Protein AF-0000000079764655 (afdb_homodimer)

Secondary structure (DSSP, 8-state):
--HHHHHHHHHHHHHHHHHHHHHHHH--TT--SSS---SSEEEEEEEEEEEETTEEEEEEEEETT-TT--S-EEEEEEESSSSSEEEEEEEE-S-STTTTT-EEEEEEEEETTEEEEEEEEEEE--SS---SSSSSEEEEEEEEEESSSSSB---EEEE-GGGS-TTEEEEEEEEEEEEETTEEEEEEEEEETTS-EEEEEEEESSSSS-EEEEEE--SS---SEEEEEEEEEETTEEEEEEEEE---SHHHHTS-SEEEEEEEEEE-TTSSEEEPPPEES--SSS-EEEEEEE-TTS-EEEEEESS-TT--S---GGGGGTEE--BPPPEEEEEETTEEEEEE-GGGGGGEEEEEEEEEEEEEES-SSEEEEEE---TT--EEEETTTEEEEEETTEEEEEES---TTSTTTT--EEEEE-SS--EEEEEEETTEEEEEETTTTEEEEEE---SS-EEEEEEEEEEEEEEEE-/--HHHHHHHHHHHHHHHHHHHHHHHH--TT--SSS---SSEEEEEEEEEEEETTEEEEEEEEETT-TT--S-EEEEEEESSSSSEEEEEEEE-S-STTTTT-EEEEEEEEETTEEEEEEEEEEE--SS---SSSSSEEEEEEEEEESSSSSB---EEEE-GGGS-TTEEEEEEEEEEEEETTEEEEEEEEEETTS-EEEEEEEESSSSS-EEEEEE--SS---SEEEEEEEEEETTEEEEEEEEE---SHHHHTS-SEEEEEEEEEE-TTSSEEEPPPEES--SSS-EEEEEEE-TTS-EEEEEESS-TT--S---GGGGGTEE--BPPPEEEEEETTEEEEEE-GGGGGGEEEEEEEEEEEEEES-SSEEEEEE---TT--EEEETTTEEEEEETTEEEEEES---TTSTTTT--EEEEE-SS--EEEEEEETTEEEEEETTTTEEEEEE---SS-EEEEEEEEEEEEEEEE-

Radius of gyration: 34.27 Å; Cα contacts (8 Å, |Δi|>4): 2642; chains: 2; bounding box: 57×109×68 Å

InterPro domains:
  IPR001362 Glycoside hydrolase, family 32 [SM00640] (35-444)
  IPR006232 Sucrose-6-phosphate hydrolase [TIGR01322] (20-455)
  IPR013148 Glycosyl hydrolase family 32, N-terminal [PF00251] (35-344)
  IPR013189 Glycosyl hydrolase family 32, C-terminal [PF08244] (425-459)
  IPR013320 Concanavalin A-like lectin/glucanase domain superfamily [SSF49899] (344-463)
  IPR018053 Glycoside hydrolase, family 32, active site [PS00609] (35-48)
  IPR023296 Glycosyl hydrolase, five-bladed beta-propeller domain superfamily [G3DSA:2.115.10.20] (3-362)
  IPR023296 Glycosyl hydrolase, five-bladed beta-propeller domain superfamily [SSF75005] (28-345)
  IPR051214 Glycosyl Hydrolase 32 Enzymes [PTHR43101] (15-461)

pLDDT: mean 97.1, std 2.44, range [80.44, 98.94]

Solvent-accessible surface area (backbone atoms only — not comparable to full-atom values): 47503 Å² total; per-residue (Å²): 134,53,38,40,50,55,48,47,55,52,51,48,52,50,45,39,50,51,43,52,53,48,34,72,72,73,50,64,90,61,60,55,83,70,41,54,58,50,82,29,4,16,38,47,41,43,18,38,44,42,57,60,93,72,32,36,36,43,26,24,33,27,10,60,89,25,32,88,54,47,40,25,16,28,32,35,35,35,20,73,59,82,58,67,70,43,80,73,49,74,78,44,72,36,65,44,59,59,14,46,45,11,36,47,51,22,20,40,37,76,57,96,71,31,41,39,35,33,25,19,16,27,32,66,60,60,65,64,95,57,82,59,45,73,36,44,42,41,30,20,35,31,39,34,40,24,69,74,83,78,59,68,56,55,55,39,83,61,44,44,64,86,73,45,69,84,65,42,34,36,48,45,37,19,37,30,58,52,73,58,90,85,34,35,36,34,34,25,9,24,19,30,69,82,50,34,24,28,34,37,33,29,36,22,82,73,86,59,62,73,42,87,68,52,74,49,72,66,97,56,88,57,25,30,28,24,39,37,32,43,77,51,71,53,91,88,43,37,37,41,31,34,21,33,32,66,68,74,55,80,90,44,66,68,55,51,82,49,44,31,26,33,25,45,48,45,74,40,87,92,69,61,62,48,72,47,75,82,41,70,68,50,47,39,71,23,51,30,39,50,43,65,33,65,39,93,88,65,49,38,37,36,33,24,8,34,38,69,77,94,51,81,69,41,62,64,80,44,39,84,75,39,23,32,55,28,36,41,67,52,21,34,53,46,67,56,97,87,35,70,21,39,42,69,43,71,60,55,62,79,33,52,42,78,74,45,79,42,59,28,54,50,76,52,71,80,58,50,36,33,38,37,39,38,38,60,36,44,94,46,39,43,37,33,34,40,49,88,33,42,36,36,36,47,55,96,43,24,39,36,45,33,35,80,47,54,44,64,86,45,42,35,13,19,38,49,68,27,60,48,87,37,86,74,54,44,30,42,36,39,42,34,34,50,30,34,40,39,36,27,34,52,78,12,58,42,32,34,27,34,66,36,52,61,95,52,39,36,40,39,37,44,23,59,79,11,43,35,36,36,24,40,53,108,133,53,37,40,50,56,49,48,54,52,52,48,52,49,46,39,50,51,42,52,54,48,34,73,72,73,48,64,89,61,59,54,82,69,41,55,59,49,82,29,4,16,38,47,40,43,18,38,43,44,56,60,93,73,33,34,35,43,27,25,32,26,9,59,91,25,33,87,53,50,40,25,18,29,30,34,33,35,20,74,59,83,58,67,68,43,80,73,50,73,79,45,71,37,67,44,59,58,14,45,45,11,35,46,50,23,21,42,38,78,57,95,70,30,41,39,35,33,25,19,16,28,32,68,61,61,65,65,96,56,82,59,46,74,37,43,41,41,31,19,35,30,38,34,40,23,69,75,83,78,60,68,57,55,56,38,82,61,43,44,64,87,73,46,69,84,65,42,34,37,48,45,38,19,36,30,56,50,72,58,91,85,35,36,36,34,35,25,9,24,20,31,71,82,51,34,23,28,34,39,32,28,37,21,81,73,86,58,62,73,41,87,68,51,75,48,73,66,97,55,88,57,24,32,27,22,38,36,34,44,77,52,72,54,91,88,43,38,37,42,31,33,22,33,31,66,68,77,54,78,90,44,66,68,55,53,84,47,44,31,25,33,24,44,48,45,75,40,88,92,70,62,60,46,71,47,75,81,40,68,66,52,47,37,73,23,53,31,38,48,43,66,34,65,39,92,87,65,49,37,37,37,34,25,8,33,36,67,76,95,51,83,69,41,61,64,83,44,40,84,75,40,25,32,56,28,37,41,66,53,21,34,53,47,70,56,96,89,36,70,23,38,42,69,43,72,62,56,62,79,33,52,42,77,74,46,78,42,58,30,53,47,77,52,68,77,58,50,36,32,39,36,39,37,37,62,36,45,94,47,40,43,37,35,34,40,50,88,35,41,36,36,36,47,55,96,43,26,40,36,44,32,34,80,46,55,44,62,86,46,42,35,13,19,39,49,69,29,58,46,87,38,85,76,54,44,32,42,36,40,41,36,34,49,31,34,40,38,36,28,34,52,79,12,58,42,30,33,27,33,66,37,53,60,95,54,38,35,41,40,37,46,24,59,79,10,44,37,35,36,24,43,53,110

Nearest PDB structures (foldseek):
  7vco-assembly1_A  TM=8.651E-01  e=6.374E-38  Frischella perrara
  6nu7-assembly1_A  TM=9.033E-01  e=1.214E-35  Lactobacillus gasseri 224-1
  3pij-assembly1_A  TM=8.670E-01  e=5.014E-35  Bifidobacterium longum
  6nun-assembly1_A  TM=8.370E-01  e=2.277E-34  Bifidobacterium adolescentis
  2qqv-assembly1_A  TM=7.615E-01  e=2.405E-27  Arabidopsis thaliana

Foldseek 3Di:
DDPVVVVVQVVLVVLLVVLVVLCVVPNDQQDWDFFFFDSFAEWFWWAAFADAPQKTKTWIWDDRPANQDAATFIWIWIDNLLGDIDTQGTDGDLDDPQAVRHWAHEYWDDDPQKIKTKFWRWFAADPDDDPCFADRIKTWIKIWMDNPRRDIDDIDTQDIPVQDDNQFGNPWTYWDWDDDDQKIKIKIWTFGPVQATWIWIWIDNPVRHIHTQDIGHAPDGDARIWHQWDWDDAPRWTKIKTWGAHDDDDVPPQAENIFTWIWTWADDRSDDIHTDPTDGLAFAYFWGNKDWDAYPVGWIKIKGWRHHPPDPQFDDPCSVSRHDTTMPRIWTWHADPNFTFIDHDPSQVVQWDWDDKDAFKDKDWDAQWKKKKKAAFPPQFKWKDWLNFWIWGDDPQKTKTAGPDQPLPAQQNRTGITIDRHRHWGMKMWTGISFKIKIATPRGSHIYIHGTHHPTTMMMMGGHGIIMIMIHGD/DDPVVVVVQVVLVVLLVVLVVLCVVPNDQQDWDFFFFDSFAEWFWWAAFADAPQKTKTWIWDDRPANQDAATFIWIWIDNLLGDIDTQGTDGDLDDPQAVRHWAHEYWDDDPQKIKTKFWRWFAADPDDDPCFADRIKTWIKIWMDNPRRDIDDIDTQDIPVQDDNQFGNPWTYWDWDDDDQKIKIKTWTFGPVQATWIWIWIDNPVRHIHTQDIGHAPDGDARIWHQWDWDDAPRWTKIKTWGADDDDDVPVQAENIFTWIWTWADDRSDDIHTDPTDGLAFAYFWGNKDWDAYPVGWIKIKGWRHDPPDPQFDDPCSVSRHDTTMPRIWTWHADPNFTFIDHDPSQVVQWDWDDKDAFKDKDWDFQWKKKKKAAFPPQFKWKAWLNFWIWGDDPQKTKTAGPDQPLPAQQNRTGITIDRHRDWGMKMWTGISFKIKIATPRGSHIYIHGTHHPTTMMMMGGHGIIMIMIHGD

Organism: NCBI:txid410072

Sequence (948 aa):
MNALTRDFVNLVNTAEENQTAKEQTSGAQFREKLHLMPPVGWLNDPNGLCQMDGVFHAFFQYSPFNAEGGVKMWGHYTSTNLIDWEYKGVSLYPDQPFDCHGVYSGSAFLEDGTMYLYYTGNVKLEDGDFDYINTGREANTVLVTTKDGIHFGSKKELLRNSDYPSDLTCHVRDPKVWKKDDTYYMIQGARTKNDVGQALIFESSDKINWHFHSRIESEKPFGYMWECPDYFETDGIKILSSSVQGLEGKEWADRNVYQSGYFLVDGDILDSYKLSPYHLWDYGFDYYAPQSFEAEDGRRIHISWMGMPDCEEYTNPTTKDGWQHCFTFPREVFIKDGKVCQKPVHELDAKKQQLQDVQNELTQSGCPVYEVNVDGIKENHFQAVLSDELILNYENGRFQMHFTTKSKTSVSAGRSLRYAEVGTLENVKILADTSSVEVFVNDGEFVFSTRYYPNDYKIVVHSPSAHITFDKIQMNALTRDFVNLVNTAEENQTAKEQTSGAQFREKLHLMPPVGWLNDPNGLCQMDGVFHAFFQYSPFNAEGGVKMWGHYTSTNLIDWEYKGVSLYPDQPFDCHGVYSGSAFLEDGTMYLYYTGNVKLEDGDFDYINTGREANTVLVTTKDGIHFGSKKELLRNSDYPSDLTCHVRDPKVWKKDDTYYMIQGARTKNDVGQALIFESSDKINWHFHSRIESEKPFGYMWECPDYFETDGIKILSSSVQGLEGKEWADRNVYQSGYFLVDGDILDSYKLSPYHLWDYGFDYYAPQSFEAEDGRRIHISWMGMPDCEEYTNPTTKDGWQHCFTFPREVFIKDGKVCQKPVHELDAKKQQLQDVQNELTQSGCPVYEVNVDGIKENHFQAVLSDELILNYENGRFQMHFTTKSKTSVSAGRSLRYAEVGTLENVKILADTSSVEVFVNDGEFVFSTRYYPNDYKIVVHSPSAHITFDKIQ

Structure (mmCIF, N/CA/C/O backbone):
data_AF-0000000079764655-model_v1
#
loop_
_entity.id
_entity.type
_entity.pdbx_description
1 polymer 'Sucrose-6-phosphate hydrolase'
#
loop_
_atom_site.group_PDB
_atom_site.id
_atom_site.type_symbol
_atom_site.label_atom_id
_atom_site.label_alt_id
_atom_site.label_comp_id
_atom_site.label_asym_id
_atom_site.label_entity_id
_atom_site.label_seq_id
_atom_site.pdbx_PDB_ins_code
_atom_site.Cartn_x
_atom_site.Cartn_y
_atom_site.Cartn_z
_atom_site.occupancy
_atom_site.B_iso_or_equiv
_atom_site.auth_seq_id
_atom_site.auth_comp_id
_atom_site.auth_asym_id
_atom_site.auth_atom_id
_atom_site.pdbx_PDB_model_num
ATOM 1 N N . MET A 1 1 ? -2.172 -9.836 10.914 1 86.94 1 MET A N 1
ATOM 2 C CA . MET A 1 1 ? -1.643 -8.719 10.133 1 86.94 1 MET A CA 1
ATOM 3 C C . MET A 1 1 ? -1.618 -9.055 8.648 1 86.94 1 MET A C 1
ATOM 5 O O . MET A 1 1 ? -1.134 -10.117 8.258 1 86.94 1 MET A O 1
ATOM 9 N N . ASN A 1 2 ? -2.201 -8.102 7.922 1 90.56 2 ASN A N 1
ATOM 10 C CA . ASN A 1 2 ? -2.258 -8.359 6.484 1 90.56 2 ASN A CA 1
ATOM 11 C C . ASN A 1 2 ? -0.916 -8.086 5.812 1 90.56 2 ASN A C 1
ATOM 13 O O . ASN A 1 2 ? -0.03 -7.473 6.414 1 90.56 2 ASN A O 1
ATOM 17 N N . ALA A 1 3 ? -0.743 -8.539 4.648 1 92.19 3 ALA A N 1
ATOM 18 C CA . ALA A 1 3 ? 0.521 -8.461 3.922 1 92.19 3 ALA A CA 1
ATOM 19 C C . ALA A 1 3 ? 0.896 -7.016 3.631 1 92.19 3 ALA A C 1
ATOM 21 O O . ALA A 1 3 ? 2.078 -6.66 3.635 1 92.19 3 ALA A O 1
ATOM 22 N N . LEU A 1 4 ? -0.106 -6.172 3.348 1 95.75 4 LEU A N 1
ATOM 23 C CA . LEU A 1 4 ? 0.154 -4.77 3.037 1 95.75 4 LEU A CA 1
ATOM 24 C C . LEU A 1 4 ? 0.809 -4.066 4.219 1 95.75 4 LEU A C 1
ATOM 26 O O . LEU A 1 4 ? 1.787 -3.334 4.051 1 95.75 4 LEU A O 1
ATOM 30 N N . THR A 1 5 ? 0.288 -4.285 5.438 1 96.31 5 THR A N 1
ATOM 31 C CA . THR A 1 5 ? 0.854 -3.674 6.633 1 96.31 5 THR A CA 1
ATOM 32 C C . THR A 1 5 ? 2.303 -4.113 6.832 1 96.31 5 THR A C 1
ATOM 34 O O . THR A 1 5 ? 3.176 -3.287 7.105 1 96.31 5 THR A O 1
ATOM 37 N N . ARG A 1 6 ? 2.531 -5.402 6.695 1 96.5 6 ARG A N 1
ATOM 38 C CA . ARG A 1 6 ? 3.877 -5.934 6.891 1 96.5 6 ARG A CA 1
ATOM 39 C C . ARG A 1 6 ? 4.859 -5.324 5.898 1 96.5 6 ARG A C 1
ATOM 41 O O . ARG A 1 6 ? 5.977 -4.957 6.27 1 96.5 6 ARG A O 1
ATOM 48 N N . ASP A 1 7 ? 4.469 -5.281 4.66 1 97.69 7 ASP A N 1
ATOM 49 C CA . ASP A 1 7 ? 5.352 -4.711 3.648 1 97.69 7 ASP A CA 1
ATOM 50 C C . ASP A 1 7 ? 5.578 -3.221 3.896 1 97.69 7 ASP A C 1
ATOM 52 O O . ASP A 1 7 ? 6.695 -2.721 3.729 1 97.69 7 ASP A O 1
ATOM 56 N N . PHE A 1 8 ? 4.516 -2.488 4.297 1 98 8 PHE A N 1
ATOM 57 C CA . PHE A 1 8 ? 4.668 -1.073 4.613 1 98 8 PHE A CA 1
ATOM 58 C C . PHE A 1 8 ? 5.684 -0.872 5.73 1 98 8 PHE A C 1
ATOM 60 O O . PHE A 1 8 ? 6.523 0.027 5.66 1 98 8 PHE A O 1
ATOM 67 N N . VAL A 1 9 ? 5.551 -1.657 6.766 1 98.06 9 VAL A N 1
ATOM 68 C CA . VAL A 1 9 ? 6.477 -1.55 7.891 1 98.06 9 VAL A CA 1
ATOM 69 C C . VAL A 1 9 ? 7.914 -1.675 7.387 1 98.06 9 VAL A C 1
ATOM 71 O O . VAL A 1 9 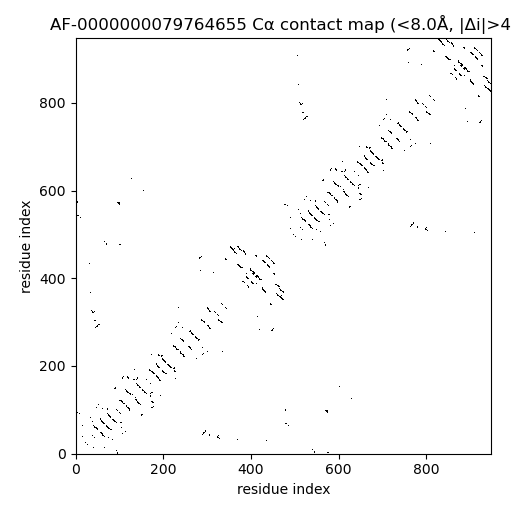? 8.766 -0.848 7.719 1 98.06 9 VAL A O 1
ATOM 74 N N . ASN A 1 10 ? 8.156 -2.654 6.562 1 97.75 10 ASN A N 1
ATOM 75 C CA . ASN A 1 10 ? 9.5 -2.898 6.055 1 97.75 10 ASN A CA 1
ATOM 76 C C . ASN A 1 10 ? 9.961 -1.777 5.129 1 97.75 10 ASN A C 1
ATOM 78 O O . ASN A 1 10 ? 11.125 -1.368 5.172 1 97.75 10 ASN A O 1
ATOM 82 N N . LEU A 1 11 ? 9.102 -1.373 4.281 1 98.31 11 LEU A N 1
ATOM 83 C CA . LEU A 1 11 ? 9.445 -0.338 3.309 1 98.31 11 LEU A CA 1
ATOM 84 C C . LEU A 1 11 ? 9.742 0.984 4.004 1 98.31 11 LEU A C 1
ATOM 86 O O . LEU A 1 11 ? 10.672 1.699 3.615 1 98.31 11 LEU A O 1
ATOM 90 N N . VAL A 1 12 ? 8.984 1.337 5.016 1 98.62 12 VAL A N 1
ATOM 91 C CA . VAL A 1 12 ? 9.211 2.564 5.77 1 98.62 12 VAL A CA 1
ATOM 92 C C . VAL A 1 12 ? 10.57 2.494 6.473 1 98.62 12 VAL A C 1
ATOM 94 O O . VAL A 1 12 ? 11.359 3.436 6.402 1 98.62 12 VAL A O 1
ATOM 97 N N . ASN A 1 13 ? 10.789 1.38 7.145 1 98.31 13 ASN A N 1
ATOM 98 C CA . ASN A 1 13 ? 12.07 1.203 7.82 1 98.31 13 ASN A CA 1
ATOM 99 C C . ASN A 1 13 ? 13.242 1.368 6.855 1 98.31 13 ASN A C 1
ATOM 101 O O . ASN A 1 13 ? 14.234 2.012 7.188 1 98.31 13 ASN A O 1
ATOM 105 N N . THR A 1 14 ? 13.117 0.763 5.734 1 97.62 14 THR A N 1
ATOM 106 C CA . THR A 1 14 ? 14.164 0.852 4.727 1 97.62 14 THR A CA 1
ATOM 107 C C . THR A 1 14 ? 14.359 2.297 4.277 1 97.62 14 THR A C 1
ATOM 109 O O . THR A 1 14 ? 15.5 2.758 4.133 1 97.62 14 THR A O 1
ATOM 112 N N . ALA A 1 15 ? 13.289 3.01 4.012 1 98.19 15 ALA A N 1
ATOM 113 C CA . ALA A 1 15 ? 13.367 4.406 3.592 1 98.19 15 ALA A CA 1
ATOM 114 C C . ALA A 1 15 ? 14.062 5.262 4.648 1 98.19 15 ALA A C 1
ATOM 116 O O . ALA A 1 15 ? 14.906 6.098 4.324 1 98.19 15 ALA A O 1
ATOM 117 N N . GLU A 1 16 ? 13.719 5.086 5.855 1 98.62 16 GLU A N 1
ATOM 118 C CA . GLU A 1 16 ? 14.289 5.855 6.953 1 98.62 16 GLU A CA 1
ATOM 119 C C . GLU A 1 16 ? 15.773 5.539 7.137 1 98.62 16 GLU A C 1
ATOM 121 O O . GLU A 1 16 ? 16.578 6.441 7.352 1 98.62 16 GLU A O 1
ATOM 126 N N . GLU A 1 17 ? 16.078 4.27 7.035 1 98 17 GLU A N 1
ATOM 127 C CA . GLU A 1 17 ? 17.469 3.855 7.156 1 98 17 GLU A CA 1
ATOM 128 C C . GLU A 1 17 ? 18.312 4.438 6.027 1 98 17 GLU A C 1
ATOM 130 O O . GLU A 1 17 ? 19.438 4.887 6.258 1 98 17 GLU A O 1
ATOM 135 N N . ASN A 1 18 ? 17.797 4.344 4.859 1 97.12 18 ASN A N 1
ATOM 136 C CA . ASN A 1 18 ? 18.516 4.898 3.717 1 97.12 18 ASN A CA 1
ATOM 137 C C . ASN A 1 18 ? 18.75 6.398 3.879 1 97.12 18 ASN A C 1
ATOM 139 O O . ASN A 1 18 ? 19.812 6.906 3.518 1 97.12 18 ASN A O 1
ATOM 143 N N . GLN A 1 19 ? 17.766 7.105 4.34 1 97.62 19 GLN A N 1
ATOM 144 C CA . GLN A 1 19 ? 17.891 8.539 4.562 1 97.62 19 GLN A CA 1
ATOM 145 C C . GLN A 1 19 ? 18.969 8.836 5.609 1 97.62 19 GLN A C 1
ATOM 147 O O . GLN A 1 19 ? 19.766 9.758 5.441 1 97.62 19 GLN A O 1
ATOM 152 N N . THR A 1 20 ? 18.922 8.133 6.668 1 97.31 20 THR A N 1
ATOM 153 C CA . THR A 1 20 ? 19.922 8.305 7.723 1 97.31 20 THR A CA 1
ATOM 154 C C . THR A 1 20 ? 21.328 8.086 7.172 1 97.31 20 THR A C 1
ATOM 156 O O . THR A 1 20 ? 22.234 8.867 7.457 1 97.31 20 THR A O 1
ATOM 159 N N . ALA A 1 21 ? 21.5 7.004 6.41 1 96.62 21 ALA A N 1
ATOM 160 C CA . ALA A 1 21 ? 22.797 6.703 5.812 1 96.62 21 ALA A CA 1
ATOM 161 C C . ALA A 1 21 ? 23.25 7.828 4.883 1 96.62 21 ALA A C 1
ATOM 163 O O . ALA A 1 21 ? 24.422 8.219 4.887 1 96.62 21 ALA A O 1
ATOM 164 N N . LYS A 1 22 ? 22.406 8.312 4.102 1 95.88 22 LYS A N 1
ATOM 165 C CA . LYS A 1 22 ? 22.703 9.406 3.176 1 95.88 22 LYS A CA 1
ATOM 166 C C . LYS A 1 22 ? 23.156 10.648 3.926 1 95.88 22 LYS A C 1
ATOM 168 O O . LYS A 1 22 ? 24.125 11.305 3.516 1 95.88 22 LYS A O 1
ATOM 173 N N . GLU A 1 23 ? 22.453 10.992 4.988 1 96.56 23 GLU A N 1
ATOM 174 C CA . GLU A 1 23 ? 22.766 12.203 5.742 1 96.56 23 GLU A CA 1
ATOM 175 C C . GLU A 1 23 ? 24.078 12.055 6.512 1 96.56 23 GLU A C 1
ATOM 177 O O . GLU A 1 23 ? 24.781 13.039 6.746 1 96.56 23 GLU A O 1
ATOM 182 N N . GLN A 1 24 ? 24.375 10.836 6.879 1 96.06 24 GLN A N 1
ATOM 183 C CA . GLN A 1 24 ? 25.656 10.594 7.527 1 96.06 24 GLN A CA 1
ATOM 184 C C . GLN A 1 24 ? 26.812 10.812 6.555 1 96.06 24 GLN A C 1
ATOM 186 O O . GLN A 1 24 ? 27.891 11.25 6.953 1 96.06 24 GLN A O 1
ATOM 191 N N . THR A 1 25 ? 26.578 10.594 5.328 1 95 25 THR A N 1
ATOM 192 C CA . THR A 1 25 ? 27.625 10.672 4.32 1 95 25 THR A CA 1
ATOM 193 C C . THR A 1 25 ? 27.703 12.07 3.719 1 95 25 THR A C 1
ATOM 195 O O . THR A 1 25 ? 28.781 12.602 3.492 1 95 25 THR A O 1
ATOM 198 N N . SER A 1 26 ? 26.562 12.664 3.486 1 93.5 26 SER A N 1
ATOM 199 C CA . SER A 1 26 ? 26.516 13.898 2.705 1 93.5 26 SER A CA 1
ATOM 200 C C . SER A 1 26 ? 26.188 15.094 3.582 1 93.5 26 SER A C 1
ATOM 202 O O . SER A 1 26 ? 26.266 16.234 3.131 1 93.5 26 SER A O 1
ATOM 204 N N . GLY A 1 27 ? 25.859 14.805 4.828 1 89.56 27 GLY A N 1
ATOM 205 C CA . GLY A 1 27 ? 25.469 15.875 5.719 1 89.56 27 GLY A CA 1
ATOM 206 C C . GLY A 1 27 ? 23.984 16.156 5.68 1 89.56 27 GLY A C 1
ATOM 207 O O . GLY A 1 27 ? 23.25 15.586 4.863 1 89.56 27 GLY A O 1
ATOM 208 N N . ALA A 1 28 ? 23.547 17.031 6.648 1 91.56 28 ALA A N 1
ATOM 209 C CA . ALA A 1 28 ? 22.141 17.422 6.789 1 91.56 28 ALA A CA 1
ATOM 210 C C . ALA A 1 28 ? 22.016 18.922 7.043 1 91.56 28 ALA A C 1
ATOM 212 O O . ALA A 1 28 ? 21.625 19.344 8.133 1 91.56 28 ALA A O 1
ATOM 213 N N . GLN A 1 29 ? 22.125 19.719 6.062 1 91.44 29 GLN A N 1
ATOM 214 C CA . GLN A 1 29 ? 22.359 21.156 6.16 1 91.44 29 GLN A CA 1
ATOM 215 C C . GLN A 1 29 ? 21.156 21.859 6.773 1 91.44 29 GLN A C 1
ATOM 217 O O . GLN A 1 29 ? 21.312 22.766 7.602 1 91.44 29 GLN A O 1
ATOM 222 N N . PHE A 1 30 ? 19.906 21.516 6.516 1 96.81 30 PHE A N 1
ATOM 223 C CA . PHE A 1 30 ? 18.734 22.297 6.875 1 96.81 30 PHE A CA 1
ATOM 224 C C . PHE A 1 30 ? 17.859 21.547 7.879 1 96.81 30 PHE A C 1
ATOM 226 O O . PHE A 1 30 ? 16.75 21.984 8.203 1 96.81 30 PHE A O 1
ATOM 233 N N . ARG A 1 31 ? 18.375 20.484 8.445 1 96.94 31 ARG A N 1
ATOM 234 C CA . ARG A 1 31 ? 17.641 19.781 9.5 1 96.94 31 ARG A CA 1
ATOM 235 C C . ARG A 1 31 ? 17.516 20.641 10.742 1 96.94 31 ARG A C 1
ATOM 237 O O . ARG A 1 31 ? 18.5 21.156 11.258 1 96.94 31 ARG A O 1
ATOM 244 N N . GLU A 1 32 ? 16.344 20.75 11.195 1 96.94 32 GLU A N 1
ATOM 245 C CA . GLU A 1 32 ? 16.078 21.531 12.398 1 96.94 32 GLU A CA 1
ATOM 246 C C . GLU A 1 32 ? 16.562 20.812 13.648 1 96.94 32 GLU A C 1
ATOM 248 O O . GLU A 1 32 ? 16.766 19.594 13.633 1 96.94 32 GLU A O 1
ATOM 253 N N . LYS A 1 33 ? 16.797 21.547 14.664 1 95.94 33 LYS A N 1
ATOM 254 C CA . LYS A 1 33 ? 17.297 20.969 15.906 1 95.94 33 LYS A CA 1
ATOM 255 C C . LYS A 1 33 ? 16.234 21 17 1 95.94 33 LYS A C 1
ATOM 257 O O . LYS A 1 33 ? 16.25 20.188 17.922 1 95.94 33 LYS A O 1
ATOM 262 N N . LEU A 1 34 ? 15.305 21.953 16.859 1 96.69 34 LEU A N 1
ATOM 263 C CA . LEU A 1 34 ? 14.289 22.141 17.891 1 96.69 34 LEU A CA 1
ATOM 264 C C . LEU A 1 34 ? 12.93 21.641 17.406 1 96.69 34 LEU A C 1
ATOM 266 O O . LEU A 1 34 ? 12.133 21.125 18.188 1 96.69 34 LEU A O 1
ATOM 270 N N . HIS A 1 35 ? 12.664 21.75 16.156 1 98.12 35 HIS A N 1
ATOM 271 C CA . HIS A 1 35 ? 11.352 21.453 15.594 1 98.12 35 HIS A CA 1
ATOM 272 C C . HIS A 1 35 ? 11.242 20 15.156 1 98.12 35 HIS A C 1
ATOM 274 O O . HIS A 1 35 ? 12.234 19.391 14.758 1 98.12 35 HIS A O 1
ATOM 280 N N . LEU A 1 36 ? 10.055 19.469 15.219 1 98.12 36 LEU A N 1
ATOM 281 C CA . LEU A 1 36 ? 9.789 18.109 14.766 1 98.12 36 LEU A CA 1
ATOM 282 C C . LEU A 1 36 ? 9.758 18.047 13.242 1 98.12 36 LEU A C 1
ATOM 284 O O . LEU A 1 36 ? 9.094 18.859 12.594 1 98.12 36 LEU A O 1
ATOM 288 N N . MET A 1 37 ? 10.461 17.125 12.734 1 98 37 MET A N 1
ATOM 289 C CA . MET A 1 37 ? 10.57 16.891 11.297 1 98 37 MET A CA 1
ATOM 290 C C . MET A 1 37 ? 10.32 15.43 10.969 1 98 37 MET A C 1
ATOM 292 O O . MET A 1 37 ? 10.438 14.562 11.836 1 98 37 MET A O 1
ATOM 296 N N . PRO A 1 38 ? 9.961 15.164 9.703 1 98.44 38 PRO A N 1
ATOM 297 C CA . PRO A 1 38 ? 9.914 13.742 9.352 1 98.44 38 PRO A CA 1
ATOM 298 C C . PRO A 1 38 ? 11.297 13.125 9.203 1 98.44 38 PRO A C 1
ATOM 300 O O . PRO A 1 38 ? 12.234 13.797 8.766 1 98.44 38 PRO A O 1
ATOM 303 N N . PRO A 1 39 ? 11.453 11.859 9.531 1 98.19 39 PRO A N 1
ATOM 304 C CA . PRO A 1 39 ? 12.742 11.211 9.25 1 98.19 39 PRO A CA 1
ATOM 305 C C . PRO A 1 39 ? 13.117 11.266 7.773 1 98.19 39 PRO A C 1
ATOM 307 O O . PRO A 1 39 ? 14.297 11.398 7.438 1 98.19 39 PRO A O 1
ATOM 310 N N . VAL A 1 40 ? 12.172 11.172 6.969 1 98.62 40 VAL A N 1
ATOM 311 C CA . VAL A 1 40 ? 12.289 11.188 5.512 1 98.62 40 VAL A CA 1
ATOM 312 C C . VAL A 1 40 ? 10.953 11.578 4.891 1 98.62 40 VAL A C 1
ATOM 314 O O . VAL A 1 40 ? 9.906 11.508 5.547 1 98.62 40 VAL A O 1
ATOM 317 N N . GLY A 1 41 ? 11 12.039 3.758 1 98.38 41 GLY A N 1
ATOM 318 C CA . GLY A 1 41 ? 9.766 12.273 3.016 1 98.38 41 GLY A CA 1
ATOM 319 C C . GLY A 1 41 ? 9.039 13.531 3.447 1 98.38 41 GLY A C 1
ATOM 320 O O . GLY A 1 41 ? 9.656 14.594 3.562 1 98.38 41 GLY A O 1
ATOM 321 N N . TRP A 1 42 ? 7.734 13.414 3.594 1 98.19 42 TRP A N 1
ATOM 322 C CA . TRP A 1 42 ? 6.852 14.57 3.734 1 98.19 42 TRP A CA 1
ATOM 323 C C . TRP A 1 42 ? 6.098 14.516 5.059 1 98.19 42 TRP A C 1
ATOM 325 O O . TRP A 1 42 ? 5.566 13.469 5.438 1 98.19 42 TRP A O 1
ATOM 335 N N . LEU A 1 43 ? 6.098 15.617 5.785 1 98.19 43 LEU A N 1
ATOM 336 C CA . LEU A 1 43 ? 5.309 15.828 6.992 1 98.19 43 LEU A CA 1
ATOM 337 C C . LEU A 1 43 ? 4.328 16.984 6.805 1 98.19 43 LEU A C 1
ATOM 339 O O . LEU A 1 43 ? 4.68 18.016 6.223 1 98.19 43 LEU A O 1
ATOM 343 N N . ASN A 1 44 ? 3.062 16.781 7.336 1 97.25 44 ASN A N 1
ATOM 344 C CA . ASN A 1 44 ? 2.195 17.953 7.34 1 97.25 44 ASN A CA 1
ATOM 345 C C . ASN A 1 44 ? 1.421 18.078 8.648 1 97.25 44 ASN A C 1
ATOM 347 O O . ASN A 1 44 ? 2.014 18.281 9.711 1 97.25 44 ASN A O 1
ATOM 351 N N . ASP A 1 45 ? 0.14 17.797 8.711 1 98.25 45 ASP A N 1
ATOM 352 C CA . ASP A 1 45 ? -0.728 18.188 9.812 1 98.25 45 ASP A CA 1
ATOM 353 C C . ASP A 1 45 ? -0.325 17.484 11.109 1 98.25 45 ASP A C 1
ATOM 355 O O . ASP A 1 45 ? -0.106 16.266 11.125 1 98.25 45 ASP A O 1
ATOM 359 N N . PRO A 1 46 ? -0.272 18.266 12.227 1 98.75 46 PRO A N 1
ATOM 360 C CA . PRO A 1 46 ? -0.259 17.578 13.523 1 98.75 46 PRO A CA 1
ATOM 361 C C . PRO A 1 46 ? -1.562 16.828 13.812 1 98.75 46 PRO A C 1
ATOM 363 O O . PRO A 1 46 ? -2.646 17.344 13.508 1 98.75 46 PRO A O 1
ATOM 366 N N . ASN A 1 47 ? -1.406 15.703 14.312 1 98.56 47 ASN A N 1
ATOM 367 C CA . ASN A 1 47 ? -2.545 14.852 14.656 1 98.56 47 ASN A CA 1
ATOM 368 C C . ASN A 1 47 ? -2.395 14.242 16.047 1 98.56 47 ASN A C 1
ATOM 370 O O . ASN A 1 47 ? -1.277 14.078 16.531 1 98.56 47 ASN A O 1
ATOM 374 N N . GLY A 1 48 ? -3.479 13.953 16.641 1 98.56 48 GLY A N 1
ATOM 375 C CA . GLY A 1 48 ? -3.494 13.156 17.859 1 98.56 48 GLY A CA 1
ATOM 376 C C . GLY A 1 48 ? -2.646 13.75 18.969 1 98.56 48 GLY A C 1
ATOM 377 O O . GLY A 1 48 ? -2.021 13.016 19.734 1 98.56 48 GLY A O 1
ATOM 378 N N . LEU A 1 49 ? -2.482 15.062 19.031 1 98.75 49 LEU A N 1
ATOM 379 C CA . LEU A 1 49 ? -1.711 15.703 20.094 1 98.75 49 LEU A CA 1
ATOM 380 C C . LEU A 1 49 ? -2.361 15.477 21.453 1 98.75 49 LEU A C 1
ATOM 382 O O . LEU A 1 49 ? -3.574 15.648 21.609 1 98.75 49 LEU A O 1
ATOM 386 N N . CYS A 1 50 ? -1.561 15.094 22.406 1 98.69 50 CYS A N 1
ATOM 387 C CA . CYS A 1 50 ? -2.098 14.898 23.734 1 98.69 50 CYS A CA 1
ATOM 388 C C . CYS A 1 50 ? -0.98 14.648 24.75 1 98.69 50 CYS A C 1
ATOM 390 O O . CYS A 1 50 ? 0.192 14.57 24.375 1 98.69 50 CYS A O 1
ATOM 392 N N . GLN A 1 51 ? -1.324 14.688 25.938 1 98.56 51 GLN A N 1
ATOM 393 C CA . GLN A 1 51 ? -0.474 14.258 27.047 1 98.56 51 GLN A CA 1
ATOM 394 C C . GLN A 1 51 ? -1.149 13.156 27.859 1 98.56 51 GLN A C 1
ATOM 396 O O . GLN A 1 51 ? -2.291 13.312 28.297 1 98.56 51 GLN A O 1
ATOM 401 N N . MET A 1 52 ? -0.492 12.062 27.938 1 97.81 52 MET A N 1
ATOM 402 C CA . MET A 1 52 ? -1.002 10.922 28.688 1 97.81 52 MET A CA 1
ATOM 403 C C . MET A 1 52 ? 0.044 10.414 29.688 1 97.81 52 MET A C 1
ATOM 405 O O . MET A 1 52 ? 1.129 9.992 29.281 1 97.81 52 MET A O 1
ATOM 409 N N . ASP A 1 53 ? -0.244 10.469 30.984 1 97 53 ASP A N 1
ATOM 410 C CA . ASP A 1 53 ? 0.626 9.984 32.062 1 97 53 ASP A CA 1
ATOM 411 C C . ASP A 1 53 ? 1.998 10.656 31.984 1 97 53 ASP A C 1
ATOM 413 O O . ASP A 1 53 ? 3.027 9.977 32 1 97 53 ASP A O 1
ATOM 417 N N . GLY A 1 54 ? 1.995 11.906 31.812 1 97.69 54 GLY A N 1
ATOM 418 C CA . GLY A 1 54 ? 3.205 12.711 31.859 1 97.69 54 GLY A CA 1
ATOM 419 C C . GLY A 1 54 ? 3.977 12.719 30.547 1 97.69 54 GLY A C 1
ATOM 420 O O . GLY A 1 54 ? 5 13.391 30.438 1 97.69 54 GLY A O 1
ATOM 421 N N . VAL A 1 55 ? 3.48 11.977 29.531 1 98.38 55 VAL A N 1
ATOM 422 C CA . VAL A 1 55 ? 4.184 11.875 28.266 1 98.38 55 VAL A CA 1
ATOM 423 C C . VAL A 1 55 ? 3.387 12.602 27.172 1 98.38 55 VAL A C 1
ATOM 425 O O . VAL A 1 55 ? 2.195 12.344 27 1 98.38 55 VAL A O 1
ATOM 428 N N . PHE A 1 56 ? 4.027 13.516 26.484 1 98.62 56 PHE A N 1
ATOM 429 C CA . PHE A 1 56 ? 3.424 14.195 25.344 1 98.62 56 PHE A CA 1
ATOM 430 C C . PHE A 1 56 ? 3.533 13.344 24.094 1 98.62 56 PHE A C 1
ATOM 432 O O . PHE A 1 56 ? 4.566 12.711 23.844 1 98.62 56 PHE A O 1
ATOM 439 N N . HIS A 1 57 ? 2.445 13.242 23.375 1 98.75 57 HIS A N 1
ATOM 440 C CA . HIS A 1 57 ? 2.395 12.539 22.094 1 98.75 57 HIS A CA 1
ATOM 441 C C . HIS A 1 57 ? 2.084 13.492 20.953 1 98.75 57 HIS A C 1
ATOM 443 O O . HIS A 1 57 ? 1.141 14.281 21.031 1 98.75 57 HIS A O 1
ATOM 449 N N . ALA A 1 58 ? 2.881 13.43 19.938 1 98.81 58 ALA A N 1
ATOM 450 C CA . ALA A 1 58 ? 2.631 14.164 18.703 1 98.81 58 ALA A CA 1
ATOM 451 C C . ALA A 1 58 ? 2.617 13.219 17.5 1 98.81 58 ALA A C 1
ATOM 453 O O . ALA A 1 58 ? 3.658 12.688 17.109 1 98.81 58 ALA A O 1
ATOM 454 N N . PHE A 1 59 ? 1.467 13 16.984 1 98.75 59 PHE A N 1
ATOM 455 C CA . PHE A 1 59 ? 1.349 12.305 15.703 1 98.75 59 PHE A CA 1
ATOM 456 C C . PHE A 1 59 ? 1.353 13.289 14.539 1 98.75 59 PHE A C 1
ATOM 458 O O . PHE A 1 59 ? 1.012 14.461 14.711 1 98.75 59 PHE A O 1
ATOM 465 N N . PHE A 1 60 ? 1.796 12.82 13.422 1 98.62 60 PHE A N 1
ATOM 466 C CA . PHE A 1 60 ? 1.81 13.68 12.242 1 98.62 60 PHE A CA 1
ATOM 467 C C . PHE A 1 60 ? 1.483 12.883 10.984 1 98.62 60 PHE A C 1
ATOM 469 O O . PHE A 1 60 ? 1.776 11.688 10.906 1 98.62 60 PHE A O 1
ATOM 476 N N . GLN A 1 61 ? 0.754 13.508 10.078 1 98.44 61 GLN A N 1
ATOM 477 C CA . GLN A 1 61 ? 0.64 12.898 8.758 1 98.44 61 GLN A CA 1
ATOM 478 C C . GLN A 1 61 ? 2.01 12.75 8.102 1 98.44 61 GLN A C 1
ATOM 480 O O . GLN A 1 61 ? 2.781 13.711 8.039 1 98.44 61 GLN A O 1
ATOM 485 N N . TYR A 1 62 ? 2.225 11.609 7.617 1 98.62 62 TYR A N 1
ATOM 486 C CA . TYR A 1 62 ? 3.564 11.203 7.207 1 98.62 62 TYR A CA 1
ATOM 487 C C . TYR A 1 62 ? 3.527 10.469 5.871 1 98.62 62 TYR A C 1
ATOM 489 O O . TYR A 1 62 ? 2.748 9.531 5.691 1 98.62 62 TYR A O 1
ATOM 497 N N . SER A 1 63 ? 4.277 10.953 4.871 1 98.56 63 SER A N 1
ATOM 498 C CA . SER A 1 63 ? 4.52 10.242 3.621 1 98.56 63 SER A CA 1
ATOM 499 C C . SER A 1 63 ? 6 9.922 3.445 1 98.56 63 SER A C 1
ATOM 501 O O . SER A 1 63 ? 6.758 10.727 2.902 1 98.56 63 SER A O 1
ATOM 503 N N . PRO A 1 64 ? 6.438 8.797 3.746 1 98.62 64 PRO A N 1
ATOM 504 C CA . PRO A 1 64 ? 7.867 8.5 3.811 1 98.62 64 PRO A CA 1
ATOM 505 C C . PRO A 1 64 ? 8.477 8.242 2.436 1 98.62 64 PRO A C 1
ATOM 507 O O . PRO A 1 64 ? 9.703 8.258 2.287 1 98.62 64 PRO A O 1
ATOM 510 N N . PHE A 1 65 ? 7.605 8.023 1.389 1 98.19 65 PHE A N 1
ATOM 511 C CA . PHE A 1 65 ? 8.141 7.492 0.141 1 98.19 65 PHE A CA 1
ATOM 512 C C . PHE A 1 65 ? 8.305 8.602 -0.892 1 98.19 65 PHE A C 1
ATOM 514 O O . PHE A 1 65 ? 8.828 8.359 -1.985 1 98.19 65 PHE A O 1
ATOM 521 N N . ASN A 1 66 ? 7.809 9.781 -0.539 1 96.81 66 ASN A N 1
ATOM 522 C CA . ASN A 1 66 ? 7.824 10.906 -1.462 1 96.81 66 ASN A CA 1
ATOM 523 C C . ASN A 1 66 ? 7.895 12.242 -0.719 1 96.81 66 ASN A C 1
ATOM 525 O O . ASN A 1 66 ? 6.957 12.617 -0.013 1 96.81 66 ASN A O 1
ATOM 529 N N .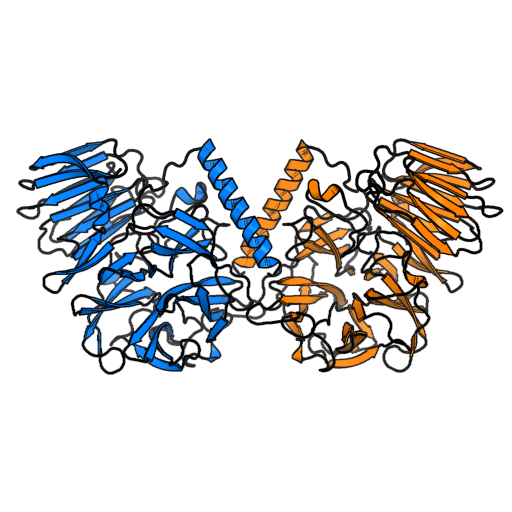 ALA A 1 67 ? 8.914 13.039 -0.947 1 96.75 67 ALA A N 1
ATOM 530 C CA . ALA A 1 67 ? 9.117 14.305 -0.237 1 96.75 67 ALA A CA 1
ATOM 531 C C . ALA A 1 67 ? 8.117 15.359 -0.707 1 96.75 67 ALA A C 1
ATOM 533 O O . ALA A 1 67 ? 7.973 16.406 -0.072 1 96.75 67 ALA A O 1
ATOM 534 N N . GLU A 1 68 ? 7.398 15.102 -1.763 1 94.06 68 GLU A N 1
ATOM 535 C CA . GLU A 1 68 ? 6.395 16.047 -2.256 1 94.06 68 GLU A CA 1
ATOM 536 C C . GLU A 1 68 ? 4.988 15.609 -1.86 1 94.06 68 GLU A C 1
ATOM 538 O O . GLU A 1 68 ? 4.004 16.234 -2.256 1 94.06 68 GLU A O 1
ATOM 543 N N . GLY A 1 69 ? 4.953 14.523 -1.312 1 93.94 69 GLY A N 1
ATOM 544 C CA . GLY A 1 69 ? 3.658 14.023 -0.877 1 93.94 69 GLY A CA 1
ATOM 545 C C . GLY A 1 69 ? 3.32 12.664 -1.45 1 93.94 69 GLY A C 1
ATOM 546 O O . GLY A 1 69 ? 3.686 12.352 -2.586 1 93.94 69 GLY A O 1
ATOM 547 N N . GLY A 1 70 ? 2.67 11.789 -0.899 1 96.06 70 GLY A N 1
ATOM 548 C CA . GLY A 1 70 ? 2.275 10.43 -1.24 1 96.06 70 GLY A CA 1
ATOM 549 C C . GLY A 1 70 ? 1.209 9.867 -0.318 1 96.06 70 GLY A C 1
ATOM 550 O O . GLY A 1 70 ? 0.388 10.617 0.218 1 96.06 70 GLY A O 1
ATOM 551 N N . VAL A 1 71 ? 1.206 8.516 -0.303 1 98.19 71 VAL A N 1
ATOM 552 C CA . VAL A 1 71 ? 0.244 7.867 0.583 1 98.19 71 VAL A CA 1
ATOM 553 C C . VAL A 1 71 ? 0.541 8.242 2.033 1 98.19 71 VAL A C 1
ATOM 555 O O . VAL A 1 71 ? 1.695 8.211 2.465 1 98.19 71 VAL A O 1
ATOM 558 N N . LYS A 1 72 ? -0.532 8.609 2.754 1 98.56 72 LYS A N 1
ATOM 559 C CA . LYS A 1 72 ? -0.359 9.164 4.09 1 98.56 72 LYS A CA 1
ATOM 560 C C . LYS A 1 72 ? -0.487 8.086 5.16 1 98.56 72 LYS A C 1
ATOM 562 O O . LYS A 1 72 ? -1.346 7.207 5.062 1 98.56 72 LYS A O 1
ATOM 567 N N . MET A 1 73 ? 0.384 8.234 6.148 1 98.62 73 MET A N 1
ATOM 568 C CA . MET A 1 73 ? 0.345 7.48 7.398 1 98.62 73 MET A CA 1
ATOM 569 C C . MET A 1 73 ? 0.506 8.406 8.602 1 98.62 73 MET A C 1
ATOM 571 O O . MET A 1 73 ? 0.523 9.625 8.445 1 98.62 73 MET A O 1
ATOM 575 N N . TRP A 1 74 ? 0.475 7.867 9.828 1 98.81 74 TRP A N 1
ATOM 576 C CA . TRP A 1 74 ? 0.771 8.695 11 1 98.81 74 TRP A CA 1
ATOM 577 C C . TRP A 1 74 ? 2.127 8.328 11.594 1 98.81 74 TRP A C 1
ATOM 579 O O . TRP A 1 74 ? 2.312 7.219 12.094 1 98.81 74 TRP A O 1
ATOM 589 N N . GLY A 1 75 ? 3.088 9.25 11.477 1 98.69 75 GLY A N 1
ATOM 590 C CA . GLY A 1 75 ? 4.273 9.156 12.312 1 98.69 75 GLY A CA 1
ATOM 591 C C . GLY A 1 75 ? 4.031 9.609 13.742 1 98.69 75 GLY A C 1
ATOM 592 O O . GLY A 1 75 ? 3.012 10.234 14.039 1 98.69 75 GLY A O 1
ATOM 593 N N . HIS A 1 76 ? 5.004 9.289 14.664 1 98.69 76 HIS A N 1
ATOM 594 C CA . HIS A 1 76 ? 4.738 9.5 16.078 1 98.69 76 HIS A CA 1
ATOM 595 C C . HIS A 1 76 ? 6.004 9.906 16.828 1 98.69 76 HIS A C 1
ATOM 597 O O . HIS A 1 76 ? 7.047 9.258 16.688 1 98.69 76 HIS A O 1
ATOM 603 N N . TYR A 1 77 ? 5.918 10.992 17.516 1 98.69 77 TYR A N 1
ATOM 604 C CA . TYR A 1 77 ? 6.938 11.438 18.469 1 98.69 77 TYR A CA 1
ATOM 605 C C . TYR A 1 77 ? 6.391 11.453 19.891 1 98.69 77 TYR A C 1
ATOM 607 O O . TYR A 1 77 ? 5.199 11.68 20.094 1 98.69 77 TYR A O 1
ATOM 615 N N . THR A 1 78 ? 7.277 11.242 20.828 1 98.62 78 THR A N 1
ATOM 616 C CA . THR A 1 78 ? 6.922 11.438 22.234 1 98.62 78 THR A CA 1
ATOM 617 C C . THR A 1 78 ? 7.949 12.32 22.938 1 98.62 78 THR A C 1
ATOM 619 O O . THR A 1 78 ? 9.078 12.453 22.469 1 98.62 78 THR A O 1
ATOM 622 N N . SER A 1 79 ? 7.539 12.984 23.953 1 98.44 79 SER A N 1
ATOM 623 C CA . SER A 1 79 ? 8.398 13.836 24.766 1 98.44 79 SER A CA 1
ATOM 624 C C . SER A 1 79 ? 7.883 13.93 26.203 1 98.44 79 SER A C 1
ATOM 626 O O . SER A 1 79 ? 6.688 13.766 26.438 1 98.44 79 SER A O 1
ATOM 628 N N . THR A 1 80 ? 8.766 14.195 27.141 1 98.19 80 THR A N 1
ATOM 629 C CA . THR A 1 80 ? 8.344 14.445 28.516 1 98.19 80 THR A CA 1
ATOM 630 C C . THR A 1 80 ? 8.398 15.938 28.828 1 98.19 80 THR A C 1
ATOM 632 O O . THR A 1 80 ? 7.93 16.375 29.875 1 98.19 80 THR A O 1
ATOM 635 N N . ASN A 1 81 ? 8.922 16.75 27.906 1 97.94 81 ASN A N 1
ATOM 636 C CA . ASN A 1 81 ? 9.094 18.156 28.234 1 97.94 8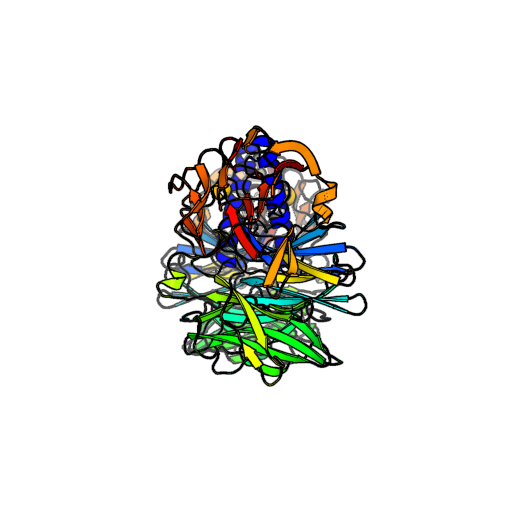1 ASN A CA 1
ATOM 637 C C . ASN A 1 81 ? 8.781 19.062 27.047 1 97.94 81 ASN A C 1
ATOM 639 O O . ASN A 1 81 ? 9.148 20.234 27.031 1 97.94 81 ASN A O 1
ATOM 643 N N . LEU A 1 82 ? 8.234 18.516 25.906 1 98.19 82 LEU A N 1
ATOM 644 C CA . LEU A 1 82 ? 7.82 19.219 24.719 1 98.19 82 LEU A CA 1
ATOM 645 C C . LEU A 1 82 ? 9.031 19.766 23.953 1 98.19 82 LEU A C 1
ATOM 647 O O . LEU A 1 82 ? 8.875 20.516 22.984 1 98.19 82 LEU A O 1
ATOM 651 N N . ILE A 1 83 ? 10.266 19.5 24.359 1 97.44 83 ILE A N 1
ATOM 652 C CA . ILE A 1 83 ? 11.477 19.984 23.719 1 97.44 83 ILE A CA 1
ATOM 653 C C . ILE A 1 83 ? 12.258 18.812 23.125 1 97.44 83 ILE A C 1
ATOM 655 O O . ILE A 1 83 ? 12.516 18.781 21.922 1 97.44 83 ILE A O 1
ATOM 659 N N . ASP A 1 84 ? 12.594 17.859 23.984 1 97.19 84 ASP A N 1
ATOM 660 C CA . ASP A 1 84 ? 13.312 16.672 23.547 1 97.19 84 ASP A CA 1
ATOM 661 C C . ASP A 1 84 ? 12.344 15.586 23.078 1 97.19 84 ASP A C 1
ATOM 663 O O . ASP A 1 84 ? 11.742 14.883 23.891 1 97.19 84 ASP A O 1
ATOM 667 N N . TRP A 1 85 ? 12.281 15.43 21.797 1 98.06 85 TRP A N 1
ATOM 668 C CA . TRP A 1 85 ? 11.328 14.492 21.219 1 98.06 85 TRP A CA 1
ATOM 669 C C . TRP A 1 85 ? 12.031 13.211 20.766 1 98.06 85 TRP A C 1
ATOM 671 O O . TRP A 1 85 ? 13.148 13.266 20.25 1 98.06 85 TRP A O 1
ATOM 681 N N . GLU A 1 86 ? 11.406 12.117 20.984 1 98.12 86 GLU A N 1
ATOM 682 C CA . GLU A 1 86 ? 11.859 10.812 20.5 1 98.12 86 GLU A CA 1
ATOM 683 C C . GLU A 1 86 ? 10.914 10.266 19.438 1 98.12 86 GLU A C 1
ATOM 685 O O . GLU A 1 86 ? 9.703 10.156 19.672 1 98.12 86 GLU A O 1
ATOM 690 N N . TYR A 1 87 ? 11.5 9.969 18.328 1 98.25 87 TYR A N 1
ATOM 691 C CA . TYR A 1 87 ? 10.719 9.359 17.25 1 98.25 87 TYR A CA 1
ATOM 692 C C . TYR A 1 87 ? 10.391 7.906 17.578 1 98.25 87 TYR A C 1
ATOM 694 O O . TYR A 1 87 ? 11.281 7.129 17.938 1 98.25 87 TYR A O 1
ATOM 702 N N . LYS A 1 88 ? 9.062 7.504 17.406 1 98.31 88 LYS A N 1
ATOM 703 C CA . LYS A 1 88 ? 8.609 6.18 17.828 1 98.31 88 LYS A CA 1
ATOM 704 C C . LYS A 1 88 ? 8.211 5.332 16.625 1 98.31 88 LYS A C 1
ATOM 706 O O . LYS A 1 88 ? 7.773 4.191 16.781 1 98.31 88 LYS A O 1
ATOM 711 N N . GLY A 1 89 ? 8.367 5.867 15.422 1 98.19 89 GLY A N 1
ATOM 712 C CA . GLY A 1 89 ? 7.973 5.137 14.227 1 98.19 89 GLY A CA 1
ATOM 713 C C . GLY A 1 89 ? 6.574 5.48 13.75 1 98.19 89 GLY A C 1
ATOM 714 O O . GLY A 1 89 ? 6.043 6.539 14.086 1 98.19 89 GLY A O 1
ATOM 715 N N . VAL A 1 90 ? 6.023 4.652 12.852 1 98.5 90 VAL A N 1
ATOM 716 C CA . VAL A 1 90 ? 4.684 4.836 12.312 1 98.5 90 VAL A CA 1
ATOM 717 C C . VAL A 1 90 ? 3.664 4.105 13.18 1 98.5 90 VAL A C 1
ATOM 719 O O . VAL A 1 90 ? 3.854 2.936 13.516 1 98.5 90 VAL A O 1
ATOM 722 N N . SER A 1 91 ? 2.586 4.781 13.5 1 98.25 91 SER A N 1
ATOM 723 C CA . SER A 1 91 ? 1.566 4.211 14.375 1 98.25 91 SER A CA 1
ATOM 724 C C . SER A 1 91 ? 0.354 3.742 13.578 1 98.25 91 SER A C 1
ATOM 726 O O . SER A 1 91 ? -0.334 2.801 13.977 1 98.25 91 SER A O 1
ATOM 728 N N . LEU A 1 92 ? 0.005 4.422 12.555 1 98.44 92 LEU A N 1
ATOM 729 C CA . LEU A 1 92 ? -1.156 4.094 11.734 1 98.44 92 LEU A CA 1
ATOM 730 C C . LEU A 1 92 ? -0.774 4.008 10.258 1 98.44 92 LEU A C 1
ATOM 732 O O . LEU A 1 92 ? -0.202 4.949 9.703 1 98.44 92 LEU A O 1
ATOM 736 N N . TYR A 1 93 ? -1.062 2.932 9.648 1 98.38 93 TYR A N 1
ATOM 737 C CA . TYR A 1 93 ? -0.809 2.676 8.242 1 98.38 93 TYR A CA 1
ATOM 738 C C . TYR A 1 93 ? -2.107 2.699 7.441 1 98.38 93 TYR A C 1
ATOM 740 O O . TYR A 1 93 ? -3.178 2.402 7.977 1 98.38 93 TYR A O 1
ATOM 748 N N . PRO A 1 94 ? -2.084 3.111 6.156 1 98.44 94 PRO A N 1
ATOM 749 C CA . PRO A 1 94 ? -3.238 2.98 5.266 1 98.44 94 PRO A CA 1
ATOM 750 C C . PRO A 1 94 ? -3.439 1.553 4.762 1 98.44 94 PRO A C 1
ATOM 752 O O . PRO A 1 94 ? -3.146 1.255 3.604 1 98.44 94 PRO A O 1
ATOM 755 N N . ASP A 1 95 ? -4.02 0.703 5.562 1 97.81 95 ASP A N 1
ATOM 756 C CA . ASP A 1 95 ? -3.916 -0.734 5.328 1 97.81 95 ASP A CA 1
ATOM 757 C C . ASP A 1 95 ? -5.273 -1.414 5.488 1 97.81 95 ASP A C 1
ATOM 759 O O . ASP A 1 95 ? -5.348 -2.625 5.711 1 97.81 95 ASP A O 1
ATOM 763 N N . GLN A 1 96 ? -6.336 -0.697 5.562 1 97.69 96 GLN A N 1
ATOM 764 C CA . GLN A 1 96 ? -7.703 -1.201 5.57 1 97.69 96 GLN A CA 1
ATOM 765 C C . GLN A 1 96 ? -8.508 -0.642 4.398 1 97.69 96 GLN A C 1
ATOM 767 O O . GLN A 1 96 ? -8.156 0.403 3.846 1 97.69 96 GLN A O 1
ATOM 772 N N . PRO A 1 97 ? -9.609 -1.312 4.008 1 97.44 97 PRO A N 1
ATOM 773 C CA . PRO A 1 97 ? -10.359 -0.847 2.836 1 97.44 97 PRO A CA 1
ATOM 774 C C . PRO A 1 97 ? -10.867 0.583 2.992 1 97.44 97 PRO A C 1
ATOM 776 O O . PRO A 1 97 ? -11 1.309 2.004 1 97.44 97 PRO A O 1
ATOM 779 N N . PHE A 1 98 ? -11.055 1.042 4.227 1 98 98 PHE A N 1
ATOM 780 C CA . PHE A 1 98 ? -11.68 2.336 4.453 1 98 98 PHE A CA 1
ATOM 781 C C . PHE A 1 98 ? -10.633 3.434 4.59 1 98 98 PHE A C 1
ATOM 783 O O . PHE A 1 98 ? -10.977 4.605 4.777 1 98 98 PHE A O 1
ATOM 790 N N . ASP A 1 99 ? -9.336 3.09 4.473 1 98.31 99 ASP A N 1
ATOM 791 C CA . ASP A 1 99 ? -8.297 4.113 4.57 1 98.31 99 ASP A CA 1
ATOM 792 C C . ASP A 1 99 ? -7.125 3.801 3.645 1 98.31 99 ASP A C 1
ATOM 794 O O . ASP A 1 99 ? -6.039 4.359 3.801 1 98.31 99 ASP A O 1
ATOM 798 N N . CYS A 1 100 ? -7.305 2.965 2.662 1 97.81 100 CYS A N 1
ATOM 799 C CA . CYS A 1 100 ? -6.211 2.395 1.884 1 97.81 100 CYS A CA 1
ATOM 800 C C . CYS A 1 100 ? -5.531 3.463 1.034 1 97.81 100 CYS A C 1
ATOM 802 O O . CYS A 1 100 ? -4.449 3.232 0.489 1 97.81 100 CYS A O 1
ATOM 804 N N . HIS A 1 101 ? -6.148 4.66 0.879 1 98.25 101 HIS A N 1
ATOM 805 C CA . HIS A 1 101 ? -5.496 5.715 0.108 1 98.25 101 HIS A CA 1
ATOM 806 C C . HIS A 1 101 ? -4.98 6.824 1.018 1 98.25 101 HIS A C 1
ATOM 808 O O . HIS A 1 101 ? -4.59 7.891 0.541 1 98.25 101 HIS A O 1
ATOM 814 N N . GLY A 1 102 ? -5.059 6.57 2.35 1 98.38 102 GLY A N 1
ATOM 815 C CA . GLY A 1 102 ? -4.406 7.496 3.258 1 98.38 102 GLY A CA 1
ATOM 816 C C . GLY A 1 102 ? -5.074 7.566 4.617 1 98.38 102 GLY A C 1
ATOM 817 O O . GLY A 1 102 ? -6.301 7.535 4.719 1 98.38 102 GLY A O 1
ATOM 818 N N . VAL A 1 103 ? -4.266 7.691 5.613 1 98.69 103 VAL A N 1
ATOM 819 C CA . VAL A 1 103 ? -4.691 8.062 6.957 1 98.69 103 VAL A CA 1
ATOM 820 C C . VAL A 1 103 ? -4.586 9.578 7.133 1 98.69 103 VAL A C 1
ATOM 822 O O . VAL A 1 103 ? -3.5 10.109 7.375 1 98.69 103 VAL A O 1
ATOM 825 N N . TYR A 1 104 ? -5.723 10.258 7.105 1 98.56 104 TYR A N 1
ATOM 826 C CA . TYR A 1 104 ? -5.754 11.711 7.121 1 98.56 104 TYR A CA 1
ATOM 827 C C . TYR A 1 104 ? -5.926 12.242 8.539 1 98.56 104 TYR A C 1
ATOM 829 O O . TYR A 1 104 ? -5.844 11.477 9.508 1 98.56 104 TYR A O 1
ATOM 837 N N . SER A 1 105 ? -6.094 13.461 8.656 1 98.62 105 SER A N 1
ATOM 838 C CA . SER A 1 105 ? -5.984 14.156 9.93 1 98.62 105 SER A CA 1
ATOM 839 C C . SER A 1 105 ? -7.09 13.734 10.891 1 98.62 105 SER A C 1
ATOM 841 O O . SER A 1 105 ? -8.18 13.352 10.461 1 98.62 105 SER A O 1
ATOM 843 N N . GLY A 1 106 ? -6.762 13.859 12.125 1 98.56 106 GLY A N 1
ATOM 844 C CA . GLY A 1 106 ? -7.648 13.578 13.242 1 98.56 106 GLY A CA 1
ATOM 845 C C . GLY A 1 106 ? -7.066 13.992 14.578 1 98.56 106 GLY A C 1
ATOM 846 O O . GLY A 1 106 ? -6.172 14.836 14.641 1 98.56 106 GLY A O 1
ATOM 847 N N . SER A 1 107 ? -7.684 13.484 15.633 1 98.5 107 SER A N 1
ATOM 848 C CA . SER A 1 107 ? -7.309 13.961 16.953 1 98.5 107 SER A CA 1
ATOM 849 C C . SER A 1 107 ? -7.312 12.828 17.969 1 98.5 107 SER A C 1
ATOM 851 O O . SER A 1 107 ? -7.703 11.703 17.656 1 98.5 107 SER A O 1
ATOM 853 N N . ALA A 1 108 ? -6.848 13.156 19.156 1 98.62 108 ALA A N 1
ATOM 854 C CA . ALA A 1 108 ? -6.875 12.234 20.281 1 98.62 108 ALA A CA 1
ATOM 855 C C . ALA A 1 108 ? -7.855 12.719 21.359 1 98.62 108 ALA A C 1
ATOM 857 O O . ALA A 1 108 ? -7.98 13.922 21.594 1 98.62 108 ALA A O 1
ATOM 858 N N . PHE A 1 109 ? -8.539 11.789 21.984 1 98.56 109 PHE A N 1
ATOM 859 C CA . PHE A 1 109 ? -9.344 11.969 23.188 1 98.56 109 PHE A CA 1
ATOM 860 C C . PHE A 1 109 ? -8.898 11 24.281 1 98.56 109 PHE A C 1
ATOM 862 O O . PHE A 1 109 ? -8.789 9.797 24.047 1 98.56 109 PHE A O 1
ATOM 869 N N . LEU A 1 110 ? -8.633 11.594 25.422 1 98.31 110 LEU A N 1
ATOM 870 C CA . LEU A 1 110 ? -8.141 10.766 26.531 1 98.31 110 LEU A CA 1
ATOM 871 C C . LEU A 1 110 ? -9.227 10.586 27.594 1 98.31 110 LEU A C 1
ATOM 873 O O . LEU A 1 110 ? -9.859 11.555 28 1 98.31 110 LEU A O 1
ATOM 877 N N . GLU A 1 111 ? -9.422 9.367 28 1 97.62 111 GLU A N 1
ATOM 878 C CA . GLU A 1 111 ? -10.297 9.078 29.125 1 97.62 111 GLU A CA 1
ATOM 879 C C . GLU A 1 111 ? -9.969 7.723 29.75 1 97.62 111 GLU A C 1
ATOM 881 O O . GLU A 1 111 ? -9.812 6.727 29.047 1 97.62 111 GLU A O 1
ATOM 886 N N . ASP A 1 112 ? -9.852 7.664 31.094 1 95.94 112 ASP A N 1
ATOM 887 C CA . ASP A 1 112 ? -9.688 6.445 31.875 1 95.94 112 ASP A CA 1
ATOM 888 C C . ASP A 1 112 ? -8.469 5.656 31.406 1 95.94 112 ASP A C 1
ATOM 890 O O . ASP A 1 112 ? -8.555 4.449 31.172 1 95.94 112 ASP A O 1
ATOM 894 N N . GLY A 1 113 ? -7.457 6.375 31.094 1 95.44 113 GLY A N 1
ATOM 895 C CA . GLY A 1 113 ? -6.199 5.727 30.766 1 95.44 113 GLY A CA 1
ATOM 896 C C . GLY A 1 113 ? -6.164 5.199 29.344 1 95.44 113 GLY A C 1
ATOM 897 O O . GLY A 1 113 ? -5.293 4.398 28.984 1 95.44 113 GLY A O 1
ATOM 898 N N . THR A 1 114 ? -7.121 5.574 28.547 1 98.19 114 THR A N 1
ATOM 899 C CA . THR A 1 114 ? -7.191 5.137 27.156 1 98.19 114 THR A CA 1
ATOM 900 C C . THR A 1 114 ? -7.105 6.328 26.203 1 98.19 114 THR A C 1
ATOM 902 O O . THR A 1 114 ? -7.738 7.363 26.438 1 98.19 114 THR A O 1
ATOM 905 N N . MET A 1 115 ? -6.254 6.184 25.234 1 98.69 115 MET A N 1
ATOM 906 C CA . MET A 1 115 ? -6.176 7.145 24.141 1 98.69 115 MET A CA 1
ATOM 907 C C . MET A 1 115 ? -7.066 6.723 22.969 1 98.69 115 MET A C 1
ATOM 909 O O . MET A 1 115 ? -6.887 5.645 22.406 1 98.69 115 MET A O 1
ATOM 913 N N . TYR A 1 116 ? -8.078 7.492 22.672 1 98.81 116 TYR A N 1
ATOM 914 C CA . TYR A 1 116 ? -8.938 7.309 21.5 1 98.81 116 TYR A CA 1
ATOM 915 C C . TYR A 1 116 ? -8.469 8.18 20.344 1 98.81 116 TYR A C 1
ATOM 917 O O . TYR A 1 116 ? -8.562 9.406 20.406 1 98.81 116 TYR A O 1
ATOM 925 N N . LEU A 1 117 ? -7.953 7.547 19.328 1 98.88 117 LEU A N 1
ATOM 926 C CA . LEU A 1 117 ? -7.547 8.273 18.125 1 98.88 117 LEU A CA 1
ATOM 927 C C . LEU A 1 117 ? -8.633 8.211 17.062 1 98.88 117 LEU A C 1
ATOM 929 O O . LEU A 1 117 ? -9 7.121 16.609 1 98.88 117 LEU A O 1
ATOM 933 N N . TYR A 1 118 ? -9.156 9.336 16.688 1 98.94 118 TYR A N 1
ATOM 934 C CA . TYR A 1 118 ? -10.102 9.477 15.586 1 98.94 118 TYR A CA 1
ATOM 935 C C . TYR A 1 118 ? -9.43 10.117 14.375 1 98.94 118 TYR A C 1
ATOM 937 O O . TYR A 1 118 ? -8.688 11.094 14.516 1 98.94 118 TYR A O 1
ATOM 945 N N . TYR A 1 119 ? -9.602 9.57 13.203 1 98.88 119 TYR A N 1
ATOM 946 C CA . TYR A 1 119 ? -9 10.148 12.008 1 98.88 119 TYR A CA 1
ATOM 947 C C . TYR A 1 119 ? -9.883 9.93 10.789 1 98.88 119 TYR A C 1
ATOM 949 O O . TYR A 1 119 ? -10.914 9.258 10.875 1 98.88 119 TYR A O 1
ATOM 957 N N . THR A 1 120 ? -9.586 10.57 9.688 1 98.88 120 THR A N 1
ATOM 958 C CA . THR A 1 120 ? -10.305 10.422 8.422 1 98.88 120 THR A CA 1
ATOM 959 C C . THR A 1 120 ? -9.609 9.406 7.527 1 98.88 120 THR A C 1
ATOM 961 O O . THR A 1 120 ? -8.453 9.594 7.145 1 98.88 120 THR A O 1
ATOM 964 N N . GLY A 1 121 ? -10.273 8.297 7.297 1 98.75 121 GLY A N 1
ATOM 965 C CA . GLY A 1 121 ? -9.797 7.352 6.301 1 98.75 121 GLY A CA 1
ATOM 966 C C . GLY A 1 121 ? -10.172 7.742 4.883 1 98.75 121 GLY A C 1
ATOM 967 O O . GLY A 1 121 ? -11.352 7.77 4.531 1 98.75 121 GLY A O 1
ATOM 968 N N . ASN A 1 122 ? -9.164 7.953 4.047 1 98.38 122 ASN A N 1
ATOM 969 C CA . ASN A 1 122 ? -9.367 8.438 2.689 1 98.38 122 ASN A CA 1
ATOM 970 C C . ASN A 1 122 ? -9.391 7.297 1.681 1 98.38 122 ASN A C 1
ATOM 972 O O . ASN A 1 122 ? -8.531 6.414 1.716 1 98.38 122 ASN A O 1
ATOM 976 N N . VAL A 1 123 ? -10.398 7.305 0.791 1 98.19 123 VAL A N 1
ATOM 977 C CA . VAL A 1 123 ? -10.469 6.379 -0.335 1 98.19 123 VAL A CA 1
ATOM 978 C C . VAL A 1 123 ? -10.836 7.141 -1.607 1 98.19 123 VAL A C 1
ATOM 980 O O . VAL A 1 123 ? -11.797 7.91 -1.623 1 98.19 123 VAL A O 1
ATOM 983 N N . LYS A 1 124 ? -10.109 7 -2.66 1 97.25 124 LYS A N 1
ATOM 984 C CA . LYS A 1 124 ? -10.367 7.555 -3.984 1 97.25 124 LYS A CA 1
ATOM 985 C C . LYS A 1 124 ? -10.688 6.453 -4.988 1 97.25 124 LYS A C 1
ATOM 987 O O . LYS A 1 124 ? -9.789 5.785 -5.5 1 97.25 124 LYS A O 1
ATOM 992 N N . LEU A 1 125 ? -11.891 6.34 -5.332 1 95.19 125 LEU A N 1
ATOM 993 C CA . LEU A 1 125 ? -12.344 5.297 -6.242 1 95.19 125 LEU A CA 1
ATOM 994 C C . LEU A 1 125 ? -11.945 5.617 -7.68 1 95.19 125 LEU A C 1
ATOM 996 O O . LEU A 1 125 ? -11.922 6.789 -8.07 1 95.19 125 LEU A O 1
ATOM 1000 N N . GLU A 1 126 ? -11.688 4.602 -8.422 1 93.94 126 GLU A N 1
ATOM 1001 C CA . GLU A 1 126 ? -11.227 4.84 -9.781 1 93.94 126 GLU A CA 1
ATOM 1002 C C . GLU A 1 126 ? -12.062 4.066 -10.797 1 93.94 126 GLU A C 1
ATOM 1004 O O . GLU A 1 126 ? -11.727 4.02 -11.984 1 93.94 126 GLU A O 1
ATOM 1009 N N . ASP A 1 127 ? -13.141 3.488 -10.43 1 88.62 127 ASP A N 1
ATOM 1010 C CA . ASP A 1 127 ? -13.945 2.639 -11.297 1 88.62 127 ASP A CA 1
ATOM 1011 C C . ASP A 1 127 ? -15.055 3.438 -11.977 1 88.62 127 ASP A C 1
ATOM 1013 O O . ASP A 1 127 ? -16.078 2.875 -12.375 1 88.62 127 ASP A O 1
ATOM 1017 N N . GLY A 1 128 ? -14.992 4.727 -11.977 1 89.62 128 GLY A N 1
ATOM 1018 C CA . GLY A 1 128 ? -15.984 5.578 -12.609 1 89.62 128 GLY A CA 1
ATOM 1019 C C . GLY A 1 128 ? -15.453 6.957 -12.961 1 89.62 128 GLY A C 1
ATOM 1020 O O . GLY A 1 128 ? -14.266 7.234 -12.781 1 89.62 128 GLY A O 1
ATOM 1021 N N . ASP A 1 129 ? -16.297 7.746 -13.625 1 91.94 129 ASP A N 1
ATOM 1022 C CA . ASP A 1 129 ? -16.016 9.148 -13.898 1 91.94 129 ASP A CA 1
ATOM 1023 C C . ASP A 1 129 ? -16.438 10.031 -12.727 1 91.94 129 ASP A C 1
ATOM 1025 O O . ASP A 1 129 ? -17.625 10.281 -12.531 1 91.94 129 ASP A O 1
ATOM 1029 N N . PHE A 1 130 ? -15.43 10.453 -11.969 1 96.12 130 PHE A N 1
ATOM 1030 C CA . PHE A 1 130 ? -15.711 11.141 -10.719 1 96.12 130 PHE A CA 1
ATOM 1031 C C . PHE A 1 130 ? -15.094 12.539 -10.719 1 96.12 130 PHE A C 1
ATOM 1033 O O . PHE A 1 130 ? -14.047 12.758 -11.336 1 96.12 130 PHE A O 1
ATOM 1040 N N . ASP A 1 131 ? -15.711 13.555 -10.055 1 96.44 131 ASP A N 1
ATOM 1041 C CA . ASP A 1 131 ? -15.117 14.875 -9.867 1 96.44 131 ASP A CA 1
ATOM 1042 C C . ASP A 1 131 ? -14.328 14.945 -8.562 1 96.44 131 ASP A C 1
ATOM 1044 O O . ASP A 1 131 ? -13.641 15.938 -8.297 1 96.44 131 ASP A O 1
ATOM 1048 N N . TYR A 1 132 ? -14.469 13.867 -7.727 1 96.25 132 TYR A N 1
ATOM 1049 C CA . TYR A 1 132 ? -13.766 13.664 -6.465 1 96.25 132 TYR A CA 1
ATOM 1050 C C . TYR A 1 132 ? -14.094 14.781 -5.477 1 96.25 132 TYR A C 1
ATOM 1052 O O . TYR A 1 132 ? -13.367 14.992 -4.5 1 96.25 132 TYR A O 1
ATOM 1060 N N . ILE A 1 133 ? -15.062 15.617 -5.711 1 97.31 133 ILE A N 1
ATOM 1061 C CA . ILE A 1 133 ? -15.656 16.578 -4.781 1 97.31 133 ILE A CA 1
ATOM 1062 C C . ILE A 1 133 ? -17 16.031 -4.285 1 97.31 133 ILE A C 1
ATOM 1064 O O . ILE A 1 133 ? -17.172 15.805 -3.088 1 97.31 133 ILE A O 1
ATOM 1068 N N . ASN A 1 134 ? -17.875 15.664 -5.285 1 97.44 134 ASN A N 1
ATOM 1069 C CA . ASN A 1 134 ? -19.203 15.18 -4.941 1 97.44 134 ASN A CA 1
ATOM 1070 C C . ASN A 1 134 ? -19.297 13.664 -5.031 1 97.44 134 ASN A C 1
ATOM 1072 O O . ASN A 1 134 ? -20.188 13.055 -4.453 1 97.44 134 ASN A O 1
ATOM 1076 N N . THR A 1 135 ? -18.406 13.07 -5.777 1 96.56 135 THR A N 1
ATOM 1077 C CA . THR A 1 135 ? -18.406 11.633 -5.996 1 96.56 135 THR A CA 1
ATOM 1078 C C . THR A 1 135 ? -16.984 11.094 -6.047 1 96.56 135 THR A C 1
ATOM 1080 O O . THR A 1 135 ? -16.031 11.859 -6.184 1 96.56 135 THR A O 1
ATOM 1083 N N . GLY A 1 136 ? -16.797 9.758 -5.84 1 96.94 136 GLY A N 1
ATOM 1084 C CA . GLY A 1 136 ? -15.531 9.086 -6.086 1 96.94 136 GLY A CA 1
ATOM 1085 C C . GLY A 1 136 ? -14.562 9.195 -4.922 1 96.94 136 GLY A C 1
ATOM 1086 O O . GLY A 1 136 ? -13.422 8.75 -5.016 1 96.94 136 GLY A O 1
ATOM 1087 N N . ARG A 1 137 ? -14.984 9.805 -3.871 1 97.56 137 ARG A N 1
ATOM 1088 C CA . ARG A 1 137 ? -14.172 9.922 -2.664 1 97.56 137 ARG A CA 1
ATOM 1089 C C . ARG A 1 137 ? -14.953 9.469 -1.435 1 97.56 137 ARG A C 1
ATOM 1091 O O . ARG A 1 137 ? -16.141 9.766 -1.302 1 97.56 137 ARG A O 1
ATOM 1098 N N . GLU A 1 138 ? -14.227 8.719 -0.613 1 97.56 138 GLU A N 1
ATOM 1099 C CA . GLU A 1 138 ? -14.781 8.391 0.696 1 97.56 138 GLU A CA 1
ATOM 1100 C C . GLU A 1 138 ? -14.008 9.086 1.813 1 97.56 138 GLU A C 1
ATOM 1102 O O . GLU A 1 138 ? -12.773 9.062 1.834 1 97.56 138 GLU A O 1
ATOM 1107 N N . ALA A 1 139 ? -14.734 9.758 2.66 1 98.12 139 ALA A N 1
ATOM 1108 C CA . ALA A 1 139 ? -14.211 10.352 3.885 1 98.12 139 ALA A CA 1
ATOM 1109 C C . ALA A 1 139 ? -14.719 9.609 5.117 1 98.12 139 ALA A C 1
ATOM 1111 O O . ALA A 1 139 ? -15.695 10.023 5.742 1 98.12 139 ALA A O 1
ATOM 1112 N N . ASN A 1 140 ? -14.016 8.586 5.469 1 98.69 140 ASN A N 1
ATOM 1113 C CA . ASN A 1 140 ? -14.461 7.695 6.535 1 98.69 140 ASN A CA 1
ATOM 1114 C C . ASN A 1 140 ? -13.898 8.117 7.891 1 98.69 140 ASN A C 1
ATOM 1116 O O . ASN A 1 140 ? -12.703 8.398 8.008 1 98.69 140 ASN A O 1
ATOM 1120 N N . THR A 1 141 ? -14.75 8.273 8.867 1 98.88 141 THR A N 1
ATOM 1121 C CA . THR A 1 141 ? -14.273 8.492 10.227 1 98.88 141 THR A CA 1
ATOM 1122 C C . THR A 1 141 ? -13.898 7.168 10.883 1 98.88 141 THR A C 1
ATOM 1124 O O . THR A 1 141 ? -14.711 6.238 10.93 1 98.88 141 THR A O 1
ATOM 1127 N N . VAL A 1 142 ? -12.672 7.078 11.422 1 98.81 142 VAL A N 1
ATOM 1128 C CA . VAL A 1 142 ? -12.141 5.82 11.93 1 98.81 142 VAL A CA 1
ATOM 1129 C C . VAL A 1 142 ? -11.641 6.012 13.359 1 98.81 142 VAL A C 1
ATOM 1131 O O . VAL A 1 142 ? -11.141 7.082 13.711 1 98.81 142 VAL A O 1
ATOM 1134 N N . LEU A 1 143 ? -11.797 4.977 14.203 1 98.75 143 LEU A N 1
ATOM 1135 C CA . LEU A 1 143 ? -11.32 4.969 15.578 1 98.75 143 LEU A CA 1
ATOM 1136 C C . LEU A 1 143 ? -10.266 3.891 15.789 1 98.75 143 LEU A C 1
ATOM 1138 O O . LEU A 1 143 ? -10.414 2.77 15.297 1 98.75 143 LEU A O 1
ATOM 1142 N N . VAL A 1 144 ? -9.219 4.242 16.453 1 98.31 144 VAL A N 1
ATOM 1143 C CA . VAL A 1 144 ? -8.258 3.285 17 1 98.31 144 VAL A CA 1
ATOM 1144 C C . VAL A 1 144 ? -7.93 3.648 18.453 1 98.31 144 VAL A C 1
ATOM 1146 O O . VAL A 1 144 ? -7.816 4.828 18.781 1 98.31 144 VAL A O 1
ATOM 1149 N N . THR A 1 145 ? -7.762 2.684 19.312 1 98.31 145 THR A N 1
ATOM 1150 C CA . THR A 1 145 ? -7.473 2.953 20.719 1 98.31 145 THR A CA 1
ATOM 1151 C C . THR A 1 145 ? -6.117 2.377 21.125 1 98.31 145 THR A C 1
ATOM 1153 O O . THR A 1 145 ? -5.617 1.453 20.469 1 98.31 145 THR A O 1
ATOM 1156 N N . THR A 1 146 ? -5.527 2.945 22.031 1 98.44 146 THR A N 1
ATOM 1157 C CA . THR A 1 146 ? -4.285 2.471 22.641 1 98.44 146 THR A CA 1
ATOM 1158 C C . THR A 1 146 ? -4.258 2.791 24.125 1 98.44 146 THR A C 1
ATOM 1160 O O . THR A 1 146 ? -4.777 3.824 24.562 1 98.44 146 THR A O 1
ATOM 1163 N N . LYS A 1 147 ? -3.658 1.909 24.938 1 97.62 147 LYS A N 1
ATOM 1164 C CA . LYS A 1 147 ? -3.594 2.094 26.391 1 97.62 147 LYS A CA 1
ATOM 1165 C C . LYS A 1 147 ? -2.223 2.611 26.812 1 97.62 147 LYS A C 1
ATOM 1167 O O . LYS A 1 147 ? -2.033 3.004 27.969 1 97.62 147 LYS A O 1
ATOM 1172 N N . ASP A 1 148 ? -1.284 2.629 25.859 1 96.25 148 ASP A N 1
ATOM 1173 C CA . ASP A 1 148 ? 0.064 3.006 26.266 1 96.25 148 ASP A CA 1
ATOM 1174 C C . ASP A 1 148 ? 0.718 3.922 25.234 1 96.25 148 ASP A C 1
ATOM 1176 O O . ASP A 1 148 ? 1.846 4.379 25.438 1 96.25 148 ASP A O 1
ATOM 1180 N N . GLY A 1 149 ? 0.052 4.172 24.125 1 95.38 149 GLY A N 1
ATOM 1181 C CA . GLY A 1 149 ? 0.59 5.039 23.094 1 95.38 149 GLY A CA 1
ATOM 1182 C C . GLY A 1 149 ? 1.612 4.348 22.203 1 95.38 149 GLY A C 1
ATOM 1183 O O . GLY A 1 149 ? 2.25 4.988 21.359 1 95.38 149 GLY A O 1
ATOM 1184 N N . ILE A 1 150 ? 1.803 3.053 22.344 1 94.38 150 ILE A N 1
ATOM 1185 C CA . ILE A 1 150 ? 2.814 2.297 21.609 1 94.38 150 ILE A CA 1
ATOM 1186 C C . ILE A 1 150 ? 2.152 1.151 20.844 1 94.38 150 ILE A C 1
ATOM 1188 O O . ILE A 1 150 ? 2.502 0.88 19.703 1 94.38 150 ILE A O 1
ATOM 1192 N N . HIS A 1 151 ? 1.229 0.501 21.531 1 95.5 151 HIS A N 1
ATOM 1193 C CA . HIS A 1 151 ? 0.488 -0.603 20.922 1 95.5 151 HIS A CA 1
ATOM 1194 C C . HIS A 1 151 ? -0.936 -0.184 20.578 1 95.5 151 HIS A C 1
ATOM 1196 O O . HIS A 1 151 ? -1.734 0.123 21.469 1 95.5 151 HIS A O 1
ATOM 1202 N N . PHE A 1 152 ? -1.267 -0.292 19.391 1 97.25 152 PHE A N 1
ATOM 1203 C CA . PHE A 1 152 ? -2.553 0.203 18.906 1 97.25 152 PHE A CA 1
ATOM 1204 C C . PHE A 1 152 ? -3.482 -0.953 18.562 1 97.25 152 PHE A C 1
ATOM 1206 O O . PHE A 1 152 ? -3.045 -1.967 18.016 1 97.25 152 PHE A O 1
ATOM 1213 N N . GLY A 1 153 ? -4.746 -0.833 18.875 1 95.75 153 GLY A N 1
ATOM 1214 C CA . GLY A 1 153 ? -5.75 -1.841 18.578 1 95.75 153 GLY A CA 1
ATOM 1215 C C . GLY A 1 153 ? -6.207 -1.816 17.125 1 95.75 153 GLY A C 1
ATOM 1216 O O . GLY A 1 153 ? -5.586 -1.159 16.281 1 95.75 153 GLY A O 1
ATOM 1217 N N . SER A 1 154 ? -7.309 -2.59 16.922 1 95.62 154 SER A N 1
ATOM 1218 C CA . SER A 1 154 ? -7.859 -2.658 15.578 1 95.62 154 SER A CA 1
ATOM 1219 C C . SER A 1 154 ? -8.57 -1.36 15.203 1 95.62 154 SER A C 1
ATOM 1221 O O . SER A 1 154 ? -9.18 -0.711 16.062 1 95.62 154 SER A O 1
ATOM 1223 N N . LYS A 1 155 ? -8.484 -1.02 13.953 1 97.44 155 LYS A N 1
ATOM 1224 C CA . LYS A 1 155 ? -9.219 0.127 13.422 1 97.44 155 LYS A CA 1
ATOM 1225 C C . LYS A 1 155 ? -10.703 -0.188 13.281 1 97.44 155 LYS A C 1
ATOM 1227 O O . LYS A 1 155 ? -11.07 -1.298 12.891 1 97.44 155 LYS A O 1
ATOM 1232 N N . LYS A 1 156 ? -11.492 0.793 13.656 1 97.25 156 LYS A N 1
ATOM 1233 C CA . LYS A 1 156 ? -12.945 0.657 13.531 1 97.25 156 LYS A CA 1
ATOM 1234 C C . LYS A 1 156 ? -13.531 1.801 12.711 1 97.25 156 LYS A C 1
ATOM 1236 O O . LYS A 1 156 ? -13.359 2.973 13.055 1 97.25 156 LYS A O 1
ATOM 1241 N N . GLU A 1 157 ? -14.141 1.488 11.586 1 97.94 157 GLU A N 1
ATOM 1242 C CA . GLU A 1 157 ? -14.875 2.488 10.812 1 97.94 157 GLU A CA 1
ATOM 1243 C C . GLU A 1 157 ? -16.141 2.922 11.539 1 97.94 157 GLU A C 1
ATOM 1245 O O . GLU A 1 157 ? -16.984 2.084 11.906 1 97.94 157 GLU A O 1
ATOM 1250 N N . LEU A 1 158 ? -16.344 4.219 11.711 1 98.5 158 LEU A N 1
ATOM 1251 C CA . LEU A 1 158 ? -17.453 4.711 12.508 1 98.5 158 LEU A CA 1
ATOM 1252 C C . LEU A 1 158 ? -18.516 5.352 11.617 1 98.5 158 LEU A C 1
ATOM 1254 O O . LEU A 1 158 ? -19.719 5.137 11.82 1 98.5 158 LEU A O 1
ATOM 1258 N N . LEU A 1 159 ? -18.109 6.23 10.742 1 98.56 159 LEU A N 1
ATOM 1259 C CA . LEU A 1 159 ? -19 6.961 9.844 1 98.56 159 LEU A CA 1
ATOM 1260 C C . LEU A 1 159 ? -18.484 6.918 8.406 1 98.56 159 LEU A C 1
ATOM 1262 O O . LEU A 1 159 ? -17.281 6.926 8.18 1 98.56 159 LEU A O 1
ATOM 1266 N N . ARG A 1 160 ? -19.438 6.871 7.465 1 97.06 160 ARG A N 1
ATOM 1267 C CA . ARG A 1 160 ? -19.188 6.961 6.031 1 97.06 160 ARG A CA 1
ATOM 1268 C C . ARG A 1 160 ? -19.953 8.117 5.406 1 97.06 160 ARG A C 1
ATOM 1270 O O . ARG A 1 160 ? -20.766 8.758 6.078 1 97.06 160 ARG A O 1
ATOM 1277 N N . ASN A 1 161 ? -19.703 8.359 4.109 1 97.94 161 ASN A N 1
ATOM 1278 C CA . ASN A 1 161 ? -20.359 9.461 3.414 1 97.94 161 ASN A CA 1
ATOM 1279 C C . ASN A 1 161 ? -21.875 9.406 3.59 1 97.94 161 ASN A C 1
ATOM 1281 O O . ASN A 1 161 ? -22.531 10.445 3.73 1 97.94 161 ASN A O 1
ATOM 1285 N N . SER A 1 162 ? -22.422 8.156 3.607 1 97.06 162 SER A N 1
ATOM 1286 C CA . SER A 1 162 ? -23.859 7.992 3.689 1 97.06 162 SER A CA 1
ATOM 1287 C C . SER A 1 162 ? -24.391 8.414 5.059 1 97.06 162 SER A C 1
ATOM 1289 O O . SER A 1 162 ? -25.594 8.625 5.227 1 97.06 162 SER A O 1
ATOM 1291 N N . ASP A 1 163 ? -23.516 8.484 6.07 1 97.75 163 ASP A N 1
ATOM 1292 C CA . ASP A 1 163 ? -23.922 8.844 7.426 1 97.75 163 ASP A CA 1
ATOM 1293 C C . ASP A 1 163 ? -23.969 10.367 7.605 1 97.75 163 ASP A C 1
ATOM 1295 O O . ASP A 1 163 ? -24.484 10.867 8.602 1 97.75 163 ASP A O 1
ATOM 1299 N N . TYR A 1 164 ? -23.422 11.164 6.652 1 98.12 164 TYR A N 1
ATOM 1300 C CA . TYR A 1 164 ? -23.406 12.625 6.711 1 98.12 164 TYR A CA 1
ATOM 1301 C C . TYR A 1 164 ? -24.641 13.211 6.039 1 98.12 164 TYR A C 1
ATOM 1303 O O . TYR A 1 164 ? -25.266 12.555 5.211 1 98.12 164 TYR A O 1
ATOM 1311 N N . PRO A 1 165 ? -24.984 14.469 6.387 1 97.81 165 PRO A N 1
ATOM 1312 C CA . PRO A 1 165 ? -26.109 15.117 5.695 1 97.81 165 PRO A CA 1
ATOM 1313 C C . PRO A 1 165 ? -25.953 15.086 4.176 1 97.81 165 PRO A C 1
ATOM 1315 O O . PRO A 1 165 ? -24.844 15.25 3.656 1 97.81 165 PRO A O 1
ATOM 1318 N N . SER A 1 166 ? -27.031 14.961 3.525 1 97.19 166 SER A N 1
ATOM 1319 C CA . SER A 1 166 ? -27.031 14.68 2.092 1 97.19 166 SER A CA 1
ATOM 1320 C C . SER A 1 166 ? -26.641 15.922 1.292 1 97.19 166 SER A C 1
ATOM 1322 O O . SER A 1 166 ? -26.328 15.82 0.103 1 97.19 166 SER A O 1
ATOM 1324 N N . ASP A 1 167 ? -26.688 17.047 1.897 1 98 167 ASP A N 1
ATOM 1325 C CA . ASP A 1 167 ? -26.359 18.281 1.184 1 98 167 ASP A CA 1
ATOM 1326 C C . ASP A 1 167 ? -24.875 18.594 1.26 1 98 167 ASP A C 1
ATOM 1328 O O . ASP A 1 167 ? -24.438 19.672 0.851 1 98 167 ASP A O 1
ATOM 1332 N N . LEU A 1 168 ? -24.125 17.641 1.751 1 98.38 168 LEU A N 1
ATOM 1333 C CA . LEU A 1 168 ? -22.688 17.812 1.821 1 98.38 168 LEU A CA 1
ATOM 1334 C C . LEU A 1 168 ? -22 17.109 0.65 1 98.38 168 LEU A C 1
ATOM 1336 O O . LEU A 1 168 ? -22.547 16.156 0.083 1 98.38 168 LEU A O 1
ATOM 1340 N N . THR A 1 169 ? -20.828 17.625 0.27 1 98.5 169 THR A N 1
ATOM 1341 C CA . THR A 1 169 ? -19.953 16.922 -0.659 1 98.5 169 THR A CA 1
ATOM 1342 C C . THR A 1 169 ? -19.266 15.742 0.035 1 98.5 169 THR A C 1
ATOM 1344 O O . THR A 1 169 ? -19.641 15.375 1.151 1 98.5 169 THR A O 1
ATOM 1347 N N . CYS A 1 170 ? -18.25 15.117 -0.615 1 98.19 170 CYS A N 1
ATOM 1348 C CA . CYS A 1 170 ? -17.469 14.031 -0.039 1 98.19 170 CYS A CA 1
ATOM 1349 C C . CYS A 1 170 ? -16.344 14.578 0.817 1 98.19 170 CYS A C 1
ATOM 1351 O O . CYS A 1 170 ? -15.469 13.82 1.252 1 98.19 170 CYS A O 1
ATOM 1353 N N . HIS A 1 171 ? -16.344 15.867 1.053 1 97.94 171 HIS A N 1
ATOM 1354 C CA . HIS A 1 171 ? -15.32 16.5 1.871 1 97.94 171 HIS A CA 1
ATOM 1355 C C . HIS A 1 171 ? -15.836 16.781 3.279 1 97.94 171 HIS A C 1
ATOM 1357 O O . HIS A 1 171 ? -16.203 17.922 3.594 1 97.94 171 HIS A O 1
ATOM 1363 N N . VAL A 1 172 ? -15.898 15.82 4.141 1 98.38 172 VAL A N 1
ATOM 1364 C CA . VAL A 1 172 ? -16.125 15.852 5.578 1 98.38 172 VAL A CA 1
ATOM 1365 C C . VAL A 1 172 ? -14.969 15.18 6.305 1 98.38 172 VAL A C 1
ATOM 1367 O O . VAL A 1 172 ? -14.719 13.984 6.121 1 98.38 172 VAL A O 1
ATOM 1370 N N . ARG A 1 173 ? -14.242 15.984 7.133 1 98.25 173 ARG A N 1
ATOM 1371 C CA . ARG A 1 173 ? -13.016 15.344 7.605 1 98.25 173 ARG A CA 1
ATOM 1372 C C . ARG A 1 173 ? -12.5 16.016 8.875 1 98.25 173 ARG A C 1
ATOM 1374 O O . ARG A 1 173 ? -13.078 17 9.344 1 98.25 173 ARG A O 1
ATOM 1381 N N . ASP A 1 174 ? -11.477 15.383 9.445 1 98.75 174 ASP A N 1
ATOM 1382 C CA . ASP A 1 174 ? -10.617 15.898 10.508 1 98.75 174 ASP A CA 1
ATOM 1383 C C . ASP A 1 174 ? -11.359 15.945 11.844 1 98.75 174 ASP A C 1
ATOM 1385 O O . ASP A 1 174 ? -11.484 17.016 12.453 1 98.75 174 ASP A O 1
ATOM 1389 N N . PRO A 1 175 ? -11.727 14.82 12.359 1 98.88 175 PRO A N 1
ATOM 1390 C CA . PRO A 1 175 ? -12.5 14.773 13.602 1 98.88 175 PRO A CA 1
ATOM 1391 C C . PRO A 1 175 ? -11.711 15.281 14.812 1 98.88 175 PRO A C 1
ATOM 1393 O O . PRO A 1 175 ? -10.531 14.938 14.969 1 98.88 175 PRO A O 1
ATOM 1396 N N . LYS A 1 176 ? -12.336 16.094 15.594 1 98.75 176 LYS A N 1
ATOM 1397 C CA . LYS A 1 176 ? -11.906 16.531 16.922 1 98.75 176 LYS A CA 1
ATOM 1398 C C . LYS A 1 176 ? -12.977 16.234 17.969 1 98.75 176 LYS A C 1
ATOM 1400 O O . LYS A 1 176 ? -14.133 16.641 17.812 1 98.75 176 LYS A O 1
ATOM 1405 N N . VAL A 1 177 ? -12.57 15.516 19.062 1 98.75 177 VAL A N 1
ATOM 1406 C CA . VAL A 1 177 ? -13.562 15.016 20.016 1 98.75 177 VAL A CA 1
ATOM 1407 C C . VAL A 1 177 ? -13.344 15.656 21.375 1 98.75 177 VAL A C 1
ATOM 1409 O O . VAL A 1 177 ? -12.195 15.875 21.797 1 98.75 177 VAL A O 1
ATOM 1412 N N . TRP A 1 178 ? -14.438 15.992 22.078 1 98.25 178 TRP A N 1
ATOM 1413 C CA . TRP A 1 178 ? -14.414 16.438 23.469 1 98.25 178 TRP A CA 1
ATOM 1414 C C . TRP A 1 178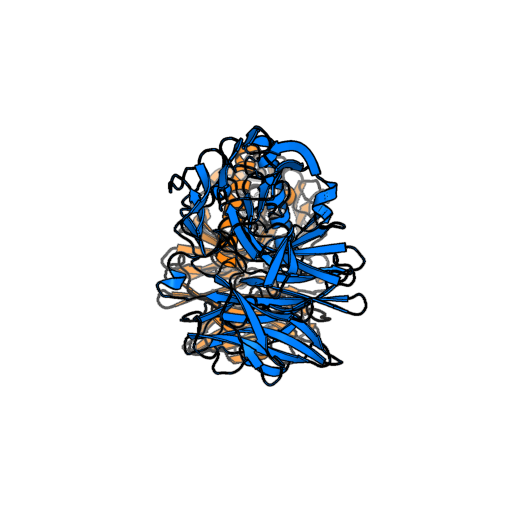 ? -15.641 15.922 24.219 1 98.25 178 TRP A C 1
ATOM 1416 O O . TRP A 1 178 ? -16.547 15.344 23.625 1 98.25 178 TRP A O 1
ATOM 1426 N N . LYS A 1 179 ? -15.5 16.047 25.469 1 98.12 179 LYS A N 1
ATOM 1427 C CA . LYS A 1 179 ? -16.594 15.633 26.344 1 98.12 179 LYS A CA 1
ATOM 1428 C C . LYS A 1 179 ? -17.203 16.828 27.062 1 98.12 179 LYS A C 1
ATOM 1430 O O . LYS A 1 179 ? -16.484 17.734 27.5 1 98.12 179 LYS A O 1
ATOM 1435 N N . LYS A 1 180 ? -18.469 16.953 27.109 1 97 180 LYS A N 1
ATOM 1436 C CA . LYS A 1 180 ? -19.219 17.891 27.938 1 97 180 LYS A CA 1
ATOM 1437 C C . LYS A 1 180 ? -20.312 17.156 28.734 1 97 180 LYS A C 1
ATOM 1439 O O . LYS A 1 180 ? -21.188 16.516 28.156 1 97 180 LYS A O 1
ATOM 1444 N N . ASP A 1 181 ? -20.156 17.234 30.062 1 93.62 181 ASP A N 1
ATOM 1445 C CA . ASP A 1 181 ? -21.016 16.469 30.969 1 93.62 181 ASP A CA 1
ATOM 1446 C C . ASP A 1 181 ? -20.938 14.977 30.688 1 93.62 181 ASP A C 1
ATOM 1448 O O . ASP A 1 181 ? -19.844 14.406 30.672 1 93.62 181 ASP A O 1
ATOM 1452 N N . ASP A 1 182 ? -21.906 14.32 30.328 1 95.56 182 ASP A N 1
ATOM 1453 C CA . ASP A 1 182 ? -21.844 12.875 30.125 1 95.56 182 ASP A CA 1
ATOM 1454 C C . ASP A 1 182 ? -22.031 12.523 28.641 1 95.56 182 ASP A C 1
ATOM 1456 O O . ASP A 1 182 ? -22.375 11.391 28.312 1 95.56 182 ASP A O 1
ATOM 1460 N N . THR A 1 183 ? -21.797 13.547 27.875 1 98.19 183 THR A N 1
ATOM 1461 C CA . THR A 1 183 ? -21.969 13.359 26.438 1 98.19 183 THR A CA 1
ATOM 1462 C C . THR A 1 183 ? -20.688 13.68 25.688 1 98.19 183 THR A C 1
ATOM 1464 O O . THR A 1 183 ? -19.969 14.625 26.047 1 98.19 183 THR A O 1
ATOM 1467 N N . TYR A 1 184 ? -20.391 12.836 24.703 1 98.81 184 TYR A N 1
ATOM 1468 C CA . TYR A 1 184 ? -19.25 13.07 23.828 1 98.81 184 TYR A CA 1
ATOM 1469 C C . TYR A 1 184 ? -19.656 13.805 22.562 1 98.81 184 TYR A C 1
ATOM 1471 O O . TYR A 1 184 ? -20.703 13.516 21.984 1 98.81 184 TYR A O 1
ATOM 1479 N N . TYR A 1 185 ? -18.859 14.758 22.172 1 98.81 185 TYR A N 1
ATOM 1480 C CA . TYR A 1 185 ? -19.109 15.516 20.953 1 98.81 185 TYR A CA 1
ATOM 1481 C C . TYR A 1 185 ? -17.906 15.438 20 1 98.81 185 TYR A C 1
ATOM 1483 O O . TYR A 1 185 ? -16.766 15.289 20.453 1 98.81 185 TYR A O 1
ATOM 1491 N N . MET A 1 186 ? -18.188 15.461 18.734 1 98.88 186 MET A N 1
ATOM 1492 C CA . MET A 1 186 ? -17.188 15.461 17.672 1 98.88 186 MET A CA 1
ATOM 1493 C C . MET A 1 186 ? -17.453 16.578 16.672 1 98.88 186 MET A C 1
ATOM 1495 O O . MET A 1 186 ? -18.578 16.75 16.219 1 98.88 186 MET A O 1
ATOM 1499 N N . ILE A 1 187 ? -16.484 17.344 16.391 1 98.88 187 ILE A N 1
ATOM 1500 C CA . ILE A 1 187 ? -16.594 18.359 15.344 1 98.88 187 ILE A CA 1
ATOM 1501 C C . ILE A 1 187 ? -15.781 17.938 14.125 1 98.88 187 ILE A C 1
ATOM 1503 O O . ILE A 1 187 ? -14.688 17.391 14.258 1 98.88 187 ILE A O 1
ATOM 1507 N N . GLN A 1 188 ? -16.266 18.109 12.93 1 98.81 188 GLN A N 1
ATOM 1508 C CA . GLN A 1 188 ? -15.594 17.844 11.656 1 98.81 188 GLN A CA 1
ATOM 1509 C C . GLN A 1 188 ? -15.758 19.031 10.695 1 98.81 188 GLN A C 1
ATOM 1511 O O . GLN A 1 188 ? -16.75 19.75 10.773 1 98.81 188 GLN A O 1
ATOM 1516 N N . GLY A 1 189 ? -14.727 19.219 9.867 1 98.75 189 GLY A N 1
ATOM 1517 C CA . GLY A 1 189 ? -14.859 20.188 8.789 1 98.75 189 GLY A CA 1
ATOM 1518 C C . GLY A 1 189 ? -15.641 19.656 7.602 1 98.75 189 GLY A C 1
ATOM 1519 O O . GLY A 1 189 ? -15.609 18.453 7.32 1 98.75 189 GLY A O 1
ATOM 1520 N N . ALA A 1 190 ? -16.297 20.594 6.871 1 98.69 190 ALA A N 1
ATOM 1521 C CA . ALA A 1 190 ? -17.141 20.125 5.77 1 98.69 190 ALA A CA 1
ATOM 1522 C C . ALA A 1 190 ? -17.219 21.172 4.66 1 98.69 190 ALA A C 1
ATOM 1524 O O . ALA A 1 190 ? -16.953 22.359 4.895 1 98.69 190 ALA A O 1
ATOM 1525 N N . ARG A 1 191 ? -17.484 20.734 3.502 1 98.44 191 ARG A N 1
ATOM 1526 C CA . ARG A 1 191 ? -17.844 21.5 2.307 1 98.44 191 ARG A CA 1
ATOM 1527 C C . ARG A 1 191 ? -19.234 21.125 1.817 1 98.44 191 ARG A C 1
ATOM 1529 O O . ARG A 1 191 ? -19.531 19.953 1.555 1 98.44 191 ARG A O 1
ATOM 1536 N N . THR A 1 192 ? -20.094 22.125 1.678 1 98.38 192 THR A N 1
ATOM 1537 C CA . THR A 1 192 ? -21.438 21.844 1.169 1 98.38 192 THR A CA 1
ATOM 1538 C C . THR A 1 192 ? -21.422 21.719 -0.351 1 98.38 192 THR A C 1
ATOM 1540 O O . THR A 1 192 ? -20.453 22.094 -1.004 1 98.38 192 THR A O 1
ATOM 1543 N N . LYS A 1 193 ? -22.484 21.203 -0.856 1 98.19 193 LYS A N 1
ATOM 1544 C CA . LYS A 1 193 ? -22.609 21.078 -2.305 1 98.19 193 LYS A CA 1
ATOM 1545 C C . LYS A 1 193 ? -22.672 22.453 -2.977 1 98.19 193 LYS A C 1
ATOM 1547 O O . LYS A 1 193 ? -22.438 22.562 -4.184 1 98.19 193 LYS A O 1
ATOM 1552 N N . ASN A 1 194 ? -22.953 23.516 -2.209 1 97.56 194 ASN A N 1
ATOM 1553 C CA . ASN A 1 194 ? -22.922 24.891 -2.713 1 97.56 194 ASN A CA 1
ATOM 1554 C C . ASN A 1 194 ? -21.578 25.547 -2.467 1 97.56 194 ASN A C 1
ATOM 1556 O O . ASN A 1 194 ? -21.453 26.781 -2.551 1 97.56 194 ASN A O 1
ATOM 1560 N N . ASP A 1 195 ? -20.656 24.812 -2.113 1 97.31 195 ASP A N 1
ATOM 1561 C CA . ASP A 1 195 ? -19.281 25.266 -1.923 1 97.31 195 ASP A CA 1
ATOM 1562 C C . ASP A 1 195 ? -19.203 26.281 -0.792 1 97.31 195 ASP A C 1
ATOM 1564 O O . ASP A 1 195 ? -18.625 27.375 -0.967 1 97.31 195 ASP A O 1
ATOM 1568 N N . VAL A 1 196 ? -19.781 25.938 0.288 1 97.94 196 VAL A N 1
ATOM 1569 C CA . VAL A 1 196 ? -19.688 26.734 1.501 1 97.94 196 VAL A CA 1
ATOM 1570 C C . VAL A 1 196 ? -19.047 25.922 2.615 1 97.94 196 VAL A C 1
ATOM 1572 O O . VAL A 1 196 ? -19.5 24.812 2.918 1 97.94 196 VAL A O 1
ATOM 1575 N N . GLY A 1 197 ? -18 26.453 3.201 1 98.31 197 GLY A N 1
ATOM 1576 C CA . GLY A 1 197 ? -17.344 25.812 4.32 1 98.31 197 GLY A CA 1
ATOM 1577 C C . GLY A 1 197 ? -18.094 25.953 5.625 1 98.31 197 GLY A C 1
ATOM 1578 O O . GLY A 1 197 ? -18.688 27 5.906 1 98.31 197 GLY A O 1
ATOM 1579 N N . GLN A 1 198 ? -18.141 24.906 6.395 1 98.38 198 GLN A N 1
ATOM 1580 C CA . GLN A 1 198 ? -18.781 24.875 7.707 1 98.38 198 GLN A CA 1
ATOM 1581 C C . GLN A 1 198 ? -18.188 23.766 8.578 1 98.38 198 GLN A C 1
ATOM 1583 O O . GLN A 1 198 ? -17.297 23.031 8.141 1 98.38 198 GLN A O 1
ATOM 1588 N N . ALA A 1 199 ? -18.594 23.719 9.805 1 98.62 199 ALA A N 1
ATOM 1589 C CA . ALA A 1 199 ? -18.266 22.594 10.688 1 98.62 199 ALA A CA 1
ATOM 1590 C C . ALA A 1 199 ? -19.531 21.859 11.125 1 98.62 199 ALA A C 1
ATOM 1592 O O . ALA A 1 199 ? -20.594 22.453 11.258 1 98.62 199 ALA A O 1
ATOM 1593 N N . LEU A 1 200 ? -19.344 20.547 11.266 1 98.75 200 LEU A N 1
ATOM 1594 C CA . LEU A 1 200 ? -20.422 19.688 11.75 1 98.75 200 LEU A CA 1
ATOM 1595 C C . LEU A 1 200 ? -20.156 19.234 13.18 1 98.75 200 LEU A C 1
ATOM 1597 O O . LEU A 1 200 ? -19.016 18.969 13.555 1 98.75 200 LEU A O 1
ATOM 1601 N N . ILE A 1 201 ? -21.266 19.125 13.945 1 98.81 201 ILE A N 1
ATOM 1602 C CA . ILE A 1 201 ? -21.156 18.547 15.281 1 98.81 201 ILE A CA 1
ATOM 1603 C C . ILE A 1 201 ? -21.953 17.25 15.352 1 98.81 201 ILE A C 1
ATOM 1605 O O . ILE A 1 201 ? -23.109 17.203 14.922 1 98.81 201 ILE A O 1
ATOM 1609 N N . PHE A 1 202 ? -21.266 16.25 15.836 1 98.81 202 PHE A N 1
ATOM 1610 C CA . PHE A 1 202 ? -21.875 14.969 16.141 1 98.81 202 PHE A CA 1
ATOM 1611 C C . PHE A 1 202 ? -21.859 14.688 17.625 1 98.81 202 PHE A C 1
ATOM 1613 O O . PHE A 1 202 ? -21.031 15.227 18.359 1 98.81 202 PHE A O 1
ATOM 1620 N N . GLU A 1 203 ? -22.828 13.891 18.109 1 98.69 203 GLU A N 1
ATOM 1621 C CA . GLU A 1 203 ? -22.891 13.523 19.516 1 98.69 203 GLU A CA 1
ATOM 1622 C C . GLU A 1 203 ? -22.906 12.008 19.703 1 98.69 203 GLU A C 1
ATOM 1624 O O . GLU A 1 203 ? -23.359 11.281 18.812 1 98.69 203 GLU A O 1
ATOM 1629 N N . SER A 1 204 ? -22.375 11.555 20.797 1 98.75 204 SER A N 1
ATOM 1630 C CA . SER A 1 204 ? -22.328 10.133 21.141 1 98.75 204 SER A CA 1
ATOM 1631 C C . SER A 1 204 ? -22.406 9.922 22.641 1 98.75 204 SER A C 1
ATOM 1633 O O . SER A 1 204 ? -22 10.781 23.422 1 98.75 204 SER A O 1
ATOM 1635 N N . SER A 1 205 ? -22.953 8.727 23.078 1 98.31 205 SER A N 1
ATOM 1636 C CA . SER A 1 205 ? -22.969 8.344 24.484 1 98.31 205 SER A CA 1
ATOM 1637 C C . SER A 1 205 ? -21.891 7.316 24.797 1 98.31 205 SER A C 1
ATOM 1639 O O . SER A 1 205 ? -21.594 7.051 25.953 1 98.31 205 SER A O 1
ATOM 1641 N N . ASP A 1 206 ? -21.281 6.773 23.703 1 98.12 206 ASP A N 1
ATOM 1642 C CA . ASP A 1 206 ? -20.391 5.641 23.953 1 98.12 206 ASP A CA 1
ATOM 1643 C C . ASP A 1 206 ? -19.094 5.789 23.172 1 98.12 206 ASP A C 1
ATOM 1645 O O . ASP A 1 206 ? -18.281 4.863 23.109 1 98.12 206 ASP A O 1
ATOM 1649 N N . LYS A 1 207 ? -18.812 6.852 22.422 1 98.25 207 LYS A N 1
ATOM 1650 C CA . LYS A 1 207 ? -17.609 7.18 21.641 1 98.25 207 LYS A CA 1
ATOM 1651 C C . LYS A 1 207 ? -17.547 6.352 20.359 1 98.25 207 LYS A C 1
ATOM 1653 O O . LYS A 1 207 ? -16.578 6.461 19.609 1 98.25 207 LYS A O 1
ATOM 1658 N N . ILE A 1 208 ? -18.5 5.562 20.031 1 97.88 208 ILE A N 1
ATOM 1659 C CA . ILE A 1 208 ? -18.484 4.648 18.891 1 97.88 208 ILE A CA 1
ATOM 1660 C C . ILE A 1 208 ? -19.625 5.008 17.938 1 97.88 208 ILE A C 1
ATOM 1662 O O . ILE A 1 208 ? -19.391 5.16 16.734 1 97.88 208 ILE A O 1
ATOM 1666 N N . ASN A 1 209 ? -20.812 5.121 18.547 1 98.31 209 ASN A N 1
ATOM 1667 C CA . ASN A 1 209 ? -21.984 5.48 17.75 1 98.31 209 ASN A CA 1
ATOM 1668 C C . ASN A 1 209 ? -22.234 6.988 17.766 1 98.31 209 ASN A C 1
ATOM 1670 O O . ASN A 1 209 ? -22.562 7.559 18.812 1 98.31 209 ASN A O 1
ATOM 1674 N N . TRP A 1 210 ? -22.125 7.609 16.594 1 98.75 210 TRP A N 1
ATOM 1675 C CA . TRP A 1 210 ? -22.219 9.062 16.484 1 98.75 210 TRP A CA 1
ATOM 1676 C C . TRP A 1 210 ? -23.438 9.469 15.672 1 98.75 210 TRP A C 1
ATOM 1678 O O . TRP A 1 210 ? -23.766 8.844 14.664 1 98.75 210 TRP A O 1
ATOM 1688 N N . HIS A 1 211 ? -24.094 10.477 16.141 1 97.88 211 HIS A N 1
ATOM 1689 C CA . HIS A 1 211 ? -25.25 11.039 15.453 1 97.88 211 HIS A CA 1
ATOM 1690 C C . HIS A 1 211 ? -25.062 12.523 15.18 1 97.88 211 HIS A C 1
ATOM 1692 O O . HIS A 1 211 ? -24.5 13.242 16 1 97.88 211 HIS A O 1
ATOM 1698 N N . PHE A 1 212 ? -25.656 12.945 14.086 1 98.44 212 PHE A N 1
ATOM 1699 C CA . PHE A 1 212 ? -25.578 14.352 13.719 1 98.44 212 PHE A CA 1
ATOM 1700 C C . PHE A 1 212 ? -26.312 15.219 14.734 1 98.44 212 PHE A C 1
ATOM 1702 O O . PHE A 1 212 ? -27.469 14.953 15.055 1 98.44 212 PHE A O 1
ATOM 1709 N N . HIS A 1 213 ? -25.609 16.25 15.203 1 98.38 213 HIS A N 1
ATOM 1710 C CA . HIS A 1 213 ? -26.188 17.156 16.188 1 98.38 213 HIS A CA 1
ATOM 1711 C C . HIS A 1 213 ? -26.547 18.5 15.57 1 98.38 213 HIS A C 1
ATOM 1713 O O . HIS A 1 213 ? -27.672 18.969 15.719 1 98.38 213 HIS A O 1
ATOM 1719 N N . SER A 1 214 ? -25.625 19.156 14.961 1 98.25 214 SER A N 1
ATOM 1720 C CA . SER A 1 214 ? -25.844 20.484 14.422 1 98.25 214 SER A CA 1
ATOM 1721 C C . SER A 1 214 ? -24.719 20.891 13.477 1 98.25 214 SER A C 1
ATOM 1723 O O . SER A 1 214 ? -23.781 20.125 13.258 1 98.25 214 SER A O 1
ATOM 1725 N N . ARG A 1 215 ? -24.875 22.125 12.883 1 97.75 215 ARG A N 1
ATOM 1726 C CA . ARG A 1 215 ? -23.859 22.766 12.055 1 97.75 215 ARG A CA 1
ATOM 1727 C C . ARG A 1 215 ? -23.391 24.078 12.68 1 97.75 215 ARG A C 1
ATOM 1729 O O . ARG A 1 215 ? -24.188 24.781 13.328 1 97.75 215 ARG A O 1
ATOM 1736 N N . ILE A 1 216 ? -22.203 24.312 12.477 1 98.56 216 ILE A N 1
ATOM 1737 C CA . ILE A 1 216 ? -21.656 25.625 12.797 1 98.56 216 ILE A CA 1
ATOM 1738 C C . ILE A 1 216 ? -21.391 26.406 11.508 1 98.56 216 ILE A C 1
ATOM 1740 O O . ILE A 1 216 ? -20.609 25.953 10.656 1 98.56 216 ILE A O 1
ATOM 1744 N N . GLU A 1 217 ? -21.953 27.547 11.406 1 97 217 GLU A N 1
ATOM 1745 C CA . GLU A 1 217 ? -21.859 28.375 10.203 1 97 217 GLU A CA 1
ATOM 1746 C C . GLU A 1 217 ? -21.547 29.828 10.539 1 97 217 GLU A C 1
ATOM 1748 O O . GLU A 1 217 ? -21.906 30.312 11.609 1 97 217 GLU A O 1
ATOM 1753 N N . SER A 1 218 ? -20.859 30.422 9.664 1 95.88 218 SER A N 1
ATOM 1754 C CA . SER A 1 218 ? -20.703 31.875 9.758 1 95.88 218 SER A CA 1
ATOM 1755 C C . SER A 1 218 ? -21.922 32.594 9.188 1 95.88 218 SER A C 1
ATOM 1757 O O . SER A 1 218 ? -22.719 32 8.461 1 95.88 218 SER A O 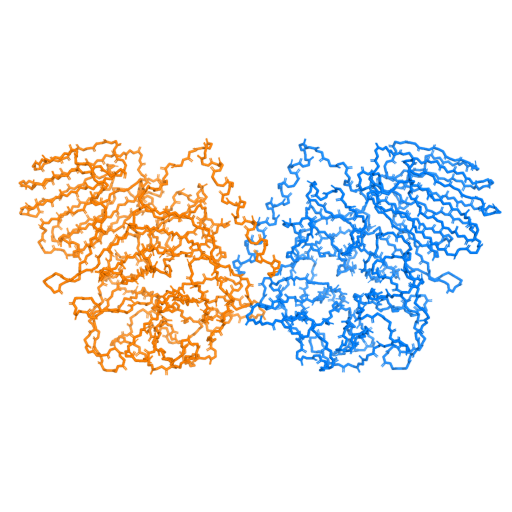1
ATOM 1759 N N . GLU A 1 219 ? -22.047 33.875 9.523 1 94.25 219 GLU A N 1
ATOM 1760 C CA . GLU A 1 219 ? -23.172 34.656 9.047 1 94.25 219 GLU A CA 1
ATOM 1761 C C . GLU A 1 219 ? -23.219 34.719 7.523 1 94.25 219 GLU A C 1
ATOM 1763 O O . GLU A 1 219 ? -24.297 34.688 6.93 1 94.25 219 GLU A O 1
ATOM 1768 N N . LYS A 1 220 ? -22.141 34.969 6.918 1 94.69 220 LYS A N 1
ATOM 1769 C CA . LYS A 1 220 ? -21.953 34.906 5.469 1 94.69 220 LYS A CA 1
ATOM 1770 C C . LYS A 1 220 ? -21 33.781 5.082 1 94.69 220 LYS A C 1
ATOM 1772 O O . LYS A 1 220 ? -20.094 33.438 5.852 1 94.69 220 LYS A O 1
ATOM 1777 N N . PRO A 1 221 ? -21.266 33.25 3.887 1 95.31 221 PRO A N 1
ATOM 1778 C CA . PRO A 1 221 ? -20.312 32.219 3.436 1 95.31 221 PRO A CA 1
ATOM 1779 C C . PRO A 1 221 ? -18.859 32.625 3.596 1 95.31 221 PRO A C 1
ATOM 1781 O O . PRO A 1 221 ? -18.5 33.781 3.262 1 95.31 221 PRO A O 1
ATOM 1784 N N . PHE A 1 222 ? -18.078 31.797 4.098 1 96.56 222 PHE A N 1
ATOM 1785 C CA . PHE A 1 222 ? -16.672 32.094 4.398 1 96.56 222 PHE A CA 1
ATOM 1786 C C . PHE A 1 222 ? -15.781 30.938 3.941 1 96.56 222 PHE A C 1
ATOM 1788 O O . PHE A 1 222 ? -15.43 30.062 4.734 1 96.56 222 PHE A O 1
ATOM 1795 N N . GLY A 1 223 ? -15.312 31.016 2.686 1 97 223 GLY A N 1
ATOM 1796 C CA . GLY A 1 223 ? -14.547 29.938 2.074 1 97 223 GLY A CA 1
ATOM 1797 C C . GLY A 1 223 ? -15.398 28.75 1.696 1 97 223 GLY A C 1
ATOM 1798 O O . GLY A 1 223 ? -16.562 28.656 2.082 1 97 223 GLY A O 1
ATOM 1799 N N . TYR A 1 224 ? -14.805 27.797 0.941 1 97.38 224 TYR A N 1
ATOM 1800 C CA . TYR A 1 224 ? -15.586 26.672 0.466 1 97.38 224 TYR A CA 1
ATOM 1801 C C . TYR A 1 224 ? -15.344 25.438 1.335 1 97.38 224 TYR A C 1
ATOM 1803 O O . TYR A 1 224 ? -16.078 24.453 1.242 1 97.38 224 TYR A O 1
ATOM 1811 N N . MET A 1 225 ? -14.312 25.5 2.242 1 97.94 225 MET A N 1
ATOM 1812 C CA . MET A 1 225 ? -13.977 24.359 3.086 1 97.94 225 MET A CA 1
ATOM 1813 C C . MET A 1 225 ? -13.352 24.812 4.402 1 97.94 225 MET A C 1
ATOM 1815 O O . MET A 1 225 ? -12.469 25.672 4.41 1 97.94 225 MET A O 1
ATOM 1819 N N . TRP A 1 226 ? -13.82 24.281 5.555 1 98.5 226 TRP A N 1
ATOM 1820 C CA . TRP A 1 226 ? -13.195 24.453 6.863 1 98.5 226 TRP A CA 1
ATOM 1821 C C . TRP A 1 226 ? -12.453 23.172 7.277 1 98.5 226 TRP A C 1
ATOM 1823 O O . TRP A 1 226 ? -13.07 22.219 7.754 1 98.5 226 TRP A O 1
ATOM 1833 N N . GLU A 1 227 ? -11.18 23.203 7.211 1 98.12 227 GLU A N 1
ATOM 1834 C CA . GLU A 1 227 ? -10.375 22.031 7.551 1 98.12 227 GLU A CA 1
ATOM 1835 C C . GLU A 1 227 ? -9.891 22.094 9 1 98.12 227 GLU A C 1
ATOM 1837 O O . GLU A 1 227 ? -9.734 23.172 9.555 1 98.12 227 GLU A O 1
ATOM 1842 N N . CYS A 1 228 ? -9.672 20.938 9.531 1 98.44 228 CYS A N 1
ATOM 1843 C CA . CYS A 1 228 ? -9.016 20.734 10.82 1 98.44 228 CYS A CA 1
ATOM 1844 C C . CYS A 1 228 ? -9.633 21.625 11.891 1 98.44 228 CYS A C 1
ATOM 1846 O O . CYS A 1 228 ? -8.922 22.359 12.586 1 98.44 228 CYS A O 1
ATOM 1848 N N . PRO A 1 229 ? -10.938 21.516 12.055 1 98.69 229 PRO A N 1
ATOM 1849 C CA . PRO A 1 229 ? -11.531 22.297 13.141 1 98.69 229 PRO A CA 1
ATOM 1850 C C . PRO A 1 229 ? -11.055 21.875 14.516 1 98.69 229 PRO A C 1
ATOM 1852 O O . PRO A 1 229 ? -10.742 20.688 14.727 1 98.69 229 PRO A O 1
ATOM 1855 N N . ASP A 1 230 ? -10.984 22.797 15.375 1 98.5 230 ASP A N 1
ATOM 1856 C CA . ASP A 1 230 ? -10.617 22.641 16.781 1 98.5 230 ASP A CA 1
ATOM 1857 C C . ASP A 1 230 ? -11.43 23.562 17.672 1 98.5 230 ASP A C 1
ATOM 1859 O O . ASP A 1 230 ? -11.422 24.781 17.484 1 98.5 230 ASP A O 1
ATOM 1863 N N . TYR A 1 231 ? -12.141 22.969 18.625 1 98.56 231 TYR A N 1
ATOM 1864 C CA . TYR A 1 231 ? -12.945 23.766 19.547 1 98.56 231 TYR A CA 1
ATOM 1865 C C . TYR A 1 231 ? -12.477 23.547 20.984 1 98.56 231 TYR A C 1
ATOM 1867 O O . TYR A 1 231 ? -12.383 22.406 21.453 1 98.56 231 TYR A O 1
ATOM 1875 N N . PHE A 1 232 ? -12.273 24.688 21.625 1 98 232 PHE A N 1
ATOM 1876 C CA . PHE A 1 232 ? -11.844 24.594 23.016 1 98 232 PHE A CA 1
ATOM 1877 C C . PHE A 1 232 ? -12.094 25.906 23.75 1 98 232 PHE A C 1
ATOM 1879 O O . PHE A 1 232 ? -12.422 26.922 23.125 1 98 232 PHE A O 1
ATOM 1886 N N . GLU A 1 233 ? -11.984 25.828 25.047 1 96.5 233 GLU A N 1
ATOM 1887 C CA . GLU A 1 233 ? -12.047 27 25.906 1 96.5 233 GLU A CA 1
ATOM 1888 C C . GLU A 1 233 ? -10.742 27.188 26.688 1 96.5 233 GLU A C 1
ATOM 1890 O O . GLU A 1 233 ? -10.148 26.219 27.156 1 96.5 233 GLU A O 1
ATOM 1895 N N . THR A 1 234 ? -10.297 28.375 26.672 1 95.88 234 THR A N 1
ATOM 1896 C CA . THR A 1 234 ? -9.102 28.703 27.453 1 95.88 234 THR A CA 1
ATOM 1897 C C . THR A 1 234 ? -9.266 30.062 28.125 1 95.88 234 THR A C 1
ATOM 1899 O O . THR A 1 234 ? -9.641 31.047 27.469 1 95.88 234 THR A O 1
ATOM 1902 N N . ASP A 1 235 ? -9.008 30.109 29.422 1 94.56 235 ASP A N 1
ATOM 1903 C CA . ASP A 1 235 ? -9.094 31.328 30.219 1 94.56 235 ASP A CA 1
ATOM 1904 C C . ASP A 1 235 ? -10.445 32 30.031 1 94.56 235 ASP A C 1
ATOM 1906 O O . ASP A 1 235 ? -10.508 33.219 29.859 1 94.56 235 ASP A O 1
ATOM 1910 N N . GLY A 1 236 ? -11.445 31.203 29.922 1 93.25 236 GLY A N 1
ATOM 1911 C CA . GLY A 1 236 ? -12.812 31.688 29.875 1 93.25 236 GLY A CA 1
ATOM 1912 C C . GLY A 1 236 ? -13.258 32.094 28.484 1 93.25 236 GLY A C 1
ATOM 1913 O O . GLY A 1 236 ? -14.414 32.5 28.281 1 93.25 236 GLY A O 1
ATOM 1914 N N . ILE A 1 237 ? -12.438 32.031 27.531 1 96.69 237 ILE A N 1
ATOM 1915 C CA . ILE A 1 237 ? -12.773 32.406 26.172 1 96.69 237 ILE A CA 1
ATOM 1916 C C . ILE A 1 237 ? -12.93 31.125 25.312 1 96.69 237 ILE A C 1
ATOM 1918 O O . ILE A 1 237 ? -12.078 30.234 25.359 1 96.69 237 ILE A O 1
ATOM 1922 N N . LYS A 1 238 ? -14.062 31.094 24.531 1 97.88 238 LYS A N 1
ATOM 1923 C CA . LYS A 1 238 ? -14.328 29.969 23.641 1 97.88 238 LYS A CA 1
ATOM 1924 C C . LYS A 1 238 ? -13.805 30.234 22.234 1 97.88 238 LYS A C 1
ATOM 1926 O O . LYS A 1 238 ? -14.062 31.297 21.656 1 97.88 238 LYS A O 1
ATOM 1931 N N . ILE A 1 239 ? -13.094 29.234 21.766 1 98.56 239 ILE A N 1
ATOM 1932 C CA . ILE A 1 239 ? -12.406 29.438 20.484 1 98.56 239 ILE A CA 1
ATOM 1933 C C . ILE A 1 239 ? -12.758 28.297 19.531 1 98.56 239 ILE A C 1
ATOM 1935 O O . ILE A 1 239 ? -12.695 27.125 19.906 1 98.56 239 ILE A O 1
ATOM 1939 N N . LEU A 1 240 ? -13.211 28.656 18.344 1 98.69 240 LEU A N 1
ATOM 1940 C CA . LEU A 1 240 ? -13.328 27.734 17.219 1 98.69 240 LEU A CA 1
ATOM 1941 C C . LEU A 1 240 ? -12.234 27.984 16.188 1 98.69 240 LEU A C 1
ATOM 1943 O O . LEU A 1 240 ? -12.297 28.953 15.438 1 98.69 240 LEU A O 1
ATOM 1947 N N . SER A 1 241 ? -11.289 27.125 16.219 1 98.62 241 SER A N 1
ATOM 1948 C CA . SER A 1 241 ? -10.203 27.172 15.242 1 98.62 241 SER A CA 1
ATOM 1949 C C . SER A 1 241 ? -10.555 26.406 13.969 1 98.62 241 SER A C 1
ATOM 1951 O O . SER A 1 241 ? -11.188 25.359 14.031 1 98.62 241 SER A O 1
ATOM 1953 N N . SER A 1 242 ? -10.195 26.938 12.781 1 98.19 242 SER A N 1
ATOM 1954 C CA . SER A 1 242 ? -10.375 26.234 11.516 1 98.19 242 SER A CA 1
ATOM 1955 C C . SER A 1 242 ? -9.398 26.734 10.461 1 98.19 242 SER A C 1
ATOM 1957 O O . SER A 1 242 ? -9.008 27.906 10.477 1 98.19 242 SER A O 1
ATOM 1959 N N . SER A 1 243 ? -8.961 25.875 9.617 1 98.31 243 SER A N 1
ATOM 1960 C CA . SER A 1 243 ? -8.211 26.234 8.414 1 98.31 243 SER A CA 1
ATOM 1961 C C . SER A 1 243 ? -9.133 26.344 7.199 1 98.31 243 SER A C 1
ATOM 1963 O O . SER A 1 243 ? -9.688 25.344 6.75 1 98.31 243 SER A O 1
ATOM 1965 N N . VAL A 1 244 ? -9.234 27.531 6.656 1 97.75 244 VAL A N 1
ATOM 1966 C CA . VAL A 1 244 ? -10.273 27.844 5.684 1 97.75 244 VAL A CA 1
ATOM 1967 C C . VAL A 1 244 ? -9.672 27.922 4.285 1 97.75 244 VAL A C 1
ATOM 1969 O O . VAL A 1 244 ? -8.672 28.625 4.078 1 97.75 244 VAL A O 1
ATOM 1972 N N . GLN A 1 245 ? -10.305 27.234 3.393 1 96.44 245 GLN A N 1
ATOM 1973 C CA . GLN A 1 245 ? -9.906 27.281 1.992 1 96.44 245 GLN A CA 1
ATOM 1974 C C . GLN A 1 245 ? -10.867 28.141 1.175 1 96.44 245 GLN A C 1
ATOM 1976 O O . GLN A 1 245 ? -12.07 28.172 1.455 1 96.44 245 GLN A O 1
ATOM 1981 N N . GLY A 1 246 ? -10.305 28.891 0.21 1 93.62 246 GLY A N 1
ATOM 1982 C CA . GLY A 1 246 ? -11.141 29.531 -0.791 1 93.62 246 GLY A CA 1
ATOM 1983 C C . GLY A 1 246 ? -11.445 30.984 -0.465 1 93.62 246 GLY A C 1
ATOM 1984 O O . GLY A 1 246 ? -12.422 31.547 -0.969 1 93.62 246 GLY A O 1
ATOM 1985 N N . LEU A 1 247 ? -10.68 31.578 0.449 1 93.19 247 LEU A N 1
ATOM 1986 C CA . LEU A 1 247 ? -10.891 33 0.72 1 93.19 247 LEU A CA 1
ATOM 1987 C C . LEU A 1 247 ? -10.328 33.844 -0.41 1 93.19 247 LEU A C 1
ATOM 1989 O O . LEU A 1 247 ? -9.258 33.562 -0.943 1 93.19 247 LEU A O 1
ATOM 1993 N N . GLU A 1 248 ? -11.18 34.812 -0.719 1 87.69 248 GLU A N 1
ATOM 1994 C CA . GLU A 1 248 ? -10.805 35.719 -1.812 1 87.69 248 GLU A CA 1
ATOM 1995 C C . GLU A 1 248 ? -10.984 37.188 -1.421 1 87.69 248 GLU A C 1
ATOM 1997 O O . GLU A 1 248 ? -11.68 37.469 -0.446 1 87.69 248 GLU A O 1
ATOM 2002 N N . GLY A 1 249 ? -10.32 38.062 -2.217 1 85.88 249 GLY A N 1
ATOM 2003 C CA . GLY A 1 249 ? -10.453 39.5 -2.02 1 85.88 249 GLY A CA 1
ATOM 2004 C C . GLY A 1 249 ? -9.18 40.156 -1.517 1 85.88 249 GLY A C 1
ATOM 2005 O O . GLY A 1 249 ? -8.211 39.469 -1.185 1 85.88 249 GLY A O 1
ATOM 2006 N N . LYS A 1 250 ? -9.227 41.469 -1.446 1 81.19 250 LYS A N 1
ATOM 2007 C CA . LYS A 1 250 ? -8.055 42.281 -1.144 1 81.19 250 LYS A CA 1
ATOM 2008 C C . LYS A 1 250 ? -7.5 41.938 0.24 1 81.19 250 LYS A C 1
ATOM 2010 O O . LYS A 1 250 ? -6.285 41.875 0.426 1 81.19 250 LYS A O 1
ATOM 2015 N N . GLU A 1 251 ? -8.336 41.625 1.144 1 84.5 251 GLU A N 1
ATOM 2016 C CA . GLU A 1 251 ? -7.934 41.375 2.52 1 84.5 251 GLU A CA 1
ATOM 2017 C C . GLU A 1 251 ? -7.051 40.125 2.6 1 84.5 251 GLU A C 1
ATOM 2019 O O . GLU A 1 251 ? -6.176 40.031 3.463 1 84.5 251 GLU A O 1
ATOM 2024 N N . TRP A 1 252 ? -7.289 39.219 1.662 1 90.38 252 TRP A N 1
ATOM 2025 C CA . TRP A 1 252 ? -6.617 37.938 1.734 1 90.38 252 TRP A CA 1
ATOM 2026 C C . TRP A 1 252 ? -5.547 37.812 0.653 1 90.38 252 TRP A C 1
ATOM 2028 O O . TRP A 1 252 ? -4.801 36.844 0.615 1 90.38 252 TRP A O 1
ATOM 2038 N N . ALA A 1 253 ? -5.363 38.781 -0.172 1 85.81 253 ALA A N 1
ATOM 2039 C CA . ALA A 1 253 ? -4.488 38.719 -1.342 1 85.81 253 ALA A CA 1
ATOM 2040 C C . ALA A 1 253 ? -3.023 38.625 -0.929 1 85.81 253 ALA A C 1
ATOM 2042 O O . ALA A 1 253 ? -2.207 38.031 -1.629 1 85.81 253 ALA A O 1
ATOM 2043 N N . ASP A 1 254 ? -2.746 39.219 0.203 1 86.75 254 ASP A N 1
ATOM 2044 C CA . ASP A 1 254 ? -1.352 39.25 0.631 1 86.75 254 ASP A CA 1
ATOM 2045 C C . ASP A 1 254 ? -1.096 38.219 1.728 1 86.75 254 ASP A C 1
ATOM 2047 O O . ASP A 1 254 ? -0.141 38.344 2.498 1 86.75 254 ASP A O 1
ATOM 2051 N N . ARG A 1 255 ? -1.924 37.219 1.835 1 91.5 255 ARG A N 1
ATOM 2052 C CA . ARG A 1 255 ? -1.808 36.188 2.844 1 91.5 255 ARG A CA 1
ATOM 2053 C C . ARG A 1 255 ? -1.536 34.812 2.197 1 91.5 255 ARG A C 1
ATOM 2055 O O . ARG A 1 255 ? -1.131 34.75 1.035 1 91.5 255 ARG A O 1
ATOM 2062 N N . ASN A 1 256 ? -1.675 33.75 2.947 1 91.94 256 ASN A N 1
ATOM 2063 C CA . ASN A 1 256 ? -1.446 32.406 2.455 1 91.94 256 ASN A CA 1
ATOM 2064 C C . ASN A 1 256 ? -2.564 31.953 1.521 1 91.94 256 ASN A C 1
ATOM 2066 O O . ASN A 1 256 ? -3.67 32.5 1.562 1 91.94 256 ASN A O 1
ATOM 2070 N N . VAL A 1 257 ? -2.264 30.984 0.718 1 92.06 257 VAL A N 1
ATOM 2071 C CA . VAL A 1 257 ? -3.244 30.422 -0.202 1 92.06 257 VAL A CA 1
ATOM 2072 C C . VAL A 1 257 ? -4.43 29.859 0.584 1 92.06 257 VAL A C 1
ATOM 2074 O O . VAL A 1 257 ? -5.57 29.906 0.112 1 92.06 257 VAL A O 1
ATOM 2077 N N . TYR A 1 258 ? -4.148 29.297 1.727 1 94.19 258 TYR A N 1
ATOM 2078 C CA . TYR A 1 258 ? -5.137 28.875 2.719 1 94.19 258 TYR A CA 1
ATOM 2079 C C . TYR A 1 258 ? -4.816 29.469 4.086 1 94.19 258 TYR A C 1
ATOM 2081 O O . TYR A 1 258 ? -3.646 29.578 4.461 1 94.19 258 TYR A O 1
ATOM 2089 N N . GLN A 1 259 ? -5.898 29.797 4.812 1 95.25 259 GLN A N 1
ATOM 2090 C CA . GLN A 1 259 ? -5.688 30.516 6.07 1 95.25 259 GLN A CA 1
ATOM 2091 C C . GLN A 1 259 ? -6.027 29.625 7.266 1 95.25 259 GLN A C 1
ATOM 2093 O O . GLN A 1 259 ? -6.984 28.844 7.215 1 95.25 259 GLN A O 1
ATOM 2098 N N . SER A 1 260 ? -5.215 29.766 8.258 1 97.75 260 SER A N 1
ATOM 2099 C CA . SER A 1 260 ? -5.539 29.172 9.555 1 97.75 260 SER A CA 1
ATOM 2100 C C . SER A 1 260 ? -5.805 30.234 10.602 1 97.75 260 SER A C 1
ATOM 2102 O O . SER A 1 260 ? -4.969 31.109 10.828 1 97.75 260 SER A O 1
ATOM 2104 N N . GLY A 1 261 ? -6.906 30.188 11.164 1 98.19 261 GLY A N 1
ATOM 2105 C CA . GLY A 1 261 ? -7.32 31.156 12.164 1 98.19 261 GLY A CA 1
ATOM 2106 C C . GLY A 1 261 ? -8.414 30.641 13.078 1 98.19 261 GLY A C 1
ATOM 2107 O O . GLY A 1 261 ? -8.539 29.438 13.289 1 98.19 261 GLY A O 1
ATOM 2108 N N . TYR A 1 262 ? -9.094 31.609 13.75 1 98.5 262 TYR A N 1
ATOM 2109 C CA . TYR A 1 262 ? -10.109 31.203 14.719 1 98.5 262 TYR A CA 1
ATOM 2110 C C . TYR A 1 262 ? -11.211 32.25 14.828 1 98.5 262 TYR A C 1
ATOM 2112 O O . TYR A 1 262 ? -11 33.438 14.477 1 98.5 262 TYR A O 1
ATOM 2120 N N . PHE A 1 263 ? -12.336 31.797 15.234 1 98.31 263 PHE A N 1
ATOM 2121 C CA . PHE A 1 263 ? -13.445 32.625 15.695 1 98.31 263 PHE A CA 1
ATOM 2122 C C . PHE A 1 263 ? -13.562 32.562 17.219 1 98.31 263 PHE A C 1
ATOM 2124 O O . PHE A 1 263 ? -13.383 31.5 17.812 1 98.31 263 PHE A O 1
ATOM 2131 N N . LEU A 1 264 ? -13.812 33.688 17.766 1 98.31 264 LEU A N 1
ATOM 2132 C CA . LEU A 1 264 ? -14.344 33.688 19.125 1 98.31 264 LEU A CA 1
ATOM 2133 C C . LEU A 1 264 ? -15.82 33.312 19.125 1 98.31 264 LEU A C 1
ATOM 2135 O O . LEU A 1 264 ? -16.578 33.75 18.266 1 98.31 264 LEU A O 1
ATOM 2139 N N . VAL A 1 265 ? -16.141 32.5 20.078 1 98.38 265 VAL A N 1
ATOM 2140 C CA . VAL A 1 265 ? -17.516 32 20.125 1 98.38 265 VAL A CA 1
ATOM 2141 C C . VAL A 1 265 ? -18.266 32.656 21.297 1 98.38 265 VAL A C 1
ATOM 2143 O O . VAL A 1 265 ? -17.891 32.438 22.453 1 98.38 265 VAL A O 1
ATOM 2146 N N . ASP A 1 266 ? -19.266 33.406 20.969 1 97.81 266 ASP A N 1
ATOM 2147 C CA . ASP A 1 266 ? -20.188 33.906 21.984 1 97.81 266 ASP A CA 1
ATOM 2148 C C . ASP A 1 266 ? -21.406 33 22.125 1 97.81 266 ASP A C 1
ATOM 2150 O O . ASP A 1 266 ? -22.047 32.625 21.125 1 97.81 266 ASP A O 1
ATOM 2154 N N . GLY A 1 267 ? -21.672 32.594 23.359 1 97.31 267 GLY A N 1
ATOM 2155 C CA . GLY A 1 267 ? -22.781 31.672 23.594 1 97.31 267 GLY A CA 1
ATOM 2156 C C . GLY A 1 267 ? -22.344 30.219 23.656 1 97.31 267 GLY A C 1
ATOM 2157 O O . GLY A 1 267 ? -21.219 29.922 24.062 1 97.31 267 GLY A O 1
ATOM 2158 N N . ASP A 1 268 ? -23.344 29.328 23.375 1 97.12 268 ASP A N 1
ATOM 2159 C CA . ASP A 1 268 ? -23.109 27.891 23.422 1 97.12 268 ASP A CA 1
ATOM 2160 C C . ASP A 1 268 ? -23.031 27.297 22.016 1 97.12 268 ASP A C 1
ATOM 2162 O O . ASP A 1 268 ? -24.047 27.266 21.297 1 97.12 268 ASP A O 1
ATOM 2166 N N . ILE A 1 269 ? -21.891 26.766 21.672 1 97.56 269 ILE A N 1
ATOM 2167 C CA . ILE A 1 269 ? -21.656 26.281 20.328 1 97.56 269 ILE A CA 1
ATOM 2168 C C . ILE A 1 269 ? -22.609 25.141 20 1 97.56 269 ILE A C 1
ATOM 2170 O O . ILE A 1 269 ? -22.875 24.844 18.828 1 97.56 269 ILE A O 1
ATOM 2174 N N . LEU A 1 270 ? -23.188 24.453 20.984 1 97.62 270 LEU A N 1
ATOM 2175 C CA . LEU A 1 270 ? -24.094 23.312 20.812 1 97.62 270 LEU A CA 1
ATOM 2176 C C . LEU A 1 270 ? -25.531 23.781 20.641 1 97.62 270 LEU A C 1
ATOM 2178 O O . LEU A 1 270 ? -26.422 22.969 20.344 1 97.62 270 LEU A O 1
ATOM 2182 N N . ASP A 1 271 ? -25.781 25.047 20.828 1 95.88 271 ASP A N 1
ATOM 2183 C CA . ASP A 1 271 ? -27.125 25.609 20.766 1 95.88 271 ASP A CA 1
ATOM 2184 C C . ASP A 1 271 ? -27.125 26.953 20.031 1 95.88 271 ASP A C 1
ATOM 2186 O O . ASP A 1 271 ? -26.984 27 18.812 1 95.88 271 ASP A O 1
ATOM 2190 N N . SER A 1 272 ? -27.203 28.094 20.781 1 97.12 272 SER A N 1
ATOM 2191 C CA . SER A 1 272 ? -27.172 29.422 20.172 1 97.12 272 SER A CA 1
ATOM 2192 C C . SER A 1 272 ? -25.828 30.094 20.375 1 97.12 272 SER A C 1
ATOM 2194 O O . SER A 1 272 ? -25.344 30.219 21.5 1 97.12 272 SER A O 1
ATOM 2196 N N . TYR A 1 273 ? -25.266 30.547 19.219 1 98 273 TYR A N 1
ATOM 2197 C CA . TYR A 1 273 ? -23.938 31.141 19.281 1 98 273 TYR A CA 1
ATOM 2198 C C . TYR A 1 273 ? -23.781 32.25 18.25 1 98 273 TYR A C 1
ATOM 2200 O O . TYR A 1 273 ? -24.609 32.406 17.344 1 98 273 TYR A O 1
ATOM 2208 N N . LYS A 1 274 ? -22.781 33.062 18.453 1 97.75 274 LYS A N 1
ATOM 2209 C CA . LYS A 1 274 ? -22.297 34.031 17.484 1 97.75 274 LYS A CA 1
ATOM 2210 C C . LYS A 1 274 ? -20.781 33.938 17.297 1 97.75 274 LYS A C 1
ATOM 2212 O O . LYS A 1 274 ? -20.047 33.844 18.281 1 97.75 274 LYS A O 1
ATOM 2217 N N . LEU A 1 275 ? -20.391 33.938 16.078 1 98.31 275 LEU A N 1
ATOM 2218 C CA . LEU A 1 275 ? -18.969 33.906 15.773 1 98.31 275 LEU A CA 1
ATOM 2219 C C . LEU A 1 275 ? -18.422 35.312 15.539 1 98.31 275 LEU A C 1
ATOM 2221 O O . LEU A 1 275 ? -19.078 36.156 14.891 1 98.31 275 LEU A O 1
ATOM 2225 N N . SER A 1 276 ? -17.312 35.594 16.094 1 97.62 276 SER A N 1
ATOM 2226 C CA . SER A 1 276 ? -16.609 36.844 15.812 1 97.62 276 SER A CA 1
ATOM 2227 C C . SER A 1 276 ? -16.094 36.875 14.383 1 97.62 276 SER A C 1
ATOM 2229 O O . SER A 1 276 ? -16.188 35.906 13.656 1 97.62 276 SER A O 1
ATOM 2231 N N . PRO A 1 277 ? -15.555 38.062 14.023 1 95.56 277 PRO A N 1
ATOM 2232 C CA . PRO A 1 277 ? -14.719 38.031 12.82 1 95.56 277 PRO A CA 1
ATOM 2233 C C . PRO A 1 277 ? -13.547 37.062 12.945 1 95.56 277 PRO A C 1
ATOM 2235 O O . PRO A 1 277 ? -13.125 36.75 14.055 1 95.56 277 PRO A O 1
ATOM 2238 N N . TYR A 1 278 ? -13.117 36.656 11.797 1 96.44 278 TYR A N 1
ATOM 2239 C CA . TYR A 1 278 ? -12.055 35.625 11.711 1 96.44 278 TYR A CA 1
ATOM 2240 C C . TYR A 1 278 ? -10.695 36.25 12 1 96.44 278 TYR A C 1
ATOM 2242 O O . TYR A 1 278 ? -10.336 37.281 11.414 1 96.44 278 TYR A O 1
ATOM 2250 N N . HIS A 1 279 ? -9.938 35.656 12.969 1 96.69 279 HIS A N 1
ATOM 2251 C CA . HIS A 1 279 ? -8.586 36.094 13.336 1 96.69 279 HIS A CA 1
ATOM 2252 C C . HIS A 1 279 ? -7.551 35.062 12.883 1 96.69 279 HIS A C 1
ATOM 2254 O O . HIS A 1 279 ? -7.805 33.844 12.93 1 96.69 279 HIS A O 1
ATOM 2260 N N . LEU A 1 280 ? -6.406 35.531 12.523 1 97.75 280 LEU A N 1
ATOM 2261 C CA . LEU A 1 280 ? -5.359 34.625 12.102 1 97.75 280 LEU A CA 1
ATOM 2262 C C . LEU A 1 280 ? -4.523 34.156 13.297 1 97.75 280 LEU A C 1
ATOM 2264 O O . LEU A 1 280 ? -4.227 34.969 14.195 1 97.75 280 LEU A O 1
ATOM 2268 N N . TRP A 1 281 ? -4.188 32.906 13.281 1 98.44 281 TRP A N 1
ATOM 2269 C CA . TRP A 1 281 ? -3.24 32.375 14.273 1 98.44 281 TRP A CA 1
ATOM 2270 C C . TRP A 1 281 ? -1.834 32.906 14 1 98.44 281 TRP A C 1
ATOM 2272 O O . TRP A 1 281 ? -1.04 33.094 14.922 1 98.44 281 TRP A O 1
ATOM 2282 N N . ASP A 1 282 ? -1.488 33.062 12.766 1 98.56 282 ASP A N 1
ATOM 2283 C CA . ASP A 1 282 ? -0.135 33.344 12.305 1 98.56 282 ASP A CA 1
ATOM 2284 C C . ASP A 1 282 ? -0.157 34.156 11.008 1 98.56 282 ASP A C 1
ATOM 2286 O O . ASP A 1 282 ? -0.918 33.844 10.086 1 98.56 282 ASP A O 1
ATOM 2290 N N . TYR A 1 283 ? 0.644 35.156 10.922 1 97.88 283 TYR A N 1
ATOM 2291 C CA . TYR A 1 283 ? 0.641 36.062 9.789 1 97.88 283 TYR A CA 1
ATOM 2292 C C . TYR A 1 283 ? 1.816 35.812 8.859 1 97.88 283 TYR A C 1
ATOM 2294 O O . TYR A 1 283 ? 2.031 36.531 7.887 1 97.88 283 TYR A O 1
ATOM 2302 N N . GLY A 1 284 ? 2.576 34.75 9.117 1 97.75 284 GLY A N 1
ATOM 2303 C CA . GLY A 1 284 ? 3.764 34.438 8.336 1 97.75 284 GLY A CA 1
ATOM 2304 C C . GLY A 1 284 ? 3.465 33.625 7.094 1 97.75 284 GLY A C 1
ATOM 2305 O O . GLY A 1 284 ? 2.359 33.688 6.551 1 97.75 284 GLY A O 1
ATOM 2306 N N . PHE A 1 285 ? 4.492 32.938 6.57 1 97.38 285 PHE A N 1
ATOM 2307 C CA . PHE A 1 285 ? 4.426 32.219 5.289 1 97.38 285 PHE A CA 1
ATOM 2308 C C . PHE A 1 285 ? 4.008 30.781 5.488 1 97.38 285 PHE A C 1
ATOM 2310 O O . PHE A 1 285 ? 3.344 30.203 4.629 1 97.38 285 PHE A O 1
ATOM 2317 N N . ASP A 1 286 ? 4.5 30.172 6.543 1 97.75 286 ASP A N 1
ATOM 2318 C CA . ASP A 1 286 ? 4.43 28.719 6.68 1 97.75 286 ASP A CA 1
ATOM 2319 C C . ASP A 1 286 ? 3.646 28.328 7.926 1 97.75 286 ASP A C 1
ATOM 2321 O O . ASP A 1 286 ? 4.234 28.062 8.977 1 97.75 286 ASP A O 1
ATOM 2325 N N . TYR A 1 287 ? 2.377 28.234 7.762 1 98.06 287 TYR A N 1
ATOM 2326 C CA . TYR A 1 287 ? 1.504 27.906 8.883 1 98.06 287 TYR A CA 1
ATOM 2327 C C . TYR A 1 287 ? 0.151 27.406 8.398 1 98.06 287 TYR A C 1
ATOM 2329 O O . TYR A 1 287 ? -0.615 28.156 7.785 1 98.06 287 TYR A O 1
ATOM 2337 N N . TYR A 1 288 ? -0.082 26.109 8.812 1 98.19 288 TYR A N 1
ATOM 2338 C CA . TYR A 1 288 ? -1.364 25.578 8.375 1 98.19 288 TYR A CA 1
ATOM 2339 C C . TYR A 1 288 ? -1.802 24.406 9.258 1 98.19 288 TYR A C 1
ATOM 2341 O O . TYR A 1 288 ? -0.965 23.719 9.844 1 98.19 288 TYR A O 1
ATOM 2349 N N . ALA A 1 289 ? -3.141 24.234 9.453 1 98.25 289 ALA A N 1
ATOM 2350 C CA . ALA A 1 289 ? -3.807 23.078 10.055 1 98.25 289 ALA A CA 1
ATOM 2351 C C . ALA A 1 289 ? -3.32 22.844 11.484 1 98.25 289 ALA A C 1
ATOM 2353 O O . ALA A 1 289 ? -2.928 21.734 11.844 1 98.25 289 ALA A O 1
ATOM 2354 N N . PRO A 1 290 ? -3.438 23.844 12.312 1 98.44 290 PRO A N 1
ATOM 2355 C CA . PRO A 1 290 ? -3.016 23.656 13.703 1 98.44 290 PRO A CA 1
ATOM 2356 C C . PRO A 1 290 ? -3.955 22.75 14.484 1 98.44 290 PRO A C 1
ATOM 2358 O O . PRO A 1 290 ? -5.117 22.578 14.109 1 98.44 290 PRO A O 1
ATOM 2361 N N . GLN A 1 291 ? -3.438 22.141 15.438 1 98.5 291 GLN A N 1
ATOM 2362 C CA . GLN A 1 291 ? -4.195 21.406 16.453 1 98.5 291 GLN A CA 1
ATOM 2363 C C . GLN A 1 291 ? -3.744 21.781 17.859 1 98.5 291 GLN A C 1
ATOM 2365 O O . GLN A 1 291 ? -2.568 22.078 18.078 1 98.5 291 GLN A O 1
ATOM 2370 N N . SER A 1 292 ? -4.691 21.812 18.797 1 98.56 292 SER A N 1
ATOM 2371 C CA . SER A 1 292 ? -4.352 22.125 20.188 1 98.56 292 SER A CA 1
ATOM 2372 C C . SER A 1 292 ? -4.801 21.016 21.125 1 98.56 292 SER A C 1
ATOM 2374 O O . SER A 1 292 ? -5.586 20.156 20.75 1 98.56 292 SER A O 1
ATOM 2376 N N . PHE A 1 293 ? -4.27 20.953 22.281 1 98.5 293 PHE A N 1
ATOM 2377 C CA . PHE A 1 293 ? -4.676 20.062 23.359 1 98.5 293 PHE A CA 1
ATOM 2378 C C . PHE A 1 293 ? -4.414 20.688 24.719 1 98.5 293 PHE A C 1
ATOM 2380 O O . PHE A 1 293 ? -3.66 21.672 24.828 1 98.5 293 PHE A O 1
ATOM 2387 N N . GLU A 1 294 ? -5.117 20.25 25.656 1 98 294 GLU A N 1
ATOM 2388 C CA . GLU A 1 294 ? -4.879 20.672 27.031 1 98 294 GLU A CA 1
ATOM 2389 C C . GLU A 1 294 ? -3.863 19.781 27.719 1 98 294 GLU A C 1
ATOM 2391 O O . GLU A 1 294 ? -4.074 18.562 27.828 1 98 294 GLU A O 1
ATOM 2396 N N . ALA A 1 295 ? -2.789 20.359 28.125 1 98.06 295 ALA A N 1
ATOM 2397 C CA . ALA A 1 295 ? -1.792 19.609 28.891 1 98.06 295 ALA A CA 1
ATOM 2398 C C . ALA A 1 295 ? -2.297 19.281 30.297 1 98.06 295 ALA A C 1
ATOM 2400 O O . ALA A 1 295 ? -3.273 19.875 30.75 1 98.06 295 ALA A O 1
ATOM 2401 N N . GLU A 1 296 ? -1.584 18.391 30.953 1 97.19 296 GLU A N 1
ATOM 2402 C CA . GLU A 1 296 ? -1.999 17.938 32.281 1 97.19 296 GLU A CA 1
ATOM 2403 C C . GLU A 1 296 ? -1.895 19.062 33.312 1 97.19 296 GLU A C 1
ATOM 2405 O O . GLU A 1 296 ? -2.578 19.047 34.344 1 97.19 296 GLU A O 1
ATOM 2410 N N . ASP A 1 297 ? -1.111 20.078 33.031 1 97.19 297 ASP A N 1
ATOM 2411 C CA . ASP A 1 297 ? -0.961 21.203 33.969 1 97.19 297 ASP A CA 1
ATOM 2412 C C . ASP A 1 297 ? -1.957 22.312 33.625 1 97.19 297 ASP A C 1
ATOM 2414 O O . ASP A 1 297 ? -1.862 23.406 34.188 1 97.19 297 ASP A O 1
ATOM 2418 N N . GLY A 1 298 ? -2.82 22.094 32.656 1 96.75 298 GLY A N 1
ATOM 2419 C CA . GLY A 1 298 ? -3.928 23 32.375 1 96.75 298 GLY A CA 1
ATOM 2420 C C . GLY A 1 298 ? -3.652 23.969 31.25 1 96.75 2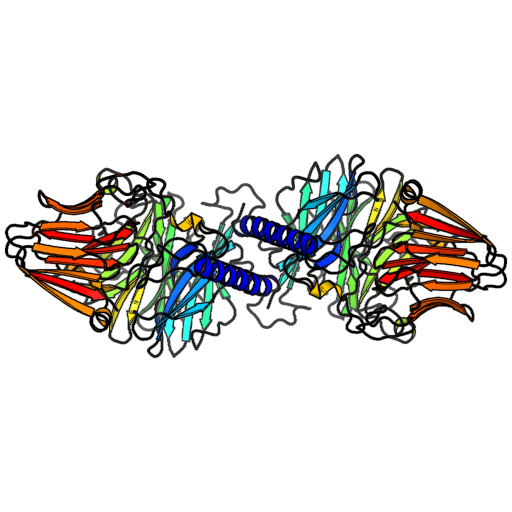98 GLY A C 1
ATOM 2421 O O . GLY A 1 298 ? -4.566 24.625 30.75 1 96.75 298 GLY A O 1
ATOM 2422 N N . ARG A 1 299 ? -2.475 24.062 30.734 1 97.56 299 ARG A N 1
ATOM 2423 C CA . ARG A 1 299 ? -2.148 24.953 29.625 1 97.56 299 ARG A CA 1
ATOM 2424 C C . ARG A 1 299 ? -2.736 24.438 28.312 1 97.56 299 ARG A C 1
ATOM 2426 O O . ARG A 1 299 ? -2.852 23.219 28.125 1 97.56 299 ARG A O 1
ATOM 2433 N N . ARG A 1 300 ? -3.143 25.344 27.5 1 98.62 300 ARG A N 1
ATOM 2434 C CA . ARG A 1 300 ? -3.5 25 26.125 1 98.62 300 ARG A CA 1
ATOM 2435 C C . ARG A 1 300 ? -2.285 25.078 25.219 1 98.62 300 ARG A C 1
ATOM 2437 O O . ARG A 1 300 ? -1.689 26.141 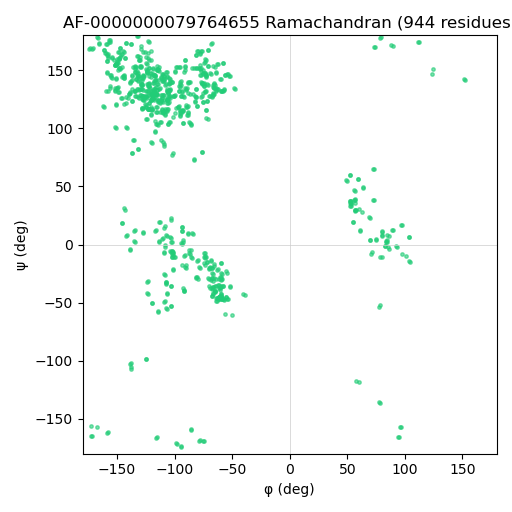25.047 1 98.62 300 ARG A O 1
ATOM 2444 N N . ILE A 1 301 ? -1.881 23.906 24.688 1 98.69 301 ILE A N 1
ATOM 2445 C CA . ILE A 1 301 ? -0.723 23.828 23.797 1 98.69 301 ILE A CA 1
ATOM 2446 C C . ILE A 1 301 ? -1.188 23.703 22.359 1 98.69 301 ILE A C 1
ATOM 2448 O O . ILE A 1 301 ? -2.148 22.984 22.062 1 98.69 301 ILE A O 1
ATOM 2452 N N . HIS A 1 302 ? -0.49 24.391 21.516 1 97.12 302 HIS A N 1
ATOM 2453 C CA . HIS A 1 302 ? -0.852 24.547 20.109 1 97.12 302 HIS A CA 1
ATOM 2454 C C . HIS A 1 302 ? 0.341 24.266 19.188 1 97.12 302 HIS A C 1
ATOM 2456 O O . HIS A 1 302 ? 1.438 24.781 19.438 1 97.12 302 HIS A O 1
ATOM 2462 N N . ILE A 1 303 ? 0.221 23.344 18.172 1 98.75 303 ILE A N 1
ATOM 2463 C CA . ILE A 1 303 ? 1.24 23.047 17.172 1 98.75 303 ILE A CA 1
ATOM 2464 C C . ILE A 1 303 ? 0.619 23.047 15.773 1 98.75 303 ILE A C 1
ATOM 2466 O O . ILE A 1 303 ? -0.521 22.625 15.594 1 98.75 303 ILE A O 1
ATOM 2470 N N . SER A 1 304 ? 1.298 23.547 14.82 1 98.62 304 SER A N 1
ATOM 2471 C CA . SER A 1 304 ? 0.831 23.594 13.438 1 98.62 304 SER A CA 1
ATOM 2472 C C . SER A 1 304 ? 1.848 22.953 12.492 1 98.62 304 SER A C 1
ATOM 2474 O O . SER A 1 304 ? 2.982 22.688 12.891 1 98.62 304 SER A O 1
ATOM 2476 N N . TRP A 1 305 ? 1.365 22.688 11.297 1 98.62 305 TRP A N 1
ATOM 2477 C CA . TRP A 1 305 ? 2.234 22.375 10.164 1 98.62 305 TRP A CA 1
ATOM 2478 C C . TRP A 1 305 ? 2.959 23.641 9.68 1 98.62 305 TRP A C 1
ATOM 2480 O O . TRP A 1 305 ? 2.32 24.625 9.32 1 98.62 305 TRP A O 1
ATOM 2490 N N . MET A 1 306 ? 4.277 23.641 9.797 1 98.31 306 MET A N 1
ATOM 2491 C CA . MET A 1 306 ? 5.051 24.719 9.195 1 98.31 306 MET A CA 1
ATOM 2492 C C . MET A 1 306 ? 5.309 24.453 7.719 1 98.31 306 MET A C 1
ATOM 2494 O O . MET A 1 306 ? 6.449 24.219 7.316 1 98.31 306 MET A O 1
ATOM 2498 N N . GLY A 1 307 ? 4.324 24.594 6.922 1 96.38 307 GLY A N 1
ATOM 2499 C CA . GLY A 1 307 ? 4.227 24.359 5.492 1 96.38 307 GLY A CA 1
ATOM 2500 C C . GLY A 1 307 ? 2.891 24.781 4.906 1 96.38 307 GLY A C 1
ATOM 2501 O O . GLY A 1 307 ? 1.979 25.156 5.645 1 96.38 307 GLY A O 1
ATOM 2502 N N . MET A 1 308 ? 2.807 24.828 3.602 1 94.25 308 MET A N 1
ATOM 2503 C CA . MET A 1 308 ? 1.59 25.203 2.889 1 94.25 308 MET A CA 1
ATOM 2504 C C . MET A 1 308 ? 1.316 24.25 1.731 1 94.25 308 MET A C 1
ATOM 2506 O O . MET A 1 308 ? 2.23 23.891 0.988 1 94.25 308 MET A O 1
ATOM 2510 N N . PRO A 1 309 ? 0.142 23.797 1.646 1 89.19 309 PRO A N 1
ATOM 2511 C CA . PRO A 1 309 ? -0.209 23.031 0.45 1 89.19 309 PRO A CA 1
ATOM 2512 C C . PRO A 1 309 ? -0.475 23.922 -0.765 1 89.19 309 PRO A C 1
ATOM 2514 O O . PRO A 1 309 ? -0.862 25.078 -0.612 1 89.19 309 PRO A O 1
ATOM 2517 N N . ASP A 1 310 ? -0.297 23.438 -1.953 1 88.25 310 ASP A N 1
ATOM 2518 C CA . ASP A 1 310 ? -0.712 24.047 -3.213 1 88.25 310 ASP A CA 1
ATOM 2519 C C . ASP A 1 310 ? -0.118 25.453 -3.371 1 88.25 310 ASP A C 1
ATOM 2521 O O . ASP A 1 310 ? -0.813 26.375 -3.777 1 88.25 310 ASP A O 1
ATOM 2525 N N . CYS A 1 311 ? 0.991 25.641 -2.789 1 89.62 311 CYS A N 1
ATOM 2526 C CA . CYS A 1 311 ? 1.66 26.938 -2.875 1 89.62 311 CYS A CA 1
ATOM 2527 C C . CYS A 1 311 ? 2.771 26.906 -3.918 1 89.62 311 CYS A C 1
ATOM 2529 O O . CYS A 1 311 ? 3.818 26.297 -3.699 1 89.62 311 CYS A O 1
ATOM 2531 N N . GLU A 1 312 ? 2.588 27.625 -4.957 1 89.25 312 GLU A N 1
ATOM 2532 C CA . GLU A 1 312 ? 3.553 27.609 -6.055 1 89.25 312 GLU A CA 1
ATOM 2533 C C . GLU A 1 312 ? 4.586 28.719 -5.91 1 89.25 312 GLU A C 1
ATOM 2535 O O . GLU A 1 312 ? 5.648 28.672 -6.531 1 89.25 312 GLU A O 1
ATOM 2540 N N . GLU A 1 313 ? 4.297 29.703 -5.109 1 90.5 313 GLU A N 1
ATOM 2541 C CA . GLU A 1 313 ? 5.113 30.906 -5.012 1 90.5 313 GLU A CA 1
ATOM 2542 C C . GLU A 1 313 ? 6.473 30.609 -4.395 1 90.5 313 GLU A C 1
ATOM 2544 O O . GLU A 1 313 ? 7.473 31.25 -4.727 1 90.5 313 GLU A O 1
ATOM 2549 N N . TYR A 1 314 ? 6.512 29.766 -3.48 1 91.12 314 TYR A N 1
ATOM 2550 C CA . TYR A 1 314 ? 7.797 29.438 -2.873 1 91.12 314 TYR A CA 1
ATOM 2551 C C . TYR A 1 314 ? 8.008 27.938 -2.807 1 91.12 314 TYR A C 1
ATOM 2553 O O . TYR A 1 314 ? 7.082 27.156 -3.045 1 91.12 314 TYR A O 1
ATOM 2561 N N . THR A 1 315 ? 9.273 27.531 -2.686 1 94.62 315 THR A N 1
ATOM 2562 C CA . THR A 1 315 ? 9.711 26.141 -2.713 1 94.62 315 THR A CA 1
ATOM 2563 C C . THR A 1 315 ? 10.422 25.766 -1.415 1 94.62 315 THR A C 1
ATOM 2565 O O . THR A 1 315 ? 10.641 26.625 -0.556 1 94.62 315 THR A O 1
ATOM 2568 N N . ASN A 1 316 ? 10.625 24.547 -1.19 1 96.31 316 ASN A N 1
ATOM 2569 C CA . ASN A 1 316 ? 11.445 24 -0.117 1 96.31 316 ASN A CA 1
ATOM 2570 C C . ASN A 1 316 ? 12.648 23.234 -0.667 1 96.31 316 ASN A C 1
ATOM 2572 O O . ASN A 1 316 ? 12.523 22.078 -1.062 1 96.31 316 ASN A O 1
ATOM 2576 N N . PRO A 1 317 ? 13.797 23.828 -0.607 1 96.12 317 PRO A N 1
ATOM 2577 C CA . PRO A 1 317 ? 14.992 23.203 -1.207 1 96.12 317 PRO A CA 1
ATOM 2578 C C . PRO A 1 317 ? 15.32 21.844 -0.602 1 96.12 317 PRO A C 1
ATOM 2580 O O . PRO A 1 317 ? 16.062 21.062 -1.202 1 96.12 317 PRO A O 1
ATOM 2583 N N . THR A 1 318 ? 14.789 21.5 0.503 1 96.75 318 THR A N 1
ATOM 2584 C CA . THR A 1 318 ? 15.086 20.266 1.205 1 96.75 318 THR A CA 1
ATOM 2585 C C . THR A 1 318 ? 14.445 19.078 0.499 1 96.75 318 THR A C 1
ATOM 2587 O O . THR A 1 318 ? 14.773 17.922 0.787 1 96.75 318 THR A O 1
ATOM 2590 N N . THR A 1 319 ? 13.555 19.25 -0.464 1 96.44 319 THR A N 1
ATOM 2591 C CA . THR A 1 319 ? 12.945 18.156 -1.215 1 96.44 319 THR A CA 1
ATOM 2592 C C . THR A 1 319 ? 14 17.344 -1.953 1 96.44 319 THR A C 1
ATOM 2594 O O . THR A 1 319 ? 13.883 16.125 -2.061 1 96.44 319 THR A O 1
ATOM 2597 N N . LYS A 1 320 ? 14.984 18.062 -2.434 1 94.88 320 LYS A N 1
ATOM 2598 C CA . LYS A 1 320 ? 16.062 17.375 -3.141 1 94.88 320 LYS A CA 1
ATOM 2599 C C . LYS A 1 320 ? 16.875 16.5 -2.191 1 94.88 320 LYS A C 1
ATOM 2601 O O . LYS A 1 320 ? 17.516 15.531 -2.621 1 94.88 320 LYS A O 1
ATOM 2606 N N . ASP A 1 321 ? 16.797 16.922 -0.922 1 95.88 321 ASP A N 1
ATOM 2607 C CA . ASP A 1 321 ? 17.5 16.156 0.095 1 95.88 321 ASP A CA 1
ATOM 2608 C C . ASP A 1 321 ? 16.641 15.023 0.636 1 95.88 321 ASP A C 1
ATOM 2610 O O . ASP A 1 321 ? 17.078 14.25 1.492 1 95.88 321 ASP A O 1
ATOM 2614 N N . GLY A 1 322 ? 15.398 14.906 0.229 1 96.81 322 GLY A N 1
ATOM 2615 C CA . GLY A 1 322 ? 14.562 13.75 0.52 1 96.81 322 GLY A CA 1
ATOM 2616 C C . GLY A 1 322 ? 13.547 14.008 1.62 1 96.81 322 GLY A C 1
ATOM 2617 O O . GLY A 1 322 ? 12.875 13.086 2.078 1 96.81 322 GLY A O 1
ATOM 2618 N N . TRP A 1 323 ? 13.453 15.273 2.08 1 97.5 323 TRP A N 1
ATOM 2619 C CA . TRP A 1 323 ? 12.492 15.555 3.139 1 97.5 323 TRP A CA 1
ATOM 2620 C C . TRP A 1 323 ? 11.953 16.984 3.016 1 97.5 323 TRP A C 1
ATOM 2622 O O . TRP A 1 323 ? 12.562 17.828 2.357 1 97.5 323 TRP A O 1
ATOM 2632 N N . GLN A 1 324 ? 10.742 17.172 3.682 1 96.69 324 GLN A N 1
ATOM 2633 C CA . GLN A 1 324 ? 10.203 18.531 3.652 1 96.69 324 GLN A CA 1
ATOM 2634 C C . GLN A 1 324 ? 9.289 18.781 4.852 1 96.69 324 GLN A C 1
ATOM 2636 O O . GLN A 1 324 ? 8.602 17.875 5.316 1 96.69 324 GLN A O 1
ATOM 2641 N N . HIS A 1 325 ? 9.398 20.078 5.352 1 97.62 325 HIS A N 1
ATOM 2642 C CA . HIS A 1 325 ? 8.516 20.719 6.328 1 97.62 325 HIS A CA 1
ATOM 2643 C C . HIS A 1 325 ? 8.852 20.266 7.746 1 97.62 325 HIS A C 1
ATOM 2645 O O . HIS A 1 325 ? 9.859 19.594 7.965 1 97.62 325 HIS A O 1
ATOM 2651 N N . CYS A 1 326 ? 8.18 20.781 8.641 1 98.5 326 CYS A N 1
ATOM 2652 C CA . CYS A 1 326 ? 8.289 20.531 10.07 1 98.5 326 CYS A CA 1
ATOM 2653 C C . CYS A 1 326 ? 7.074 21.078 10.82 1 98.5 326 CYS A C 1
ATOM 2655 O O . CYS A 1 326 ? 6.156 21.625 10.203 1 98.5 326 CYS A O 1
ATOM 2657 N N . PHE A 1 327 ? 7.012 20.781 12.062 1 98.88 327 PHE A N 1
ATOM 2658 C CA . PHE A 1 327 ? 6.02 21.406 12.93 1 98.88 327 PHE A CA 1
ATOM 2659 C C . PHE A 1 327 ? 6.508 22.766 13.422 1 98.88 327 PHE A C 1
ATOM 2661 O O . PHE A 1 327 ? 7.715 23.016 13.453 1 98.88 327 PHE A O 1
ATOM 2668 N N . THR A 1 328 ? 5.562 23.625 13.695 1 98.81 328 THR A N 1
ATOM 2669 C CA . THR A 1 328 ? 5.926 24.781 14.516 1 98.81 328 THR A CA 1
ATOM 2670 C C . THR A 1 328 ? 6.371 24.344 15.906 1 98.81 328 THR A C 1
ATOM 2672 O O . THR A 1 328 ? 6.062 23.234 16.328 1 98.81 328 THR A O 1
ATOM 2675 N N . PHE A 1 329 ? 7.168 25.234 16.453 1 98.75 329 PHE A N 1
ATOM 2676 C CA . PHE A 1 329 ? 7.492 24.984 17.859 1 98.75 329 PHE A CA 1
ATOM 2677 C C . PHE A 1 329 ? 6.23 24.969 18.703 1 98.75 329 PHE A C 1
ATOM 2679 O O . PHE A 1 329 ? 5.301 25.75 18.469 1 98.75 329 PHE A O 1
ATOM 2686 N N . PRO A 1 330 ? 6.156 24.062 19.719 1 98.81 330 PRO A N 1
ATOM 2687 C CA . PRO A 1 330 ? 4.973 24.094 20.578 1 98.81 330 PRO A CA 1
ATOM 2688 C C . PRO A 1 330 ? 4.754 25.438 21.25 1 98.81 330 PRO A C 1
ATOM 2690 O O . PRO A 1 330 ? 5.691 26.016 21.812 1 98.81 330 PRO A O 1
ATOM 2693 N N . ARG A 1 331 ? 3.488 25.906 21.172 1 98.81 331 ARG A N 1
ATOM 2694 C CA . ARG A 1 331 ? 3.146 27.203 21.719 1 98.81 331 ARG A CA 1
ATOM 2695 C C . ARG A 1 331 ? 2.072 27.094 22.797 1 98.81 331 ARG A C 1
ATOM 2697 O O . ARG A 1 331 ? 1.182 26.25 22.703 1 98.81 331 ARG A O 1
ATOM 2704 N N . GLU A 1 332 ? 2.182 27.906 23.781 1 98.69 332 GLU A N 1
ATOM 2705 C CA . GLU A 1 332 ? 1.092 28.109 24.734 1 98.69 332 GLU A CA 1
ATOM 2706 C C . GLU A 1 332 ? 0.116 29.172 24.25 1 98.69 332 GLU A C 1
ATOM 2708 O O . GLU A 1 332 ? 0.53 30.25 23.828 1 98.69 332 GLU A O 1
ATOM 2713 N N . VAL A 1 333 ? -1.156 28.828 24.266 1 98.69 333 VAL A N 1
ATOM 2714 C CA . VAL A 1 333 ? -2.205 29.797 23.953 1 98.69 333 VAL A CA 1
ATOM 2715 C C . VAL A 1 333 ? -2.82 30.312 25.25 1 98.69 333 VAL A C 1
ATOM 2717 O O . VAL A 1 333 ? -3.227 29.547 26.109 1 98.69 333 VAL A O 1
ATOM 2720 N N . PHE A 1 334 ? -2.873 31.641 25.359 1 98.06 334 PHE A N 1
ATOM 2721 C CA . PHE A 1 334 ? -3.428 32.25 26.562 1 98.06 334 PHE A CA 1
ATOM 2722 C C . PHE A 1 334 ? -4.094 33.594 26.234 1 98.06 334 PHE A C 1
ATOM 2724 O O . PHE A 1 334 ? -3.957 34.094 25.109 1 98.06 334 PHE A O 1
ATOM 2731 N N . ILE A 1 335 ? -4.902 34.062 27.234 1 97.88 335 ILE A N 1
ATOM 2732 C CA . ILE A 1 335 ? -5.613 35.312 27.031 1 97.88 335 ILE A CA 1
ATOM 2733 C C . ILE A 1 335 ? -4.949 36.438 27.844 1 97.88 335 ILE A C 1
ATOM 2735 O O . ILE A 1 335 ? -4.695 36.25 29.047 1 97.88 335 ILE A O 1
ATOM 2739 N N . LYS A 1 336 ? -4.566 37.438 27.203 1 96.5 336 LYS A N 1
ATOM 2740 C CA . LYS A 1 336 ? -4.031 38.656 27.844 1 96.5 336 LYS A CA 1
ATOM 2741 C C . LYS A 1 336 ? -4.805 39.906 27.406 1 96.5 336 LYS A C 1
ATOM 2743 O O . LYS A 1 336 ? -4.863 40.219 26.219 1 96.5 336 LYS A O 1
ATOM 2748 N N . ASP A 1 337 ? -5.398 40.594 28.406 1 93.5 337 ASP A N 1
ATOM 2749 C CA . ASP A 1 337 ? -6.172 41.812 28.156 1 93.5 337 ASP A CA 1
ATOM 2750 C C . ASP A 1 337 ? -7.242 41.562 27.094 1 93.5 337 ASP A C 1
ATOM 2752 O O . ASP A 1 337 ? -7.387 42.375 26.156 1 93.5 337 ASP A O 1
ATOM 2756 N N . GLY A 1 338 ? -7.805 40.438 27.125 1 91.94 338 GLY A N 1
ATOM 2757 C CA . GLY A 1 338 ? -8.914 40.094 26.25 1 91.94 338 GLY A CA 1
ATOM 2758 C C . GLY A 1 338 ? -8.469 39.625 24.875 1 91.94 338 GLY A C 1
ATOM 2759 O O . GLY A 1 338 ? -9.297 39.312 24.031 1 91.94 338 GLY A O 1
ATOM 2760 N N . LYS A 1 339 ? -7.191 39.531 24.688 1 95.12 339 LYS A N 1
ATOM 2761 C CA . LYS A 1 339 ? -6.66 39.125 23.391 1 95.12 339 LYS A CA 1
ATOM 2762 C C . LYS A 1 339 ? -6.062 37.75 23.453 1 95.12 339 LYS A C 1
ATOM 2764 O O . LYS A 1 339 ? -5.449 37.375 24.453 1 95.12 339 LYS A O 1
ATOM 2769 N N . VAL A 1 340 ? -6.27 36.969 22.359 1 98.06 340 VAL A N 1
ATOM 2770 C CA . VAL A 1 340 ? -5.641 35.656 22.25 1 98.06 340 VAL A CA 1
ATOM 2771 C C . VAL A 1 340 ? -4.16 35.844 21.906 1 98.06 340 VAL A C 1
ATOM 2773 O O . VAL A 1 340 ? -3.809 36.469 20.906 1 98.06 340 VAL A O 1
ATOM 2776 N N . CYS A 1 341 ? -3.275 35.312 22.75 1 98.56 341 CYS A N 1
ATOM 2777 C CA . CYS A 1 341 ? -1.831 35.406 22.578 1 98.56 341 CYS A CA 1
ATOM 2778 C C . CYS A 1 341 ? -1.184 34.031 22.562 1 98.56 341 CYS A C 1
ATOM 2780 O O . CYS A 1 341 ? -1.788 33.062 22.984 1 98.56 341 CYS A O 1
ATOM 2782 N N . GLN A 1 342 ? -0.033 33.969 21.938 1 98.62 342 GLN A N 1
ATOM 2783 C CA . GLN A 1 342 ? 0.761 32.75 21.828 1 98.62 342 GLN A CA 1
ATOM 2784 C C . GLN A 1 342 ? 2.199 33 22.281 1 98.62 342 GLN A C 1
ATOM 2786 O O . GLN A 1 342 ? 2.766 34.062 22.031 1 98.62 342 GLN A O 1
ATOM 2791 N N . LYS A 1 343 ? 2.824 32.094 22.922 1 98.44 343 LYS A N 1
ATOM 2792 C CA . LYS A 1 343 ? 4.246 32.125 23.25 1 98.44 343 LYS A CA 1
ATOM 2793 C C . LYS A 1 343 ? 4.855 30.734 23.234 1 98.44 343 LYS A C 1
ATOM 2795 O O . LYS A 1 343 ? 4.152 29.734 23.422 1 98.44 343 LYS A O 1
ATOM 2800 N N . PRO A 1 344 ? 6.148 30.562 22.969 1 98.69 344 PRO A N 1
ATOM 2801 C CA . PRO A 1 344 ? 6.766 29.25 23.094 1 98.69 344 PRO A CA 1
ATOM 2802 C C . PRO A 1 344 ? 6.543 28.625 24.469 1 98.69 344 PRO A C 1
ATOM 2804 O O . PRO A 1 344 ? 6.488 29.344 25.469 1 98.69 344 PRO A O 1
ATOM 2807 N N . VAL A 1 345 ? 6.434 27.359 24.516 1 98.69 345 VAL A N 1
ATOM 2808 C CA . VAL A 1 345 ? 6.258 26.688 25.781 1 98.69 345 VAL A CA 1
ATOM 2809 C C . VAL A 1 345 ? 7.402 27.062 26.734 1 98.69 345 VAL A C 1
ATOM 2811 O O . VAL A 1 345 ? 8.547 27.203 26.297 1 98.69 345 VAL A O 1
ATOM 2814 N N . HIS A 1 346 ? 7.121 27.156 27.969 1 97.75 346 HIS A N 1
ATOM 2815 C CA . HIS A 1 346 ? 8.078 27.672 28.938 1 97.75 346 HIS A CA 1
ATOM 2816 C C . HIS A 1 346 ? 9.227 26.688 29.156 1 97.75 346 HIS A C 1
ATOM 2818 O O . HIS A 1 346 ? 10.281 27.078 29.672 1 97.75 346 HIS A O 1
ATOM 2824 N N . GLU A 1 347 ? 9.039 25.375 28.812 1 98.06 347 GLU A N 1
ATOM 2825 C CA . GLU A 1 347 ? 10.102 24.391 28.938 1 98.06 347 GLU A CA 1
ATOM 2826 C C . GLU A 1 347 ? 11.352 24.828 28.188 1 98.06 347 GLU A C 1
ATOM 2828 O O . GLU A 1 347 ? 12.461 24.406 28.516 1 98.06 347 GLU A O 1
ATOM 2833 N N . LEU A 1 348 ? 11.148 25.672 27.188 1 98.19 348 LEU A N 1
ATOM 2834 C CA . LEU A 1 348 ? 12.266 26.172 26.391 1 98.19 348 LEU A CA 1
ATOM 2835 C C . LEU A 1 348 ? 13.273 26.906 27.266 1 98.19 348 LEU A C 1
ATOM 2837 O O . LEU A 1 348 ? 14.469 26.922 26.969 1 98.19 348 LEU A O 1
ATOM 2841 N N . ASP A 1 349 ? 12.883 27.531 28.344 1 97.75 349 ASP A N 1
ATOM 2842 C CA . ASP A 1 349 ? 13.727 28.344 29.219 1 97.75 349 ASP A CA 1
ATOM 2843 C C . ASP A 1 349 ? 14.875 27.516 29.797 1 97.75 349 ASP A C 1
ATOM 2845 O O . ASP A 1 349 ? 15.969 28.031 30.016 1 97.75 349 ASP A O 1
ATOM 2849 N N . ALA A 1 350 ? 14.594 26.266 29.969 1 97.19 350 ALA A N 1
ATOM 2850 C CA . ALA A 1 350 ? 15.594 25.375 30.562 1 97.19 350 ALA A CA 1
ATOM 2851 C C . ALA A 1 350 ? 16.734 25.109 29.594 1 97.19 350 ALA A C 1
ATOM 2853 O O . ALA A 1 350 ? 17.812 24.656 30 1 97.19 350 ALA A O 1
ATOM 2854 N N . LYS A 1 351 ? 16.547 25.422 28.344 1 97.56 351 LYS A N 1
ATOM 2855 C CA . LYS A 1 351 ? 17.547 25.125 27.312 1 97.56 351 LYS A CA 1
ATOM 2856 C C . LYS A 1 351 ? 18.328 26.375 26.922 1 97.56 351 LYS A C 1
ATOM 2858 O O . LYS A 1 351 ? 19.25 26.312 26.125 1 97.56 351 LYS A O 1
ATOM 2863 N N . LYS A 1 352 ? 18.031 27.5 27.578 1 97.94 352 LYS A N 1
ATOM 2864 C CA . LYS A 1 352 ? 18.594 28.781 27.188 1 97.94 352 LYS A CA 1
ATOM 2865 C C . LYS A 1 352 ? 19.922 29.047 27.891 1 97.94 352 LYS A C 1
ATOM 2867 O O . LYS A 1 352 ? 20.062 28.734 29.078 1 97.94 352 LYS A O 1
ATOM 2872 N N . GLN A 1 353 ? 20.844 29.5 27.109 1 98.12 353 GLN A N 1
ATOM 2873 C CA . GLN A 1 353 ? 22.094 30.094 27.594 1 98.12 353 GLN A CA 1
ATOM 2874 C C . GLN A 1 353 ? 22.234 31.531 27.109 1 98.12 353 GLN A C 1
ATOM 2876 O O . GLN A 1 353 ? 22.516 31.766 25.938 1 98.12 353 GLN A O 1
ATOM 2881 N N . GLN A 1 354 ? 22.141 32.438 28.031 1 97.5 354 GLN A N 1
ATOM 2882 C CA . GLN A 1 354 ? 22.203 33.844 27.641 1 97.5 354 GLN A CA 1
ATOM 2883 C C . GLN A 1 354 ? 23.625 34.25 27.219 1 97.5 354 GLN A C 1
ATOM 2885 O O . GLN A 1 354 ? 24.562 34.094 28 1 97.5 354 GLN A O 1
ATOM 2890 N N . LEU A 1 355 ? 23.734 34.719 26.094 1 97.56 355 LEU A N 1
ATOM 2891 C CA . LEU A 1 355 ? 25.062 35.062 25.578 1 97.56 355 LEU A CA 1
ATOM 2892 C C . LEU A 1 355 ? 25.234 36.594 25.547 1 97.56 355 LEU A C 1
ATOM 2894 O O . LEU A 1 355 ? 26.359 37.094 25.625 1 97.56 355 LEU A O 1
ATOM 2898 N N . GLN A 1 356 ? 24.188 37.312 25.297 1 98.19 356 GLN A N 1
ATOM 2899 C CA . GLN A 1 356 ? 24.25 38.781 25.25 1 98.19 356 GLN A CA 1
ATOM 2900 C C . GLN A 1 356 ? 23.062 39.406 25.969 1 98.19 356 GLN A C 1
ATOM 2902 O O . GLN A 1 356 ? 21.984 38.844 26 1 98.19 356 GLN A O 1
ATOM 2907 N N . ASP A 1 357 ? 23.281 40.5 26.594 1 98.12 357 ASP A N 1
ATOM 2908 C CA . ASP A 1 357 ? 22.328 41.406 27.234 1 98.12 357 ASP A CA 1
ATOM 2909 C C . ASP A 1 357 ? 22.734 42.844 27.031 1 98.12 357 ASP A C 1
ATOM 2911 O O . ASP A 1 357 ? 23.656 43.344 27.672 1 98.12 357 ASP A O 1
ATOM 2915 N N . VAL A 1 358 ? 22.078 43.5 26.078 1 98.38 358 VAL A N 1
ATOM 2916 C CA . VAL A 1 358 ? 22.562 44.812 25.641 1 98.38 358 VAL A CA 1
ATOM 2917 C C . VAL A 1 358 ? 21.375 45.75 25.469 1 98.38 358 VAL A C 1
ATOM 2919 O O . VAL A 1 358 ? 20.219 45.344 25.625 1 98.38 358 VAL A O 1
ATOM 2922 N N . GLN A 1 359 ? 21.719 47.031 25.219 1 97.81 359 GLN A N 1
ATOM 2923 C CA . GLN A 1 359 ? 20.719 48.031 24.891 1 97.81 359 GLN A CA 1
ATOM 2924 C C . GLN A 1 359 ? 20.906 48.531 23.469 1 97.81 359 GLN A C 1
ATOM 2926 O O . GLN A 1 359 ? 22.031 48.625 22.969 1 97.81 359 GLN A O 1
ATOM 2931 N N . ASN A 1 360 ? 19.906 48.938 22.828 1 97.56 360 ASN A N 1
ATOM 2932 C CA . ASN A 1 360 ? 19.859 49.688 21.562 1 97.56 360 ASN A CA 1
ATOM 2933 C C . ASN A 1 360 ? 20.125 48.75 20.375 1 97.56 360 ASN A C 1
ATOM 2935 O O . ASN A 1 360 ? 19.391 48.781 19.391 1 97.56 360 ASN A O 1
ATOM 2939 N N . GLU A 1 361 ? 21.297 48 20.469 1 97.94 361 GLU A N 1
ATOM 2940 C CA . GLU A 1 361 ? 21.688 47.219 19.312 1 97.94 361 GLU A CA 1
ATOM 2941 C C . GLU A 1 361 ? 22.344 45.875 19.734 1 97.94 361 GLU A C 1
ATOM 2943 O O . GLU A 1 361 ? 23 45.812 20.781 1 97.94 361 GLU A O 1
ATOM 2948 N N . LEU A 1 362 ? 22.062 44.875 18.906 1 98.31 362 LEU A N 1
ATOM 2949 C CA . LEU A 1 362 ? 22.672 43.562 19.109 1 98.31 362 LEU A CA 1
ATOM 2950 C C . LEU A 1 362 ? 23.125 42.969 17.781 1 98.31 362 LEU A C 1
ATOM 2952 O O . LEU A 1 362 ? 22.406 43.031 16.781 1 98.31 362 LEU A O 1
ATOM 2956 N N . THR A 1 363 ? 24.375 42.406 17.703 1 98.44 363 THR A N 1
ATOM 2957 C CA . THR A 1 363 ? 24.891 41.625 16.594 1 98.44 363 THR A CA 1
ATOM 2958 C C . THR A 1 363 ? 25.438 40.281 17.078 1 98.44 363 THR A C 1
ATOM 2960 O O . THR A 1 363 ? 26.25 40.25 18 1 98.44 363 THR A O 1
ATOM 2963 N N . GLN A 1 364 ? 24.969 39.281 16.547 1 98.06 364 GLN A N 1
ATOM 2964 C CA . GLN A 1 364 ? 25.438 37.938 16.891 1 98.06 364 GLN A CA 1
ATOM 2965 C C . GLN A 1 364 ? 25.578 37.062 15.633 1 98.06 364 GLN A C 1
ATOM 2967 O O . GLN A 1 364 ? 24.75 37.156 14.719 1 98.06 364 GLN A O 1
ATOM 2972 N N . SER A 1 365 ? 26.656 36.219 15.547 1 97.56 365 SER A N 1
ATOM 2973 C CA . SER A 1 365 ? 26.875 35.312 14.422 1 97.56 365 SER A CA 1
ATOM 2974 C C . SER A 1 365 ? 27.266 33.906 14.898 1 97.56 365 SER A C 1
ATOM 2976 O O . SER A 1 365 ? 27.719 33.75 16.031 1 97.56 365 SER A O 1
ATOM 2978 N N . GLY A 1 366 ? 26.938 32.938 14.023 1 96.56 366 GLY A N 1
ATOM 2979 C CA . GLY A 1 366 ? 27.469 31.578 14.227 1 96.56 366 GLY A CA 1
ATOM 2980 C C . GLY A 1 366 ? 26.547 30.688 15.023 1 96.56 366 GLY A C 1
ATOM 2981 O O . GLY A 1 366 ? 26.859 29.516 15.258 1 96.56 366 GLY A O 1
ATOM 2982 N N . CYS A 1 367 ? 25.422 31.203 15.453 1 96.88 367 CYS A N 1
ATOM 2983 C CA . CYS A 1 367 ? 24.469 30.406 16.219 1 96.88 367 CYS A CA 1
ATOM 2984 C C . CYS A 1 367 ? 23.203 30.125 15.422 1 96.88 367 CYS A C 1
ATOM 2986 O O . CYS A 1 367 ? 22.422 31.031 15.164 1 96.88 367 CYS A O 1
ATOM 2988 N N . PRO A 1 368 ? 22.984 28.828 15.102 1 97.25 368 PRO A N 1
ATOM 2989 C CA . PRO A 1 368 ? 21.828 28.531 14.266 1 97.25 368 PRO A CA 1
ATOM 2990 C C . PRO A 1 368 ? 20.516 28.484 15.07 1 97.25 368 PRO A C 1
ATOM 2992 O O . PRO A 1 368 ? 19.438 28.672 14.508 1 97.25 368 PRO A O 1
ATOM 2995 N N . VAL A 1 369 ? 20.609 28.141 16.359 1 98.5 369 VAL A N 1
ATOM 2996 C CA . VAL A 1 369 ? 19.422 27.984 17.203 1 98.5 369 VAL A CA 1
ATOM 2997 C C . VAL A 1 369 ? 19.484 28.969 18.375 1 98.5 369 VAL A C 1
ATOM 2999 O O . VAL A 1 369 ? 20.344 28.844 19.25 1 98.5 369 VAL A O 1
ATOM 3002 N N . TYR A 1 370 ? 18.531 29.906 18.391 1 98.69 370 TYR A N 1
ATOM 3003 C CA . TYR A 1 370 ? 18.609 30.953 19.406 1 98.69 370 TYR A CA 1
ATOM 3004 C C . TYR A 1 370 ? 17.25 31.625 19.609 1 98.69 370 TYR A C 1
ATOM 3006 O O . TYR A 1 370 ? 16.312 31.406 18.844 1 98.69 370 TYR A O 1
ATOM 3014 N N . GLU A 1 371 ? 17.125 32.344 20.688 1 98.81 371 GLU A N 1
ATOM 3015 C CA . GLU A 1 371 ? 16.031 33.25 20.969 1 98.81 371 GLU A CA 1
ATOM 3016 C C . GLU A 1 371 ? 16.531 34.656 21.234 1 98.81 371 GLU A C 1
ATOM 3018 O O . GLU A 1 371 ? 17.5 34.844 21.969 1 98.81 371 GLU A O 1
ATOM 3023 N N . VAL A 1 372 ? 15.945 35.656 20.625 1 98.88 372 VAL A N 1
ATOM 3024 C CA . VAL A 1 372 ? 16.219 37.062 20.891 1 98.88 372 VAL A CA 1
ATOM 3025 C C . VAL A 1 372 ? 14.977 37.719 21.469 1 98.88 372 VAL A C 1
ATOM 3027 O O . VAL A 1 372 ? 13.875 37.531 20.938 1 98.88 372 VAL A O 1
ATOM 3030 N N . ASN A 1 373 ? 15.172 38.438 22.5 1 98.81 373 ASN A N 1
ATOM 3031 C CA . ASN A 1 373 ? 14.094 39.219 23.078 1 98.81 373 ASN A CA 1
ATOM 3032 C C . ASN A 1 373 ? 14.406 40.719 23.031 1 98.81 373 ASN A C 1
ATOM 3034 O O . ASN A 1 373 ? 15.484 41.156 23.438 1 98.81 373 ASN A O 1
ATOM 3038 N N . VAL A 1 374 ? 13.516 41.406 22.484 1 98.81 374 VAL A N 1
ATOM 3039 C CA . VAL A 1 374 ? 13.594 42.875 22.453 1 98.81 374 VAL A CA 1
ATOM 3040 C C . VAL A 1 374 ? 12.453 43.469 23.266 1 98.81 374 VAL A C 1
ATOM 3042 O O . VAL A 1 374 ? 11.289 43.406 22.859 1 98.81 374 VAL A O 1
ATOM 3045 N N . ASP A 1 375 ? 12.766 44.125 24.344 1 98.38 375 ASP A N 1
ATOM 3046 C CA . ASP A 1 375 ? 11.758 44.656 25.266 1 98.38 375 ASP A CA 1
ATOM 3047 C C . ASP A 1 375 ? 11.906 46.156 25.422 1 98.38 375 ASP A C 1
ATOM 3049 O O . ASP A 1 375 ? 13.008 46.719 25.297 1 98.38 375 ASP A O 1
ATOM 3053 N N . GLY A 1 376 ? 10.82 46.812 25.719 1 97.94 376 GLY A N 1
ATOM 3054 C CA . GLY A 1 376 ? 10.836 48.219 25.969 1 97.94 376 GLY A CA 1
ATOM 3055 C C . GLY A 1 376 ? 11.055 49.062 24.719 1 97.94 376 GLY A C 1
ATOM 3056 O O . GLY A 1 376 ? 11.812 50.031 24.734 1 97.94 376 GLY A O 1
ATOM 3057 N N . ILE A 1 377 ? 10.469 48.625 23.688 1 97.75 377 ILE A N 1
ATOM 3058 C CA . ILE A 1 377 ? 10.617 49.344 22.422 1 97.75 377 ILE A CA 1
ATOM 3059 C C . ILE A 1 377 ? 9.93 50.719 22.5 1 97.75 377 ILE A C 1
ATOM 3061 O O . ILE A 1 377 ? 8.75 50.781 22.844 1 97.75 377 ILE A O 1
ATOM 3065 N N . LYS A 1 378 ? 10.695 51.781 22.156 1 95.56 378 LYS A N 1
ATOM 3066 C CA . LYS A 1 378 ? 10.164 53.156 22.203 1 95.56 378 LYS A CA 1
ATOM 3067 C C . LYS A 1 378 ? 9.961 53.719 20.797 1 95.56 378 LYS A C 1
ATOM 3069 O O . LYS A 1 378 ? 10.75 53.438 19.906 1 95.56 378 LYS A O 1
ATOM 3074 N N . GLU A 1 379 ? 8.938 54.5 20.688 1 94 379 GLU A N 1
ATOM 3075 C CA . GLU A 1 379 ? 8.602 55.219 19.469 1 94 379 GLU A CA 1
ATOM 3076 C C . GLU A 1 379 ? 8.484 54.281 18.281 1 94 379 GLU A C 1
ATOM 3078 O O . GLU A 1 379 ? 8.766 54.656 17.141 1 94 379 GLU A O 1
ATOM 3083 N N . ASN A 1 380 ? 8.297 53 18.516 1 94.38 380 ASN A N 1
ATOM 3084 C CA . ASN A 1 380 ? 8.016 51.969 17.516 1 94.38 380 ASN A CA 1
ATOM 3085 C C . ASN A 1 380 ? 9.234 51.719 16.625 1 94.38 380 ASN A C 1
ATOM 3087 O O . ASN A 1 380 ? 9.086 51.375 15.453 1 94.38 380 ASN A O 1
ATOM 3091 N N . HIS A 1 381 ? 10.406 52.031 17.125 1 95.44 381 HIS A N 1
ATOM 3092 C CA . HIS A 1 381 ? 11.617 51.844 16.344 1 95.44 381 HIS A CA 1
ATOM 3093 C C . HIS A 1 381 ? 12.188 50.438 16.547 1 95.44 381 HIS A C 1
ATOM 3095 O O . HIS A 1 381 ? 12.711 50.125 17.625 1 95.44 381 HIS A O 1
ATOM 3101 N N . PHE A 1 382 ? 12.117 49.656 15.484 1 98.06 382 PHE A N 1
ATOM 3102 C CA . PHE A 1 382 ? 12.609 48.281 15.547 1 98.06 382 PHE A CA 1
ATOM 3103 C C . PHE A 1 382 ? 12.969 47.781 14.156 1 98.06 382 PHE A C 1
ATOM 3105 O O . PHE A 1 382 ? 12.211 47.969 13.203 1 98.06 382 PHE A O 1
ATOM 3112 N N . GLN A 1 383 ? 14.141 47.125 14.062 1 98.56 383 GLN A N 1
ATOM 3113 C CA . GLN A 1 383 ? 14.531 46.344 12.883 1 98.56 383 GLN A CA 1
ATOM 3114 C C . GLN A 1 383 ? 15.445 45.188 13.258 1 98.56 383 GLN A C 1
ATOM 3116 O O . GLN A 1 383 ? 16.328 45.344 14.094 1 98.56 383 GLN A O 1
ATOM 3121 N N . ALA A 1 384 ? 15.195 44.125 12.758 1 98.81 384 ALA A N 1
ATOM 3122 C CA . ALA A 1 384 ? 16.094 42.969 12.852 1 98.81 384 ALA A CA 1
ATOM 3123 C C . ALA A 1 384 ? 16.375 42.375 11.469 1 98.81 384 ALA A C 1
ATOM 3125 O O . ALA A 1 384 ? 15.477 42.281 10.625 1 98.81 384 ALA A O 1
ATOM 3126 N N . VAL A 1 385 ? 17.578 42.031 11.203 1 98.69 385 VAL A N 1
ATOM 3127 C CA . VAL A 1 385 ? 18.016 41.406 9.953 1 98.69 385 VAL A CA 1
ATOM 3128 C C . VAL A 1 385 ? 18.656 40.062 10.242 1 98.69 385 VAL A C 1
ATOM 3130 O O . VAL A 1 385 ? 19.625 39.969 11.008 1 98.69 385 VAL A O 1
ATOM 3133 N N . LEU A 1 386 ? 18.031 39 9.719 1 98.56 386 LEU A N 1
ATOM 3134 C CA . LEU A 1 386 ? 18.578 37.656 9.859 1 98.56 386 LEU A CA 1
ATOM 3135 C C . LEU A 1 386 ? 19.219 37.188 8.555 1 98.56 386 LEU A C 1
ATOM 3137 O O . LEU A 1 386 ? 18.562 37.219 7.5 1 98.56 386 LEU A O 1
ATOM 3141 N N . SER A 1 387 ? 20.422 36.75 8.602 1 97.38 387 SER A N 1
ATOM 3142 C CA . SER A 1 387 ? 21.172 36.188 7.488 1 97.38 387 SER A CA 1
ATOM 3143 C C . SER A 1 387 ? 21.156 37.125 6.285 1 97.38 387 SER A C 1
ATOM 3145 O O . SER A 1 387 ? 20.984 36.688 5.148 1 97.38 387 SER A O 1
ATOM 3147 N N . ASP A 1 388 ? 21.141 38.312 6.477 1 95.69 388 ASP A N 1
ATOM 3148 C CA . ASP A 1 388 ? 21.281 39.438 5.527 1 95.69 388 ASP A CA 1
ATOM 3149 C C . ASP A 1 388 ? 20.047 39.562 4.641 1 95.69 388 ASP A C 1
ATOM 3151 O O . ASP A 1 388 ? 19.891 40.562 3.938 1 95.69 388 ASP A O 1
ATOM 3155 N N . GLU A 1 389 ? 19.141 38.594 4.727 1 97.25 389 GLU A N 1
ATOM 3156 C CA . GLU A 1 389 ? 18.094 38.625 3.713 1 97.25 389 GLU A CA 1
ATOM 3157 C C . GLU A 1 389 ? 16.719 38.688 4.355 1 97.25 389 GLU A C 1
ATOM 3159 O O . GLU A 1 389 ? 15.75 39.125 3.736 1 97.25 389 GLU A O 1
ATOM 3164 N N . LEU A 1 390 ? 16.5 38.125 5.508 1 98.62 390 LEU A N 1
ATOM 3165 C CA . LEU A 1 390 ? 15.211 38.219 6.188 1 98.62 390 LEU A CA 1
ATOM 3166 C C . LEU A 1 390 ? 15.148 39.438 7.078 1 98.62 390 LEU A C 1
ATOM 3168 O O . LEU A 1 390 ? 15.914 39.562 8.031 1 98.62 390 LEU A O 1
ATOM 3172 N N . ILE A 1 391 ? 14.227 40.344 6.797 1 98.69 391 ILE A N 1
ATOM 3173 C CA . ILE A 1 391 ? 14.117 41.625 7.516 1 98.69 391 ILE A CA 1
ATOM 3174 C C . ILE A 1 391 ? 12.797 41.656 8.281 1 98.69 391 ILE A C 1
ATOM 3176 O O . ILE A 1 391 ? 11.727 41.438 7.703 1 98.69 391 ILE A O 1
ATOM 3180 N N . LEU A 1 392 ? 12.906 41.875 9.547 1 98.88 392 LEU A N 1
ATOM 3181 C CA . LEU A 1 392 ? 11.773 42.188 10.406 1 98.88 392 LEU A CA 1
ATOM 3182 C C . LEU A 1 392 ? 11.789 43.656 10.789 1 98.88 392 LEU A C 1
ATOM 3184 O O . LEU A 1 392 ? 12.781 44.156 11.328 1 98.88 392 LEU A O 1
ATOM 3188 N N . ASN A 1 393 ? 10.719 44.344 10.523 1 98.19 393 ASN A N 1
ATOM 3189 C CA . ASN A 1 393 ? 10.719 45.781 10.891 1 98.19 393 ASN A CA 1
ATOM 3190 C C . ASN A 1 393 ? 9.305 46.281 11.125 1 98.19 393 ASN A C 1
ATOM 3192 O O . ASN A 1 393 ? 8.328 45.594 10.844 1 98.19 393 ASN A O 1
ATOM 3196 N N . TYR A 1 394 ? 9.227 47.375 11.789 1 97.75 394 TYR A N 1
ATOM 3197 C CA . TYR A 1 394 ? 7.98 48.094 12.023 1 97.75 394 TYR A CA 1
ATOM 3198 C C . TYR A 1 394 ? 7.965 49.406 11.258 1 97.75 394 TYR A C 1
ATOM 3200 O O . TYR A 1 394 ? 8.859 50.25 11.414 1 97.75 394 TYR A O 1
ATOM 3208 N N . GLU A 1 395 ? 6.91 49.531 10.414 1 92.12 395 GLU A N 1
ATOM 3209 C CA . GLU A 1 395 ? 6.781 50.75 9.609 1 92.12 395 GLU A CA 1
ATOM 3210 C C . GLU A 1 395 ? 5.312 51.094 9.352 1 92.12 395 GLU A C 1
ATOM 3212 O O . GLU A 1 395 ? 4.527 50.219 8.977 1 92.12 395 GLU A O 1
ATOM 3217 N N . ASN A 1 396 ? 4.992 52.375 9.609 1 91.56 396 ASN A N 1
ATOM 3218 C CA . ASN A 1 396 ? 3.674 52.875 9.266 1 91.56 396 ASN A CA 1
ATOM 3219 C C . ASN A 1 396 ? 2.562 52.062 9.914 1 91.56 396 ASN A C 1
ATOM 3221 O O . ASN A 1 396 ? 1.603 51.688 9.242 1 91.56 396 ASN A O 1
ATOM 3225 N N . GLY A 1 397 ? 2.822 51.625 11.109 1 94.56 397 GLY A N 1
ATOM 3226 C CA . GLY A 1 397 ? 1.79 50.938 11.867 1 94.56 397 GLY A CA 1
ATOM 3227 C C . GLY A 1 397 ? 1.729 49.438 11.578 1 94.56 397 GLY A C 1
ATOM 3228 O O . GLY A 1 397 ? 0.873 48.75 12.109 1 94.56 397 GLY A O 1
ATOM 3229 N N . ARG A 1 398 ? 2.723 49 10.797 1 95.94 398 ARG A N 1
ATOM 3230 C CA . ARG A 1 398 ? 2.725 47.625 10.375 1 95.94 398 ARG A CA 1
ATOM 3231 C C . ARG A 1 398 ? 4.012 46.906 10.805 1 95.94 398 ARG A C 1
ATOM 3233 O O . ARG A 1 398 ? 5.098 47.469 10.688 1 95.94 398 ARG A O 1
ATOM 3240 N N . PHE A 1 399 ? 3.807 45.812 11.43 1 98.12 399 PHE A N 1
ATOM 3241 C CA . PHE A 1 399 ? 4.945 44.938 11.57 1 98.12 399 PHE A CA 1
ATOM 3242 C C . PHE A 1 399 ? 5.121 44.062 10.32 1 98.12 399 PHE A C 1
ATOM 3244 O O . PHE A 1 399 ? 4.164 43.438 9.844 1 98.12 399 PHE A O 1
ATOM 3251 N N . GLN A 1 400 ? 6.375 44.062 9.797 1 97.94 400 GLN A N 1
ATOM 3252 C CA . GLN A 1 400 ? 6.617 43.406 8.523 1 97.94 400 GLN A CA 1
ATOM 3253 C C . GLN A 1 400 ? 7.703 42.344 8.648 1 97.94 400 GLN A C 1
ATOM 3255 O O . GLN A 1 400 ? 8.688 42.531 9.367 1 97.94 400 GLN A O 1
ATOM 3260 N N . MET A 1 401 ? 7.418 41.219 8.031 1 98.25 401 MET A N 1
ATOM 3261 C CA . MET A 1 401 ? 8.391 40.156 7.734 1 98.25 401 MET A CA 1
ATOM 3262 C C . MET A 1 401 ? 8.648 40.062 6.234 1 98.25 401 MET A C 1
ATOM 3264 O O . MET A 1 401 ? 7.75 39.719 5.469 1 98.25 401 MET A O 1
ATOM 3268 N N . HIS A 1 402 ? 9.852 40.375 5.793 1 96.62 402 HIS A N 1
ATOM 3269 C CA . HIS A 1 402 ? 10.055 40.344 4.348 1 96.62 402 HIS A CA 1
ATOM 3270 C C . HIS A 1 402 ? 11.477 39.938 3.998 1 96.62 402 HIS A C 1
ATOM 3272 O O . HIS A 1 402 ? 12.414 40.219 4.754 1 96.62 402 HIS A O 1
ATOM 3278 N N . PHE A 1 403 ? 11.578 39.344 2.877 1 97.69 403 PHE A N 1
ATOM 3279 C CA . PHE A 1 403 ? 12.867 38.969 2.318 1 97.69 403 PHE A CA 1
ATOM 3280 C C . PHE A 1 403 ? 13.32 39.969 1.261 1 97.69 403 PHE A C 1
ATOM 3282 O O . PHE A 1 403 ? 12.492 40.5 0.519 1 97.69 403 PHE A O 1
ATOM 3289 N N . THR A 1 404 ? 14.609 40.125 1.154 1 96.94 404 THR A N 1
ATOM 3290 C CA . THR A 1 404 ? 15.156 41.125 0.23 1 96.94 404 THR A CA 1
ATOM 3291 C C . THR A 1 404 ? 15.125 40.594 -1.202 1 96.94 404 THR A C 1
ATOM 3293 O O . THR A 1 404 ? 15.25 41.375 -2.154 1 96.94 404 THR A O 1
ATOM 3296 N N . THR A 1 405 ? 15.023 39.281 -1.333 1 94.75 405 THR A N 1
ATOM 3297 C CA . THR A 1 405 ? 14.914 38.656 -2.65 1 94.75 405 THR A CA 1
ATOM 3298 C C . THR A 1 405 ? 13.812 37.594 -2.666 1 94.75 405 THR A C 1
ATOM 3300 O O . THR A 1 405 ? 13.539 36.969 -1.647 1 94.75 405 THR A O 1
ATOM 3303 N N . LYS A 1 406 ? 13.203 37.406 -3.879 1 93.25 406 LYS A N 1
ATOM 3304 C CA . LYS A 1 406 ? 12.156 36.406 -4.051 1 93.25 406 LYS A CA 1
ATOM 3305 C C . LYS A 1 406 ? 12.648 35.219 -4.887 1 93.25 406 LYS A C 1
ATOM 3307 O O . LYS A 1 406 ? 11.844 34.5 -5.469 1 93.25 406 LYS A O 1
ATOM 3312 N N . SER A 1 407 ? 13.914 35.219 -4.992 1 94.69 407 SER A N 1
ATOM 3313 C CA . SER A 1 407 ? 14.469 34.094 -5.766 1 94.69 407 SER A CA 1
ATOM 3314 C C . SER A 1 407 ? 14.211 32.75 -5.086 1 94.69 407 SER A C 1
ATOM 3316 O O . SER A 1 407 ? 14.445 32.625 -3.883 1 94.69 407 SER A O 1
ATOM 3318 N N . LYS A 1 408 ? 13.828 31.766 -5.852 1 95.12 408 LYS A N 1
ATOM 3319 C CA . LYS A 1 408 ? 13.547 30.438 -5.312 1 95.12 408 LYS A CA 1
ATOM 3320 C C . LYS A 1 408 ? 14.836 29.703 -4.945 1 95.12 408 LYS A C 1
ATOM 3322 O O . LYS A 1 408 ? 14.805 28.688 -4.262 1 95.12 408 LYS A O 1
ATOM 3327 N N . THR A 1 409 ? 15.992 30.234 -5.27 1 94 409 THR A N 1
ATOM 3328 C CA . THR A 1 409 ? 17.266 29.609 -4.98 1 94 409 THR A CA 1
ATOM 3329 C C . THR A 1 409 ? 18.031 30.375 -3.906 1 94 409 THR A C 1
ATOM 3331 O O . THR A 1 409 ? 19.188 30.062 -3.611 1 94 409 THR A O 1
ATOM 3334 N N . SER A 1 410 ? 17.406 31.359 -3.355 1 94.69 410 SER A N 1
ATOM 3335 C CA . SER A 1 410 ? 18.016 32.156 -2.301 1 94.69 410 SER A CA 1
ATOM 3336 C C . SER A 1 410 ? 17.547 31.703 -0.921 1 94.69 410 SER A C 1
ATOM 3338 O O . SER A 1 410 ? 16.891 30.672 -0.793 1 94.69 410 SER A O 1
ATOM 3340 N N . VAL A 1 411 ? 17.906 32.5 0.095 1 96.5 411 VAL A N 1
ATOM 3341 C CA . VAL A 1 411 ? 17.516 32.25 1.482 1 96.5 411 VAL A CA 1
ATOM 3342 C C . VAL A 1 411 ? 16 32.25 1.608 1 96.5 411 VAL A C 1
ATOM 3344 O O . VAL A 1 411 ? 15.445 31.484 2.414 1 96.5 411 VAL A O 1
ATOM 3347 N N . SER A 1 412 ? 15.367 32.969 0.756 1 97.19 412 SER A N 1
ATOM 3348 C CA . SER A 1 412 ? 13.922 33.156 0.851 1 97.19 412 SER A CA 1
ATOM 3349 C C . SER A 1 412 ? 13.172 31.984 0.251 1 97.19 412 SER A C 1
ATOM 3351 O O . SER A 1 412 ? 12.008 31.734 0.598 1 97.19 412 SER A O 1
ATOM 3353 N N . ALA A 1 413 ? 13.812 31.359 -0.728 1 97.31 413 ALA A N 1
ATOM 3354 C CA . ALA A 1 413 ? 13.188 30.281 -1.497 1 97.31 413 ALA A CA 1
ATOM 3355 C C . ALA A 1 413 ? 11.836 30.719 -2.064 1 97.31 413 ALA A C 1
ATOM 3357 O O . ALA A 1 413 ? 10.883 29.938 -2.1 1 97.31 413 ALA A O 1
ATOM 3358 N N . GLY A 1 414 ? 11.727 31.938 -2.434 1 97.25 414 GLY A N 1
ATOM 3359 C CA . GLY A 1 414 ? 10.547 32.438 -3.123 1 97.25 414 GLY A CA 1
ATOM 3360 C C . GLY A 1 414 ? 9.633 33.25 -2.229 1 97.25 414 GLY A C 1
ATOM 3361 O O . GLY A 1 414 ? 8.742 33.938 -2.715 1 97.25 414 GLY A O 1
ATOM 3362 N N . ARG A 1 415 ? 9.773 33.219 -0.93 1 96.81 415 ARG A N 1
ATOM 3363 C CA . ARG A 1 415 ? 8.953 33.938 0.013 1 96.81 415 ARG A CA 1
ATOM 3364 C C . ARG A 1 415 ? 9.211 35.438 -0.096 1 96.81 415 ARG A C 1
ATOM 3366 O O . ARG A 1 415 ? 10.352 35.875 -0.326 1 96.81 415 ARG A O 1
ATOM 3373 N N . SER A 1 416 ? 8.172 36.25 0.141 1 95.56 416 SER A N 1
ATOM 3374 C CA . SER A 1 416 ? 8.266 37.688 -0.134 1 95.56 416 SER A CA 1
ATOM 3375 C C . SER A 1 416 ? 7.93 38.5 1.104 1 95.56 416 SER A C 1
ATOM 3377 O O . SER A 1 416 ? 8.75 38.625 2.018 1 95.56 416 SER A O 1
ATOM 3379 N N . LEU A 1 417 ? 6.691 38.969 1.146 1 96 417 LEU A N 1
ATOM 3380 C CA . LEU A 1 417 ? 6.324 39.906 2.197 1 96 417 LEU A CA 1
ATOM 3381 C C . LEU A 1 417 ? 5.062 39.438 2.92 1 96 417 LEU A C 1
ATOM 3383 O O . LEU A 1 417 ? 4.102 39 2.285 1 96 417 LEU A O 1
ATOM 3387 N N . ARG A 1 418 ? 5.152 39.5 4.207 1 97 418 ARG A N 1
ATOM 3388 C CA . ARG A 1 418 ? 4.012 39.344 5.102 1 97 418 ARG A CA 1
ATOM 3389 C C . ARG A 1 418 ? 3.953 40.469 6.125 1 97 418 ARG A C 1
ATOM 3391 O O . ARG A 1 418 ? 4.988 41.031 6.504 1 97 418 ARG A O 1
ATOM 3398 N N . TYR A 1 419 ? 2.734 40.75 6.582 1 97.25 419 TYR A N 1
ATOM 3399 C CA . TYR A 1 419 ? 2.619 41.844 7.527 1 97.25 419 TYR A CA 1
ATOM 3400 C C . TYR A 1 419 ? 1.347 41.719 8.359 1 97.25 419 TYR A C 1
ATOM 3402 O O . TYR A 1 419 ? 0.46 40.938 8.031 1 97.25 419 TYR A O 1
ATOM 3410 N N . ALA A 1 420 ? 1.27 42.438 9.445 1 97.12 420 ALA A N 1
ATOM 3411 C CA . ALA A 1 420 ? 0.091 42.656 10.281 1 97.12 420 ALA A CA 1
ATOM 3412 C C . ALA A 1 420 ? 0 44.094 10.742 1 97.12 420 ALA A C 1
ATOM 3414 O O . ALA A 1 420 ? 1.019 44.719 11.047 1 97.12 420 ALA A O 1
ATOM 3415 N N . GLU A 1 421 ? -1.207 44.656 10.727 1 96 421 GLU A N 1
ATOM 3416 C CA . GLU A 1 421 ? -1.414 46 11.312 1 96 421 GLU A CA 1
ATOM 3417 C C . GLU A 1 421 ? -1.316 45.938 12.836 1 96 421 GLU A C 1
ATOM 3419 O O . GLU A 1 421 ? -2.152 45.344 13.492 1 96 421 GLU A O 1
ATOM 3424 N N . VAL A 1 422 ? -0.167 46.531 13.164 1 94.56 422 VAL A N 1
ATOM 3425 C CA . VAL A 1 422 ? 0.162 46.562 14.586 1 94.56 422 VAL A CA 1
ATOM 3426 C C . VAL A 1 422 ? 0.157 48 15.094 1 94.56 422 VAL A C 1
ATOM 3428 O O . VAL A 1 422 ? 0.89 48.844 14.578 1 94.56 422 VAL A O 1
ATOM 3431 N N . GLY A 1 423 ? -0.768 48.594 15.797 1 91.69 423 GLY A N 1
ATOM 3432 C CA . GLY A 1 423 ? -0.854 49.938 16.297 1 91.69 423 GLY A CA 1
ATOM 3433 C C . GLY A 1 423 ? 0.394 50.406 17.047 1 91.69 423 GLY A C 1
ATOM 3434 O O . GLY A 1 423 ? 1.04 51.375 16.656 1 91.69 423 GLY A O 1
ATOM 3435 N N . THR A 1 424 ? 0.78 49.812 18.078 1 94.94 424 THR A N 1
ATOM 3436 C CA . THR A 1 424 ? 1.956 50.094 18.891 1 94.94 424 THR A CA 1
ATOM 3437 C C . THR A 1 424 ? 2.793 48.844 19.078 1 94.94 424 THR A C 1
ATOM 3439 O O . THR A 1 424 ? 2.26 47.781 19.406 1 94.94 424 THR A O 1
ATOM 3442 N N . LEU A 1 425 ? 4.086 49 18.875 1 97.81 425 LEU A N 1
ATOM 3443 C CA . LEU A 1 425 ? 5.02 47.906 19.062 1 97.81 425 LEU A CA 1
ATOM 3444 C C . LEU A 1 425 ? 5.68 47.969 20.422 1 97.81 425 LEU A C 1
ATOM 3446 O O . LEU A 1 425 ? 6.41 48.938 20.719 1 97.81 425 LEU A O 1
ATOM 3450 N N . GLU A 1 426 ? 5.484 46.969 21.25 1 96.75 426 GLU A N 1
ATOM 3451 C CA . GLU A 1 426 ? 5.984 47 22.609 1 96.75 426 GLU A CA 1
ATOM 3452 C C . GLU A 1 426 ? 7.191 46.062 22.781 1 96.75 426 GLU A C 1
ATOM 3454 O O . GLU A 1 426 ? 8.156 46.406 23.469 1 96.75 426 GLU A O 1
ATOM 3459 N N . ASN A 1 427 ? 7.168 44.969 22.25 1 98.38 427 ASN A N 1
ATOM 3460 C CA . ASN A 1 427 ? 8.25 44 22.344 1 98.38 427 ASN A CA 1
ATOM 3461 C C . ASN A 1 427 ? 8.203 43 21.203 1 98.38 427 ASN A C 1
ATOM 3463 O O . ASN A 1 427 ? 7.188 42.875 20.516 1 98.38 427 ASN A O 1
ATOM 3467 N N . VAL A 1 428 ? 9.281 42.312 20.953 1 98.81 428 VAL A N 1
ATOM 3468 C CA . VAL A 1 428 ? 9.422 41.312 19.906 1 98.81 428 VAL A CA 1
ATOM 3469 C C . VAL A 1 428 ? 10.289 40.156 20.422 1 98.81 428 VAL A C 1
ATOM 3471 O O . VAL A 1 428 ? 11.352 40.375 20.984 1 98.81 428 VAL A O 1
ATOM 3474 N N . LYS A 1 429 ? 9.766 38.969 20.297 1 98.81 429 LYS A N 1
ATOM 3475 C CA . LYS A 1 429 ? 10.539 37.75 20.547 1 98.81 429 LYS A CA 1
ATOM 3476 C C . LYS A 1 429 ? 10.789 37 19.234 1 98.81 429 LYS A C 1
ATOM 3478 O O . LYS A 1 429 ? 9.867 36.75 18.453 1 98.81 429 LYS A O 1
ATOM 3483 N N . ILE A 1 430 ? 12.062 36.656 18.969 1 98.88 430 ILE A N 1
ATOM 3484 C CA . ILE A 1 430 ? 12.453 35.906 17.766 1 98.88 430 ILE A CA 1
ATOM 3485 C C . ILE A 1 430 ? 13.023 34.562 18.156 1 98.88 430 ILE A C 1
ATOM 3487 O O . ILE A 1 430 ? 14.016 34.469 18.891 1 98.88 430 ILE A O 1
ATOM 3491 N N . LEU A 1 431 ? 12.398 33.5 17.734 1 98.88 431 LEU A N 1
ATOM 3492 C CA . LEU A 1 431 ? 12.914 32.125 17.875 1 98.88 431 LEU A CA 1
ATOM 3493 C C . LEU A 1 431 ? 13.398 31.594 16.531 1 98.88 431 LEU A C 1
ATOM 3495 O O . LEU A 1 431 ? 12.594 31.391 15.617 1 98.88 431 LEU A O 1
ATOM 3499 N N . ALA A 1 432 ? 14.648 31.359 16.469 1 98.69 432 ALA A N 1
ATOM 3500 C CA . ALA A 1 432 ? 15.234 30.844 15.219 1 98.69 432 ALA A CA 1
ATOM 3501 C C . ALA A 1 432 ? 15.805 29.453 15.422 1 98.69 432 ALA A C 1
ATOM 3503 O O . ALA A 1 432 ? 16.359 29.141 16.484 1 98.69 432 ALA A O 1
ATOM 3504 N N . ASP A 1 433 ? 15.617 28.719 14.469 1 98.31 433 ASP A N 1
ATOM 3505 C CA . ASP A 1 433 ? 16.203 27.391 14.344 1 98.31 433 ASP A CA 1
ATOM 3506 C C . ASP A 1 433 ? 16.891 27.219 13 1 98.31 433 ASP A C 1
ATOM 3508 O O . ASP A 1 433 ? 16.875 28.125 12.164 1 98.31 433 ASP A O 1
ATOM 3512 N N . THR A 1 434 ? 17.594 26.281 12.688 1 97.75 434 THR A N 1
ATOM 3513 C CA . THR A 1 434 ? 18.484 26.016 11.555 1 97.75 434 THR A CA 1
ATOM 3514 C C . THR A 1 434 ? 17.859 26.516 10.258 1 97.75 434 THR A C 1
ATOM 3516 O O . THR A 1 434 ? 18.531 27.188 9.461 1 97.75 434 THR A O 1
ATOM 3519 N N . SER A 1 435 ? 16.578 26.281 10.062 1 98.19 435 SER A N 1
ATOM 3520 C CA . SER A 1 435 ? 15.969 26.688 8.805 1 98.19 435 SER A CA 1
ATOM 3521 C C . SER A 1 435 ? 14.539 27.172 9.016 1 98.19 435 SER A C 1
ATOM 3523 O O . SER A 1 435 ? 13.68 26.984 8.156 1 98.19 435 SER A O 1
ATOM 3525 N N . SER A 1 436 ? 14.25 27.75 10.141 1 98.44 436 SER A N 1
ATOM 3526 C CA . SER A 1 436 ? 12.938 28.328 10.43 1 98.44 436 SER A CA 1
ATOM 3527 C C . SER A 1 436 ? 13.055 29.484 11.422 1 98.44 436 SER A C 1
ATOM 3529 O O . SER A 1 436 ? 14.039 29.578 12.164 1 98.44 436 SER A O 1
ATOM 3531 N N . VAL A 1 437 ? 12.117 30.359 11.359 1 98.75 437 VAL A N 1
ATOM 3532 C CA . VAL A 1 437 ? 12.031 31.5 12.281 1 98.75 437 VAL A CA 1
ATOM 3533 C C . VAL A 1 437 ? 10.578 31.703 12.695 1 98.75 437 VAL A C 1
ATOM 3535 O O . VAL A 1 437 ? 9.672 31.672 11.859 1 98.75 437 VAL A O 1
ATOM 3538 N N . GLU A 1 438 ? 10.352 31.828 13.938 1 98.94 438 GLU A N 1
ATOM 3539 C CA . GLU A 1 438 ? 9.062 32.219 14.492 1 98.94 438 GLU A CA 1
ATOM 3540 C C . GLU A 1 438 ? 9.188 33.531 15.297 1 98.94 438 GLU A C 1
ATOM 3542 O O . GLU A 1 438 ? 10.07 33.656 16.156 1 98.94 438 GLU A O 1
ATOM 3547 N N . VAL A 1 439 ? 8.336 34.469 15.016 1 98.94 439 VAL A N 1
ATOM 3548 C CA . VAL A 1 439 ? 8.406 35.812 15.625 1 98.94 439 VAL A CA 1
ATOM 3549 C C . VAL A 1 439 ? 7.121 36.094 16.406 1 98.94 439 VAL A C 1
ATOM 3551 O O . VAL A 1 439 ? 6.02 35.938 15.875 1 98.94 439 VAL A O 1
ATOM 3554 N N . PHE A 1 440 ? 7.277 36.438 17.625 1 98.88 440 PHE A N 1
ATOM 3555 C CA . PHE A 1 440 ? 6.168 36.781 18.516 1 98.88 440 PHE A CA 1
ATOM 3556 C C . PHE A 1 440 ? 6.16 38.281 18.844 1 98.88 440 PHE A C 1
ATOM 3558 O O . PHE A 1 440 ? 7.07 38.781 19.5 1 98.88 440 PHE A O 1
ATOM 3565 N N . VAL A 1 441 ? 5.125 38.969 18.359 1 98.75 441 VAL A N 1
ATOM 3566 C CA . VAL A 1 441 ? 5.031 40.406 18.469 1 98.75 441 VAL A CA 1
ATOM 3567 C C . VAL A 1 441 ? 4.031 40.781 19.562 1 98.75 441 VAL A C 1
ATOM 3569 O O . VAL A 1 441 ? 2.914 40.25 19.594 1 98.75 441 VAL A O 1
ATOM 3572 N N . ASN A 1 442 ? 4.398 41.75 20.469 1 98.12 442 ASN A N 1
ATOM 3573 C CA . ASN A 1 442 ? 3.562 42.25 21.547 1 98.12 442 ASN A CA 1
ATOM 3574 C C . ASN A 1 442 ? 3.006 41.125 22.406 1 98.12 442 ASN A C 1
ATOM 3576 O O . ASN A 1 442 ? 1.788 40.969 22.531 1 98.12 442 ASN A O 1
ATOM 3580 N N . ASP A 1 443 ? 3.922 40.375 22.984 1 97.62 443 ASP A N 1
ATOM 3581 C CA . ASP A 1 443 ? 3.631 39.25 23.875 1 97.62 443 ASP A CA 1
ATOM 3582 C C . ASP A 1 443 ? 2.832 38.188 23.172 1 97.62 443 ASP A C 1
ATOM 3584 O O . ASP A 1 443 ? 1.958 37.531 23.766 1 97.62 443 ASP A O 1
ATOM 3588 N N . GLY A 1 444 ? 3.004 38.031 21.859 1 98.31 444 GLY A N 1
ATOM 3589 C CA . GLY A 1 444 ? 2.422 36.938 21.109 1 98.31 444 GLY A CA 1
ATOM 3590 C C . GLY A 1 444 ? 1.037 37.25 20.578 1 98.31 444 GLY A C 1
ATOM 3591 O O . GLY A 1 444 ? 0.323 36.375 20.125 1 98.31 444 GLY A O 1
ATOM 3592 N N . GLU A 1 445 ? 0.597 38.562 20.625 1 98.19 445 GLU A N 1
ATOM 3593 C CA . GLU A 1 445 ? -0.66 38.938 20 1 98.19 445 GLU A CA 1
ATOM 3594 C C . GLU A 1 445 ? -0.636 38.688 18.5 1 98.19 445 GLU A C 1
ATOM 3596 O O . GLU A 1 445 ? -1.652 38.312 17.906 1 98.19 445 GLU A O 1
ATOM 3601 N N . PHE A 1 446 ? 0.491 38.938 17.906 1 98.38 446 PHE A N 1
ATOM 3602 C CA . PHE A 1 446 ? 0.752 38.625 16.5 1 98.38 446 PHE A CA 1
ATOM 3603 C C . PHE A 1 446 ? 1.961 37.688 16.375 1 98.38 446 PHE A C 1
ATOM 3605 O O . PHE A 1 446 ? 2.955 37.875 17.078 1 98.38 446 PHE A O 1
ATOM 3612 N N . VAL A 1 447 ? 1.778 36.688 15.547 1 98.69 447 VAL A N 1
ATOM 3613 C CA . VAL A 1 447 ? 2.865 35.75 15.352 1 98.69 447 VAL A CA 1
ATOM 3614 C C . VAL A 1 447 ? 3.15 35.594 13.859 1 98.69 447 VAL A C 1
ATOM 3616 O O . VAL A 1 447 ? 2.236 35.656 13.031 1 98.69 447 VAL A O 1
ATOM 3619 N N . PHE A 1 448 ? 4.441 35.438 13.469 1 98.75 448 PHE A N 1
ATOM 3620 C CA . PHE A 1 448 ? 4.898 35.188 12.102 1 98.75 448 PHE A CA 1
ATOM 3621 C C . PHE A 1 448 ? 5.801 33.969 12.055 1 98.75 448 PHE A C 1
ATOM 3623 O O . PHE A 1 448 ? 6.754 33.875 12.828 1 98.75 448 PHE A O 1
ATOM 3630 N N . SER A 1 449 ? 5.496 33.062 11.195 1 98.62 449 SER A N 1
ATOM 3631 C CA . SER A 1 449 ? 6.34 31.875 11.023 1 98.62 449 SER A CA 1
ATOM 3632 C C . SER A 1 449 ? 6.797 31.734 9.578 1 98.62 449 SER A C 1
ATOM 3634 O O . SER A 1 449 ? 6.02 31.953 8.648 1 98.62 449 SER A O 1
ATOM 3636 N N . THR A 1 450 ? 8.07 31.375 9.391 1 98.44 450 THR A N 1
ATOM 3637 C CA . THR A 1 450 ? 8.578 31.172 8.039 1 98.44 450 THR A CA 1
ATOM 3638 C C . THR A 1 450 ? 9.711 30.141 8.047 1 98.44 450 THR A C 1
ATOM 3640 O O . THR A 1 450 ? 10.484 30.078 9 1 98.44 450 THR A O 1
ATOM 3643 N N . ARG A 1 451 ? 9.719 29.391 7.043 1 98.06 451 ARG A N 1
ATOM 3644 C CA . ARG A 1 451 ? 10.961 28.703 6.691 1 98.06 451 ARG A CA 1
ATOM 3645 C C . ARG A 1 451 ? 11.938 29.656 6.012 1 98.06 451 ARG A C 1
ATOM 3647 O O . ARG A 1 451 ? 11.523 30.625 5.371 1 98.06 451 ARG A O 1
ATOM 3654 N N . TYR A 1 452 ? 13.219 29.484 6.156 1 98.19 452 TYR A N 1
ATOM 3655 C CA . TYR A 1 452 ? 14.289 30.141 5.422 1 98.19 452 TYR A CA 1
ATOM 3656 C C . TYR A 1 452 ? 15.516 29.25 5.312 1 98.19 452 TYR A C 1
ATOM 3658 O O . TYR A 1 452 ? 15.648 28.281 6.062 1 98.19 452 TYR A O 1
ATOM 3666 N N . TYR A 1 453 ? 16.359 29.5 4.402 1 97.81 453 TYR A N 1
ATOM 3667 C CA . TYR A 1 453 ? 17.469 28.609 4.094 1 97.81 453 TYR A CA 1
ATOM 3668 C C . TYR A 1 453 ? 18.781 29.406 4 1 97.81 453 TYR A C 1
ATOM 3670 O O . TYR A 1 453 ? 19.281 29.641 2.902 1 97.81 453 TYR A O 1
ATOM 3678 N N . PRO A 1 454 ? 19.344 29.656 5.133 1 97.25 454 PRO A N 1
ATOM 3679 C CA . PRO A 1 454 ? 20.453 30.594 5.227 1 97.25 454 PRO A CA 1
ATOM 3680 C C . PRO A 1 454 ? 21.797 29.969 4.828 1 97.25 454 PRO A C 1
ATOM 3682 O O . PRO A 1 454 ? 21.984 28.766 5.012 1 97.25 454 PRO A O 1
ATOM 3685 N N . ASN A 1 455 ? 22.672 30.844 4.328 1 94.44 455 ASN A N 1
ATOM 3686 C CA . ASN A 1 455 ? 24.062 30.453 4.07 1 94.44 455 ASN A CA 1
ATOM 3687 C C . ASN A 1 455 ? 24.953 30.703 5.281 1 94.44 455 ASN A C 1
ATOM 3689 O O . ASN A 1 455 ? 26.047 30.172 5.367 1 94.44 455 ASN A O 1
ATOM 3693 N N . ASP A 1 456 ? 24.5 31.516 6.105 1 95.75 456 ASP A N 1
ATOM 3694 C CA . ASP A 1 456 ? 25.172 31.844 7.363 1 95.75 456 ASP A CA 1
ATOM 3695 C C . ASP A 1 456 ? 24.156 32.188 8.453 1 95.75 456 ASP A C 1
ATOM 3697 O O . ASP A 1 456 ? 22.984 32.438 8.172 1 95.75 456 ASP A O 1
ATOM 3701 N N . TYR A 1 457 ? 24.594 32.094 9.648 1 97.69 457 TYR A N 1
ATOM 3702 C CA . TYR A 1 457 ? 23.719 32.406 10.773 1 97.69 457 TYR A CA 1
ATOM 3703 C C . TYR A 1 457 ? 24.141 33.688 11.469 1 97.69 457 TYR A C 1
ATOM 3705 O O . TYR A 1 457 ? 24.984 33.656 12.367 1 97.69 457 TYR A O 1
ATOM 3713 N N . LYS A 1 458 ? 23.594 34.781 10.961 1 98 458 LYS A N 1
ATOM 3714 C CA . LYS A 1 458 ? 23.859 36.094 11.523 1 98 458 LYS A CA 1
ATOM 3715 C C . LYS A 1 458 ? 22.547 36.844 11.805 1 98 458 LYS A C 1
ATOM 3717 O O . LYS A 1 458 ? 21.609 36.781 11.008 1 98 458 LYS A O 1
ATOM 3722 N N . ILE A 1 459 ? 22.5 37.531 12.984 1 98.69 459 ILE A N 1
ATOM 3723 C CA . ILE A 1 459 ? 21.359 38.406 13.266 1 98.69 459 ILE A CA 1
ATOM 3724 C C . ILE A 1 459 ? 21.859 39.75 13.758 1 98.69 459 ILE A C 1
ATOM 3726 O O . ILE A 1 459 ? 22.828 39.844 14.516 1 98.69 459 ILE A O 1
ATOM 3730 N N . VAL A 1 460 ? 21.297 40.844 13.211 1 98.75 460 VAL A N 1
ATOM 3731 C CA . VAL A 1 460 ? 21.5 42.219 13.664 1 98.75 460 VAL A CA 1
ATOM 3732 C C . VAL A 1 460 ? 20.156 42.812 14.078 1 98.75 460 VAL A C 1
ATOM 3734 O O . VAL A 1 460 ? 19.188 42.781 13.312 1 98.75 460 VAL A O 1
ATOM 3737 N N . VAL A 1 461 ? 20.125 43.312 15.328 1 98.75 461 VAL A N 1
ATOM 3738 C CA . VAL A 1 461 ? 18.906 43.938 15.828 1 98.75 461 VAL A CA 1
ATOM 3739 C C . VAL A 1 461 ? 19.203 45.375 16.203 1 98.75 461 VAL A C 1
ATOM 3741 O O . VAL A 1 461 ? 20.219 45.688 16.859 1 98.75 461 VAL A O 1
ATOM 3744 N N . HIS A 1 462 ? 18.359 46.281 15.688 1 98.5 462 HIS A N 1
ATOM 3745 C CA . HIS A 1 462 ? 18.422 47.688 16.047 1 98.5 462 HIS A CA 1
ATOM 3746 C C . HIS A 1 462 ? 17.094 48.188 16.609 1 98.5 462 HIS A C 1
ATOM 3748 O O . HIS A 1 462 ? 16.078 48.125 15.914 1 98.5 462 HIS A O 1
ATOM 3754 N N . SER A 1 463 ? 17.094 48.594 17.812 1 98.19 463 SER A N 1
ATOM 3755 C CA . SER A 1 463 ? 15.945 49.188 18.484 1 98.19 463 SER A CA 1
ATOM 3756 C C . SER A 1 463 ? 16.391 50.156 19.578 1 98.19 463 SER A C 1
ATOM 3758 O O . SER A 1 463 ? 16.609 49.75 20.734 1 98.19 463 SER A O 1
ATOM 3760 N N . PRO A 1 464 ? 16.344 51.469 19.266 1 96.62 464 PRO A N 1
ATOM 3761 C CA . PRO A 1 464 ? 16.859 52.438 20.234 1 96.62 464 PRO A CA 1
ATOM 3762 C C . PRO A 1 464 ? 16.141 52.344 21.594 1 96.62 464 PRO A C 1
ATOM 3764 O O . PRO A 1 464 ? 14.914 52.281 21.641 1 96.62 464 PRO A O 1
ATOM 3767 N N . SER A 1 465 ? 16.938 52.312 22.688 1 94.81 465 SER A N 1
ATOM 3768 C CA . SER A 1 465 ? 16.5 52.375 24.078 1 94.81 465 SER A CA 1
ATOM 3769 C C . SER A 1 465 ? 15.969 51.031 24.547 1 94.81 465 SER A C 1
ATOM 3771 O O . SER A 1 465 ? 15.789 50.812 25.75 1 94.81 465 SER A O 1
ATOM 3773 N N . ALA A 1 466 ? 15.766 50.094 23.578 1 97.88 466 ALA A N 1
ATOM 3774 C CA . ALA A 1 466 ? 15.211 48.812 23.953 1 97.88 466 ALA A CA 1
ATOM 3775 C C . ALA A 1 466 ? 16.281 47.938 24.609 1 97.88 466 ALA A C 1
ATOM 3777 O O . ALA A 1 466 ? 17.469 48.094 24.359 1 97.88 466 ALA A O 1
ATOM 3778 N N . HIS A 1 467 ? 15.805 47.156 25.562 1 98.44 467 HIS A N 1
ATOM 3779 C CA . HIS A 1 467 ? 16.625 46.094 26.125 1 98.44 467 HIS A CA 1
ATOM 3780 C C . HIS A 1 467 ? 16.594 44.844 25.266 1 98.44 467 HIS A C 1
ATOM 3782 O O . HIS A 1 467 ? 15.523 44.344 24.938 1 98.44 467 HIS A O 1
ATOM 3788 N N . ILE A 1 468 ? 17.781 44.344 24.781 1 98.69 468 ILE A N 1
ATOM 3789 C CA . ILE A 1 468 ? 17.875 43.219 23.859 1 98.69 468 ILE A CA 1
ATOM 3790 C C . ILE A 1 468 ? 18.703 42.094 24.484 1 98.69 468 ILE A C 1
ATOM 3792 O O . ILE A 1 468 ? 19.828 42.312 24.938 1 98.69 468 ILE A O 1
ATOM 3796 N N . THR A 1 469 ? 18.141 40.906 24.562 1 98.69 469 THR A N 1
ATOM 3797 C CA . THR A 1 469 ? 18.891 39.75 25.016 1 98.69 469 THR A CA 1
ATOM 3798 C C . THR A 1 469 ? 18.984 38.688 23.922 1 98.69 469 THR A C 1
ATOM 3800 O O . THR A 1 469 ? 18.094 38.562 23.094 1 98.69 469 THR A O 1
ATOM 3803 N N . PHE A 1 470 ? 20.109 37.969 23.875 1 98.62 470 PHE A N 1
ATOM 3804 C CA . PHE A 1 470 ? 20.359 36.844 22.984 1 98.62 470 PHE A CA 1
ATOM 3805 C C . PHE A 1 470 ? 20.656 35.562 23.797 1 98.62 470 PHE A C 1
ATOM 3807 O O . PHE A 1 470 ? 21.641 35.531 24.547 1 98.62 470 PHE A O 1
ATOM 3814 N N . ASP A 1 471 ? 19.812 34.594 23.625 1 98.75 471 ASP A N 1
ATOM 3815 C CA . ASP A 1 471 ? 20.016 33.312 24.266 1 98.75 471 ASP A CA 1
ATOM 3816 C C . ASP A 1 471 ? 20.281 32.219 23.219 1 98.75 471 ASP A C 1
ATOM 3818 O O . ASP A 1 471 ? 19.469 32 22.312 1 98.75 471 ASP A O 1
ATOM 3822 N N . LYS A 1 472 ? 21.391 31.531 23.312 1 97.69 472 LYS A N 1
ATOM 3823 C CA . LYS A 1 472 ? 21.609 30.297 22.562 1 97.69 472 LYS A CA 1
ATOM 3824 C C . LYS A 1 472 ? 20.766 29.156 23.125 1 97.69 472 LYS A C 1
ATOM 3826 O O . LYS A 1 472 ? 20.656 29.016 24.344 1 97.69 472 LYS A O 1
ATOM 3831 N N . ILE A 1 473 ? 20.188 28.375 22.297 1 97.69 473 ILE A N 1
ATOM 3832 C CA . ILE A 1 473 ? 19.422 27.234 22.75 1 97.69 473 ILE A CA 1
ATOM 3833 C C . ILE A 1 473 ? 20.25 25.953 22.594 1 97.69 473 ILE A C 1
ATOM 3835 O O . ILE A 1 473 ? 20.75 25.672 21.516 1 97.69 473 ILE A O 1
ATOM 3839 N N . GLN A 1 474 ? 20.359 25.141 23.719 1 88.56 474 GLN A N 1
ATOM 3840 C CA . GLN A 1 474 ? 21.219 23.953 23.75 1 88.56 474 GLN A CA 1
ATOM 3841 C C . GLN A 1 474 ? 20.422 22.672 23.609 1 88.56 474 GLN A C 1
ATOM 3843 O O . GLN A 1 474 ? 19.266 22.609 24.047 1 88.56 474 GLN A O 1
ATOM 3848 N N . MET B 1 1 ? -5.176 9.023 -10.633 1 86.69 1 MET B N 1
ATOM 3849 C CA . MET B 1 1 ? -4.379 8.008 -9.953 1 86.69 1 MET B CA 1
ATOM 3850 C C . MET B 1 1 ? -4.195 8.352 -8.477 1 86.69 1 MET B C 1
ATOM 3852 O O . MET B 1 1 ? -3.814 9.477 -8.141 1 86.69 1 MET B O 1
ATOM 3856 N N . ASN B 1 2 ? -4.512 7.328 -7.703 1 90.56 2 ASN B N 1
ATOM 3857 C CA . ASN B 1 2 ? -4.402 7.582 -6.27 1 90.56 2 ASN B CA 1
ATOM 3858 C C . ASN B 1 2 ? -2.951 7.523 -5.801 1 90.56 2 ASN B C 1
ATOM 3860 O O . ASN B 1 2 ? -2.078 7.047 -6.527 1 90.56 2 ASN B O 1
ATOM 3864 N N . ALA B 1 3 ? -2.682 8.023 -4.66 1 92.19 3 ALA B N 1
ATOM 3865 C CA . ALA B 1 3 ? -1.327 8.148 -4.125 1 92.19 3 ALA B CA 1
ATOM 3866 C C . ALA B 1 3 ? -0.697 6.773 -3.902 1 92.19 3 ALA B C 1
ATOM 3868 O O . ALA B 1 3 ? 0.512 6.602 -4.074 1 92.19 3 ALA B O 1
ATOM 3869 N N . LEU B 1 4 ? -1.505 5.785 -3.486 1 95.81 4 LEU B N 1
ATOM 3870 C CA . LEU B 1 4 ? -0.99 4.445 -3.232 1 95.81 4 LEU B CA 1
ATOM 3871 C C . LEU B 1 4 ? -0.409 3.834 -4.504 1 95.81 4 LEU B C 1
ATOM 3873 O O . LEU B 1 4 ? 0.687 3.268 -4.48 1 95.81 4 LEU B O 1
ATOM 3877 N N . THR B 1 5 ? -1.137 3.959 -5.629 1 96.25 5 THR B N 1
ATOM 3878 C CA . THR B 1 5 ? -0.66 3.426 -6.902 1 96.25 5 THR B CA 1
ATOM 3879 C C . THR B 1 5 ? 0.66 4.082 -7.301 1 96.25 5 THR B C 1
ATOM 3881 O O . THR B 1 5 ? 1.601 3.395 -7.707 1 96.25 5 THR B O 1
ATOM 3884 N N . ARG B 1 6 ? 0.699 5.395 -7.184 1 96.44 6 ARG B N 1
ATOM 3885 C CA . ARG B 1 6 ? 1.903 6.121 -7.57 1 96.44 6 ARG B CA 1
ATOM 3886 C C . ARG B 1 6 ? 3.1 5.684 -6.73 1 96.44 6 ARG B C 1
ATOM 3888 O O . ARG B 1 6 ? 4.195 5.484 -7.262 1 96.44 6 ARG B O 1
ATOM 3895 N N . ASP B 1 7 ? 2.91 5.602 -5.453 1 97.75 7 ASP B N 1
ATOM 3896 C CA . ASP B 1 7 ? 4.008 5.191 -4.582 1 97.75 7 ASP B CA 1
ATOM 3897 C C . ASP B 1 7 ? 4.426 3.75 -4.871 1 97.75 7 ASP B C 1
ATOM 3899 O O . ASP B 1 7 ? 5.613 3.43 -4.867 1 97.75 7 ASP B O 1
ATOM 3903 N N . PHE B 1 8 ? 3.445 2.852 -5.125 1 97.94 8 PHE B N 1
ATOM 3904 C CA . PHE B 1 8 ? 3.768 1.472 -5.473 1 97.94 8 PHE B CA 1
ATOM 3905 C C . PHE B 1 8 ? 4.629 1.416 -6.727 1 97.94 8 PHE B C 1
ATOM 3907 O O . PHE B 1 8 ? 5.602 0.66 -6.785 1 97.94 8 PHE B O 1
ATOM 3914 N N . VAL B 1 9 ? 4.227 2.154 -7.727 1 98.12 9 VAL B N 1
ATOM 3915 C CA . VAL B 1 9 ? 4.988 2.176 -8.969 1 98.12 9 VAL B CA 1
ATOM 3916 C C . VAL B 1 9 ? 6.445 2.525 -8.68 1 98.12 9 VAL B C 1
ATOM 3918 O O . VAL B 1 9 ? 7.359 1.836 -9.141 1 98.12 9 VAL B O 1
ATOM 3921 N N . ASN B 1 10 ? 6.652 3.545 -7.891 1 97.75 10 ASN B N 1
ATOM 3922 C CA . ASN B 1 10 ? 8 3.998 -7.578 1 97.75 10 ASN B CA 1
ATOM 3923 C C . ASN B 1 10 ? 8.758 2.975 -6.738 1 97.75 10 ASN B C 1
ATOM 3925 O O . ASN B 1 10 ? 9.953 2.748 -6.953 1 97.75 10 ASN B O 1
ATOM 3929 N N . LEU B 1 11 ? 8.102 2.455 -5.781 1 98.31 11 LEU B N 1
ATOM 3930 C CA . LEU B 1 11 ? 8.734 1.496 -4.879 1 98.31 11 LEU B CA 1
ATOM 3931 C C . LEU B 1 11 ? 9.133 0.227 -5.625 1 98.31 11 LEU B C 1
ATOM 3933 O O . LEU B 1 11 ? 10.203 -0.334 -5.379 1 98.31 11 LEU B O 1
ATOM 3937 N N . VAL B 1 12 ? 8.289 -0.25 -6.52 1 98.69 12 VAL B N 1
ATOM 3938 C CA . VAL B 1 12 ? 8.594 -1.437 -7.309 1 98.69 12 VAL B CA 1
ATOM 3939 C C . VAL B 1 12 ? 9.805 -1.168 -8.195 1 98.69 12 VAL B C 1
ATOM 3941 O O . VAL B 1 12 ? 10.742 -1.975 -8.25 1 98.69 12 VAL B O 1
ATOM 3944 N N . ASN B 1 13 ? 9.758 -0.036 -8.883 1 98.31 13 ASN B N 1
ATOM 3945 C CA . ASN B 1 13 ? 10.883 0.326 -9.734 1 98.31 13 ASN B CA 1
ATOM 3946 C C . ASN B 1 13 ? 12.195 0.352 -8.953 1 98.31 13 ASN B C 1
ATOM 3948 O O . ASN B 1 13 ? 13.219 -0.133 -9.438 1 98.31 13 ASN B O 1
ATOM 3952 N N . THR B 1 14 ? 12.133 0.941 -7.816 1 97.62 14 THR B N 1
ATOM 3953 C CA . THR B 1 14 ? 13.32 1.027 -6.969 1 97.62 14 THR B CA 1
ATOM 3954 C C . THR B 1 14 ? 13.805 -0.365 -6.57 1 97.62 14 THR B C 1
ATOM 3956 O O . THR B 1 14 ? 15 -0.645 -6.598 1 97.62 14 THR B O 1
ATOM 3959 N N . ALA B 1 15 ? 12.906 -1.228 -6.164 1 98.19 15 ALA B N 1
ATOM 3960 C CA . ALA B 1 15 ? 13.258 -2.592 -5.773 1 98.19 15 ALA B CA 1
ATOM 3961 C C . ALA B 1 15 ? 13.906 -3.342 -6.93 1 98.19 15 ALA B C 1
ATOM 3963 O O . ALA B 1 15 ? 14.914 -4.035 -6.742 1 98.19 15 ALA B O 1
ATOM 3964 N N . GLU B 1 16 ? 13.375 -3.23 -8.078 1 98.62 16 GLU B N 1
ATOM 3965 C CA . GLU B 1 16 ? 13.891 -3.916 -9.258 1 98.62 16 GLU B CA 1
ATOM 3966 C C . GLU B 1 16 ? 15.266 -3.377 -9.648 1 98.62 16 GLU B C 1
ATOM 3968 O O . GLU B 1 16 ? 16.172 -4.148 -9.984 1 98.62 16 GLU B O 1
ATOM 3973 N N . GLU B 1 17 ? 15.383 -2.076 -9.586 1 98 17 GLU B N 1
ATOM 3974 C CA . GLU B 1 17 ? 16.656 -1.455 -9.898 1 98 17 GLU B CA 1
ATOM 3975 C C . GLU B 1 17 ? 17.75 -1.888 -8.914 1 98 17 GLU B C 1
ATOM 3977 O O . GLU B 1 17 ? 18.875 -2.166 -9.312 1 98 17 GLU B O 1
ATOM 3982 N N . ASN B 1 18 ? 17.391 -1.859 -7.68 1 97.06 18 ASN B N 1
ATOM 3983 C CA . ASN B 1 18 ? 18.344 -2.285 -6.66 1 97.06 18 ASN B CA 1
ATOM 3984 C C . ASN B 1 18 ? 18.781 -3.73 -6.867 1 97.06 18 ASN B C 1
ATOM 3986 O O . ASN B 1 18 ? 19.953 -4.066 -6.672 1 97.06 18 ASN B O 1
ATOM 3990 N N . GLN B 1 19 ? 17.859 -4.59 -7.188 1 97.62 19 GLN B N 1
ATOM 3991 C CA . GLN B 1 19 ? 18.188 -5.988 -7.445 1 97.62 19 GLN B CA 1
ATOM 3992 C C . GLN B 1 19 ? 19.125 -6.133 -8.641 1 97.62 19 GLN B C 1
ATOM 3994 O O . GLN B 1 19 ? 20.078 -6.91 -8.594 1 97.62 19 GLN B O 1
ATOM 3999 N N . THR B 1 20 ? 18.812 -5.461 -9.672 1 97.31 20 THR B N 1
ATOM 4000 C CA . THR B 1 20 ? 19.656 -5.484 -10.859 1 97.31 20 THR B CA 1
ATOM 4001 C C . THR B 1 20 ? 21.078 -5.047 -10.523 1 97.31 20 THR B C 1
ATOM 4003 O O . THR B 1 20 ? 22.047 -5.684 -10.938 1 97.31 20 THR B O 1
ATOM 4006 N N . ALA B 1 21 ? 21.203 -3.941 -9.789 1 96.62 21 ALA B N 1
ATOM 4007 C CA . ALA B 1 21 ? 22.516 -3.439 -9.383 1 96.62 21 ALA B CA 1
ATOM 4008 C C . ALA B 1 21 ? 23.25 -4.469 -8.539 1 96.62 21 ALA B C 1
ATOM 4010 O O . ALA B 1 21 ? 24.453 -4.676 -8.719 1 96.62 21 ALA B O 1
ATOM 4011 N N . LYS B 1 22 ? 22.625 -5.07 -7.648 1 95.88 22 LYS B N 1
ATOM 4012 C CA . LYS B 1 22 ? 23.219 -6.094 -6.785 1 95.88 22 LYS B CA 1
ATOM 4013 C C . LYS B 1 22 ? 23.75 -7.266 -7.605 1 95.88 22 LYS B C 1
ATOM 4015 O O . LYS B 1 22 ? 24.844 -7.758 -7.352 1 95.88 22 LYS B O 1
ATOM 4020 N N . GLU B 1 23 ? 22.953 -7.719 -8.562 1 96.56 23 GLU B N 1
ATOM 4021 C CA . GLU B 1 23 ? 23.328 -8.883 -9.359 1 96.56 23 GLU B CA 1
ATOM 4022 C C . GLU B 1 23 ? 24.469 -8.539 -10.312 1 96.56 23 GLU B C 1
ATOM 4024 O O . GLU B 1 23 ? 25.266 -9.406 -10.664 1 96.56 23 GLU B O 1
ATOM 4029 N N . GLN B 1 24 ? 24.531 -7.305 -10.711 1 96.06 24 GLN B N 1
ATOM 4030 C CA . GLN B 1 24 ? 25.641 -6.871 -11.539 1 96.06 24 GLN B CA 1
ATOM 4031 C C . GLN B 1 24 ? 26.953 -6.895 -10.75 1 96.06 24 GLN B C 1
ATOM 4033 O O . GLN B 1 24 ? 28.016 -7.172 -11.312 1 96.06 24 GLN B O 1
ATOM 4038 N N . THR B 1 25 ? 26.859 -6.703 -9.5 1 94.94 25 THR B N 1
ATOM 4039 C CA . THR B 1 25 ? 28.047 -6.602 -8.656 1 94.94 25 THR B CA 1
ATOM 4040 C C . THR B 1 25 ? 28.422 -7.965 -8.086 1 94.94 25 THR B C 1
ATOM 4042 O O . THR B 1 25 ? 29.609 -8.32 -8.039 1 94.94 25 THR B O 1
ATOM 4045 N N . SER B 1 26 ? 27.438 -8.719 -7.691 1 93.44 26 SER B N 1
ATOM 4046 C CA . SER B 1 26 ? 27.719 -9.93 -6.922 1 93.44 26 SER B CA 1
ATOM 4047 C C . SER B 1 26 ? 27.453 -11.18 -7.75 1 93.44 26 SER B C 1
ATOM 4049 O O . SER B 1 26 ? 27.766 -12.297 -7.32 1 93.44 26 SER B O 1
ATOM 4051 N N . GLY B 1 27 ? 26.906 -10.969 -8.93 1 89.62 27 GLY B N 1
ATOM 4052 C CA . GLY B 1 27 ? 26.531 -12.102 -9.758 1 89.62 27 GLY B CA 1
ATOM 4053 C C . GLY B 1 27 ? 25.141 -12.617 -9.484 1 89.62 27 GLY B C 1
ATOM 4054 O O . GLY B 1 27 ? 24.469 -12.148 -8.57 1 89.62 27 GLY B O 1
ATOM 4055 N N . ALA B 1 28 ? 24.719 -13.57 -10.391 1 91.56 28 ALA B N 1
ATOM 4056 C CA . ALA B 1 28 ? 23.391 -14.172 -10.312 1 91.56 28 ALA B CA 1
ATOM 4057 C C . ALA B 1 28 ? 23.453 -15.672 -10.555 1 91.56 28 ALA B C 1
ATOM 4059 O O . ALA B 1 28 ? 22.953 -16.172 -11.57 1 91.56 28 ALA B O 1
ATOM 4060 N N . GLN B 1 29 ? 23.828 -16.422 -9.617 1 91.38 29 GLN B N 1
ATOM 4061 C CA . GLN B 1 29 ? 24.266 -17.797 -9.758 1 91.38 29 GLN B CA 1
ATOM 4062 C C . GLN B 1 29 ? 23.109 -18.703 -10.195 1 91.38 29 GLN B C 1
ATOM 4064 O O . GLN B 1 29 ? 23.281 -19.578 -11.047 1 91.38 29 GLN B O 1
ATOM 4069 N N . PHE B 1 30 ? 21.875 -18.531 -9.766 1 96.81 30 PHE B N 1
ATOM 4070 C CA . PHE B 1 30 ? 20.797 -19.484 -9.961 1 96.81 30 PHE B CA 1
ATOM 4071 C C . PHE B 1 30 ? 19.688 -18.891 -10.82 1 96.81 30 PHE B C 1
ATOM 4073 O O . PHE B 1 30 ? 18.625 -19.484 -10.984 1 96.81 30 PHE B O 1
ATOM 4080 N N . ARG B 1 31 ? 19.938 -17.766 -11.445 1 96.94 31 ARG B N 1
ATOM 4081 C CA . ARG B 1 31 ? 18.953 -17.203 -12.367 1 96.94 31 ARG B CA 1
ATOM 4082 C C . ARG B 1 31 ? 18.781 -18.094 -13.586 1 96.94 31 ARG B C 1
ATOM 4084 O O . ARG B 1 31 ? 19.766 -18.453 -14.25 1 96.94 31 ARG B O 1
ATOM 4091 N N . GLU B 1 32 ? 17.609 -18.359 -13.875 1 96.94 32 GLU B N 1
ATOM 4092 C CA . GLU B 1 32 ? 17.281 -19.188 -15.031 1 96.94 32 GLU B CA 1
ATOM 4093 C C . GLU B 1 32 ? 17.469 -18.422 -16.344 1 96.94 32 GLU B C 1
ATOM 4095 O O . GLU B 1 32 ? 17.484 -17.188 -16.344 1 96.94 32 GLU B O 1
ATOM 4100 N N . LYS B 1 33 ? 17.672 -19.141 -17.375 1 95.94 33 LYS B N 1
ATOM 4101 C CA . LYS B 1 33 ? 17.891 -18.516 -18.672 1 95.94 33 LYS B CA 1
ATOM 4102 C C . LYS B 1 33 ? 16.703 -18.719 -19.594 1 95.94 33 LYS B C 1
ATOM 4104 O O . LYS B 1 33 ? 16.469 -17.906 -20.5 1 95.94 33 LYS B O 1
ATOM 4109 N N . LEU B 1 34 ? 15.969 -19.781 -19.359 1 96.69 34 LEU B N 1
ATOM 4110 C CA . LEU B 1 34 ? 14.859 -20.141 -20.234 1 96.69 34 LEU B CA 1
ATOM 4111 C C . LEU B 1 34 ? 13.516 -19.859 -19.547 1 96.69 34 LEU B C 1
ATOM 4113 O O . LEU B 1 34 ? 12.555 -19.484 -20.219 1 96.69 34 LEU B O 1
ATOM 4117 N N . HIS B 1 35 ? 13.445 -19.984 -18.281 1 98.12 35 HIS B N 1
ATOM 4118 C CA . HIS B 1 35 ? 12.203 -19.906 -17.531 1 98.12 35 HIS B CA 1
ATOM 4119 C C . HIS B 1 35 ? 11.93 -18.469 -17.062 1 98.12 35 HIS B C 1
ATOM 4121 O O . HIS B 1 35 ? 12.867 -17.719 -16.812 1 98.12 35 HIS B O 1
ATOM 4127 N N . LEU B 1 36 ? 10.688 -18.125 -16.969 1 98.12 36 LEU B N 1
ATOM 4128 C CA . LEU B 1 36 ? 10.281 -16.828 -16.453 1 98.12 36 LEU B CA 1
ATOM 4129 C C . LEU B 1 36 ? 10.453 -16.75 -14.945 1 98.12 36 LEU B C 1
ATOM 4131 O O . LEU B 1 36 ? 10.031 -17.656 -14.227 1 98.12 36 LEU B O 1
ATOM 4135 N N . MET B 1 37 ? 11.055 -15.719 -14.531 1 98 37 MET B N 1
ATOM 4136 C CA . MET B 1 37 ? 11.336 -15.445 -13.125 1 98 37 MET B CA 1
ATOM 4137 C C . MET B 1 37 ? 10.914 -14.031 -12.742 1 98 37 MET B C 1
ATOM 4139 O O . MET B 1 37 ? 10.766 -13.172 -13.609 1 98 37 MET B O 1
ATOM 4143 N N . PRO B 1 38 ? 10.703 -13.812 -11.438 1 98.44 38 PRO B N 1
ATOM 4144 C CA . PRO B 1 38 ? 10.484 -12.414 -11.07 1 98.44 38 PRO B CA 1
ATOM 4145 C C . PRO B 1 38 ? 11.773 -11.586 -11.117 1 98.44 38 PRO B C 1
ATOM 4147 O O . PRO B 1 38 ? 12.852 -12.109 -10.828 1 98.44 38 PRO B O 1
ATOM 4150 N N . PRO B 1 39 ? 11.68 -10.32 -11.453 1 98.19 39 PRO B N 1
ATOM 4151 C CA . PRO B 1 39 ? 12.875 -9.477 -11.352 1 98.19 39 PRO B CA 1
ATOM 4152 C C . PRO B 1 39 ? 13.461 -9.453 -9.945 1 98.19 39 PRO B C 1
ATOM 4154 O O . PRO B 1 39 ? 14.688 -9.398 -9.781 1 98.19 39 PRO B O 1
ATOM 4157 N N . VAL B 1 40 ? 12.648 -9.492 -9.016 1 98.62 40 VAL B N 1
ATOM 4158 C CA . VAL B 1 40 ? 12.977 -9.469 -7.59 1 98.62 40 VAL B CA 1
ATOM 4159 C C . VAL B 1 40 ? 11.82 -10.047 -6.785 1 98.62 40 VAL B C 1
ATOM 4161 O O . VAL B 1 40 ? 10.695 -10.148 -7.281 1 98.62 40 VAL B O 1
ATOM 4164 N N . GLY B 1 41 ? 12.086 -10.477 -5.676 1 98.38 41 GLY B N 1
ATOM 4165 C CA . GLY B 1 41 ? 11.031 -10.891 -4.766 1 98.38 41 GLY B CA 1
ATOM 4166 C C . GLY B 1 41 ? 10.453 -12.258 -5.105 1 98.38 41 GLY B C 1
ATOM 4167 O O . GLY B 1 41 ? 11.203 -13.219 -5.316 1 98.38 41 GLY B O 1
ATOM 4168 N N . TRP B 1 42 ? 9.141 -12.344 -5.07 1 98.19 42 TRP B N 1
ATOM 4169 C CA . TRP B 1 42 ? 8.438 -13.617 -5.09 1 98.19 42 TRP B CA 1
ATOM 4170 C C . TRP B 1 42 ? 7.5 -13.703 -6.293 1 98.19 42 TRP B C 1
ATOM 4172 O O . TRP B 1 42 ? 6.762 -12.758 -6.582 1 98.19 42 TRP B O 1
ATOM 4182 N N . LEU B 1 43 ? 7.559 -14.812 -7.02 1 98.19 43 LEU B N 1
ATOM 4183 C CA . LEU B 1 43 ? 6.645 -15.156 -8.102 1 98.19 43 LEU B CA 1
ATOM 4184 C C . LEU B 1 43 ? 5.891 -16.438 -7.785 1 98.19 43 LEU B C 1
ATOM 4186 O O . LEU B 1 43 ? 6.477 -17.406 -7.273 1 98.19 43 LEU B O 1
ATOM 4190 N N . ASN B 1 44 ? 4.551 -16.438 -8.133 1 97.31 44 ASN B N 1
ATOM 4191 C CA . ASN B 1 44 ? 3.881 -17.734 -8.016 1 97.31 44 ASN B CA 1
ATOM 4192 C C . ASN B 1 44 ? 2.955 -17.984 -9.203 1 97.31 44 ASN B C 1
ATOM 4194 O O . ASN B 1 44 ? 3.414 -18.109 -10.336 1 97.31 44 ASN B O 1
ATOM 4198 N N . ASP B 1 45 ? 1.648 -17.922 -9.078 1 98.19 45 ASP B N 1
ATOM 4199 C CA . ASP B 1 45 ? 0.704 -18.453 -10.047 1 98.19 45 ASP B CA 1
ATOM 4200 C C . ASP B 1 45 ? 0.804 -17.719 -11.383 1 98.19 45 ASP B C 1
ATOM 4202 O O . ASP B 1 45 ? 0.819 -16.484 -11.406 1 98.19 45 ASP B O 1
ATOM 4206 N N . PRO B 1 46 ? 0.82 -18.484 -12.508 1 98.75 46 PRO B N 1
ATOM 4207 C CA . PRO B 1 46 ? 0.543 -17.812 -13.781 1 98.75 46 PRO B CA 1
ATOM 4208 C C . PRO B 1 46 ? -0.887 -17.281 -13.875 1 98.75 46 PRO B C 1
ATOM 4210 O O . PRO B 1 46 ? -1.824 -17.953 -13.43 1 98.75 46 PRO B O 1
ATOM 4213 N N . ASN B 1 47 ? -0.984 -16.156 -14.391 1 98.56 47 ASN B N 1
ATOM 4214 C CA . ASN B 1 47 ? -2.277 -15.492 -14.555 1 98.56 47 ASN B CA 1
ATOM 4215 C C . ASN B 1 47 ? -2.428 -14.891 -15.945 1 98.56 47 ASN B C 1
ATOM 4217 O O . ASN B 1 47 ? -1.433 -14.562 -16.594 1 98.56 47 ASN B O 1
ATOM 4221 N N . GLY B 1 48 ? -3.615 -14.773 -16.391 1 98.62 48 GLY B N 1
ATOM 4222 C CA . GLY B 1 48 ? -3.93 -14.008 -17.578 1 98.62 48 GLY B CA 1
ATOM 4223 C C . GLY B 1 48 ? -3.164 -14.477 -18.812 1 98.62 48 GLY B C 1
ATOM 4224 O O . GLY B 1 48 ? -2.777 -13.664 -19.641 1 98.62 48 GLY B O 1
ATOM 4225 N N . LEU B 1 49 ? -2.812 -15.742 -18.906 1 98.75 49 LEU B N 1
ATOM 4226 C CA . LEU B 1 49 ? -2.107 -16.266 -20.062 1 98.75 49 LEU B CA 1
ATOM 4227 C C . LEU B 1 49 ? -2.971 -16.172 -21.312 1 98.75 49 LEU B C 1
ATOM 4229 O O . LEU B 1 49 ? -4.148 -16.531 -21.297 1 98.75 49 LEU B O 1
ATOM 4233 N N . CYS B 1 50 ? -2.381 -15.672 -22.359 1 98.69 50 CYS B N 1
ATOM 4234 C CA . CYS B 1 50 ? -3.127 -15.57 -23.609 1 98.69 50 CYS B CA 1
ATOM 4235 C C . CYS B 1 50 ? -2.215 -15.164 -24.766 1 98.69 50 CYS B C 1
ATOM 4237 O O . CYS B 1 50 ? -1.023 -14.922 -24.562 1 98.69 50 CYS B O 1
ATOM 4239 N N . GLN B 1 51 ? -2.717 -15.266 -25.906 1 98.56 51 GLN B N 1
ATOM 4240 C CA . GLN B 1 51 ? -2.109 -14.719 -27.109 1 98.56 51 GLN B CA 1
ATOM 4241 C C . GLN B 1 51 ? -3.053 -13.742 -27.812 1 98.56 51 GLN B C 1
ATOM 4243 O O . GLN B 1 51 ? -4.207 -14.078 -28.094 1 98.56 51 GLN B O 1
ATOM 4248 N N . MET B 1 52 ? -2.588 -12.562 -27.969 1 97.81 52 MET B N 1
ATOM 4249 C CA . MET B 1 52 ? -3.369 -11.523 -28.641 1 97.81 52 MET B CA 1
ATOM 4250 C C . MET B 1 52 ? -2.564 -10.875 -29.75 1 97.81 52 MET B C 1
ATOM 4252 O O . MET B 1 52 ? -1.513 -10.289 -29.516 1 97.81 52 MET B O 1
ATOM 4256 N N . ASP B 1 53 ? -3.02 -10.992 -31 1 97 53 ASP B N 1
ATOM 4257 C CA . ASP B 1 53 ? -2.395 -10.398 -32.188 1 97 53 ASP B CA 1
ATOM 4258 C C . ASP B 1 53 ? -0.94 -10.844 -32.312 1 97 53 ASP B C 1
ATOM 4260 O O . ASP B 1 53 ? -0.043 -10.008 -32.469 1 97 53 ASP B O 1
ATOM 4264 N N . GLY B 1 54 ? -0.719 -12.078 -32.156 1 97.69 54 GLY B N 1
ATOM 4265 C CA . GLY B 1 54 ? 0.583 -12.68 -32.375 1 97.69 54 GLY B CA 1
ATOM 4266 C C . GLY B 1 54 ? 1.52 -12.555 -31.203 1 97.69 54 GLY B C 1
ATOM 4267 O O . GLY B 1 54 ? 2.643 -13.07 -31.234 1 97.69 54 GLY B O 1
ATOM 4268 N N . VAL B 1 55 ? 1.066 -11.883 -30.109 1 98.38 55 VAL B N 1
ATOM 4269 C CA . VAL B 1 55 ? 1.917 -11.664 -28.938 1 98.38 55 VAL B CA 1
ATOM 4270 C C . VAL B 1 55 ? 1.404 -12.492 -27.766 1 98.38 55 VAL B C 1
ATOM 4272 O O . VAL B 1 55 ? 0.225 -12.414 -27.406 1 98.38 55 VAL B O 1
ATOM 4275 N N . PHE B 1 56 ? 2.264 -13.289 -27.188 1 98.69 56 PHE B N 1
ATOM 4276 C CA . PHE B 1 56 ? 1.941 -14.039 -25.984 1 98.69 56 PHE B CA 1
ATOM 4277 C C . PHE B 1 56 ? 2.094 -13.164 -24.734 1 98.69 56 PHE B C 1
ATOM 4279 O O . PHE B 1 56 ? 3.041 -12.375 -24.641 1 98.69 56 PHE B O 1
ATOM 4286 N N . HIS B 1 57 ? 1.117 -13.227 -23.875 1 98.81 57 HIS B N 1
ATOM 4287 C CA . HIS B 1 57 ? 1.143 -12.523 -22.594 1 98.81 57 HIS B CA 1
ATOM 4288 C C . HIS B 1 57 ? 1.149 -13.5 -21.422 1 98.81 57 HIS B C 1
ATOM 4290 O O . HIS B 1 57 ? 0.336 -14.43 -21.391 1 98.81 57 HIS B O 1
ATOM 4296 N N . ALA B 1 58 ? 2.062 -13.312 -20.547 1 98.81 58 ALA B N 1
ATOM 4297 C CA . ALA B 1 58 ? 2.109 -14.055 -19.297 1 98.81 58 ALA B CA 1
ATOM 4298 C C . ALA B 1 58 ? 2.123 -13.117 -18.094 1 98.81 58 ALA B C 1
ATOM 4300 O O . ALA B 1 58 ? 3.119 -12.43 -17.844 1 98.81 58 ALA B O 1
ATOM 4301 N N . PHE B 1 59 ? 1.04 -13.07 -17.406 1 98.75 59 PHE B N 1
ATOM 4302 C CA . PHE B 1 59 ? 0.999 -12.383 -16.125 1 98.75 59 PHE B CA 1
ATOM 4303 C C . PHE B 1 59 ? 1.318 -13.344 -14.992 1 98.75 59 PHE B C 1
ATOM 4305 O O . PHE B 1 59 ? 1.136 -14.555 -15.125 1 98.75 59 PHE B O 1
ATOM 4312 N N . PHE B 1 60 ? 1.835 -12.797 -13.93 1 98.62 60 PHE B N 1
ATOM 4313 C CA . PHE B 1 60 ? 2.148 -13.633 -12.773 1 98.62 60 PHE B CA 1
ATOM 4314 C C . PHE B 1 60 ? 1.886 -12.875 -11.477 1 98.62 60 PHE B C 1
ATOM 4316 O O . PHE B 1 60 ? 2.004 -11.648 -11.43 1 98.62 60 PHE B O 1
ATOM 4323 N N . GLN B 1 61 ? 1.401 -13.602 -10.484 1 98.44 61 GLN B N 1
ATOM 4324 C CA . GLN B 1 61 ? 1.385 -13.008 -9.156 1 98.44 61 GLN B CA 1
ATOM 4325 C C . GLN B 1 61 ? 2.793 -12.641 -8.695 1 98.44 61 GLN B C 1
ATOM 4327 O O . GLN B 1 61 ? 3.705 -13.469 -8.766 1 98.44 61 GLN B O 1
ATOM 4332 N N . TYR B 1 62 ? 2.895 -11.469 -8.227 1 98.62 62 TYR B N 1
ATOM 4333 C CA . TYR B 1 62 ? 4.195 -10.852 -8.016 1 98.62 62 TYR B CA 1
ATOM 4334 C C . TYR B 1 62 ? 4.238 -10.125 -6.676 1 98.62 62 TYR B C 1
ATOM 4336 O O . TYR B 1 62 ? 3.359 -9.312 -6.375 1 98.62 62 TYR B O 1
ATOM 4344 N N . SER B 1 63 ? 5.195 -10.477 -5.801 1 98.56 63 SER B N 1
ATOM 4345 C CA . SER B 1 63 ? 5.504 -9.727 -4.59 1 98.56 63 SER B CA 1
ATOM 4346 C C . SER B 1 63 ? 6.926 -9.172 -4.625 1 98.56 63 SER B C 1
ATOM 4348 O O . SER B 1 63 ? 7.867 -9.852 -4.207 1 98.56 63 SER B O 1
ATOM 4350 N N . PRO B 1 64 ? 7.121 -7.988 -4.984 1 98.56 64 PRO B N 1
ATOM 4351 C CA . PRO B 1 64 ? 8.469 -7.477 -5.254 1 98.56 64 PRO B CA 1
ATOM 4352 C C . PRO B 1 64 ? 9.227 -7.109 -3.979 1 98.56 64 PRO B C 1
ATOM 4354 O O . PRO B 1 64 ? 10.445 -6.934 -4.012 1 98.56 64 PRO B O 1
ATOM 4357 N N . PHE B 1 65 ? 8.492 -7.02 -2.807 1 98.19 65 PHE B N 1
ATOM 4358 C CA . PHE B 1 65 ? 9.117 -6.391 -1.647 1 98.19 65 PHE B CA 1
ATOM 4359 C C . PHE B 1 65 ? 9.602 -7.445 -0.659 1 98.19 65 PHE B C 1
ATOM 4361 O O . PHE B 1 65 ? 10.234 -7.113 0.349 1 98.19 65 PHE B O 1
ATOM 4368 N N . ASN B 1 66 ? 9.25 -8.688 -0.953 1 96.75 66 ASN B N 1
ATOM 4369 C CA . ASN B 1 66 ? 9.57 -9.789 -0.052 1 96.75 66 ASN B CA 1
ATOM 4370 C C . ASN B 1 66 ? 9.742 -11.102 -0.81 1 96.75 66 ASN B C 1
ATOM 4372 O O . ASN B 1 66 ? 8.781 -11.617 -1.382 1 96.75 66 ASN B O 1
ATOM 4376 N N . ALA B 1 67 ? 10.891 -11.742 -0.728 1 96.75 67 ALA B N 1
ATOM 4377 C CA . ALA B 1 67 ? 11.18 -12.969 -1.47 1 96.75 67 ALA B CA 1
ATOM 4378 C C . ALA B 1 67 ? 10.438 -14.156 -0.874 1 96.75 67 ALA B C 1
ATOM 4380 O O . ALA B 1 67 ? 10.367 -15.227 -1.487 1 96.75 67 ALA B O 1
ATOM 4381 N N . GLU B 1 68 ? 9.836 -14 0.272 1 94.12 68 GLU B N 1
ATOM 4382 C CA . GLU B 1 68 ? 9.07 -15.078 0.894 1 94.12 68 GLU B CA 1
ATOM 4383 C C . GLU B 1 68 ? 7.57 -14.867 0.703 1 94.12 68 GLU B C 1
ATOM 4385 O O . GLU B 1 68 ? 6.762 -15.641 1.222 1 94.12 68 GLU B O 1
ATOM 4390 N N . GLY B 1 69 ? 7.301 -13.812 0.177 1 93.94 69 GLY B N 1
ATOM 4391 C CA . GLY B 1 69 ? 5.895 -13.516 -0.061 1 93.94 69 GLY B CA 1
ATOM 4392 C C . GLY B 1 69 ? 5.449 -12.203 0.566 1 93.94 69 GLY B C 1
ATOM 4393 O O . GLY B 1 69 ? 5.965 -11.805 1.609 1 93.94 69 GLY B O 1
ATOM 4394 N N . GLY B 1 70 ? 4.535 -11.484 0.133 1 96.06 70 GLY B N 1
ATOM 4395 C CA . GLY B 1 70 ? 3.988 -10.195 0.542 1 96.06 70 GLY B CA 1
ATOM 4396 C C . GLY B 1 70 ? 2.732 -9.812 -0.217 1 96.06 70 GLY B C 1
ATOM 4397 O O . GLY B 1 70 ? 1.968 -10.68 -0.64 1 96.06 70 GLY B O 1
ATOM 4398 N N . VAL B 1 71 ? 2.533 -8.484 -0.229 1 98.19 71 VAL B N 1
ATOM 4399 C CA . VAL B 1 71 ? 1.368 -8 -0.962 1 98.19 71 VAL B CA 1
ATOM 4400 C C . VAL B 1 71 ? 1.508 -8.344 -2.443 1 98.19 71 VAL B C 1
ATOM 4402 O O . VAL B 1 71 ? 2.568 -8.141 -3.037 1 98.19 71 VAL B O 1
ATOM 4405 N N . LYS B 1 72 ? 0.413 -8.875 -3.004 1 98.56 72 LYS B N 1
ATOM 4406 C CA . LYS B 1 72 ? 0.476 -9.414 -4.355 1 98.56 72 LYS B CA 1
ATOM 4407 C C . LYS B 1 72 ? 0.035 -8.383 -5.387 1 98.56 72 LYS B C 1
ATOM 4409 O O . LYS B 1 72 ? -0.924 -7.641 -5.16 1 98.56 72 LYS B O 1
ATOM 4414 N N . MET B 1 73 ? 0.777 -8.406 -6.48 1 98.62 73 MET B N 1
ATOM 4415 C CA . MET B 1 73 ? 0.449 -7.684 -7.707 1 98.62 73 MET B CA 1
ATOM 4416 C C . MET B 1 73 ? 0.577 -8.594 -8.93 1 98.62 73 MET B C 1
ATOM 4418 O O . MET B 1 73 ? 0.796 -9.797 -8.789 1 98.62 73 MET B O 1
ATOM 4422 N N . TRP B 1 74 ? 0.289 -8.07 -10.133 1 98.81 74 TRP B N 1
ATOM 4423 C CA . TRP B 1 74 ? 0.54 -8.859 -11.336 1 98.81 74 TRP B CA 1
ATOM 4424 C C . TRP B 1 74 ? 1.724 -8.297 -12.117 1 98.81 74 TRP B C 1
ATOM 4426 O O . TRP B 1 74 ? 1.661 -7.176 -12.633 1 98.81 74 TRP B O 1
ATOM 4436 N N . GLY B 1 75 ? 2.82 -9.062 -12.148 1 98.69 75 GLY B N 1
ATOM 4437 C CA . GLY B 1 75 ? 3.848 -8.797 -13.148 1 98.69 75 GLY B CA 1
ATOM 4438 C C . GLY B 1 75 ? 3.479 -9.289 -14.531 1 98.69 75 GLY B C 1
ATOM 4439 O O . GLY B 1 75 ? 2.535 -10.062 -14.688 1 98.69 75 GLY B O 1
ATOM 4440 N N . HIS B 1 76 ? 4.25 -8.836 -15.578 1 98.75 76 HIS B N 1
ATOM 4441 C CA . HIS B 1 76 ? 3.818 -9.094 -16.938 1 98.75 76 HIS B CA 1
ATOM 4442 C C . HIS B 1 76 ? 5.012 -9.305 -17.875 1 98.75 76 HIS B C 1
ATOM 4444 O O . HIS B 1 76 ? 5.949 -8.508 -17.875 1 98.75 76 HIS B O 1
ATOM 4450 N N . TYR B 1 77 ? 5 -10.406 -18.562 1 98.69 77 TYR B N 1
ATOM 4451 C CA . TYR B 1 77 ? 5.93 -10.703 -19.656 1 98.69 77 TYR B CA 1
ATOM 4452 C C . TYR B 1 77 ? 5.195 -10.82 -20.984 1 98.69 77 TYR B C 1
ATOM 4454 O O . TYR B 1 77 ? 4.031 -11.227 -21.016 1 98.69 77 TYR B O 1
ATOM 4462 N N . THR B 1 78 ? 5.891 -10.477 -22.031 1 98.62 78 THR B N 1
ATOM 4463 C CA . THR B 1 78 ? 5.375 -10.734 -23.375 1 98.62 78 THR B CA 1
ATOM 4464 C C . THR B 1 78 ? 6.418 -11.461 -24.234 1 98.62 78 THR B C 1
ATOM 4466 O O . THR B 1 78 ? 7.613 -11.414 -23.922 1 98.62 78 THR B O 1
ATOM 4469 N N . SER B 1 79 ? 5.969 -12.195 -25.172 1 98.44 79 SER B N 1
ATOM 4470 C CA . SER B 1 79 ? 6.824 -12.914 -26.109 1 98.44 79 SER B CA 1
ATOM 4471 C C . SER B 1 79 ? 6.133 -13.102 -27.469 1 98.44 79 SER B C 1
ATOM 4473 O O . SER B 1 79 ? 4.902 -13.117 -27.531 1 98.44 79 SER B O 1
ATOM 4475 N N . THR B 1 80 ? 6.91 -13.25 -28.516 1 98.19 80 THR B N 1
ATOM 4476 C CA . THR B 1 80 ? 6.344 -13.578 -29.812 1 98.19 80 THR B CA 1
ATOM 4477 C C . THR B 1 80 ? 6.582 -15.047 -30.156 1 98.19 80 THR B C 1
ATOM 4479 O O . THR B 1 80 ? 6.039 -15.555 -31.141 1 98.19 80 THR B O 1
ATOM 4482 N N . ASN B 1 81 ? 7.34 -15.758 -29.328 1 97.94 81 ASN B N 1
ATOM 4483 C CA . ASN B 1 81 ? 7.684 -17.125 -29.703 1 97.94 81 ASN B CA 1
ATOM 4484 C C . ASN B 1 81 ? 7.684 -18.047 -28.484 1 97.94 81 ASN B C 1
ATOM 4486 O O . ASN B 1 81 ? 8.227 -19.156 -28.531 1 97.94 81 ASN B O 1
ATOM 4490 N N . LEU B 1 82 ? 7.234 -17.562 -27.281 1 98.19 82 LEU B N 1
ATOM 4491 C CA . LEU B 1 82 ? 7.109 -18.328 -26.031 1 98.19 82 LEU B CA 1
ATOM 4492 C C . LEU B 1 82 ? 8.484 -18.672 -25.469 1 98.19 82 LEU B C 1
ATOM 4494 O O . LEU B 1 82 ? 8.586 -19.422 -24.5 1 98.19 82 LEU B O 1
ATOM 4498 N N . ILE B 1 83 ? 9.594 -18.219 -26.047 1 97.44 83 ILE B N 1
ATOM 4499 C CA . ILE B 1 83 ? 10.945 -18.516 -25.594 1 97.44 83 ILE B CA 1
ATOM 4500 C C . ILE B 1 83 ? 11.609 -17.219 -25.094 1 97.44 83 ILE B C 1
ATOM 4502 O O . ILE B 1 83 ? 12.023 -17.141 -23.938 1 97.44 83 ILE B O 1
ATOM 4506 N N . ASP B 1 84 ? 11.672 -16.234 -25.984 1 97.19 84 ASP B N 1
ATOM 4507 C CA . ASP B 1 84 ? 12.25 -14.938 -25.656 1 97.19 84 ASP B CA 1
ATOM 4508 C C . ASP B 1 84 ? 11.203 -14.016 -25.031 1 97.19 84 ASP B C 1
ATOM 4510 O O . ASP B 1 84 ? 10.391 -13.422 -25.75 1 97.19 84 ASP B O 1
ATOM 4514 N N . TRP B 1 85 ? 11.297 -13.852 -23.766 1 98.06 85 TRP B N 1
ATOM 4515 C CA . TRP B 1 85 ? 10.305 -13.07 -23.031 1 98.06 85 TRP B CA 1
ATOM 4516 C C . TRP B 1 85 ? 10.859 -11.688 -22.672 1 98.06 85 TRP B C 1
ATOM 4518 O O . TRP B 1 85 ? 12.031 -11.562 -22.312 1 98.06 85 TRP B O 1
ATOM 4528 N N . GLU B 1 86 ? 10.039 -10.695 -22.797 1 98.12 86 GLU B N 1
ATOM 4529 C CA . GLU B 1 86 ? 10.344 -9.336 -22.359 1 98.12 86 GLU B CA 1
ATOM 4530 C C . GLU B 1 86 ? 9.492 -8.93 -21.172 1 98.12 86 GLU B C 1
ATOM 4532 O O . GLU B 1 86 ? 8.258 -9.008 -21.219 1 98.12 86 GLU B O 1
ATOM 4537 N N . TYR B 1 87 ? 10.18 -8.539 -20.141 1 98.25 87 TYR B N 1
ATOM 4538 C CA . TYR B 1 87 ? 9.469 -8.047 -18.969 1 98.25 87 TYR B CA 1
ATOM 4539 C C . TYR B 1 87 ? 8.875 -6.668 -19.219 1 98.25 87 TYR B C 1
ATOM 4541 O O . TYR B 1 87 ? 9.57 -5.77 -19.703 1 98.25 87 TYR B O 1
ATOM 4549 N N . LYS B 1 88 ? 7.543 -6.465 -18.859 1 98.31 88 LYS B N 1
ATOM 4550 C CA . LYS B 1 88 ? 6.836 -5.23 -19.188 1 98.31 88 LYS B CA 1
ATOM 4551 C C . LYS B 1 88 ? 6.48 -4.449 -17.922 1 98.31 88 LYS B C 1
ATOM 4553 O O . LYS B 1 88 ? 5.84 -3.398 -18 1 98.31 88 LYS B O 1
ATOM 4558 N N . GLY B 1 89 ? 6.898 -4.941 -16.766 1 98.19 89 GLY B N 1
ATOM 4559 C CA . GLY B 1 89 ? 6.57 -4.27 -15.516 1 98.19 89 GLY B CA 1
ATOM 4560 C C . GLY B 1 89 ? 5.32 -4.82 -14.852 1 98.19 89 GLY B C 1
ATOM 4561 O O . GLY B 1 89 ? 4.922 -5.957 -15.109 1 98.19 89 GLY B O 1
ATOM 4562 N N . VAL B 1 90 ? 4.781 -4.074 -13.875 1 98.5 90 VAL B N 1
ATOM 4563 C CA . VAL B 1 90 ? 3.574 -4.457 -13.156 1 98.5 90 VAL B CA 1
ATOM 4564 C C . VAL B 1 90 ? 2.344 -3.9 -13.867 1 98.5 90 VAL B C 1
ATOM 4566 O O . VAL B 1 90 ? 2.305 -2.719 -14.219 1 98.5 90 VAL B O 1
ATOM 4569 N N . SER B 1 91 ? 1.352 -4.734 -14.039 1 98.25 91 SER B N 1
ATOM 4570 C CA . SER B 1 91 ? 0.145 -4.336 -14.758 1 98.25 91 SER B CA 1
ATOM 4571 C C . SER B 1 91 ? -1.003 -4.051 -13.789 1 98.25 91 SER B C 1
ATOM 4573 O O . SER B 1 91 ? -1.874 -3.23 -14.078 1 98.25 91 SER B O 1
ATOM 4575 N N . LEU B 1 92 ? -1.093 -4.77 -12.734 1 98.44 92 LEU B N 1
ATOM 4576 C CA . LEU B 1 92 ? -2.162 -4.613 -11.758 1 98.44 92 LEU B CA 1
ATOM 4577 C C . LEU B 1 92 ? -1.595 -4.453 -10.352 1 98.44 92 LEU B C 1
ATOM 4579 O O . LEU B 1 92 ? -0.812 -5.285 -9.891 1 98.44 92 LEU B O 1
ATOM 4583 N N . TYR B 1 93 ? -1.956 -3.422 -9.703 1 98.38 93 TYR B N 1
ATOM 4584 C CA . TYR B 1 93 ? -1.55 -3.113 -8.336 1 98.38 93 TYR B CA 1
ATOM 4585 C C . TYR B 1 93 ? -2.703 -3.326 -7.359 1 98.38 93 TYR B C 1
ATOM 4587 O O . TYR B 1 93 ? -3.871 -3.203 -7.734 1 98.38 93 TYR B O 1
ATOM 4595 N N . PRO B 1 94 ? -2.439 -3.717 -6.094 1 98.44 94 PRO B N 1
ATOM 4596 C CA . PRO B 1 94 ? -3.465 -3.762 -5.051 1 98.44 94 PRO B CA 1
ATOM 4597 C C . PRO B 1 94 ? -3.814 -2.377 -4.508 1 98.44 94 PRO B C 1
ATOM 4599 O O . PRO B 1 94 ? -3.412 -2.027 -3.395 1 98.44 94 PRO B O 1
ATOM 4602 N N . ASP B 1 95 ? -4.629 -1.634 -5.211 1 97.81 95 ASP B N 1
ATOM 4603 C CA . ASP B 1 95 ? -4.715 -0.196 -4.977 1 97.81 95 ASP B CA 1
ATOM 4604 C C . ASP B 1 95 ? -6.172 0.267 -4.93 1 97.81 95 ASP B C 1
ATOM 4606 O O . ASP B 1 95 ? -6.461 1.447 -5.137 1 97.81 95 ASP B O 1
ATOM 4610 N N . GLN B 1 96 ? -7.105 -0.601 -4.84 1 97.69 96 GLN B N 1
ATOM 4611 C CA . GLN B 1 96 ? -8.523 -0.31 -4.648 1 97.69 96 GLN B CA 1
ATOM 4612 C C . GLN B 1 96 ? -9.055 -0.988 -3.391 1 97.69 96 GLN B C 1
ATOM 4614 O O . GLN B 1 96 ? -8.477 -1.964 -2.91 1 97.69 96 GLN B O 1
ATOM 4619 N N . PRO B 1 97 ? -10.18 -0.5 -2.836 1 97.38 97 PRO B N 1
ATOM 4620 C CA . PRO B 1 97 ? -10.672 -1.065 -1.576 1 97.38 97 PRO B CA 1
ATOM 4621 C C . PRO B 1 97 ? -10.977 -2.559 -1.679 1 97.38 97 PRO B C 1
ATOM 4623 O O . PRO B 1 97 ? -10.859 -3.287 -0.69 1 97.38 97 PRO B O 1
ATOM 4626 N N . PHE B 1 98 ? -11.258 -3.051 -2.881 1 97.94 98 PHE B N 1
ATOM 4627 C CA . PHE B 1 98 ? -11.703 -4.43 -3.033 1 97.94 98 PHE B CA 1
ATOM 4628 C C . PHE B 1 98 ? -10.531 -5.352 -3.336 1 97.94 98 PHE B C 1
ATOM 4630 O O . PHE B 1 98 ? -10.711 -6.562 -3.49 1 97.94 98 PHE B O 1
ATOM 4637 N N . ASP B 1 99 ? -9.289 -4.805 -3.396 1 98.31 99 ASP B N 1
ATOM 4638 C CA . ASP B 1 99 ? -8.133 -5.656 -3.652 1 98.31 99 ASP B CA 1
ATOM 4639 C C . ASP B 1 99 ? -6.906 -5.156 -2.898 1 98.31 99 ASP B C 1
ATOM 4641 O O . ASP B 1 99 ? -5.777 -5.543 -3.211 1 98.31 99 ASP B O 1
ATOM 4645 N N . CYS B 1 100 ? -7.066 -4.344 -1.897 1 97.81 100 CYS B N 1
ATOM 4646 C CA . CYS B 1 100 ? -5.977 -3.602 -1.278 1 97.81 100 CYS B CA 1
ATOM 4647 C C . CYS B 1 100 ? -5.023 -4.539 -0.546 1 97.81 100 CYS B C 1
ATOM 4649 O O . CYS B 1 100 ? -3.926 -4.137 -0.159 1 97.81 100 CYS B O 1
ATOM 4651 N N . HIS B 1 101 ? -5.426 -5.812 -0.313 1 98.25 101 HIS B N 1
ATOM 4652 C CA . HIS B 1 101 ? -4.512 -6.738 0.348 1 98.25 101 HIS B CA 1
ATOM 4653 C C . HIS B 1 101 ? -3.959 -7.766 -0.635 1 98.25 101 HIS B C 1
ATOM 4655 O O . HIS B 1 101 ? -3.328 -8.742 -0.229 1 98.25 101 HIS B O 1
ATOM 4661 N N . GLY B 1 102 ? -4.277 -7.555 -1.945 1 98.44 102 GLY B N 1
ATOM 4662 C CA . GLY B 1 102 ? -3.625 -8.383 -2.947 1 98.44 102 GLY B CA 1
ATOM 4663 C C . GLY B 1 102 ? -4.457 -8.57 -4.199 1 98.44 102 GLY B C 1
ATOM 4664 O O . GLY B 1 102 ? -5.676 -8.734 -4.125 1 98.44 102 GLY B O 1
ATOM 4665 N N . VAL B 1 103 ? -3.781 -8.57 -5.297 1 98.69 103 VAL B N 1
ATOM 4666 C CA . VAL B 1 103 ? -4.332 -9.023 -6.57 1 98.69 103 VAL B CA 1
ATOM 4667 C C . VAL B 1 103 ? -4.023 -10.508 -6.77 1 98.69 103 VAL B C 1
ATOM 4669 O O . VAL B 1 103 ? -2.912 -10.867 -7.16 1 98.69 103 VAL B O 1
ATOM 4672 N N . TYR B 1 104 ? -5.031 -11.352 -6.59 1 98.56 104 TYR B N 1
ATOM 4673 C CA . TYR B 1 104 ? -4.84 -12.797 -6.617 1 98.56 104 TYR B CA 1
ATOM 4674 C C . TYR B 1 104 ? -5.129 -13.359 -8 1 98.56 104 TYR B C 1
ATOM 4676 O O . TYR B 1 104 ? -5.297 -12.609 -8.961 1 98.56 104 TYR B O 1
ATOM 4684 N N . SER B 1 105 ? -5.109 -14.602 -8.102 1 98.62 105 SER B N 1
ATOM 4685 C CA . SER B 1 105 ? -5.074 -15.289 -9.383 1 98.62 105 SER B CA 1
ATOM 4686 C C . SER B 1 105 ? -6.355 -15.047 -10.18 1 98.62 105 SER B C 1
ATOM 4688 O O . SER B 1 105 ? -7.422 -14.844 -9.594 1 98.62 105 SER B O 1
ATOM 4690 N N . GLY B 1 106 ? -6.188 -15.133 -11.438 1 98.56 106 GLY B N 1
ATOM 4691 C CA . GLY B 1 106 ? -7.258 -15.008 -12.414 1 98.56 106 GLY B CA 1
ATOM 4692 C C . GLY B 1 106 ? -6.816 -15.336 -13.828 1 98.56 106 GLY B C 1
ATOM 4693 O O . GLY B 1 106 ? -5.812 -16.031 -14.031 1 98.56 106 GLY B O 1
ATOM 4694 N N . SER B 1 107 ? -7.648 -14.945 -14.781 1 98.5 107 SER B N 1
ATOM 4695 C CA . SER B 1 107 ? -7.395 -15.375 -16.156 1 98.5 107 SER B CA 1
ATOM 4696 C C . SER B 1 107 ? -7.723 -14.266 -17.141 1 98.5 107 SER B C 1
ATOM 4698 O O . SER B 1 107 ? -8.227 -13.211 -16.766 1 98.5 107 SER B O 1
ATOM 4700 N N . ALA B 1 108 ? -7.387 -14.531 -18.375 1 98.62 108 ALA B N 1
ATOM 4701 C CA . ALA B 1 108 ? -7.719 -13.641 -19.484 1 98.62 108 ALA B CA 1
ATOM 4702 C C . ALA B 1 108 ? -8.75 -14.281 -20.406 1 98.62 108 ALA B C 1
ATOM 4704 O O . ALA B 1 108 ? -8.727 -15.492 -20.641 1 98.62 108 ALA B O 1
ATOM 4705 N N . PHE B 1 109 ? -9.648 -13.469 -20.938 1 98.56 109 PHE B N 1
ATOM 4706 C CA . PHE B 1 109 ? -10.578 -13.781 -22.016 1 98.56 109 PHE B CA 1
ATOM 4707 C C . PHE B 1 109 ? -10.453 -12.766 -23.141 1 98.56 109 PHE B C 1
ATOM 4709 O O . PHE B 1 109 ? -10.492 -11.555 -22.906 1 98.56 109 PHE B O 1
ATOM 4716 N N . LEU B 1 110 ? -10.25 -13.328 -24.328 1 98.31 110 LEU B N 1
ATOM 4717 C CA . LEU B 1 110 ? -10.062 -12.445 -25.469 1 98.31 110 LEU B CA 1
ATOM 4718 C C . LEU B 1 110 ? -11.297 -12.445 -26.359 1 98.31 110 LEU B C 1
ATOM 4720 O O . LEU B 1 110 ? -11.828 -13.508 -26.688 1 98.31 110 LEU B O 1
ATOM 4724 N N . GLU B 1 111 ? -11.734 -11.273 -26.75 1 97.56 111 GLU B N 1
ATOM 4725 C CA . GLU B 1 111 ? -12.805 -11.141 -27.734 1 97.56 111 GLU B CA 1
ATOM 4726 C C . GLU B 1 111 ? -12.781 -9.758 -28.375 1 97.56 111 GLU B C 1
ATOM 4728 O O . GLU B 1 111 ? -12.68 -8.742 -27.688 1 97.56 111 GLU B O 1
ATOM 4733 N N . ASP B 1 112 ? -12.867 -9.695 -29.719 1 95.81 112 ASP B N 1
ATOM 4734 C CA . ASP B 1 112 ? -13 -8.469 -30.5 1 95.81 112 ASP B CA 1
ATOM 4735 C C . ASP B 1 112 ? -11.859 -7.5 -30.203 1 95.81 112 ASP B C 1
ATOM 4737 O O . ASP B 1 112 ? -12.102 -6.32 -29.938 1 95.81 112 ASP B O 1
ATOM 4741 N N . GLY B 1 113 ? -10.727 -8.047 -30.047 1 95.31 113 GLY B N 1
ATOM 4742 C CA . GLY B 1 113 ? -9.547 -7.215 -29.891 1 95.31 113 GLY B CA 1
ATOM 4743 C C . GLY B 1 113 ? -9.391 -6.672 -28.484 1 95.31 113 GLY B C 1
ATOM 4744 O O . GLY B 1 113 ? -8.609 -5.746 -28.25 1 95.31 113 GLY B O 1
ATOM 4745 N N . THR B 1 114 ? -10.164 -7.176 -27.562 1 98.12 114 THR B N 1
ATOM 4746 C CA . THR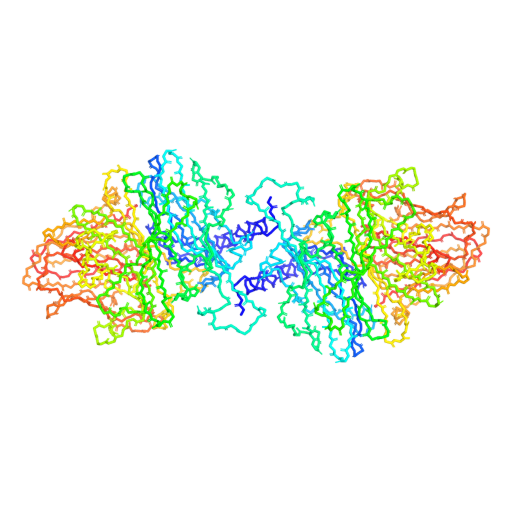 B 1 114 ? -10.102 -6.742 -26.172 1 98.12 114 THR B CA 1
ATOM 4747 C C . THR B 1 114 ? -9.703 -7.898 -25.266 1 98.12 114 THR B C 1
ATOM 4749 O O . THR B 1 114 ? -10.188 -9.016 -25.422 1 98.12 114 THR B O 1
ATOM 4752 N N . MET B 1 115 ? -8.75 -7.609 -24.406 1 98.69 115 MET B N 1
ATOM 4753 C CA . MET B 1 115 ? -8.367 -8.539 -23.344 1 98.69 115 MET B CA 1
ATOM 4754 C C . MET B 1 115 ? -9.141 -8.25 -22.062 1 98.69 115 MET B C 1
ATOM 4756 O O . MET B 1 115 ? -9.047 -7.145 -21.516 1 98.69 115 MET B O 1
ATOM 4760 N N . TYR B 1 116 ? -9.961 -9.164 -21.625 1 98.81 116 TYR B N 1
ATOM 4761 C CA . TYR B 1 116 ? -10.664 -9.102 -20.344 1 98.81 116 TYR B CA 1
ATOM 4762 C C . TYR B 1 116 ? -9.906 -9.875 -19.266 1 98.81 116 TYR B C 1
ATOM 4764 O O . TYR B 1 116 ? -9.797 -11.102 -19.344 1 98.81 116 TYR B O 1
ATOM 4772 N N . LEU B 1 117 ? -9.359 -9.156 -18.312 1 98.88 117 LEU B N 1
ATOM 4773 C CA . LEU B 1 117 ? -8.68 -9.797 -17.203 1 98.88 117 LEU B CA 1
ATOM 4774 C C . LEU B 1 117 ? -9.594 -9.883 -15.984 1 98.88 117 LEU B C 1
ATOM 4776 O O . LEU B 1 117 ? -10.062 -8.867 -15.477 1 98.88 117 LEU B O 1
ATOM 4780 N N . TYR B 1 118 ? -9.883 -11.078 -15.57 1 98.94 118 TYR B N 1
ATOM 4781 C CA . TYR B 1 118 ? -10.625 -11.359 -14.344 1 98.94 118 TYR B CA 1
ATOM 4782 C C . TYR B 1 118 ? -9.695 -11.867 -13.25 1 98.94 118 TYR B C 1
ATOM 4784 O O . TYR B 1 118 ? -8.844 -12.727 -13.5 1 98.94 118 TYR B O 1
ATOM 4792 N N . TYR B 1 119 ? -9.789 -11.344 -12.062 1 98.88 119 TYR B N 1
ATOM 4793 C CA . TYR B 1 119 ? -8.938 -11.82 -10.969 1 98.88 119 TYR B CA 1
ATOM 4794 C C . TYR B 1 119 ? -9.664 -11.719 -9.633 1 98.88 119 TYR B C 1
ATOM 4796 O O . TYR B 1 119 ? -10.781 -11.203 -9.562 1 98.88 119 TYR B O 1
ATOM 4804 N N . THR B 1 120 ? -9.125 -12.305 -8.594 1 98.88 120 THR B N 1
ATOM 4805 C CA . THR B 1 120 ? -9.664 -12.25 -7.238 1 98.88 120 THR B CA 1
ATOM 4806 C C . THR B 1 120 ? -9.016 -11.125 -6.441 1 98.88 120 THR B C 1
ATOM 4808 O O . THR B 1 120 ? -7.801 -11.125 -6.227 1 98.88 120 THR B O 1
ATOM 4811 N N . GLY B 1 121 ? -9.805 -10.133 -6.109 1 98.75 121 GLY B N 1
ATOM 4812 C CA . GLY B 1 121 ? -9.344 -9.109 -5.184 1 98.75 121 GLY B CA 1
ATOM 4813 C C . GLY B 1 121 ? -9.445 -9.531 -3.73 1 98.75 121 GLY B C 1
ATOM 4814 O O . GLY B 1 121 ? -10.547 -9.734 -3.211 1 98.75 121 GLY B O 1
ATOM 4815 N N . ASN B 1 122 ? -8.305 -9.578 -3.049 1 98.38 122 ASN B N 1
ATOM 4816 C CA . ASN B 1 122 ? -8.242 -10.078 -1.679 1 98.38 122 ASN B CA 1
ATOM 4817 C C . ASN B 1 122 ? -8.297 -8.938 -0.665 1 98.38 122 ASN B C 1
ATOM 4819 O O . ASN B 1 122 ? -7.594 -7.938 -0.808 1 98.38 122 ASN B O 1
ATOM 4823 N N . VAL B 1 123 ? -9.156 -9.094 0.354 1 98.19 123 VAL B N 1
ATOM 4824 C CA . VAL B 1 123 ? -9.219 -8.18 1.489 1 98.19 123 VAL B CA 1
ATOM 4825 C C . VAL B 1 123 ? -9.273 -8.977 2.791 1 98.19 123 VAL B C 1
ATOM 4827 O O . VAL B 1 123 ? -10.094 -9.883 2.934 1 98.19 123 VAL B O 1
ATOM 4830 N N . LYS B 1 124 ? -8.445 -8.711 3.73 1 97.31 124 LYS B N 1
ATOM 4831 C CA . LYS B 1 124 ? -8.422 -9.289 5.07 1 97.31 124 LYS B CA 1
ATOM 4832 C C . LYS B 1 124 ? -8.766 -8.242 6.129 1 97.31 124 LYS B C 1
ATOM 4834 O O . LYS B 1 124 ? -7.91 -7.438 6.508 1 97.31 124 LYS B O 1
ATOM 4839 N N . LEU B 1 125 ? -9.898 -8.32 6.641 1 95.12 125 LEU B N 1
ATOM 4840 C CA . LEU B 1 125 ? -10.375 -7.355 7.625 1 95.12 125 LEU B CA 1
ATOM 4841 C C . LEU B 1 125 ? -9.734 -7.602 8.984 1 95.12 125 LEU B C 1
ATOM 4843 O O . LEU B 1 125 ? -9.461 -8.75 9.352 1 95.12 125 LEU B O 1
ATOM 4847 N N . GLU B 1 126 ? -9.523 -6.547 9.695 1 94 126 GLU B N 1
ATOM 4848 C CA . GLU B 1 126 ? -8.836 -6.703 10.977 1 94 126 GLU B CA 1
ATOM 4849 C C . GLU B 1 126 ? -9.625 -6.059 12.109 1 94 126 GLU B C 1
ATOM 4851 O O . GLU B 1 126 ? -9.133 -5.961 13.234 1 94 126 GLU B O 1
ATOM 4856 N N . ASP B 1 127 ? -10.82 -5.648 11.914 1 88.75 127 ASP B N 1
ATOM 4857 C CA . ASP B 1 127 ? -11.609 -4.922 12.906 1 88.75 127 ASP B CA 1
ATOM 4858 C C . ASP B 1 127 ? -12.477 -5.875 13.727 1 88.75 127 ASP B C 1
ATOM 4860 O O . ASP B 1 127 ? -13.5 -5.469 14.289 1 88.75 127 ASP B O 1
ATOM 4864 N N . GLY B 1 128 ? -12.219 -7.16 13.68 1 89.94 128 GLY B N 1
ATOM 4865 C CA . GLY B 1 128 ? -12.977 -8.141 14.445 1 89.94 128 GLY B CA 1
ATOM 4866 C C . GLY B 1 128 ? -12.195 -9.422 14.703 1 89.94 128 GLY B C 1
ATOM 4867 O O . GLY B 1 128 ? -11.016 -9.516 14.352 1 89.94 128 GLY B O 1
ATOM 4868 N N . ASP B 1 129 ? -12.797 -10.32 15.461 1 92.19 129 ASP B N 1
ATOM 4869 C CA . ASP B 1 129 ? -12.266 -11.664 15.68 1 92.19 129 ASP B CA 1
ATOM 4870 C C . ASP B 1 129 ? -12.711 -12.617 14.57 1 92.19 129 ASP B C 1
ATOM 4872 O O . ASP B 1 129 ? -13.867 -13.055 14.539 1 92.19 129 ASP B O 1
ATOM 4876 N N . PHE B 1 130 ? -11.766 -12.875 13.672 1 96.19 130 PHE B N 1
ATOM 4877 C CA . PHE B 1 130 ? -12.109 -13.609 12.461 1 96.19 130 PHE B CA 1
ATOM 4878 C C . PHE B 1 130 ? -11.289 -14.891 12.367 1 96.19 130 PHE B C 1
ATOM 4880 O O . PHE B 1 130 ? -10.141 -14.938 12.82 1 96.19 130 PHE B O 1
ATOM 4887 N N . ASP B 1 131 ? -11.812 -16 11.781 1 96.5 131 ASP B N 1
ATOM 4888 C CA . ASP B 1 131 ? -11.055 -17.219 11.5 1 96.5 131 ASP B CA 1
ATOM 4889 C C . ASP B 1 131 ? -10.453 -17.172 10.094 1 96.5 131 ASP B C 1
ATOM 4891 O O . ASP B 1 131 ? -9.672 -18.047 9.719 1 96.5 131 ASP B O 1
ATOM 4895 N N . TYR B 1 132 ? -10.883 -16.141 9.305 1 96.19 132 TYR B N 1
ATOM 4896 C CA . TYR B 1 132 ? -10.406 -15.844 7.957 1 96.19 132 TYR B CA 1
ATOM 4897 C C . TYR B 1 132 ? -10.688 -17.016 7.016 1 96.19 132 TYR B C 1
ATOM 4899 O O . TYR B 1 132 ? -10.078 -17.125 5.949 1 96.19 132 TYR B O 1
ATOM 4907 N N . ILE B 1 133 ? -11.477 -17.984 7.367 1 97.38 133 ILE B N 1
ATOM 4908 C CA . ILE B 1 133 ? -12.047 -19.016 6.52 1 97.38 133 ILE B CA 1
ATOM 4909 C C . ILE B 1 133 ? -13.508 -18.703 6.223 1 97.38 133 ILE B C 1
ATOM 4911 O O . ILE B 1 133 ? -13.891 -18.516 5.066 1 97.38 133 ILE B O 1
ATOM 4915 N N . ASN B 1 134 ? -14.281 -18.469 7.332 1 97.44 134 ASN B N 1
ATOM 4916 C CA . ASN B 1 134 ? -15.711 -18.219 7.191 1 97.44 134 ASN B CA 1
ATOM 4917 C C . ASN B 1 134 ? -16.016 -16.719 7.309 1 97.44 134 ASN B C 1
ATOM 4919 O O . ASN B 1 134 ? -17.078 -16.266 6.863 1 97.44 134 ASN B O 1
ATOM 4923 N N . THR B 1 135 ? -15.141 -15.992 7.926 1 96.56 135 THR B N 1
ATOM 4924 C CA . THR B 1 135 ? -15.336 -14.57 8.156 1 96.56 135 THR B CA 1
ATOM 4925 C C . THR B 1 135 ? -14.023 -13.812 8.016 1 96.56 135 THR B C 1
ATOM 4927 O O . THR B 1 135 ? -12.945 -14.414 8.008 1 96.56 135 THR B O 1
ATOM 4930 N N . GLY B 1 136 ? -14.078 -12.461 7.801 1 96.94 136 GLY B N 1
ATOM 4931 C CA . GLY B 1 136 ? -12.914 -11.602 7.867 1 96.94 136 GLY B CA 1
ATOM 4932 C C . GLY B 1 136 ? -12.117 -11.562 6.578 1 96.94 136 GLY B C 1
ATOM 4933 O O . GLY B 1 136 ? -11.062 -10.938 6.508 1 96.94 136 GLY B O 1
ATOM 4934 N N . ARG B 1 137 ? -12.586 -12.25 5.578 1 97.56 137 ARG B N 1
ATOM 4935 C CA . ARG B 1 137 ? -11.953 -12.242 4.266 1 97.56 137 ARG B CA 1
ATOM 4936 C C . ARG B 1 137 ? -12.969 -11.922 3.17 1 97.56 137 ARG B C 1
ATOM 4938 O O . ARG B 1 137 ? -14.102 -12.406 3.205 1 97.56 137 ARG B O 1
ATOM 4945 N N . GLU B 1 138 ? -12.492 -11.07 2.273 1 97.56 138 GLU B N 1
ATOM 4946 C CA . GLU B 1 138 ? -13.273 -10.844 1.062 1 97.56 138 GLU B CA 1
ATOM 4947 C C . GLU B 1 138 ? -12.57 -11.422 -0.164 1 97.56 138 GLU B C 1
ATOM 4949 O O . GLU B 1 138 ? -11.375 -11.195 -0.367 1 97.56 138 GLU B O 1
ATOM 4954 N N . ALA B 1 139 ? -13.297 -12.203 -0.898 1 98.12 139 ALA B N 1
ATOM 4955 C CA . ALA B 1 139 ? -12.867 -12.734 -2.189 1 98.12 139 ALA B CA 1
ATOM 4956 C C . ALA B 1 139 ? -13.648 -12.094 -3.334 1 98.12 139 ALA B C 1
ATOM 4958 O O . ALA B 1 139 ? -14.617 -12.664 -3.832 1 98.12 139 ALA B O 1
ATOM 4959 N N . ASN B 1 140 ? -13.172 -10.961 -3.758 1 98.69 140 ASN B N 1
ATOM 4960 C CA . ASN B 1 140 ? -13.891 -10.164 -4.742 1 98.69 140 ASN B CA 1
ATOM 4961 C C . ASN B 1 140 ? -13.461 -10.508 -6.168 1 98.69 140 ASN B C 1
ATOM 4963 O O . ASN B 1 140 ? -12.266 -10.609 -6.453 1 98.69 140 ASN B O 1
ATOM 4967 N N . THR B 1 141 ? -14.414 -10.812 -7.016 1 98.88 141 THR B N 1
ATOM 4968 C CA . THR B 1 141 ? -14.102 -10.969 -8.438 1 98.88 141 THR B CA 1
ATOM 4969 C C . THR B 1 141 ? -14.039 -9.609 -9.125 1 98.88 141 THR B C 1
ATOM 4971 O O . THR B 1 141 ? -14.984 -8.82 -9.039 1 98.88 141 THR B O 1
ATOM 4974 N N . VAL B 1 142 ? -12.922 -9.336 -9.82 1 98.81 142 VAL B N 1
ATOM 4975 C CA . VAL B 1 142 ? -12.672 -8.016 -10.391 1 98.81 142 VAL B CA 1
ATOM 4976 C C . VAL B 1 142 ? -12.352 -8.141 -11.875 1 98.81 142 VAL B C 1
ATOM 4978 O O . VAL B 1 142 ? -11.75 -9.125 -12.305 1 98.81 142 VAL B O 1
ATOM 4981 N N . LEU B 1 143 ? -12.789 -7.16 -12.672 1 98.75 143 LEU B N 1
ATOM 4982 C CA . LEU B 1 143 ? -12.523 -7.094 -14.109 1 98.75 143 LEU B CA 1
ATOM 4983 C C . LEU B 1 143 ? -11.688 -5.867 -14.453 1 98.75 143 LEU B C 1
ATOM 4985 O O . LEU B 1 143 ? -11.938 -4.777 -13.93 1 98.75 143 LEU B O 1
ATOM 4989 N N . VAL B 1 144 ? -10.703 -6.059 -15.273 1 98.25 144 VAL B N 1
ATOM 4990 C CA . VAL B 1 144 ? -9.992 -4.973 -15.938 1 98.25 144 VAL B CA 1
ATOM 4991 C C . VAL B 1 144 ? -9.82 -5.297 -17.422 1 98.25 144 VAL B C 1
ATOM 4993 O O . VAL B 1 144 ? -9.578 -6.449 -17.781 1 98.25 144 VAL B O 1
ATOM 4996 N N . THR B 1 145 ? -9.93 -4.324 -18.297 1 98.31 145 THR B N 1
ATOM 4997 C CA . THR B 1 145 ? -9.805 -4.562 -19.734 1 98.31 145 THR B CA 1
ATOM 4998 C C . THR B 1 145 ? -8.633 -3.785 -20.312 1 98.31 145 THR B C 1
ATOM 5000 O O . THR B 1 145 ? -8.195 -2.785 -19.734 1 98.31 145 THR B O 1
ATOM 5003 N N . THR B 1 146 ? -8.094 -4.273 -21.297 1 98.38 146 THR B N 1
ATOM 5004 C CA . THR B 1 146 ? -7.043 -3.617 -22.078 1 98.38 146 THR B CA 1
ATOM 5005 C C . THR B 1 146 ? -7.18 -3.943 -23.562 1 98.38 146 THR B C 1
ATOM 5007 O O . THR B 1 146 ? -7.594 -5.047 -23.922 1 98.38 146 THR B O 1
ATOM 5010 N N . LYS B 1 147 ? -6.836 -2.986 -24.438 1 97.62 147 LYS B N 1
ATOM 5011 C CA . LYS B 1 147 ? -6.949 -3.174 -25.891 1 97.62 147 LYS B CA 1
ATOM 5012 C C . LYS B 1 147 ? -5.59 -3.473 -26.516 1 97.62 147 LYS B C 1
ATOM 5014 O O . LYS B 1 147 ? -5.508 -3.832 -27.688 1 97.62 147 LYS B O 1
ATOM 5019 N N . ASP B 1 148 ? -4.543 -3.34 -25.688 1 96.38 148 ASP B N 1
ATOM 5020 C CA . ASP B 1 148 ? -3.225 -3.504 -26.297 1 96.38 148 ASP B CA 1
ATOM 5021 C C . ASP B 1 148 ? -2.295 -4.301 -25.391 1 96.38 148 ASP B C 1
ATOM 5023 O O . ASP B 1 148 ? -1.149 -4.578 -25.75 1 96.38 148 ASP B O 1
ATOM 5027 N N . GLY B 1 149 ? -2.736 -4.641 -24.188 1 95.44 149 GLY B N 1
ATOM 5028 C CA . GLY B 1 149 ? -1.929 -5.402 -23.25 1 95.44 149 GLY B CA 1
ATOM 5029 C C . GLY B 1 149 ? -0.91 -4.555 -22.516 1 95.44 149 GLY B C 1
ATOM 5030 O O . GLY B 1 149 ? -0.067 -5.082 -21.781 1 95.44 149 GLY B O 1
ATOM 5031 N N . ILE B 1 150 ? -0.947 -3.24 -22.656 1 94.56 150 ILE B N 1
ATOM 5032 C CA . ILE B 1 150 ? 0.03 -2.33 -22.062 1 94.56 150 ILE B CA 1
ATOM 5033 C C . ILE B 1 150 ? -0.685 -1.291 -21.203 1 94.56 150 ILE B C 1
ATOM 5035 O O . ILE B 1 150 ? -0.223 -0.96 -20.109 1 94.56 150 ILE B O 1
ATOM 5039 N N . HIS B 1 151 ? -1.792 -0.8 -21.734 1 95.56 151 HIS B N 1
ATOM 5040 C CA . HIS B 1 151 ? -2.602 0.181 -21.016 1 95.56 151 HIS B CA 1
ATOM 5041 C C . HIS B 1 151 ? -3.879 -0.449 -20.484 1 95.56 151 HIS B C 1
ATOM 5043 O O . HIS B 1 151 ? -4.738 -0.888 -21.25 1 95.56 151 HIS B O 1
ATOM 5049 N N . PHE B 1 152 ? -4.055 -0.381 -19.25 1 97.25 152 PHE B N 1
ATOM 5050 C CA . PHE B 1 152 ? -5.168 -1.064 -18.609 1 97.25 152 PHE B CA 1
ATOM 5051 C C . PHE B 1 152 ? -6.207 -0.062 -18.109 1 97.25 152 PHE B C 1
ATOM 5053 O O . PHE B 1 152 ? -5.855 1.012 -17.625 1 97.25 152 PHE B O 1
ATOM 5060 N N . GLY B 1 153 ? -7.457 -0.374 -18.25 1 95.69 153 GLY B N 1
ATOM 5061 C CA . GLY B 1 153 ? -8.547 0.473 -17.797 1 95.69 153 GLY B CA 1
ATOM 5062 C C . GLY B 1 153 ? -8.789 0.394 -16.297 1 95.69 153 GLY B C 1
ATOM 5063 O O . GLY B 1 153 ? -7.965 -0.141 -15.562 1 95.69 153 GLY B O 1
ATOM 5064 N N . SER B 1 154 ? -9.961 0.983 -15.938 1 95.56 154 SER B N 1
ATOM 5065 C CA . SER B 1 154 ? -10.328 0.979 -14.523 1 95.56 154 SER B CA 1
ATOM 5066 C C . SER B 1 154 ? -10.766 -0.407 -14.07 1 95.56 154 SER B C 1
ATOM 5068 O O . SER B 1 154 ? -11.383 -1.15 -14.836 1 95.56 154 SER B O 1
ATOM 5070 N N . LYS B 1 155 ? -10.461 -0.707 -12.844 1 97.38 155 LYS B N 1
ATOM 5071 C CA . LYS B 1 155 ? -10.922 -1.947 -12.227 1 97.38 155 LYS B CA 1
ATOM 5072 C C . LYS B 1 155 ? -12.406 -1.866 -11.875 1 97.38 155 LYS B C 1
ATOM 5074 O O . LYS B 1 155 ? -12.891 -0.822 -11.43 1 97.38 155 LYS B O 1
ATOM 5079 N N . LYS B 1 156 ? -13.07 -2.971 -12.141 1 97.12 156 LYS B N 1
ATOM 5080 C CA . LYS B 1 156 ? -14.484 -3.061 -11.812 1 97.12 156 LYS B CA 1
ATOM 5081 C C . LYS B 1 156 ? -14.766 -4.273 -10.93 1 97.12 156 LYS B C 1
ATOM 5083 O O . LYS B 1 156 ? -14.469 -5.406 -11.305 1 97.12 156 LYS B O 1
ATOM 5088 N N . GLU B 1 157 ? -15.258 -4.043 -9.727 1 97.88 157 GLU B N 1
ATOM 5089 C CA . GLU B 1 157 ? -15.703 -5.133 -8.875 1 97.88 157 GLU B CA 1
ATOM 5090 C C . GLU B 1 157 ? -16.984 -5.766 -9.406 1 97.88 157 GLU B C 1
ATOM 5092 O O . GLU B 1 157 ? -17.984 -5.074 -9.641 1 97.88 157 GLU B O 1
ATOM 5097 N N . LEU B 1 158 ? -17 -7.078 -9.562 1 98.5 158 LEU B N 1
ATOM 5098 C CA . LEU B 1 158 ? -18.141 -7.75 -10.203 1 98.5 158 LEU B CA 1
ATOM 5099 C C . LEU B 1 158 ? -18.953 -8.539 -9.18 1 98.5 158 LEU B C 1
ATOM 5101 O O . LEU B 1 158 ? -20.172 -8.516 -9.211 1 98.5 158 LEU B O 1
ATOM 5105 N N . LEU B 1 159 ? -18.281 -9.336 -8.367 1 98.5 159 LEU B N 1
ATOM 5106 C CA . LEU B 1 159 ? -18.906 -10.188 -7.367 1 98.5 159 LEU B CA 1
ATOM 5107 C C . LEU B 1 159 ? -18.219 -10.047 -6.016 1 98.5 159 LEU B C 1
ATOM 5109 O O . LEU B 1 159 ? -17 -9.859 -5.961 1 98.5 159 LEU B O 1
ATOM 5113 N N . ARG B 1 160 ? -19.016 -10.141 -4.941 1 97.06 160 ARG B N 1
ATOM 5114 C CA . ARG B 1 160 ? -18.547 -10.18 -3.559 1 97.06 160 ARG B CA 1
ATOM 5115 C C . ARG B 1 160 ? -19.031 -11.43 -2.844 1 97.06 160 ARG B C 1
ATOM 5117 O O . ARG B 1 160 ? -19.812 -12.203 -3.402 1 97.06 160 ARG B O 1
ATOM 5124 N N . ASN B 1 161 ? -18.562 -11.609 -1.588 1 97.94 161 ASN B N 1
ATOM 5125 C CA . ASN B 1 161 ? -18.938 -12.789 -0.82 1 97.94 161 ASN B CA 1
ATOM 5126 C C . ASN B 1 161 ? -20.453 -12.977 -0.782 1 97.94 161 ASN B C 1
ATOM 5128 O O . ASN B 1 161 ? -20.953 -14.102 -0.842 1 97.94 161 ASN B O 1
ATOM 5132 N N . SER B 1 162 ? -21.172 -11.828 -0.724 1 97.06 162 SER B N 1
ATOM 5133 C CA . SER B 1 162 ? -22.625 -11.883 -0.601 1 97.06 162 SER B CA 1
ATOM 5134 C C . SER B 1 162 ? -23.266 -12.406 -1.884 1 97.06 162 SER B C 1
ATOM 5136 O O . SER B 1 162 ? -24.438 -12.789 -1.886 1 97.06 162 SER B O 1
ATOM 5138 N N . ASP B 1 163 ? -22.562 -12.352 -3 1 97.69 163 ASP B N 1
ATOM 5139 C CA . ASP B 1 163 ? -23.094 -12.781 -4.289 1 97.69 163 ASP B CA 1
ATOM 5140 C C . ASP B 1 163 ? -22.906 -14.289 -4.48 1 97.69 163 ASP B C 1
ATOM 5142 O O . ASP B 1 163 ? -23.484 -14.867 -5.406 1 97.69 163 ASP B O 1
ATOM 5146 N N . TYR B 1 164 ? -22.125 -14.984 -3.629 1 98.19 164 TYR B N 1
ATOM 5147 C CA . TYR B 1 164 ? -21.891 -16.422 -3.707 1 98.19 164 TYR B CA 1
ATOM 5148 C C . TYR B 1 164 ? -22.906 -17.188 -2.871 1 98.19 164 TYR B C 1
ATOM 5150 O O . TYR B 1 164 ? -23.516 -16.625 -1.956 1 98.19 164 TYR B O 1
ATOM 5158 N N . PRO B 1 165 ? -23.109 -18.5 -3.178 1 97.81 165 PRO B N 1
ATOM 5159 C CA . PRO B 1 165 ? -24 -19.312 -2.34 1 97.81 165 PRO B CA 1
ATOM 5160 C C . PRO B 1 165 ? -23.641 -19.234 -0.857 1 97.81 165 PRO B C 1
ATOM 5162 O O . PRO B 1 165 ? -22.453 -19.219 -0.504 1 97.81 165 PRO B O 1
ATOM 5165 N N . SER B 1 166 ? -24.609 -19.266 -0.054 1 97.19 166 SER B N 1
ATOM 5166 C CA . SER B 1 166 ? -24.453 -18.969 1.366 1 97.19 166 SER B CA 1
ATOM 5167 C C . SER B 1 166 ? -23.75 -20.125 2.086 1 97.19 166 SER B C 1
ATOM 5169 O O . SER B 1 166 ? -23.297 -19.969 3.219 1 97.19 166 SER B O 1
ATOM 5171 N N . ASP B 1 167 ? -23.719 -21.25 1.484 1 98.06 167 ASP B N 1
ATOM 5172 C CA . ASP B 1 167 ? -23.109 -22.422 2.131 1 98.06 167 ASP B CA 1
ATOM 5173 C C . ASP B 1 167 ? -21.609 -22.484 1.833 1 98.06 167 ASP B C 1
ATOM 5175 O O . ASP B 1 167 ? -20.953 -23.484 2.156 1 98.06 167 ASP B O 1
ATOM 5179 N N . LEU B 1 168 ? -21.125 -21.438 1.255 1 98.38 168 LEU B N 1
ATOM 5180 C CA . LEU B 1 168 ? -19.688 -21.375 0.973 1 98.38 168 LEU B CA 1
ATOM 5181 C C . LEU B 1 168 ? -18.953 -20.578 2.041 1 98.38 168 LEU B C 1
ATOM 5183 O O . LEU B 1 168 ? -19.547 -19.703 2.691 1 98.38 168 LEU B O 1
ATOM 5187 N N . THR B 1 169 ? -17.672 -20.891 2.238 1 98.5 169 THR B N 1
ATOM 5188 C CA . THR B 1 169 ? -16.797 -20.047 3.043 1 98.5 169 THR B CA 1
ATOM 5189 C C . THR B 1 169 ? -16.391 -18.797 2.273 1 98.5 169 THR B C 1
ATOM 5191 O O . THR B 1 169 ? -16.984 -18.5 1.229 1 98.5 169 THR B O 1
ATOM 5194 N N . CYS B 1 170 ? -15.406 -18.016 2.777 1 98.19 170 CYS B N 1
ATOM 5195 C CA . CYS B 1 170 ? -14.891 -16.828 2.107 1 98.19 170 CYS B CA 1
ATOM 5196 C C . CYS B 1 170 ? -13.812 -17.203 1.094 1 98.19 170 CYS B C 1
ATOM 5198 O O . CYS B 1 170 ? -13.125 -16.328 0.562 1 98.19 170 CYS B O 1
ATOM 5200 N N . HIS B 1 171 ? -13.672 -18.484 0.839 1 97.94 171 HIS B N 1
ATOM 5201 C CA . HIS B 1 171 ? -12.688 -18.969 -0.122 1 97.94 171 HIS B CA 1
ATOM 5202 C C . HIS B 1 171 ? -13.344 -19.344 -1.444 1 97.94 171 HIS B C 1
ATOM 5204 O O . HIS B 1 171 ? -13.547 -20.531 -1.724 1 97.94 171 HIS B O 1
ATOM 5210 N N . VAL B 1 172 ? -13.688 -18.406 -2.268 1 98.38 172 VAL B N 1
ATOM 5211 C CA . VAL B 1 172 ? -14.117 -18.5 -3.66 1 98.38 172 VAL B CA 1
ATOM 5212 C C . VAL B 1 172 ? -13.195 -17.656 -4.539 1 98.38 172 VAL B C 1
ATOM 5214 O O . VAL B 1 172 ? -13.109 -16.438 -4.375 1 98.38 172 VAL B O 1
ATOM 5217 N N . ARG B 1 173 ? -12.469 -18.344 -5.461 1 98.25 173 ARG B N 1
ATOM 5218 C CA . ARG B 1 173 ? -11.438 -17.531 -6.098 1 98.25 173 ARG B CA 1
ATOM 5219 C C . ARG B 1 173 ? -11.008 -18.125 -7.434 1 98.25 173 ARG B C 1
ATOM 5221 O O . ARG B 1 173 ? -11.492 -19.188 -7.832 1 98.25 173 ARG B O 1
ATOM 5228 N N . ASP B 1 174 ? -10.195 -17.344 -8.133 1 98.75 174 ASP B N 1
ATOM 5229 C CA . ASP B 1 174 ? -9.422 -17.734 -9.312 1 98.75 174 ASP B CA 1
ATOM 5230 C C . ASP B 1 174 ? -10.336 -17.906 -10.531 1 98.75 174 ASP B C 1
ATOM 5232 O O . ASP B 1 174 ? -10.383 -18.984 -11.133 1 98.75 174 ASP B O 1
ATOM 5236 N N . PRO B 1 175 ? -10.938 -16.844 -10.977 1 98.88 175 PRO B N 1
ATOM 5237 C CA . PRO B 1 175 ? -11.875 -16.938 -12.102 1 98.88 175 PRO B CA 1
ATOM 5238 C C . PRO B 1 175 ? -11.195 -17.328 -13.414 1 98.88 175 PRO B C 1
ATOM 5240 O O . PRO B 1 175 ? -10.125 -16.812 -13.727 1 98.88 175 PRO B O 1
ATOM 5243 N N . LYS B 1 176 ? -11.805 -18.234 -14.109 1 98.75 176 LYS B N 1
ATOM 5244 C CA . LYS B 1 176 ? -11.5 -18.609 -15.484 1 98.75 176 LYS B CA 1
ATOM 5245 C C . LYS B 1 176 ? -12.742 -18.5 -16.375 1 98.75 176 LYS B C 1
ATOM 5247 O O . LYS B 1 176 ? -13.789 -19.078 -16.062 1 98.75 176 LYS B O 1
ATOM 5252 N N . VAL B 1 177 ? -12.609 -17.75 -17.516 1 98.75 177 VAL B N 1
ATOM 5253 C CA . VAL B 1 177 ? -13.789 -17.406 -18.297 1 98.75 177 VAL B CA 1
ATOM 5254 C C . VAL B 1 177 ? -13.664 -18.031 -19.688 1 98.75 177 VAL B C 1
ATOM 5256 O O . VAL B 1 177 ? -12.578 -18.078 -20.266 1 98.75 177 VAL B O 1
ATOM 5259 N N . TRP B 1 178 ? -14.789 -18.547 -20.234 1 98.25 178 TRP B N 1
ATOM 5260 C CA . TRP B 1 178 ? -14.898 -18.984 -21.625 1 98.25 178 TRP B CA 1
ATOM 5261 C C . TRP B 1 178 ? -16.281 -18.688 -22.188 1 98.25 178 TRP B C 1
ATOM 5263 O O . TRP B 1 178 ? -17.172 -18.25 -21.453 1 98.25 178 TRP B O 1
ATOM 5273 N N . LYS B 1 179 ? -16.297 -18.797 -23.438 1 98.06 179 LYS B N 1
ATOM 5274 C CA . LYS B 1 179 ? -17.562 -18.578 -24.141 1 98.06 179 LYS B CA 1
ATOM 5275 C C . LYS B 1 179 ? -18.078 -19.859 -24.781 1 98.06 179 LYS B C 1
ATOM 5277 O O . LYS B 1 179 ? -17.297 -20.641 -25.328 1 98.06 179 LYS B O 1
ATOM 5282 N N . LYS B 1 180 ? -19.297 -20.172 -24.656 1 97 180 LYS B N 1
ATOM 5283 C CA . LYS B 1 180 ? -20.016 -21.219 -25.375 1 97 180 LYS B CA 1
ATOM 5284 C C . LYS B 1 180 ? -21.297 -20.688 -26 1 97 180 LYS B C 1
ATOM 5286 O O . LYS B 1 180 ? -22.172 -20.172 -25.297 1 97 180 LYS B O 1
ATOM 5291 N N . ASP B 1 181 ? -21.328 -20.734 -27.328 1 93.69 181 ASP B N 1
ATOM 5292 C CA . ASP B 1 181 ? -22.422 -20.141 -28.094 1 93.69 181 ASP B CA 1
ATOM 5293 C C . ASP B 1 181 ? -22.516 -18.641 -27.828 1 93.69 181 ASP B C 1
ATOM 5295 O O . ASP B 1 181 ? -21.531 -17.906 -27.969 1 93.69 181 ASP B O 1
ATOM 5299 N N . ASP B 1 182 ? -23.516 -18.125 -27.328 1 95.56 182 ASP B N 1
ATOM 5300 C CA . ASP B 1 182 ? -23.641 -16.688 -27.109 1 95.56 182 ASP B CA 1
ATOM 5301 C C . ASP B 1 182 ? -23.672 -16.359 -25.625 1 95.56 182 ASP B C 1
ATOM 5303 O O . ASP B 1 182 ? -24.125 -15.281 -25.234 1 95.56 182 ASP B O 1
ATOM 5307 N N . THR B 1 183 ? -23.188 -17.312 -24.906 1 98.19 183 THR B N 1
ATOM 5308 C CA . THR B 1 183 ? -23.188 -17.141 -23.469 1 98.19 183 THR B CA 1
ATOM 5309 C C . THR B 1 183 ? -21.766 -17.25 -22.906 1 98.19 183 THR B C 1
ATOM 5311 O O . THR B 1 183 ? -20.969 -18.078 -23.375 1 98.19 183 THR B O 1
ATOM 5314 N N . TYR B 1 184 ? -21.469 -16.359 -21.953 1 98.81 184 TYR B N 1
ATOM 5315 C CA . TYR B 1 184 ? -20.188 -16.406 -21.266 1 98.81 184 TYR B CA 1
ATOM 5316 C C . TYR B 1 184 ? -20.297 -17.188 -19.953 1 98.81 184 TYR B C 1
ATOM 5318 O O . TYR B 1 184 ? -21.281 -17.062 -19.234 1 98.81 184 TYR B O 1
ATOM 5326 N N . TYR B 1 185 ? -19.312 -18 -19.688 1 98.81 185 TYR B N 1
ATOM 5327 C CA . TYR B 1 185 ? -19.266 -18.766 -18.453 1 98.81 185 TYR B CA 1
ATOM 5328 C C . TYR B 1 185 ? -17.984 -18.5 -17.688 1 98.81 185 TYR B C 1
ATOM 5330 O O . TYR B 1 185 ? -16.953 -18.188 -18.281 1 98.81 185 TYR B O 1
ATOM 5338 N N . MET B 1 186 ? -18.062 -18.562 -16.391 1 98.88 186 MET B N 1
ATOM 5339 C CA . MET B 1 186 ? -16.938 -18.391 -15.477 1 98.88 186 MET B CA 1
ATOM 5340 C C . MET B 1 186 ? -16.875 -19.516 -14.453 1 98.88 186 MET B C 1
ATOM 5342 O O . MET B 1 186 ? -17.891 -19.875 -13.859 1 98.88 186 MET B O 1
ATOM 5346 N N . ILE B 1 187 ? -15.766 -20.125 -14.32 1 98.88 187 ILE B N 1
ATOM 5347 C CA . ILE B 1 187 ? -15.578 -21.141 -13.281 1 98.88 187 ILE B CA 1
ATOM 5348 C C . ILE B 1 187 ? -14.664 -20.594 -12.188 1 98.88 187 ILE B C 1
ATOM 5350 O O . ILE B 1 187 ? -13.695 -19.891 -12.469 1 98.88 187 ILE B O 1
ATOM 5354 N N . GLN B 1 188 ? -14.945 -20.812 -10.93 1 98.81 188 GLN B N 1
ATOM 5355 C CA . GLN B 1 188 ? -14.156 -20.438 -9.766 1 98.81 188 GLN B CA 1
ATOM 5356 C C . GLN B 1 188 ? -14 -21.625 -8.812 1 98.81 188 GLN B C 1
ATOM 5358 O O . GLN B 1 188 ? -14.875 -22.484 -8.742 1 98.81 188 GLN B O 1
ATOM 5363 N N . GLY B 1 189 ? -12.836 -21.656 -8.141 1 98.75 189 GLY B N 1
ATOM 5364 C CA . GLY B 1 189 ? -12.664 -22.609 -7.07 1 98.75 189 GLY B CA 1
ATOM 5365 C C . GLY B 1 189 ? -13.336 -22.203 -5.777 1 98.75 189 GLY B C 1
ATOM 5366 O O . GLY B 1 189 ? -13.445 -21 -5.488 1 98.75 189 GLY B O 1
ATOM 5367 N N . ALA B 1 190 ? -13.734 -23.219 -4.977 1 98.69 190 ALA B N 1
ATOM 5368 C CA . ALA B 1 190 ? -14.469 -22.875 -3.758 1 98.69 190 ALA B CA 1
ATOM 5369 C C . ALA B 1 190 ? -14.227 -23.906 -2.66 1 98.69 190 ALA B C 1
ATOM 5371 O O . ALA B 1 190 ? -13.805 -25.031 -2.941 1 98.69 190 ALA B O 1
ATOM 5372 N N . ARG B 1 191 ? -14.398 -23.5 -1.47 1 98.44 191 ARG B N 1
ATOM 5373 C CA . ARG B 1 191 ? -14.453 -24.281 -0.244 1 98.44 191 ARG B CA 1
ATOM 5374 C C . ARG B 1 191 ? -15.812 -24.141 0.443 1 98.44 191 ARG B C 1
ATOM 5376 O O . ARG B 1 191 ? -16.234 -23.016 0.756 1 98.44 191 ARG B O 1
ATOM 5383 N N . THR B 1 192 ? -16.469 -25.234 0.691 1 98.38 192 THR B N 1
ATOM 5384 C CA . THR B 1 192 ? -17.75 -25.172 1.39 1 98.38 192 THR B CA 1
ATOM 5385 C C . THR B 1 192 ? -17.531 -25.016 2.893 1 98.38 192 THR B C 1
ATOM 5387 O O . THR B 1 192 ? -16.438 -25.25 3.395 1 98.38 192 THR B O 1
ATOM 5390 N N . LYS B 1 193 ? -18.578 -24.688 3.553 1 98.19 193 LYS B N 1
ATOM 5391 C CA . LYS B 1 193 ? -18.516 -24.562 5.004 1 98.19 193 LYS B CA 1
ATOM 5392 C C . LYS B 1 193 ? -18.25 -25.922 5.656 1 98.19 193 LYS B C 1
ATOM 5394 O O . LYS B 1 193 ? -17.844 -25.984 6.816 1 98.19 193 LYS B O 1
ATOM 5399 N N . ASN B 1 194 ? -18.484 -27.016 4.93 1 97.56 194 ASN B N 1
ATOM 5400 C CA . ASN B 1 194 ? -18.188 -28.359 5.41 1 97.56 194 ASN B CA 1
ATOM 5401 C C . ASN B 1 194 ? -16.797 -28.812 4.965 1 97.56 194 ASN B C 1
ATOM 5403 O O . ASN B 1 194 ? -16.484 -30 5.012 1 97.56 194 ASN B O 1
ATOM 5407 N N . ASP B 1 195 ? -16.062 -27.938 4.488 1 97.31 195 ASP B N 1
ATOM 5408 C CA . ASP B 1 195 ? -14.68 -28.188 4.102 1 97.31 195 ASP B CA 1
ATOM 5409 C C . ASP B 1 195 ? -14.594 -29.203 2.957 1 97.31 195 ASP B C 1
ATOM 5411 O O . ASP B 1 195 ? -13.852 -30.172 3.037 1 97.31 195 ASP B O 1
ATOM 5415 N N . VAL B 1 196 ? -15.383 -28.953 1.984 1 98 196 VAL B N 1
ATOM 5416 C CA . VAL B 1 196 ? -15.328 -29.734 0.759 1 98 196 VAL B CA 1
ATOM 5417 C C . VAL B 1 196 ? -14.992 -28.844 -0.425 1 98 196 VAL B C 1
ATOM 5419 O O . VAL B 1 196 ? -15.648 -27.812 -0.645 1 98 196 VAL B O 1
ATOM 5422 N N . GLY B 1 197 ? -13.984 -29.234 -1.163 1 98.31 197 GLY B N 1
ATOM 5423 C CA . GLY B 1 197 ? -13.594 -28.5 -2.359 1 98.31 197 GLY B CA 1
ATOM 5424 C C . GLY B 1 197 ? -14.5 -28.766 -3.543 1 98.31 197 GLY B C 1
ATOM 5425 O O . GLY B 1 197 ? -14.945 -29.891 -3.75 1 98.31 197 GLY B O 1
ATOM 5426 N N . GLN B 1 198 ? -14.805 -27.75 -4.289 1 98.38 198 GLN B N 1
ATOM 5427 C CA . GLN B 1 198 ? -15.617 -27.828 -5.5 1 98.38 198 GLN B CA 1
ATOM 5428 C C . GLN B 1 198 ? -15.336 -26.656 -6.43 1 98.38 198 GLN B C 1
ATOM 5430 O O . GLN B 1 198 ? -14.531 -25.781 -6.109 1 98.38 198 GLN B O 1
ATOM 5435 N N . ALA B 1 199 ? -15.914 -26.672 -7.586 1 98.62 199 ALA B N 1
ATOM 5436 C CA . ALA B 1 199 ? -15.891 -25.531 -8.492 1 98.62 199 ALA B CA 1
ATOM 5437 C C . ALA B 1 199 ? -17.297 -25 -8.742 1 98.62 199 ALA B C 1
ATOM 5439 O O . ALA B 1 199 ? -18.266 -25.766 -8.734 1 98.62 199 ALA B O 1
ATOM 5440 N N . LEU B 1 200 ? -17.344 -23.672 -8.891 1 98.75 200 LEU B N 1
ATOM 5441 C CA . LEU B 1 200 ? -18.609 -23 -9.203 1 98.75 200 LEU B CA 1
ATOM 5442 C C . LEU B 1 200 ? -18.625 -22.531 -10.648 1 98.75 200 LEU B C 1
ATOM 5444 O O . LEU B 1 200 ? -17.594 -22.094 -11.18 1 98.75 200 LEU B O 1
ATOM 5448 N N . ILE B 1 201 ? -19.828 -22.594 -11.25 1 98.81 201 ILE B N 1
ATOM 5449 C CA . ILE B 1 201 ? -20 -22.031 -12.578 1 98.81 201 ILE B CA 1
ATOM 5450 C C . ILE B 1 201 ? -21 -20.859 -12.523 1 98.81 201 ILE B C 1
ATOM 5452 O O . ILE B 1 201 ? -22.062 -20.984 -11.93 1 98.81 201 ILE B O 1
ATOM 5456 N N . PHE B 1 202 ? -20.547 -19.797 -13.102 1 98.81 202 PHE B N 1
ATOM 5457 C CA . PHE B 1 202 ? -21.391 -18.625 -13.289 1 98.81 202 PHE B CA 1
ATOM 5458 C C . PHE B 1 202 ? -21.625 -18.359 -14.773 1 98.81 202 PHE B C 1
ATOM 5460 O O . PHE B 1 202 ? -20.828 -18.766 -15.617 1 98.81 202 PHE B O 1
ATOM 5467 N N . GLU B 1 203 ? -22.75 -17.719 -15.109 1 98.69 203 GLU B N 1
ATOM 5468 C CA . GLU B 1 203 ? -23.062 -17.375 -16.484 1 98.69 203 GLU B CA 1
ATOM 5469 C C . GLU B 1 203 ? -23.344 -15.883 -16.641 1 98.69 203 GLU B C 1
ATOM 5471 O O . GLU B 1 203 ? -23.781 -15.227 -15.688 1 98.69 203 GLU B O 1
ATOM 5476 N N . SER B 1 204 ? -23.062 -15.359 -17.781 1 98.75 204 SER B N 1
ATOM 5477 C CA . SER B 1 204 ? -23.266 -13.953 -18.109 1 98.75 204 SER B CA 1
ATOM 5478 C C . SER B 1 204 ? -23.594 -13.773 -19.594 1 98.75 204 SER B C 1
ATOM 5480 O O . SER B 1 204 ? -23.172 -14.57 -20.438 1 98.75 204 SER B O 1
ATOM 5482 N N . SER B 1 205 ? -24.375 -12.68 -19.938 1 98.31 205 SER B N 1
ATOM 5483 C CA . SER B 1 205 ? -24.641 -12.32 -21.328 1 98.31 205 SER B CA 1
ATOM 5484 C C . SER B 1 205 ? -23.781 -11.141 -21.766 1 98.31 205 SER B C 1
ATOM 5486 O O . SER B 1 205 ? -23.703 -10.844 -22.969 1 98.31 205 SER B O 1
ATOM 5488 N N . ASP B 1 206 ? -23.125 -10.508 -20.766 1 98.12 206 ASP B N 1
ATOM 5489 C CA . ASP B 1 206 ? -22.469 -9.258 -21.125 1 98.12 206 ASP B CA 1
ATOM 5490 C C . ASP B 1 206 ? -21.062 -9.195 -20.547 1 98.12 206 ASP B C 1
ATOM 5492 O O . ASP B 1 206 ? -20.406 -8.148 -20.594 1 98.12 206 ASP B O 1
ATOM 5496 N N . LYS B 1 207 ? -20.516 -10.188 -19.859 1 98.25 207 LYS B N 1
ATOM 5497 C CA . LYS B 1 207 ? -19.188 -10.312 -19.266 1 98.25 207 LYS B CA 1
ATOM 5498 C C . LYS B 1 207 ? -19.062 -9.477 -18 1 98.25 207 LYS B C 1
ATOM 5500 O O . LYS B 1 207 ? -18 -9.422 -17.375 1 98.25 207 LYS B O 1
ATOM 5505 N N . ILE B 1 208 ? -20.078 -8.844 -17.516 1 97.81 208 ILE B N 1
ATOM 5506 C CA . ILE B 1 208 ? -20.047 -7.926 -16.375 1 97.81 208 ILE B CA 1
ATOM 5507 C C . ILE B 1 208 ? -20.969 -8.445 -15.273 1 97.81 208 ILE B C 1
ATOM 5509 O O . ILE B 1 208 ? -20.547 -8.555 -14.117 1 97.81 208 ILE B O 1
ATOM 5513 N N . ASN B 1 209 ? -22.203 -8.75 -15.703 1 98.25 209 ASN B N 1
ATOM 5514 C CA . ASN B 1 209 ? -23.188 -9.273 -14.766 1 98.25 209 ASN B CA 1
ATOM 5515 C C . ASN B 1 209 ? -23.203 -10.797 -14.758 1 98.25 209 ASN B C 1
ATOM 5517 O O . ASN B 1 209 ? -23.578 -11.43 -15.742 1 98.25 209 ASN B O 1
ATOM 5521 N N . TRP B 1 210 ? -22.828 -11.383 -13.617 1 98.75 210 TRP B N 1
ATOM 5522 C CA . TRP B 1 210 ? -22.672 -12.828 -13.508 1 98.75 210 TRP B CA 1
ATOM 5523 C C . TRP B 1 210 ? -23.703 -13.414 -12.539 1 98.75 210 TRP B C 1
ATOM 5525 O O . TRP B 1 210 ? -23.969 -12.836 -11.477 1 98.75 210 TRP B O 1
ATOM 5535 N N . HIS B 1 211 ? -24.25 -14.516 -12.922 1 97.81 211 HIS B N 1
ATOM 5536 C CA . HIS B 1 211 ? -25.188 -15.242 -12.078 1 97.81 211 HIS B CA 1
ATOM 5537 C C . HIS B 1 211 ? -24.734 -16.688 -11.852 1 97.81 211 HIS B C 1
ATOM 5539 O O . HIS B 1 211 ? -24.188 -17.312 -12.758 1 97.81 211 HIS B O 1
ATOM 5545 N N . PHE B 1 212 ? -25.094 -17.172 -10.711 1 98.44 212 PHE B N 1
ATOM 5546 C CA . PHE B 1 212 ? -24.75 -18.547 -10.367 1 98.44 212 PHE B CA 1
ATOM 5547 C C . PHE B 1 212 ? -25.484 -19.531 -11.273 1 98.44 212 PHE B C 1
ATOM 5549 O O . PHE B 1 212 ? -26.703 -19.453 -11.43 1 98.44 212 PHE B O 1
ATOM 5556 N N . HIS B 1 213 ? -24.703 -20.453 -11.852 1 98.38 213 HIS B N 1
ATOM 5557 C CA . HIS B 1 213 ? -25.281 -21.438 -12.758 1 98.38 213 HIS B CA 1
ATOM 5558 C C . HIS B 1 213 ? -25.328 -22.812 -12.102 1 98.38 213 HIS B C 1
ATOM 5560 O O . HIS B 1 213 ? -26.375 -23.469 -12.086 1 98.38 213 HIS B O 1
ATOM 5566 N N . SER B 1 214 ? -24.234 -23.297 -11.633 1 98.25 214 SER B N 1
ATOM 5567 C CA . SER B 1 214 ? -24.172 -24.656 -11.078 1 98.25 214 SER B CA 1
ATOM 5568 C C . SER B 1 214 ? -22.875 -24.875 -10.312 1 98.25 214 SER B C 1
ATOM 5570 O O . SER B 1 214 ? -22.031 -23.969 -10.211 1 98.25 214 SER B O 1
ATOM 5572 N N . ARG B 1 215 ? -22.734 -26.109 -9.719 1 97.81 215 ARG B N 1
ATOM 5573 C CA . ARG B 1 215 ? -21.531 -26.562 -9.055 1 97.81 215 ARG B CA 1
ATOM 5574 C C . ARG B 1 215 ? -20.953 -27.812 -9.75 1 97.81 215 ARG B C 1
ATOM 5576 O O . ARG B 1 215 ? -21.719 -28.625 -10.281 1 97.81 215 ARG B O 1
ATOM 5583 N N . ILE B 1 216 ? -19.719 -27.859 -9.711 1 98.56 216 ILE B N 1
ATOM 5584 C CA . ILE B 1 216 ? -19.031 -29.078 -10.117 1 98.56 216 ILE B CA 1
ATOM 5585 C C . ILE B 1 216 ? -18.469 -29.781 -8.891 1 98.56 216 ILE B C 1
ATOM 5587 O O . ILE B 1 216 ? -17.656 -29.219 -8.156 1 98.56 216 ILE B O 1
ATOM 5591 N N . GLU B 1 217 ? -18.828 -31.016 -8.727 1 97 217 GLU B N 1
ATOM 5592 C CA . GLU B 1 217 ? -18.438 -31.797 -7.559 1 97 217 GLU B CA 1
ATOM 5593 C C . GLU B 1 217 ? -17.953 -33.188 -7.957 1 97 217 GLU B C 1
ATOM 5595 O O . GLU B 1 217 ? -18.391 -33.75 -8.969 1 97 217 GLU B O 1
ATOM 5600 N N . SER B 1 218 ? -17.078 -33.656 -7.191 1 95.94 218 SER B N 1
ATOM 5601 C CA . SER B 1 218 ? -16.703 -35.062 -7.328 1 95.94 218 SER B CA 1
ATOM 5602 C C . SER B 1 218 ? -17.703 -35.969 -6.609 1 95.94 218 SER B C 1
ATOM 5604 O O . SER B 1 218 ? -18.469 -35.5 -5.773 1 95.94 218 SER B O 1
ATOM 5606 N N . GLU B 1 219 ? -17.672 -37.25 -6.938 1 94.25 219 GLU B N 1
ATOM 5607 C CA . GLU B 1 219 ? -18.578 -38.219 -6.324 1 94.25 219 GLU B CA 1
ATOM 5608 C C . GLU B 1 219 ? -18.406 -38.25 -4.809 1 94.25 219 GLU B C 1
ATOM 5610 O O . GLU B 1 219 ? -19.391 -38.344 -4.07 1 94.25 219 GLU B O 1
ATOM 5615 N N . LYS B 1 220 ? -17.219 -38.312 -4.359 1 94.69 220 LYS B N 1
ATOM 5616 C CA . LYS B 1 220 ? -16.859 -38.188 -2.949 1 94.69 220 LYS B CA 1
ATOM 5617 C C . LYS B 1 220 ? -16.031 -36.938 -2.689 1 94.69 220 LYS B C 1
ATOM 5619 O O . LYS B 1 220 ? -15.312 -36.469 -3.572 1 94.69 220 LYS B O 1
ATOM 5624 N N . PRO B 1 221 ? -16.203 -36.438 -1.464 1 95.31 221 PRO B N 1
ATOM 5625 C CA . PRO B 1 221 ? -15.391 -35.25 -1.137 1 95.31 221 PRO B CA 1
ATOM 5626 C C . PRO B 1 221 ? -13.922 -35.469 -1.502 1 95.31 221 PRO B C 1
ATOM 5628 O O . PRO B 1 221 ? -13.344 -36.5 -1.231 1 95.31 221 PRO B O 1
ATOM 5631 N N . PHE B 1 222 ? -13.344 -34.531 -2.096 1 96.62 222 PHE B N 1
ATOM 5632 C CA . PHE B 1 222 ? -11.977 -34.594 -2.596 1 96.62 222 PHE B CA 1
ATOM 5633 C C . PHE B 1 222 ? -11.219 -33.312 -2.256 1 96.62 222 PHE B C 1
ATOM 5635 O O . PHE B 1 222 ? -11.117 -32.406 -3.084 1 96.62 222 PHE B O 1
ATOM 5642 N N . GLY B 1 223 ? -10.57 -33.312 -1.077 1 97.06 223 GLY B N 1
ATOM 5643 C CA . GLY B 1 223 ? -9.898 -32.125 -0.567 1 97.06 223 GLY B CA 1
ATOM 5644 C C . GLY B 1 223 ? -10.859 -31.062 -0.06 1 97.06 223 GLY B C 1
ATOM 5645 O O . GLY B 1 223 ? -12.07 -31.156 -0.269 1 97.06 223 GLY B O 1
ATOM 5646 N N . TYR B 1 224 ? -10.328 -30.031 0.61 1 97.44 224 TYR B N 1
ATOM 5647 C CA . TYR B 1 224 ? -11.203 -29.016 1.203 1 97.44 224 TYR B CA 1
ATOM 5648 C C . TYR B 1 224 ? -11.273 -27.781 0.32 1 97.44 224 TYR B C 1
ATOM 5650 O O . TYR B 1 224 ? -12.133 -26.906 0.526 1 97.44 224 TYR B O 1
ATOM 5658 N N . MET B 1 225 ? -10.383 -27.703 -0.721 1 97.94 225 MET B N 1
ATOM 5659 C CA . MET B 1 225 ? -10.344 -26.531 -1.591 1 97.94 225 MET B CA 1
ATOM 5660 C C . MET B 1 225 ? -9.859 -26.906 -2.986 1 97.94 225 MET B C 1
ATOM 5662 O O . MET B 1 225 ? -8.867 -27.625 -3.133 1 97.94 225 MET B O 1
ATOM 5666 N N . TRP B 1 226 ? -10.555 -26.453 -4.059 1 98.5 226 TRP B N 1
ATOM 5667 C CA . TRP B 1 226 ? -10.102 -26.531 -5.441 1 98.5 226 TRP B CA 1
ATOM 5668 C C . TRP B 1 226 ? -9.633 -25.172 -5.941 1 98.5 226 TRP B C 1
ATOM 5670 O O . TRP B 1 226 ? -10.445 -24.328 -6.309 1 98.5 226 TRP B O 1
ATOM 5680 N N . GLU B 1 227 ? -8.367 -24.984 -6.059 1 98.12 227 GLU B N 1
ATOM 5681 C CA . GLU B 1 227 ? -7.809 -23.719 -6.492 1 98.12 227 GLU B CA 1
ATOM 5682 C C . GLU B 1 227 ? -7.527 -23.719 -7.992 1 98.12 227 GLU B C 1
ATOM 5684 O O . GLU B 1 227 ? -7.285 -24.766 -8.586 1 98.12 227 GLU B O 1
ATOM 5689 N N . CYS B 1 228 ? -7.574 -22.547 -8.547 1 98.44 228 CYS B N 1
ATOM 5690 C CA . CYS B 1 228 ? -7.152 -22.266 -9.914 1 98.44 228 CYS B CA 1
ATOM 5691 C C . CYS B 1 228 ? -7.77 -23.25 -10.898 1 98.44 228 CYS B C 1
ATOM 5693 O O . CYS B 1 228 ? -7.062 -23.875 -11.688 1 98.44 228 CYS B O 1
ATOM 5695 N N . PRO B 1 229 ? -9.086 -23.344 -10.867 1 98.69 229 PRO B N 1
ATOM 5696 C CA . PRO B 1 229 ? -9.703 -24.219 -11.867 1 98.69 229 PRO B CA 1
ATOM 5697 C C . PRO B 1 229 ? -9.492 -23.734 -13.297 1 98.69 229 PRO B C 1
ATOM 5699 O O . PRO B 1 229 ? -9.398 -22.531 -13.531 1 98.69 229 PRO B O 1
ATOM 5702 N N . ASP B 1 230 ? -9.414 -24.656 -14.164 1 98.5 230 ASP B N 1
ATOM 5703 C CA . ASP B 1 230 ? -9.273 -24.453 -15.602 1 98.5 230 ASP B CA 1
ATOM 5704 C C . ASP B 1 230 ? -10.047 -25.5 -16.391 1 98.5 230 ASP B C 1
ATOM 5706 O O . ASP B 1 230 ? -9.812 -26.703 -16.234 1 98.5 230 ASP B O 1
ATOM 5710 N N . TYR B 1 231 ? -10.984 -25.031 -17.203 1 98.56 231 TYR B N 1
ATOM 5711 C CA . TYR B 1 231 ? -11.773 -25.953 -18.016 1 98.56 231 TYR B CA 1
ATOM 5712 C C . TYR B 1 231 ? -11.555 -25.688 -19.5 1 98.56 231 TYR B C 1
ATOM 5714 O O . TYR B 1 231 ? -11.703 -24.547 -19.969 1 98.56 231 TYR B O 1
ATOM 5722 N N . PHE B 1 232 ? -11.273 -26.781 -20.188 1 98 232 PHE B N 1
ATOM 5723 C CA . PHE B 1 232 ? -11.062 -26.641 -21.625 1 98 232 PHE B CA 1
ATOM 5724 C C . PHE B 1 232 ? -11.211 -27.984 -22.328 1 98 232 PHE B C 1
ATOM 5726 O O . PHE B 1 232 ? -11.281 -29.031 -21.672 1 98 232 PHE B O 1
ATOM 5733 N N . GLU B 1 233 ? -11.289 -27.906 -23.625 1 96.5 233 GLU B N 1
ATOM 5734 C CA . GLU B 1 233 ? -11.289 -29.078 -24.484 1 96.5 233 GLU B CA 1
ATOM 5735 C C . GLU B 1 233 ? -10.094 -29.078 -25.422 1 96.5 233 GLU B C 1
ATOM 5737 O O . GLU B 1 233 ? -9.727 -28.031 -25.953 1 96.5 233 GLU B O 1
ATOM 5742 N N . THR B 1 234 ? -9.469 -30.172 -25.5 1 95.88 234 THR B N 1
ATOM 5743 C CA . THR B 1 234 ? -8.367 -30.328 -26.438 1 95.88 234 THR B CA 1
ATOM 5744 C C . THR B 1 234 ? -8.406 -31.703 -27.094 1 95.88 234 THR B C 1
ATOM 5746 O O . THR B 1 234 ? -8.523 -32.719 -26.422 1 95.88 234 THR B O 1
ATOM 5749 N N . ASP B 1 235 ? -8.328 -31.719 -28.422 1 94.5 235 ASP B N 1
ATOM 5750 C CA . ASP B 1 235 ? -8.336 -32.938 -29.219 1 94.5 235 ASP B CA 1
ATOM 5751 C C . ASP B 1 235 ? -9.523 -33.812 -28.859 1 94.5 235 ASP B C 1
ATOM 5753 O O . ASP B 1 235 ? -9.375 -35.031 -28.688 1 94.5 235 ASP B O 1
ATOM 5757 N N . GLY B 1 236 ? -10.609 -33.188 -28.594 1 93.25 236 GLY B N 1
ATOM 5758 C CA . GLY B 1 236 ? -11.867 -33.875 -28.359 1 93.25 236 GLY B CA 1
ATOM 5759 C C . GLY B 1 236 ? -12.055 -34.312 -26.922 1 93.25 236 GLY B C 1
ATOM 5760 O O . GLY B 1 236 ? -13.094 -34.875 -26.578 1 93.25 236 GLY B O 1
ATOM 5761 N N . ILE B 1 237 ? -11.125 -34.125 -26.094 1 96.69 237 ILE B N 1
ATOM 5762 C CA . ILE B 1 237 ? -11.203 -34.531 -24.703 1 96.69 237 ILE B CA 1
ATOM 5763 C C . ILE B 1 237 ? -11.43 -33.312 -23.812 1 96.69 237 ILE B C 1
ATOM 5765 O O . ILE B 1 237 ? -10.75 -32.281 -23.969 1 96.69 237 ILE B O 1
ATOM 5769 N N . LYS B 1 238 ? -12.438 -33.438 -22.875 1 97.88 238 LYS B N 1
ATOM 5770 C CA . LYS B 1 238 ? -12.75 -32.344 -21.953 1 97.88 238 LYS B CA 1
ATOM 5771 C C . LYS B 1 238 ? -11.992 -32.531 -20.641 1 97.88 238 LYS B C 1
ATOM 5773 O O . LYS B 1 238 ? -12 -33.594 -20.047 1 97.88 238 LYS B O 1
ATOM 5778 N N . ILE B 1 239 ? -11.383 -31.406 -20.25 1 98.56 239 ILE B N 1
ATOM 5779 C CA . ILE B 1 239 ? -10.5 -31.484 -19.094 1 98.56 239 ILE B CA 1
ATOM 5780 C C . ILE B 1 239 ? -10.891 -30.406 -18.078 1 98.56 239 ILE B C 1
ATOM 5782 O O . ILE B 1 239 ? -11.062 -29.234 -18.453 1 98.56 239 ILE B O 1
ATOM 5786 N N . LEU B 1 240 ? -11.102 -30.828 -16.844 1 98.69 240 LEU B N 1
ATOM 5787 C CA . LEU B 1 240 ? -11.203 -29.906 -15.703 1 98.69 240 LEU B CA 1
ATOM 5788 C C . LEU B 1 240 ? -9.945 -29.969 -14.836 1 98.69 240 LEU B C 1
ATOM 5790 O O . LEU B 1 240 ? -9.75 -30.938 -14.094 1 98.69 240 LEU B O 1
ATOM 5794 N N . SER B 1 241 ? -9.148 -28.984 -14.984 1 98.62 241 SER B N 1
ATOM 5795 C CA . SER B 1 241 ? -7.941 -28.859 -14.18 1 98.62 241 SER B CA 1
ATOM 5796 C C . SER B 1 241 ? -8.219 -28.141 -12.867 1 98.62 241 SER B C 1
ATOM 5798 O O . SER B 1 241 ? -9.016 -27.203 -12.82 1 98.62 241 SER B O 1
ATOM 5800 N N . SER B 1 242 ? -7.625 -28.594 -11.742 1 98.19 242 SER B N 1
ATOM 5801 C CA . SER B 1 242 ? -7.73 -27.906 -10.461 1 98.19 242 SER B CA 1
ATOM 5802 C C . SER B 1 242 ? -6.551 -28.25 -9.555 1 98.19 242 SER B C 1
ATOM 5804 O O . SER B 1 242 ? -5.988 -29.344 -9.641 1 98.19 242 SER B O 1
ATOM 5806 N N . SER B 1 243 ? -6.133 -27.328 -8.773 1 98.31 243 SER B N 1
ATOM 5807 C CA . SER B 1 243 ? -5.176 -27.547 -7.695 1 98.31 243 SER B CA 1
ATOM 5808 C C . SER B 1 243 ? -5.883 -27.781 -6.363 1 98.31 243 SER B C 1
ATOM 5810 O O . SER B 1 243 ? -6.512 -26.875 -5.82 1 98.31 243 SER B O 1
ATOM 5812 N N . VAL B 1 244 ? -5.734 -28.969 -5.828 1 97.75 244 VAL B N 1
ATOM 5813 C CA . VAL B 1 244 ? -6.566 -29.422 -4.723 1 97.75 244 VAL B CA 1
ATOM 5814 C C . VAL B 1 244 ? -5.762 -29.406 -3.426 1 97.75 244 VAL B C 1
ATOM 5816 O O . VAL B 1 244 ? -4.652 -29.938 -3.371 1 97.75 244 VAL B O 1
ATOM 5819 N N . GLN B 1 245 ? -6.359 -28.812 -2.445 1 96.5 245 GLN B N 1
ATOM 5820 C CA . GLN B 1 245 ? -5.754 -28.797 -1.118 1 96.5 245 GLN B CA 1
ATOM 5821 C C . GLN B 1 245 ? -6.449 -29.766 -0.18 1 96.5 245 GLN B C 1
ATOM 5823 O O . GLN B 1 245 ? -7.656 -30 -0.286 1 96.5 245 GLN B O 1
ATOM 5828 N N . GLY B 1 246 ? -5.633 -30.406 0.686 1 93.75 246 GLY B N 1
ATOM 5829 C CA . GLY B 1 246 ? -6.207 -31.156 1.789 1 93.75 246 GLY B CA 1
ATOM 5830 C C . GLY B 1 246 ? -6.34 -32.656 1.495 1 93.75 246 GLY B C 1
ATOM 5831 O O . GLY B 1 246 ? -7.137 -33.344 2.129 1 93.75 246 GLY B O 1
ATOM 5832 N N . LEU B 1 247 ? -5.641 -33.125 0.485 1 93.25 247 LEU B N 1
ATOM 5833 C CA . LEU B 1 247 ? -5.668 -34.562 0.231 1 93.25 247 LEU B CA 1
ATOM 5834 C C . LEU B 1 247 ? -4.828 -35.312 1.258 1 93.25 247 LEU B C 1
ATOM 5836 O O . LEU B 1 247 ? -3.744 -34.875 1.63 1 93.25 247 LEU B O 1
ATOM 5840 N N . GLU B 1 248 ? -5.473 -36.406 1.675 1 88 248 GLU B N 1
ATOM 5841 C CA . GLU B 1 248 ? -4.809 -37.219 2.688 1 88 248 GLU B CA 1
ATOM 5842 C C . GLU B 1 248 ? -4.836 -38.688 2.312 1 88 248 GLU B C 1
ATOM 5844 O O . GLU B 1 248 ? -5.617 -39.094 1.453 1 88 248 GLU B O 1
ATOM 5849 N N . GLY B 1 249 ? -3.932 -39.469 2.977 1 85.81 249 GLY B N 1
ATOM 5850 C CA . GLY B 1 249 ? -3.877 -40.906 2.779 1 85.81 249 GLY B CA 1
ATOM 5851 C C . GLY B 1 249 ? -2.605 -41.344 2.092 1 85.81 249 GLY B C 1
ATOM 5852 O O . GLY B 1 249 ? -1.819 -40.531 1.614 1 85.81 249 GLY B O 1
ATOM 5853 N N . LYS B 1 250 ? -2.473 -42.656 1.999 1 80.44 250 LYS B N 1
ATOM 5854 C CA . LYS B 1 250 ? -1.244 -43.281 1.524 1 80.44 250 LYS B CA 1
ATOM 5855 C C . LYS B 1 250 ? -0.947 -42.875 0.08 1 80.44 250 LYS B C 1
ATOM 5857 O O . LYS B 1 250 ? 0.208 -42.656 -0.278 1 80.44 250 LYS B O 1
ATOM 5862 N N . GLU B 1 251 ? -1.941 -42.719 -0.673 1 83.94 251 GLU B N 1
ATOM 5863 C CA . GLU B 1 251 ? -1.782 -42.406 -2.088 1 83.94 251 GLU B CA 1
ATOM 5864 C C . GLU B 1 251 ? -1.108 -41.031 -2.275 1 83.94 251 GLU B C 1
ATOM 5866 O O . GLU B 1 251 ? -0.386 -40.844 -3.252 1 83.94 251 GLU B O 1
ATOM 5871 N N . TRP B 1 252 ? -1.351 -40.188 -1.312 1 90.12 252 TRP B N 1
ATOM 5872 C CA . TRP B 1 252 ? -0.895 -38.812 -1.466 1 90.12 252 TRP B CA 1
ATOM 5873 C C . TRP B 1 252 ? 0.286 -38.531 -0.545 1 90.12 252 TRP B C 1
ATOM 5875 O O . TRP B 1 252 ? 0.882 -37.438 -0.608 1 90.12 252 TRP B O 1
ATOM 5885 N N . ALA B 1 253 ? 0.726 -39.406 0.246 1 85.5 253 ALA B N 1
ATOM 5886 C CA . ALA B 1 253 ? 1.737 -39.219 1.281 1 85.5 253 ALA B CA 1
ATOM 5887 C C . ALA B 1 253 ? 3.102 -38.906 0.665 1 85.5 253 ALA B C 1
ATOM 5889 O O . ALA B 1 253 ? 3.91 -38.188 1.253 1 85.5 253 ALA B O 1
ATOM 5890 N N . ASP B 1 254 ? 3.301 -39.469 -0.498 1 86.25 254 ASP B N 1
ATOM 5891 C CA . ASP B 1 254 ? 4.609 -39.281 -1.118 1 86.25 254 ASP B CA 1
ATOM 5892 C C . ASP B 1 254 ? 4.543 -38.25 -2.236 1 86.25 254 ASP B C 1
ATOM 5894 O O . ASP B 1 254 ? 5.379 -38.25 -3.145 1 86.25 254 ASP B O 1
ATOM 5898 N N . ARG B 1 255 ? 3.578 -37.406 -2.203 1 91.19 255 ARG B N 1
ATOM 5899 C CA . ARG B 1 255 ? 3.395 -36.344 -3.203 1 91.19 255 ARG B CA 1
ATOM 5900 C C . ARG B 1 255 ? 3.549 -34.969 -2.584 1 91.19 255 ARG B C 1
ATOM 5902 O O . ARG B 1 255 ? 4.102 -34.844 -1.492 1 91.19 255 ARG B O 1
ATOM 5909 N N . ASN B 1 256 ? 3.129 -33.938 -3.287 1 91.75 256 ASN B N 1
ATOM 5910 C CA . ASN B 1 256 ? 3.229 -32.562 -2.812 1 91.75 256 ASN B CA 1
ATOM 5911 C C . ASN B 1 256 ? 2.205 -32.281 -1.719 1 91.75 256 ASN B C 1
ATOM 5913 O O . ASN B 1 256 ? 1.205 -33 -1.593 1 91.75 256 ASN B O 1
ATOM 5917 N N . VAL B 1 257 ? 2.461 -31.266 -0.955 1 92 257 VAL B N 1
ATOM 5918 C CA . VAL B 1 257 ? 1.547 -30.844 0.1 1 92 257 VAL B CA 1
ATOM 5919 C C . VAL B 1 257 ? 0.189 -30.484 -0.503 1 92 257 VAL B C 1
ATOM 5921 O O . VAL B 1 257 ? -0.85 -30.688 0.129 1 92 257 VAL B O 1
ATOM 5924 N N . TYR B 1 258 ? 0.215 -29.906 -1.676 1 94.06 258 TYR B N 1
ATOM 5925 C CA . TYR B 1 258 ? -0.954 -29.656 -2.512 1 94.06 258 TYR B CA 1
ATOM 5926 C C . TYR B 1 258 ? -0.743 -30.203 -3.92 1 94.06 258 TYR B C 1
ATOM 5928 O O . TYR B 1 258 ? 0.365 -30.141 -4.457 1 94.06 258 TYR B O 1
ATOM 5936 N N . GLN B 1 259 ? -1.85 -30.688 -4.504 1 95.19 259 GLN B N 1
ATOM 5937 C CA . GLN B 1 259 ? -1.715 -31.375 -5.789 1 95.19 259 GLN B CA 1
ATOM 5938 C C . GLN B 1 259 ? -2.352 -30.547 -6.91 1 95.19 259 GLN B C 1
ATOM 5940 O O . GLN B 1 259 ? -3.398 -29.938 -6.711 1 95.19 259 GLN B O 1
ATOM 5945 N N . SER B 1 260 ? -1.687 -30.594 -8.016 1 97.69 260 SER B N 1
ATOM 5946 C CA . SER B 1 260 ? -2.277 -30.062 -9.242 1 97.69 260 SER B CA 1
ATOM 5947 C C . SER B 1 260 ? -2.523 -31.172 -10.258 1 97.69 260 SER B C 1
ATOM 5949 O O . SER B 1 260 ? -1.604 -31.906 -10.609 1 97.69 260 SER B O 1
ATOM 5951 N N . GLY B 1 261 ? -3.68 -31.281 -10.656 1 98.19 261 GLY B N 1
ATOM 5952 C CA . GLY B 1 261 ? -4.078 -32.312 -11.594 1 98.19 261 GLY B CA 1
ATOM 5953 C C . GLY B 1 261 ? -5.359 -31.984 -12.336 1 98.19 261 GLY B C 1
ATOM 5954 O O . GLY B 1 261 ? -5.703 -30.812 -12.508 1 98.19 261 GLY B O 1
ATOM 5955 N N . TYR B 1 262 ? -5.969 -33.062 -12.922 1 98.5 262 TYR B N 1
ATOM 5956 C CA . TYR B 1 262 ? -7.164 -32.812 -13.727 1 98.5 262 TYR B CA 1
ATOM 5957 C C . TYR B 1 262 ? -8.094 -34.031 -13.695 1 98.5 262 TYR B C 1
ATOM 5959 O O . TYR B 1 262 ? -7.656 -35.156 -13.391 1 98.5 262 TYR B O 1
ATOM 5967 N N . PHE B 1 263 ? -9.32 -33.75 -13.93 1 98.31 263 PHE B N 1
ATOM 5968 C CA . PHE B 1 263 ? -10.352 -34.75 -14.242 1 98.31 263 PHE B CA 1
ATOM 5969 C C . PHE B 1 263 ? -10.688 -34.719 -15.734 1 98.31 263 PHE B C 1
ATOM 5971 O O . PHE B 1 263 ? -10.758 -33.656 -16.344 1 98.31 263 PHE B O 1
ATOM 5978 N N . LEU B 1 264 ? -10.828 -35.875 -16.25 1 98.31 264 LEU B N 1
ATOM 5979 C CA . LEU B 1 264 ? -11.539 -35.969 -17.531 1 98.31 264 LEU B CA 1
ATOM 5980 C C . LEU B 1 264 ? -13.039 -35.812 -17.312 1 98.31 264 LEU B C 1
ATOM 5982 O O . LEU B 1 264 ? -13.586 -36.344 -16.344 1 98.31 264 LEU B O 1
ATOM 5986 N N . VAL B 1 265 ? -13.625 -35.094 -18.203 1 98.38 265 VAL B N 1
ATOM 5987 C CA . VAL B 1 265 ? -15.047 -34.812 -18.031 1 98.38 265 VAL B CA 1
ATOM 5988 C C . VAL B 1 265 ? -15.844 -35.562 -19.109 1 98.38 265 VAL B C 1
ATOM 5990 O O . VAL B 1 265 ? -15.688 -35.312 -20.297 1 98.38 265 VAL B O 1
ATOM 5993 N N . ASP B 1 266 ? -16.672 -36.469 -18.656 1 97.81 266 ASP B N 1
ATOM 5994 C CA . ASP B 1 266 ? -17.625 -37.125 -19.531 1 97.81 266 ASP B CA 1
ATOM 5995 C C . ASP B 1 266 ? -18.984 -36.406 -19.484 1 97.81 266 ASP B C 1
ATOM 5997 O O . ASP B 1 266 ? -19.516 -36.156 -18.406 1 97.81 266 ASP B O 1
ATOM 6001 N N . GLY B 1 267 ? -19.484 -36.062 -20.672 1 97.38 267 GLY B N 1
ATOM 6002 C CA . GLY B 1 267 ? -20.734 -35.344 -20.719 1 97.38 267 GLY B CA 1
ATOM 6003 C C . GLY B 1 267 ? -20.547 -33.844 -20.844 1 97.38 267 GLY B C 1
ATOM 6004 O O . GLY B 1 267 ? -19.562 -33.375 -21.406 1 97.38 267 GLY B O 1
ATOM 6005 N N . ASP B 1 268 ? -21.609 -33.094 -20.406 1 97.19 268 ASP B N 1
ATOM 6006 C CA . ASP B 1 268 ? -21.625 -31.641 -20.469 1 97.19 268 ASP B CA 1
ATOM 6007 C C . ASP B 1 268 ? -21.438 -31.031 -19.062 1 97.19 268 ASP B C 1
ATOM 6009 O O . ASP B 1 268 ? -22.328 -31.156 -18.219 1 97.19 268 ASP B O 1
ATOM 6013 N N . ILE B 1 269 ? -20.359 -30.328 -18.891 1 97.62 269 ILE B N 1
ATOM 6014 C CA . ILE B 1 269 ? -20 -29.812 -17.578 1 97.62 269 ILE B CA 1
ATOM 6015 C C . ILE B 1 269 ? -21.078 -28.828 -17.109 1 97.62 269 ILE B C 1
ATOM 6017 O O . ILE B 1 269 ? -21.203 -28.562 -15.914 1 97.62 269 ILE B O 1
ATOM 6021 N N . LEU B 1 270 ? -21.891 -28.234 -18 1 97.69 270 LEU B N 1
ATOM 6022 C CA . LEU B 1 270 ? -22.906 -27.25 -17.672 1 97.69 270 LEU B CA 1
ATOM 6023 C C . LEU B 1 270 ? -24.219 -27.922 -17.312 1 97.69 270 LEU B C 1
ATOM 6025 O O . LEU B 1 270 ? -25.172 -27.266 -16.875 1 97.69 270 LEU B O 1
ATOM 6029 N N . ASP B 1 271 ? -24.297 -29.219 -17.484 1 95.94 271 ASP B N 1
ATOM 6030 C CA . ASP B 1 271 ? -25.531 -29.984 -17.234 1 95.94 271 ASP B CA 1
ATOM 6031 C C . ASP B 1 271 ? -25.219 -31.297 -16.516 1 95.94 271 ASP B C 1
ATOM 6033 O O . ASP B 1 271 ? -24.922 -31.297 -15.328 1 95.94 271 ASP B O 1
ATOM 6037 N N . SER B 1 272 ? -25.203 -32.438 -17.266 1 97.19 272 SER B N 1
ATOM 6038 C CA . SER B 1 272 ? -24.891 -33.75 -16.688 1 97.19 272 SER B CA 1
ATOM 6039 C C . SER B 1 272 ? -23.484 -34.219 -17.078 1 97.19 272 SER B C 1
ATOM 6041 O O . SER B 1 272 ? -23.172 -34.281 -18.266 1 97.19 272 SER B O 1
ATOM 6043 N N . TYR B 1 273 ? -22.719 -34.562 -16.016 1 98 273 TYR B N 1
ATOM 6044 C CA . TYR B 1 273 ? -21.328 -34.938 -16.281 1 98 273 TYR B CA 1
ATOM 6045 C C . TYR B 1 273 ? -20.875 -36.031 -15.305 1 98 273 TYR B C 1
ATOM 6047 O O . TYR B 1 273 ? -21.531 -36.281 -14.289 1 98 273 TYR B O 1
ATOM 6055 N N . LYS B 1 274 ? -19.797 -36.656 -15.656 1 97.75 274 LYS B N 1
ATOM 6056 C CA . LYS B 1 274 ? -19.031 -37.562 -14.781 1 97.75 274 LYS B CA 1
ATOM 6057 C C . LYS B 1 274 ? -17.547 -37.219 -14.812 1 97.75 274 LYS B C 1
ATOM 6059 O O . LYS B 1 274 ? -16.969 -37 -15.883 1 97.75 274 LYS B O 1
ATOM 6064 N N . LEU B 1 275 ? -16.984 -37.156 -13.648 1 98.31 275 LEU B N 1
ATOM 6065 C CA . LEU B 1 275 ? -15.555 -36.875 -13.555 1 98.31 275 LEU B CA 1
ATOM 6066 C C . LEU B 1 275 ? -14.773 -38.188 -13.422 1 98.31 275 LEU B C 1
ATOM 6068 O O . LEU B 1 275 ? -15.195 -39.094 -12.703 1 98.31 275 LEU B O 1
ATOM 6072 N N . SER B 1 276 ? -13.719 -38.281 -14.133 1 97.62 276 SER B N 1
ATOM 6073 C CA . SER B 1 276 ? -12.797 -39.406 -13.977 1 97.62 276 SER B CA 1
ATOM 6074 C C . SER B 1 276 ? -12.078 -39.344 -12.633 1 97.62 276 SER B C 1
ATOM 6076 O O . SER B 1 276 ? -12.227 -38.375 -11.883 1 97.62 276 SER B O 1
ATOM 6078 N N . PRO B 1 277 ? -11.328 -40.438 -12.359 1 95.5 277 PRO B N 1
ATOM 6079 C CA . PRO B 1 277 ? -10.352 -40.25 -11.281 1 95.5 277 PRO B CA 1
ATOM 6080 C C . PRO B 1 277 ? -9.367 -39.125 -11.555 1 95.5 277 PRO B C 1
ATOM 6082 O O . PRO B 1 277 ? -9.156 -38.75 -12.711 1 95.5 277 PRO B O 1
ATOM 6085 N N . TYR B 1 278 ? -8.852 -38.625 -10.477 1 96.44 278 TYR B N 1
ATOM 6086 C CA . TYR B 1 278 ? -7.957 -37.469 -10.531 1 96.44 278 TYR B CA 1
ATOM 6087 C C . TYR B 1 278 ? -6.57 -37.875 -11.016 1 96.44 278 TYR B C 1
ATOM 6089 O O . TYR B 1 278 ? -5.98 -38.812 -10.492 1 96.44 278 TYR B O 1
ATOM 6097 N N . HIS B 1 279 ? -6.051 -37.156 -12.07 1 96.62 279 HIS B N 1
ATOM 6098 C CA . HIS B 1 279 ? -4.723 -37.375 -12.625 1 96.62 279 HIS B CA 1
ATOM 6099 C C . HIS B 1 279 ? -3.803 -36.219 -12.32 1 96.62 279 HIS B C 1
ATOM 6101 O O . HIS B 1 279 ? -4.242 -35.062 -12.328 1 96.62 279 HIS B O 1
ATOM 6107 N N . LEU B 1 280 ? -2.555 -36.5 -12.133 1 97.69 280 LEU B N 1
ATOM 6108 C CA . LEU B 1 280 ? -1.609 -35.438 -11.859 1 97.69 280 LEU B CA 1
ATOM 6109 C C . LEU B 1 280 ? -1.037 -34.875 -13.156 1 97.69 280 LEU B C 1
ATOM 6111 O O . LEU B 1 280 ? -0.744 -35.625 -14.086 1 97.69 280 LEU B O 1
ATOM 6115 N N . TRP B 1 281 ? -0.908 -33.562 -13.18 1 98.44 281 TRP B N 1
ATOM 6116 C CA . TRP B 1 281 ? -0.202 -32.906 -14.289 1 98.44 281 TRP B CA 1
ATOM 6117 C C . TRP B 1 281 ? 1.293 -33.219 -14.219 1 98.44 281 TRP B C 1
ATOM 6119 O O . TRP B 1 281 ? 1.966 -33.281 -15.25 1 98.44 281 TRP B O 1
ATOM 6129 N N . ASP B 1 282 ? 1.827 -33.281 -13.047 1 98.56 282 ASP B N 1
ATOM 6130 C CA . ASP B 1 282 ? 3.26 -33.375 -12.781 1 98.56 282 ASP B CA 1
ATOM 6131 C C . ASP B 1 282 ? 3.543 -34.156 -11.5 1 98.56 282 ASP B C 1
ATOM 6133 O O . ASP B 1 282 ? 2.879 -33.938 -10.484 1 98.56 282 ASP B O 1
ATOM 6137 N N . TYR B 1 283 ? 4.492 -35.031 -11.547 1 97.88 283 TYR B N 1
ATOM 6138 C CA . TYR B 1 283 ? 4.789 -35.906 -10.43 1 97.88 283 TYR B CA 1
ATOM 6139 C C . TYR B 1 283 ? 6.027 -35.438 -9.672 1 97.88 283 TYR B C 1
ATOM 6141 O O . TYR B 1 283 ? 6.488 -36.125 -8.75 1 97.88 283 TYR B O 1
ATOM 6149 N N . GLY B 1 284 ? 6.566 -34.312 -10.016 1 97.69 284 GLY B N 1
ATOM 6150 C CA . GLY B 1 284 ? 7.793 -33.812 -9.414 1 97.69 284 GLY B CA 1
ATOM 6151 C C . GLY B 1 284 ? 7.551 -33.031 -8.133 1 97.69 284 GLY B C 1
ATOM 6152 O O . GLY B 1 284 ? 6.551 -33.25 -7.445 1 97.69 284 GLY B O 1
ATOM 6153 N N . PHE B 1 285 ? 8.531 -32.188 -7.742 1 97.38 285 PHE B N 1
ATOM 6154 C CA . PHE B 1 285 ? 8.547 -31.5 -6.453 1 97.38 285 PHE B CA 1
ATOM 6155 C C . PHE B 1 285 ? 7.895 -30.125 -6.559 1 97.38 285 PHE B C 1
ATOM 6157 O O . PHE B 1 285 ? 7.297 -29.641 -5.598 1 97.38 285 PHE B O 1
ATOM 6164 N N . ASP B 1 286 ? 8.125 -29.469 -7.676 1 97.75 286 ASP B N 1
ATOM 6165 C CA . ASP B 1 286 ? 7.816 -28.047 -7.785 1 97.75 286 ASP B CA 1
ATOM 6166 C C . ASP B 1 286 ? 6.812 -27.797 -8.906 1 97.75 286 ASP B C 1
ATOM 6168 O O . ASP B 1 286 ? 7.199 -27.469 -10.031 1 97.75 286 ASP B O 1
ATOM 6172 N N . TYR B 1 287 ? 5.578 -27.875 -8.555 1 98 287 TYR B N 1
ATOM 6173 C CA . TYR B 1 287 ? 4.52 -27.703 -9.539 1 98 287 TYR B CA 1
ATOM 6174 C C . TYR B 1 287 ? 3.188 -27.406 -8.859 1 98 287 TYR B C 1
ATOM 6176 O O . TYR B 1 287 ? 2.641 -28.25 -8.148 1 98 287 TYR B O 1
ATOM 6184 N N . TYR B 1 288 ? 2.693 -26.172 -9.242 1 98.19 288 TYR B N 1
ATOM 6185 C CA . TYR B 1 288 ? 1.417 -25.828 -8.617 1 98.19 288 TYR B CA 1
ATOM 6186 C C . TYR B 1 288 ? 0.686 -24.766 -9.422 1 98.19 288 TYR B C 1
ATOM 6188 O O . TYR B 1 288 ? 1.314 -23.953 -10.109 1 98.19 288 TYR B O 1
ATOM 6196 N N . ALA B 1 289 ? -0.678 -24.797 -9.422 1 98.31 289 ALA B N 1
ATOM 6197 C CA . ALA B 1 289 ? -1.592 -23.766 -9.914 1 98.31 289 ALA B CA 1
ATOM 6198 C C . ALA B 1 289 ? -1.354 -23.484 -11.391 1 98.31 289 ALA B C 1
ATOM 6200 O O . ALA B 1 289 ? -1.194 -22.328 -11.789 1 98.31 289 ALA B O 1
ATOM 6201 N N . PRO B 1 290 ? -1.432 -24.484 -12.195 1 98.44 290 PRO B N 1
ATOM 6202 C CA . PRO B 1 290 ? -1.243 -24.266 -13.633 1 98.44 290 PRO B CA 1
ATOM 6203 C C . PRO B 1 290 ? -2.412 -23.516 -14.266 1 98.44 290 PRO B C 1
ATOM 6205 O O . PRO B 1 290 ? -3.52 -23.516 -13.727 1 98.44 290 PRO B O 1
ATOM 6208 N N . GLN B 1 291 ? -2.141 -22.859 -15.289 1 98.5 291 GLN B N 1
ATOM 6209 C CA . GLN B 1 291 ? -3.141 -22.266 -16.172 1 98.5 291 GLN B CA 1
ATOM 6210 C C . GLN B 1 291 ? -2.84 -22.578 -17.625 1 98.5 291 GLN B C 1
ATOM 6212 O O . GLN B 1 291 ? -1.675 -22.688 -18.016 1 98.5 291 GLN B O 1
ATOM 6217 N N . SER B 1 292 ? -3.883 -22.75 -18.438 1 98.56 292 SER B N 1
ATOM 6218 C CA . SER B 1 292 ? -3.697 -23.016 -19.859 1 98.56 292 SER B CA 1
ATOM 6219 C C . SER B 1 292 ? -4.445 -22 -20.719 1 98.56 292 SER B C 1
ATOM 6221 O O . SER B 1 292 ? -5.289 -21.266 -20.203 1 98.56 292 SER B O 1
ATOM 6223 N N . PHE B 1 293 ? -4.102 -21.875 -21.938 1 98.5 293 PHE B N 1
ATOM 6224 C CA . PHE B 1 293 ? -4.793 -21.078 -22.922 1 98.5 293 PHE B CA 1
ATOM 6225 C C . PHE B 1 293 ? -4.633 -21.672 -24.328 1 98.5 293 PHE B C 1
ATOM 6227 O O . PHE B 1 293 ? -3.758 -22.516 -24.547 1 98.5 293 PHE B O 1
ATOM 6234 N N . GLU B 1 294 ? -5.516 -21.344 -25.141 1 98 294 GLU B N 1
ATOM 6235 C CA . GLU B 1 294 ? -5.41 -21.75 -26.531 1 98 294 GLU B CA 1
ATOM 6236 C C . GLU B 1 294 ? -4.652 -20.703 -27.359 1 98 294 GLU B C 1
ATOM 6238 O O . GLU B 1 294 ? -5.066 -19.547 -27.438 1 98 294 GLU B O 1
ATOM 6243 N N . ALA B 1 295 ? -3.576 -21.141 -27.922 1 98.12 295 ALA B N 1
ATOM 6244 C CA . ALA B 1 295 ? -2.826 -20.25 -28.812 1 98.12 295 ALA B CA 1
ATOM 6245 C C . ALA B 1 295 ? -3.57 -20.016 -30.125 1 98.12 295 ALA B C 1
ATOM 6247 O O . ALA B 1 295 ? -4.5 -20.766 -30.453 1 98.12 295 ALA B O 1
ATOM 6248 N N . GLU B 1 296 ? -3.102 -19.031 -30.875 1 97.25 296 GLU B N 1
ATOM 6249 C CA . GLU B 1 296 ? -3.766 -18.672 -32.125 1 97.25 296 GLU B CA 1
ATOM 6250 C C . GLU B 1 296 ? -3.631 -19.781 -33.156 1 97.25 296 GLU B C 1
ATOM 6252 O O . GLU B 1 296 ? -4.445 -19.875 -34.094 1 97.25 296 GLU B O 1
ATOM 6257 N N . ASP B 1 297 ? -2.672 -20.656 -33 1 97.25 297 ASP B N 1
ATOM 6258 C CA . ASP B 1 297 ? -2.48 -21.75 -33.969 1 97.25 297 ASP B CA 1
ATOM 6259 C C . ASP B 1 297 ? -3.236 -23 -33.531 1 97.25 297 ASP B C 1
ATOM 6261 O O . ASP B 1 297 ? -3.049 -24.078 -34.094 1 97.25 297 ASP B O 1
ATOM 6265 N N . GLY B 1 298 ? -3.969 -22.922 -32.406 1 96.81 298 GLY B N 1
ATOM 6266 C CA . GLY B 1 298 ? -4.871 -23.984 -32 1 96.81 298 GLY B CA 1
ATOM 6267 C C . GLY B 1 298 ? -4.293 -24.859 -30.922 1 96.81 298 GLY B C 1
ATOM 6268 O O . GLY B 1 298 ? -5.012 -25.656 -30.297 1 96.81 298 GLY B O 1
ATOM 6269 N N . ARG B 1 299 ? -3.061 -24.766 -30.578 1 97.56 299 ARG B N 1
ATOM 6270 C CA . ARG B 1 299 ? -2.445 -25.578 -29.531 1 97.56 299 ARG B CA 1
ATOM 6271 C C . ARG B 1 299 ? -2.916 -25.141 -28.156 1 97.56 299 ARG B C 1
ATOM 6273 O O . ARG B 1 299 ? -3.189 -23.953 -27.938 1 97.56 299 ARG B O 1
ATOM 6280 N N . ARG B 1 300 ? -3.049 -26.109 -27.312 1 98.62 300 ARG B N 1
ATOM 6281 C CA . ARG B 1 300 ? -3.26 -25.812 -25.891 1 98.62 300 ARG B CA 1
ATOM 6282 C C . ARG B 1 300 ? -1.931 -25.672 -25.156 1 98.62 300 ARG B C 1
ATOM 6284 O O . ARG B 1 300 ? -1.155 -26.641 -25.094 1 98.62 300 ARG B O 1
ATOM 6291 N N . ILE B 1 301 ? -1.646 -24.453 -24.688 1 98.69 301 ILE B N 1
ATOM 6292 C CA . ILE B 1 301 ? -0.4 -24.188 -23.969 1 98.69 301 ILE B CA 1
ATOM 6293 C C . ILE B 1 301 ? -0.669 -24.109 -22.469 1 98.69 301 ILE B C 1
ATOM 6295 O O . ILE B 1 301 ? -1.676 -23.547 -22.031 1 98.69 301 ILE B O 1
ATOM 6299 N N . HIS B 1 302 ? 0.247 -24.672 -21.734 1 97.12 302 HIS B N 1
ATOM 6300 C CA . HIS B 1 302 ? 0.111 -24.859 -20.281 1 97.12 302 HIS B CA 1
ATOM 6301 C C . HIS B 1 302 ? 1.364 -24.391 -19.547 1 97.12 302 HIS B C 1
ATOM 6303 O O . HIS B 1 302 ? 2.48 -24.734 -19.938 1 97.12 302 HIS B O 1
ATOM 6309 N N . ILE B 1 303 ? 1.25 -23.5 -18.516 1 98.75 303 ILE B N 1
ATOM 6310 C CA . ILE B 1 303 ? 2.342 -23.031 -17.672 1 98.75 303 ILE B CA 1
ATOM 6311 C C . ILE B 1 303 ? 1.931 -23.125 -16.203 1 98.75 303 ILE B C 1
ATOM 6313 O O . ILE B 1 303 ? 0.774 -22.859 -15.852 1 98.75 303 ILE B O 1
ATOM 6317 N N . SER B 1 304 ? 2.801 -23.484 -15.352 1 98.62 304 SER B N 1
ATOM 6318 C CA . SER B 1 304 ? 2.545 -23.578 -13.914 1 98.62 304 SER B CA 1
ATOM 6319 C C . SER B 1 304 ? 3.576 -22.797 -13.117 1 98.62 304 SER B C 1
ATOM 6321 O O . SER B 1 304 ? 4.59 -22.359 -13.664 1 98.62 304 SER B O 1
ATOM 6323 N N . TRP B 1 305 ? 3.232 -22.594 -11.859 1 98.62 305 TRP B N 1
ATOM 6324 C CA . TRP B 1 305 ? 4.195 -22.141 -10.859 1 98.62 305 TRP B CA 1
ATOM 6325 C C . TRP B 1 305 ? 5.164 -23.266 -10.5 1 98.62 305 TRP B C 1
ATOM 6327 O O . TRP B 1 305 ? 4.742 -24.344 -10.062 1 98.62 305 TRP B O 1
ATOM 6337 N N . MET B 1 306 ? 6.441 -23.078 -10.797 1 98.25 306 MET B N 1
ATOM 6338 C CA . MET B 1 306 ? 7.449 -24.016 -10.328 1 98.25 306 MET B CA 1
ATOM 6339 C C . MET B 1 306 ? 7.867 -23.703 -8.898 1 98.25 306 MET B C 1
ATOM 6341 O O . MET B 1 306 ? 9.008 -23.312 -8.656 1 98.25 306 MET B O 1
ATOM 6345 N N . GLY B 1 307 ? 7.035 -23.969 -7.977 1 96.25 307 GLY B N 1
ATOM 6346 C CA . GLY B 1 307 ? 7.102 -23.75 -6.539 1 96.25 307 GLY B CA 1
ATOM 6347 C C . GLY B 1 307 ? 5.938 -24.359 -5.785 1 96.25 307 GLY B C 1
ATOM 6348 O O . GLY B 1 307 ? 5.004 -24.891 -6.398 1 96.25 307 GLY B O 1
ATOM 6349 N N . MET B 1 308 ? 6.031 -24.391 -4.48 1 94.38 308 MET B N 1
ATOM 6350 C CA . MET B 1 308 ? 4.992 -24.938 -3.615 1 94.38 308 MET B CA 1
ATOM 6351 C C . MET B 1 308 ? 4.715 -24.016 -2.436 1 94.38 308 MET B C 1
ATOM 6353 O O . MET B 1 308 ? 5.648 -23.5 -1.817 1 94.38 308 MET B O 1
ATOM 6357 N N . PRO B 1 309 ? 3.506 -23.766 -2.199 1 89.38 309 PRO B N 1
ATOM 6358 C CA . PRO B 1 309 ? 3.189 -23.047 -0.967 1 89.38 309 PRO B CA 1
ATOM 6359 C C . PRO B 1 309 ? 3.244 -23.938 0.272 1 89.38 309 PRO B C 1
ATOM 6361 O O . PRO B 1 309 ? 3.02 -25.141 0.178 1 89.38 309 PRO B O 1
ATOM 6364 N N . ASP B 1 310 ? 3.529 -23.406 1.416 1 88.38 310 ASP B N 1
ATOM 6365 C CA . ASP B 1 310 ? 3.404 -24.031 2.725 1 88.38 310 ASP B CA 1
ATOM 6366 C C . ASP B 1 310 ? 4.223 -25.328 2.789 1 88.38 310 ASP B C 1
ATOM 6368 O O . ASP B 1 310 ? 3.744 -26.344 3.285 1 88.38 310 ASP B O 1
ATOM 6372 N N . CYS B 1 311 ? 5.254 -25.359 2.064 1 89.88 311 CYS B N 1
ATOM 6373 C CA . CYS B 1 311 ? 6.117 -26.547 2.041 1 89.88 311 CYS B CA 1
ATOM 6374 C C . CYS B 1 311 ? 7.355 -26.328 2.898 1 89.88 311 CYS B C 1
ATOM 6376 O O . CYS B 1 311 ? 8.297 -25.656 2.479 1 89.88 311 CYS B O 1
ATOM 6378 N N . GLU B 1 312 ? 7.434 -26.984 3.969 1 89.12 312 GLU B N 1
ATOM 6379 C CA . GLU B 1 312 ? 8.531 -26.797 4.906 1 89.12 312 GLU B CA 1
ATOM 6380 C C . GLU B 1 312 ? 9.695 -27.734 4.602 1 89.12 312 GLU B C 1
ATOM 6382 O O . GLU B 1 312 ? 10.812 -27.531 5.07 1 89.12 312 GLU B O 1
ATOM 6387 N N . GLU B 1 313 ? 9.453 -28.766 3.848 1 90.19 313 GLU B N 1
ATOM 6388 C CA . GLU B 1 313 ? 10.422 -29.828 3.613 1 90.19 313 GLU B CA 1
ATOM 6389 C C . GLU B 1 313 ? 11.625 -29.328 2.82 1 90.19 313 GLU B C 1
ATOM 6391 O O . GLU B 1 313 ? 12.75 -29.797 3.006 1 90.19 313 GLU B O 1
ATOM 6396 N N . TYR B 1 314 ? 11.414 -28.5 1.961 1 90.94 314 TYR B N 1
ATOM 6397 C CA . TYR B 1 314 ? 12.547 -28.016 1.18 1 90.94 314 TYR B CA 1
ATOM 6398 C C . TYR B 1 314 ? 12.555 -26.484 1.143 1 90.94 314 TYR B C 1
ATOM 6400 O O . TYR B 1 314 ? 11.602 -25.844 1.585 1 90.94 314 TYR B O 1
ATOM 6408 N N . THR B 1 315 ? 13.727 -25.906 0.804 1 94.5 315 THR B N 1
ATOM 6409 C CA . THR B 1 315 ? 13.977 -24.469 0.792 1 94.5 315 THR B CA 1
ATOM 6410 C C . THR B 1 315 ? 14.438 -24.016 -0.588 1 94.5 315 THR B C 1
ATOM 6412 O O . THR B 1 315 ? 14.68 -24.844 -1.473 1 94.5 315 THR B O 1
ATOM 6415 N N . ASN B 1 316 ? 14.406 -22.797 -0.831 1 96.19 316 ASN B N 1
ATOM 6416 C CA . ASN B 1 316 ? 14.961 -22.156 -2.01 1 96.19 316 ASN B CA 1
ATOM 6417 C C . ASN B 1 316 ? 16.109 -21.219 -1.641 1 96.19 316 ASN B C 1
ATOM 6419 O O . ASN B 1 316 ? 15.875 -20.078 -1.223 1 96.19 316 ASN B O 1
ATOM 6423 N N . PRO B 1 317 ? 17.297 -21.609 -1.861 1 96.12 317 PRO B N 1
ATOM 6424 C CA . PRO B 1 317 ? 18.469 -20.812 -1.444 1 96.12 317 PRO B CA 1
ATOM 6425 C C . PRO B 1 317 ? 18.484 -19.422 -2.076 1 96.12 317 PRO B C 1
ATOM 6427 O O . PRO B 1 317 ? 19.188 -18.531 -1.588 1 96.12 317 PRO B O 1
ATOM 6430 N N . THR B 1 318 ? 17.734 -19.188 -3.082 1 96.75 318 THR B N 1
ATOM 6431 C CA . THR B 1 318 ? 17.734 -17.922 -3.809 1 96.75 318 THR B CA 1
ATOM 6432 C C . THR B 1 318 ? 17.031 -16.844 -3.006 1 96.75 318 THR B C 1
ATOM 6434 O O . THR B 1 318 ? 17.125 -15.656 -3.334 1 96.75 318 THR B O 1
ATOM 6437 N N . THR B 1 319 ? 16.328 -17.141 -1.922 1 96.44 319 THR B N 1
ATOM 6438 C CA . THR B 1 319 ? 15.656 -16.156 -1.084 1 96.44 319 THR B CA 1
ATOM 6439 C C . THR B 1 319 ? 16.672 -15.172 -0.499 1 96.44 319 THR B C 1
ATOM 6441 O O . THR B 1 319 ? 16.375 -13.984 -0.375 1 96.44 319 THR B O 1
ATOM 6444 N N . LYS B 1 320 ? 17.797 -15.695 -0.165 1 94.88 320 LYS B N 1
ATOM 6445 C CA . LYS B 1 320 ? 18.844 -14.836 0.386 1 94.88 320 LYS B CA 1
ATOM 6446 C C . LYS B 1 320 ? 19.359 -13.859 -0.665 1 94.88 320 LYS B C 1
ATOM 6448 O O . LYS B 1 320 ? 19.906 -12.805 -0.327 1 94.88 320 LYS B O 1
ATOM 6453 N N . ASP B 1 321 ? 19.188 -14.328 -1.924 1 95.81 321 ASP B N 1
ATOM 6454 C CA . ASP B 1 321 ? 19.609 -13.477 -3.029 1 95.81 321 ASP B CA 1
ATOM 6455 C C . ASP B 1 321 ? 18.516 -12.5 -3.432 1 95.81 321 ASP B C 1
ATOM 6457 O O . ASP B 1 321 ? 18.703 -11.688 -4.336 1 95.81 321 ASP B O 1
ATOM 6461 N N . GLY B 1 322 ? 17.328 -12.578 -2.846 1 96.81 322 GLY B N 1
ATOM 6462 C CA . GLY B 1 322 ? 16.297 -11.57 -3.006 1 96.81 322 GLY B CA 1
ATOM 6463 C C . GLY B 1 322 ? 15.188 -12 -3.949 1 96.81 322 GLY B C 1
ATOM 6464 O O . GLY B 1 322 ? 14.32 -11.195 -4.301 1 96.81 322 GLY B O 1
ATOM 6465 N N . TRP B 1 323 ? 15.227 -13.273 -4.402 1 97.56 323 TRP B N 1
ATOM 6466 C CA . TRP B 1 323 ? 14.18 -13.719 -5.312 1 97.56 323 TRP B CA 1
ATOM 6467 C C . TRP B 1 323 ? 13.891 -15.203 -5.125 1 97.56 323 TRP B C 1
ATOM 6469 O O . TRP B 1 323 ? 14.711 -15.938 -4.566 1 97.56 323 TRP B O 1
ATOM 6479 N N . GLN B 1 324 ? 12.648 -15.586 -5.621 1 96.75 324 GLN B N 1
ATOM 6480 C CA . GLN B 1 324 ? 12.328 -17 -5.523 1 96.75 324 GLN B CA 1
ATOM 6481 C C . GLN B 1 324 ? 11.305 -17.406 -6.582 1 96.75 324 GLN B C 1
ATOM 6483 O O . GLN B 1 324 ? 10.422 -16.625 -6.934 1 96.75 324 GLN B O 1
ATOM 6488 N N . HIS B 1 325 ? 11.523 -18.703 -7.098 1 97.62 325 HIS B N 1
ATOM 6489 C CA . HIS B 1 325 ? 10.625 -19.469 -7.941 1 97.62 325 HIS B CA 1
ATOM 6490 C C . HIS B 1 325 ? 10.68 -19 -9.391 1 97.62 325 HIS B C 1
ATOM 6492 O O . HIS B 1 325 ? 11.531 -18.188 -9.75 1 97.62 325 HIS B O 1
ATOM 6498 N N . CYS B 1 326 ? 9.977 -19.625 -10.18 1 98.44 326 CYS B N 1
ATOM 6499 C CA . CYS B 1 326 ? 9.844 -19.375 -11.609 1 98.44 326 CYS B CA 1
ATOM 6500 C C . CYS B 1 326 ? 8.641 -20.109 -12.18 1 98.44 326 CYS B C 1
ATOM 6502 O O . CYS B 1 326 ? 7.91 -20.781 -11.445 1 98.44 326 CYS B O 1
ATOM 6504 N N . PHE B 1 327 ? 8.359 -19.859 -13.406 1 98.88 327 PHE B N 1
ATOM 6505 C CA . PHE B 1 327 ? 7.359 -20.641 -14.125 1 98.88 327 PHE B CA 1
ATOM 6506 C C . PHE B 1 327 ? 7.977 -21.906 -14.695 1 98.88 327 PHE B C 1
ATOM 6508 O O . PHE B 1 327 ? 9.195 -21.984 -14.898 1 98.88 327 PHE B O 1
ATOM 6515 N N . THR B 1 328 ? 7.145 -22.922 -14.844 1 98.81 328 THR B N 1
ATOM 6516 C CA . THR B 1 328 ? 7.562 -24 -15.727 1 98.81 328 THR B CA 1
ATOM 6517 C C . THR B 1 328 ? 7.734 -23.516 -17.156 1 98.81 328 THR B C 1
ATOM 6519 O O . THR B 1 328 ? 7.203 -22.469 -17.531 1 98.81 328 THR B O 1
ATOM 6522 N N . PHE B 1 329 ? 8.57 -24.281 -17.828 1 98.75 329 PHE B N 1
ATOM 6523 C CA . PHE B 1 329 ? 8.648 -24 -19.25 1 98.75 329 PHE B CA 1
ATOM 6524 C C . PHE B 1 329 ? 7.289 -24.188 -19.922 1 98.75 329 PHE B C 1
ATOM 6526 O O . PHE B 1 329 ? 6.535 -25.094 -19.547 1 98.75 329 PHE B O 1
ATOM 6533 N N . PRO B 1 330 ? 6.941 -23.312 -20.906 1 98.81 330 PRO B N 1
ATOM 6534 C CA . PRO B 1 330 ? 5.664 -23.531 -21.594 1 98.81 330 PRO B CA 1
ATOM 6535 C C . PRO B 1 330 ? 5.566 -24.922 -22.234 1 98.81 330 PRO B C 1
ATOM 6537 O O . PRO B 1 330 ? 6.492 -25.344 -22.922 1 98.81 330 PRO B O 1
ATOM 6540 N N . ARG B 1 331 ? 4.402 -25.547 -22 1 98.81 331 ARG B N 1
ATOM 6541 C CA . ARG B 1 331 ? 4.195 -26.906 -22.5 1 98.81 331 ARG B CA 1
ATOM 6542 C C . ARG B 1 331 ? 2.973 -26.969 -23.406 1 98.81 331 ARG B C 1
ATOM 6544 O O . ARG B 1 331 ? 1.98 -26.281 -23.172 1 98.81 331 ARG B O 1
ATOM 6551 N N . GLU B 1 332 ? 3.072 -27.781 -24.391 1 98.69 332 GLU B N 1
ATOM 6552 C CA . GLU B 1 332 ? 1.901 -28.141 -25.188 1 98.69 332 GLU B CA 1
ATOM 6553 C C . GLU B 1 332 ? 1.181 -29.344 -24.578 1 98.69 332 GLU B C 1
ATOM 6555 O O . GLU B 1 332 ? 1.812 -30.344 -24.25 1 98.69 332 GLU B O 1
ATOM 6560 N N . VAL B 1 333 ? -0.116 -29.203 -24.422 1 98.69 333 VAL B N 1
ATOM 6561 C CA . VAL B 1 333 ? -0.949 -30.312 -23.969 1 98.69 333 VAL B CA 1
ATOM 6562 C C . VAL B 1 333 ? -1.651 -30.938 -25.172 1 98.69 333 VAL B C 1
ATOM 6564 O O . VAL B 1 333 ? -2.291 -30.25 -25.969 1 98.69 333 VAL B O 1
ATOM 6567 N N . PHE B 1 334 ? -1.517 -32.25 -25.297 1 98.06 334 PHE B N 1
ATOM 6568 C CA . PHE B 1 334 ? -2.131 -32.969 -26.406 1 98.06 334 PHE B CA 1
ATOM 6569 C C . PHE B 1 334 ? -2.531 -34.375 -26 1 98.06 334 PHE B C 1
ATOM 6571 O O . PHE B 1 334 ? -2.162 -34.844 -24.922 1 98.06 334 PHE B O 1
ATOM 6578 N N . ILE B 1 335 ? -3.395 -35 -26.891 1 97.81 335 ILE B N 1
ATOM 6579 C CA . ILE B 1 335 ? -3.869 -36.344 -26.594 1 97.81 335 ILE B CA 1
ATOM 6580 C C . ILE B 1 335 ? -3.168 -37.344 -27.516 1 97.81 335 ILE B C 1
ATOM 6582 O O . ILE B 1 335 ? -3.119 -37.156 -28.734 1 97.81 335 ILE B O 1
ATOM 6586 N N . LYS B 1 336 ? -2.549 -38.281 -26.938 1 96.5 336 LYS B N 1
ATOM 6587 C CA . LYS B 1 336 ? -1.94 -39.406 -27.672 1 96.5 336 LYS B CA 1
ATOM 6588 C C . LYS B 1 336 ? -2.443 -40.75 -27.141 1 96.5 336 LYS B C 1
ATOM 6590 O O . LYS B 1 336 ? -2.279 -41.062 -25.953 1 96.5 336 LYS B O 1
ATOM 6595 N N . ASP B 1 337 ? -3.064 -41.531 -28.031 1 93.44 337 ASP B N 1
ATOM 6596 C CA . ASP B 1 337 ? -3.604 -42.844 -27.688 1 93.44 337 ASP B CA 1
ATOM 6597 C C . ASP B 1 337 ? -4.531 -42.781 -26.484 1 93.44 337 ASP B C 1
ATOM 6599 O O . ASP B 1 337 ? -4.414 -43.562 -25.547 1 93.44 337 ASP B O 1
ATOM 6603 N N . GLY B 1 338 ? -5.25 -41.719 -26.406 1 91.88 338 GLY B N 1
ATOM 6604 C CA . GLY B 1 338 ? -6.262 -41.531 -25.375 1 91.88 338 GLY B CA 1
ATOM 6605 C C . GLY B 1 338 ? -5.699 -41 -24.078 1 91.88 338 GLY B C 1
ATOM 6606 O O . GLY B 1 338 ? -6.438 -40.781 -23.125 1 91.88 338 GLY B O 1
ATOM 6607 N N . LYS B 1 339 ? -4.438 -40.719 -24.078 1 95.12 339 LYS B N 1
ATOM 6608 C CA . LYS B 1 339 ? -3.795 -40.219 -22.859 1 95.12 339 LYS B CA 1
ATOM 6609 C C . LYS B 1 339 ? -3.434 -38.75 -23 1 95.12 339 LYS B C 1
ATOM 6611 O O . LYS B 1 339 ? -3.037 -38.281 -24.078 1 95.12 339 LYS B O 1
ATOM 6616 N N . VAL B 1 340 ? -3.602 -38 -21.891 1 98.06 340 VAL B N 1
ATOM 6617 C CA . VAL B 1 340 ? -3.17 -36.625 -21.859 1 98.06 340 VAL B CA 1
ATOM 6618 C C . VAL B 1 340 ? -1.649 -36.562 -21.734 1 98.06 340 VAL B C 1
ATOM 6620 O O . VAL B 1 340 ? -1.071 -37.094 -20.781 1 98.06 340 VAL B O 1
ATOM 6623 N N . CYS B 1 341 ? -0.976 -35.906 -22.688 1 98.56 341 CYS B N 1
ATOM 6624 C CA . CYS B 1 341 ? 0.477 -35.812 -22.734 1 98.56 341 CYS B CA 1
ATOM 6625 C C . CYS B 1 341 ? 0.905 -34.344 -22.781 1 98.56 341 CYS B C 1
ATOM 6627 O O . CYS B 1 341 ? 0.105 -33.469 -23.125 1 98.56 341 CYS B O 1
ATOM 6629 N N . GLN B 1 342 ? 2.104 -34.094 -22.344 1 98.62 342 GLN B N 1
ATOM 6630 C CA . GLN B 1 342 ? 2.709 -32.781 -22.328 1 98.62 342 GLN B CA 1
ATOM 6631 C C . GLN B 1 342 ? 4.086 -32.812 -22.984 1 98.62 342 GLN B C 1
ATOM 6633 O O . GLN B 1 342 ? 4.84 -33.75 -22.828 1 98.62 342 GLN B O 1
ATOM 6638 N N . LYS B 1 343 ? 4.469 -31.797 -23.688 1 98.44 343 LYS B N 1
ATOM 6639 C CA . LYS B 1 343 ? 5.816 -31.625 -24.219 1 98.44 343 LYS B CA 1
ATOM 6640 C C . LYS B 1 343 ? 6.203 -30.156 -24.281 1 98.44 343 LYS B C 1
ATOM 6642 O O . LYS B 1 343 ? 5.332 -29.281 -24.359 1 98.44 343 LYS B O 1
ATOM 6647 N N . PRO B 1 344 ? 7.48 -29.797 -24.188 1 98.69 344 PRO B N 1
ATOM 6648 C CA . PRO B 1 344 ? 7.859 -28.406 -24.391 1 98.69 344 PRO B CA 1
ATOM 6649 C C . PRO B 1 344 ? 7.348 -27.828 -25.719 1 98.69 344 PRO B C 1
ATOM 6651 O O . PRO B 1 344 ? 7.258 -28.562 -26.703 1 98.69 344 PRO B O 1
ATOM 6654 N N . VAL B 1 345 ? 7.043 -26.594 -25.719 1 98.69 345 VAL B N 1
ATOM 6655 C CA . VAL B 1 345 ? 6.586 -25.969 -26.953 1 98.69 345 VAL B CA 1
ATOM 6656 C C . VAL B 1 345 ? 7.629 -26.172 -28.047 1 98.69 345 VAL B C 1
ATOM 6658 O O . VAL B 1 345 ? 8.828 -26.125 -27.797 1 98.69 345 VAL B O 1
ATOM 6661 N N . HIS B 1 346 ? 7.203 -26.312 -29.234 1 97.75 346 HIS B N 1
ATOM 6662 C CA . HIS B 1 346 ? 8.078 -26.688 -30.344 1 97.75 346 HIS B CA 1
ATOM 6663 C C . HIS B 1 346 ? 9.023 -25.547 -30.703 1 97.75 346 HIS B C 1
ATOM 6665 O O . HIS B 1 346 ? 10.039 -25.766 -31.359 1 97.75 346 HIS B O 1
ATOM 6671 N N . GLU B 1 347 ? 8.68 -24.266 -30.328 1 98.06 347 GLU B N 1
ATOM 6672 C CA . GLU B 1 347 ? 9.555 -23.141 -30.594 1 98.06 347 GLU B CA 1
ATOM 6673 C C . GLU B 1 347 ? 10.953 -23.359 -30.016 1 98.06 347 GLU B C 1
ATOM 6675 O O . GLU B 1 347 ? 11.93 -22.781 -30.5 1 98.06 347 GLU B O 1
ATOM 6680 N N . LEU B 1 348 ? 11.023 -24.219 -29.016 1 98.19 348 LEU B N 1
ATOM 6681 C CA . LEU B 1 348 ? 12.312 -24.531 -28.391 1 98.19 348 LEU B CA 1
ATOM 6682 C C . LEU B 1 348 ? 13.281 -25.125 -29.406 1 98.19 348 LEU B C 1
ATOM 6684 O O . LEU B 1 348 ? 14.5 -24.938 -29.281 1 98.19 348 LEU B O 1
ATOM 6688 N N . ASP B 1 349 ? 12.852 -25.797 -30.438 1 97.75 349 ASP B N 1
ATOM 6689 C CA . ASP B 1 349 ? 13.68 -26.484 -31.422 1 97.75 349 ASP B CA 1
ATOM 6690 C C . ASP B 1 349 ? 14.586 -25.484 -32.156 1 97.75 349 ASP B C 1
ATOM 6692 O O . ASP B 1 349 ? 15.711 -25.844 -32.531 1 97.75 349 ASP B O 1
ATOM 6696 N N . ALA B 1 350 ? 14.094 -24.297 -32.25 1 97.19 350 ALA B N 1
ATOM 6697 C CA . ALA B 1 350 ? 14.852 -23.281 -32.969 1 97.19 350 ALA B CA 1
ATOM 6698 C C . ALA B 1 350 ? 16.062 -22.844 -32.188 1 97.19 350 ALA B C 1
ATOM 6700 O O . ALA B 1 350 ? 16.984 -22.219 -32.719 1 97.19 350 ALA B O 1
ATOM 6701 N N . LYS B 1 351 ? 16.109 -23.156 -30.922 1 97.56 351 LYS B N 1
ATOM 6702 C CA . LYS B 1 351 ? 17.188 -22.703 -30.031 1 97.56 351 LYS B CA 1
ATOM 6703 C C . LYS B 1 351 ? 18.188 -23.812 -29.781 1 97.56 351 LYS B C 1
ATOM 6705 O O . LYS B 1 351 ? 19.203 -23.609 -29.109 1 97.56 351 LYS B O 1
ATOM 6710 N N . LYS B 1 352 ? 17.984 -24.969 -30.406 1 97.94 352 LYS B N 1
ATOM 6711 C CA . LYS B 1 352 ? 18.781 -26.156 -30.094 1 97.94 352 LYS B CA 1
ATOM 6712 C C . LYS B 1 352 ? 20.016 -26.219 -31 1 97.94 352 LYS B C 1
ATOM 6714 O O . LYS B 1 352 ? 19.938 -25.906 -32.188 1 97.94 352 LYS B O 1
ATOM 6719 N N . GLN B 1 353 ? 21.109 -26.516 -30.344 1 98.19 353 GLN B N 1
ATOM 6720 C CA . GLN B 1 353 ? 22.344 -26.922 -31.016 1 98.19 353 GLN B CA 1
ATOM 6721 C C . GLN B 1 353 ? 22.781 -28.312 -30.562 1 98.19 353 GLN B C 1
ATOM 6723 O O . GLN B 1 353 ? 23.266 -28.484 -29.438 1 98.19 353 GLN B O 1
ATOM 6728 N N . GLN B 1 354 ? 22.703 -29.234 -31.469 1 97.56 354 GLN B N 1
ATOM 6729 C CA . GLN B 1 354 ? 23.031 -30.609 -31.109 1 97.56 354 GLN B CA 1
ATOM 6730 C C . GLN B 1 354 ? 24.531 -30.766 -30.891 1 97.56 354 GLN B C 1
ATOM 6732 O O . GLN B 1 354 ? 25.328 -30.5 -31.797 1 97.56 354 GLN B O 1
ATOM 6737 N N . LEU B 1 355 ? 24.891 -31.219 -29.781 1 97.56 355 LEU B N 1
ATOM 6738 C CA . LEU B 1 355 ? 26.312 -31.359 -29.469 1 97.56 355 LEU B CA 1
ATOM 6739 C C . LEU B 1 355 ? 26.719 -32.812 -29.484 1 97.56 355 LEU B C 1
ATOM 6741 O O . LEU B 1 355 ? 27.891 -33.156 -29.719 1 97.56 355 LEU B O 1
ATOM 6745 N N . GLN B 1 356 ? 25.828 -33.688 -29.094 1 98.12 356 GLN B N 1
ATOM 6746 C CA . GLN B 1 356 ? 26.141 -35.125 -29.062 1 98.12 356 GLN B CA 1
ATOM 6747 C C . GLN B 1 356 ? 24.984 -35.938 -29.625 1 98.12 356 GLN B C 1
ATOM 6749 O O . GLN B 1 356 ? 23.812 -35.531 -29.5 1 98.12 356 GLN B O 1
ATOM 6754 N N . ASP B 1 357 ? 25.266 -37 -30.281 1 98.12 357 ASP B N 1
ATOM 6755 C CA . ASP B 1 357 ? 24.391 -38.062 -30.797 1 98.12 357 ASP B CA 1
ATOM 6756 C C . ASP B 1 357 ? 25.031 -39.438 -30.656 1 98.12 357 ASP B C 1
ATOM 6758 O O . ASP B 1 357 ? 25.922 -39.781 -31.438 1 98.12 357 ASP B O 1
ATOM 6762 N N . VAL B 1 358 ? 24.625 -40.156 -29.641 1 98.38 358 VAL B N 1
ATOM 6763 C CA . VAL B 1 358 ? 25.344 -41.375 -29.297 1 98.38 358 VAL B CA 1
ATOM 6764 C C . VAL B 1 358 ? 24.359 -42.469 -28.953 1 98.38 358 VAL B C 1
ATOM 6766 O O . VAL B 1 358 ? 23.141 -42.25 -28.938 1 98.38 358 VAL B O 1
ATOM 6769 N N . GLN B 1 359 ? 24.938 -43.688 -28.766 1 97.81 359 GLN B N 1
ATOM 6770 C CA . GLN B 1 359 ? 24.156 -44.812 -28.312 1 97.81 359 GLN B CA 1
ATOM 6771 C C . GLN B 1 359 ? 24.625 -45.281 -26.938 1 97.81 359 GLN B C 1
ATOM 6773 O O . GLN B 1 359 ? 25.812 -45.188 -26.609 1 97.81 359 GLN B O 1
ATOM 6778 N N . ASN B 1 360 ? 23.781 -45.812 -26.156 1 97.56 360 ASN B N 1
ATOM 6779 C CA . ASN B 1 360 ? 24.031 -46.531 -24.922 1 97.56 360 ASN B CA 1
ATOM 6780 C C . ASN B 1 360 ? 24.328 -45.594 -23.766 1 97.56 360 ASN B C 1
ATOM 6782 O O . ASN B 1 360 ? 23.75 -45.719 -22.688 1 97.56 360 ASN B O 1
ATOM 6786 N N . GLU B 1 361 ? 25.344 -44.656 -24.016 1 98 361 GLU B N 1
ATOM 6787 C CA . GLU B 1 361 ? 25.766 -43.812 -22.906 1 98 361 GLU B CA 1
ATOM 6788 C C . GLU B 1 361 ? 26.156 -42.406 -23.406 1 98 361 GLU B C 1
ATOM 6790 O O . GLU B 1 361 ? 26.641 -42.25 -24.531 1 98 361 GLU B O 1
ATOM 6795 N N . LEU B 1 362 ? 25.828 -41.438 -22.562 1 98.31 362 LEU B N 1
ATOM 6796 C CA . LEU B 1 362 ? 26.188 -40.062 -22.812 1 98.31 362 LEU B CA 1
ATOM 6797 C C . LEU B 1 362 ? 26.734 -39.375 -21.562 1 98.31 362 LEU B C 1
ATOM 6799 O O . LEU B 1 362 ? 26.172 -39.562 -20.469 1 98.31 362 LEU B O 1
ATOM 6803 N N . THR B 1 363 ? 27.875 -38.656 -21.656 1 98.44 363 THR B N 1
ATOM 6804 C CA . THR B 1 363 ? 28.422 -37.781 -20.609 1 98.44 363 THR B CA 1
ATOM 6805 C C . THR B 1 363 ? 28.688 -36.375 -21.156 1 98.44 363 THR B C 1
ATOM 6807 O O . THR B 1 363 ? 29.359 -36.219 -22.188 1 98.44 363 THR B O 1
ATOM 6810 N N . GLN B 1 364 ? 28.141 -35.438 -20.562 1 98.06 364 GLN B N 1
ATOM 6811 C CA . GLN B 1 364 ? 28.344 -34.031 -20.953 1 98.06 364 GLN B CA 1
ATOM 6812 C C . GLN B 1 364 ? 28.531 -33.156 -19.719 1 98.06 364 GLN B C 1
ATOM 6814 O O . GLN B 1 364 ? 27.891 -33.375 -18.688 1 98.06 364 GLN B O 1
ATOM 6819 N N . SER B 1 365 ? 29.453 -32.125 -19.781 1 97.5 365 SER B N 1
ATOM 6820 C CA . SER B 1 365 ? 29.688 -31.188 -18.672 1 97.5 365 SER B CA 1
ATOM 6821 C C . SER B 1 365 ? 29.781 -29.75 -19.172 1 97.5 365 SER B C 1
ATOM 6823 O O . SER B 1 365 ? 30.047 -29.516 -20.359 1 97.5 365 SER B O 1
ATOM 6825 N N . GLY B 1 366 ? 29.422 -28.812 -18.25 1 96.5 366 GLY B N 1
ATOM 6826 C CA . GLY B 1 366 ? 29.703 -27.422 -18.5 1 96.5 366 GLY B CA 1
ATOM 6827 C C . GLY B 1 366 ? 28.547 -26.672 -19.156 1 96.5 366 GLY B C 1
ATOM 6828 O O . GLY B 1 366 ? 28.625 -25.469 -19.391 1 96.5 366 GLY B O 1
ATOM 6829 N N . CYS B 1 367 ? 27.484 -27.375 -19.453 1 96.88 367 CYS B N 1
ATOM 6830 C CA . CYS B 1 367 ? 26.328 -26.734 -20.078 1 96.88 367 CYS B CA 1
ATOM 6831 C C . CYS B 1 367 ? 25.156 -26.641 -19.109 1 96.88 367 CYS B C 1
ATOM 6833 O O . CYS B 1 367 ? 24.562 -27.656 -18.75 1 96.88 367 CYS B O 1
ATOM 6835 N N . PRO B 1 368 ? 24.781 -25.391 -18.75 1 97.25 368 PRO B N 1
ATOM 6836 C CA . PRO B 1 368 ? 23.719 -25.266 -17.75 1 97.25 368 PRO B CA 1
ATOM 6837 C C . PRO B 1 368 ? 22.328 -25.422 -18.359 1 97.25 368 PRO B C 1
ATOM 6839 O O . PRO B 1 368 ? 21.375 -25.766 -17.656 1 97.25 368 PRO B O 1
ATOM 6842 N N . VAL B 1 369 ? 22.172 -25.078 -19.656 1 98.5 369 VAL B N 1
ATOM 6843 C CA . VAL B 1 369 ? 20.875 -25.125 -20.312 1 98.5 369 VAL B CA 1
ATOM 6844 C C . VAL B 1 369 ? 20.922 -26.094 -21.484 1 98.5 369 VAL B C 1
ATOM 6846 O O . VAL B 1 369 ? 21.625 -25.859 -22.469 1 98.5 369 VAL B O 1
ATOM 6849 N N . TYR B 1 370 ? 20.125 -27.172 -21.391 1 98.69 370 TYR B N 1
ATOM 6850 C CA . TYR B 1 370 ? 20.234 -28.203 -22.406 1 98.69 370 TYR B CA 1
ATOM 6851 C C . TYR B 1 370 ? 18.969 -29.062 -22.438 1 98.69 370 TYR B C 1
ATOM 6853 O O . TYR B 1 370 ? 18.141 -28.984 -21.531 1 98.69 370 TYR B O 1
ATOM 6861 N N . GLU B 1 371 ? 18.812 -29.812 -23.484 1 98.81 371 GLU B N 1
ATOM 6862 C CA . GLU B 1 371 ? 17.828 -30.875 -23.625 1 98.81 371 GLU B CA 1
ATOM 6863 C C . GLU B 1 371 ? 18.516 -32.219 -23.984 1 98.81 371 GLU B C 1
ATOM 6865 O O . GLU B 1 371 ? 19.391 -32.25 -24.844 1 98.81 371 GLU B O 1
ATOM 6870 N N . VAL B 1 372 ? 18.172 -33.281 -23.297 1 98.88 372 VAL B N 1
ATOM 6871 C CA . VAL B 1 372 ? 18.625 -34.625 -23.609 1 98.88 372 VAL B CA 1
ATOM 6872 C C . VAL B 1 372 ? 17.422 -35.469 -24.016 1 98.88 372 VAL B C 1
ATOM 6874 O O . VAL B 1 372 ? 16.391 -35.469 -23.344 1 98.88 372 VAL B O 1
ATOM 6877 N N . ASN B 1 373 ? 17.594 -36.156 -25.078 1 98.81 373 ASN B N 1
ATOM 6878 C CA . ASN B 1 373 ? 16.578 -37.125 -25.516 1 98.81 373 ASN B CA 1
ATOM 6879 C C . ASN B 1 373 ? 17.109 -38.531 -25.516 1 98.81 373 ASN B C 1
ATOM 6881 O O . ASN B 1 373 ? 18.172 -38.812 -26.094 1 98.81 373 ASN B O 1
ATOM 6885 N N . VAL B 1 374 ? 16.422 -39.375 -24.875 1 98.81 374 VAL B N 1
ATOM 6886 C CA . VAL B 1 374 ? 16.734 -40.781 -24.859 1 98.81 374 VAL B CA 1
ATOM 6887 C C . VAL B 1 374 ? 15.594 -41.562 -25.516 1 98.81 374 VAL B C 1
ATOM 6889 O O . VAL B 1 374 ? 14.5 -41.688 -24.953 1 98.81 374 VAL B O 1
ATOM 6892 N N . ASP B 1 375 ? 15.852 -42.188 -26.641 1 98.38 375 ASP B N 1
ATOM 6893 C CA . ASP B 1 375 ? 14.82 -42.875 -27.406 1 98.38 375 ASP B CA 1
ATOM 6894 C C . ASP B 1 375 ? 15.172 -44.344 -27.594 1 98.38 375 ASP B C 1
ATOM 6896 O O . ASP B 1 375 ? 16.344 -44.719 -27.656 1 98.38 375 ASP B O 1
ATOM 6900 N N . GLY B 1 376 ? 14.164 -45.156 -27.734 1 97.94 376 GLY B N 1
ATOM 6901 C CA . GLY B 1 376 ? 14.367 -46.562 -28.016 1 97.94 376 GLY B CA 1
ATOM 6902 C C . GLY B 1 376 ? 14.883 -47.344 -26.812 1 97.94 376 GLY B C 1
ATOM 6903 O O . GLY B 1 376 ? 15.781 -48.156 -26.938 1 97.94 376 GLY B O 1
ATOM 6904 N N . ILE B 1 377 ? 14.391 -47 -25.688 1 97.75 377 ILE B N 1
ATOM 6905 C CA . ILE B 1 377 ? 14.828 -47.656 -24.469 1 97.75 377 ILE B CA 1
ATOM 6906 C C . ILE B 1 377 ? 14.352 -49.094 -24.484 1 97.75 377 ILE B C 1
ATOM 6908 O O . ILE B 1 377 ? 13.156 -49.375 -24.641 1 97.75 377 ILE B O 1
ATOM 6912 N N . LYS B 1 378 ? 15.312 -50.062 -24.25 1 95.5 378 LYS B N 1
ATOM 6913 C CA . LYS B 1 378 ? 14.992 -51.5 -24.234 1 95.5 378 LYS B CA 1
ATOM 6914 C C . LYS B 1 378 ? 15.094 -52.062 -22.828 1 95.5 378 LYS B C 1
ATOM 6916 O O . LYS B 1 378 ? 15.953 -51.656 -22.047 1 95.5 378 LYS B O 1
ATOM 6921 N N . GLU B 1 379 ? 14.227 -53 -22.562 1 93.94 379 GLU B N 1
ATOM 6922 C CA . GLU B 1 379 ? 14.195 -53.75 -21.328 1 93.94 379 GLU B CA 1
ATOM 6923 C C . GLU B 1 379 ? 14.102 -52.812 -20.109 1 93.94 379 GLU B C 1
ATOM 6925 O O . GLU B 1 379 ? 14.586 -53.156 -19.031 1 93.94 379 GLU B O 1
ATOM 6930 N N . ASN B 1 380 ? 13.688 -51.594 -20.312 1 94.19 380 ASN B N 1
ATOM 6931 C CA . ASN B 1 380 ? 13.398 -50.625 -19.266 1 94.19 380 ASN B CA 1
ATOM 6932 C C . ASN B 1 380 ? 14.672 -50.156 -18.562 1 94.19 380 ASN B C 1
ATOM 6934 O O . ASN B 1 380 ? 14.641 -49.875 -17.359 1 94.19 380 ASN B O 1
ATOM 6938 N N . HIS B 1 381 ? 15.805 -50.281 -19.234 1 95.12 381 HIS B N 1
ATOM 6939 C CA . HIS B 1 381 ? 17.078 -49.906 -18.625 1 95.12 381 HIS B CA 1
ATOM 6940 C C . HIS B 1 381 ? 17.375 -48.438 -18.891 1 95.12 381 HIS B C 1
ATOM 6942 O O . HIS B 1 381 ? 17.703 -48.062 -20.016 1 95.12 381 HIS B O 1
ATOM 6948 N N . PHE B 1 382 ? 17.328 -47.656 -17.812 1 98 382 PHE B N 1
ATOM 6949 C CA . PHE B 1 382 ? 17.594 -46.219 -17.938 1 98 382 PHE B CA 1
ATOM 6950 C C . PHE B 1 382 ? 18.062 -45.656 -16.609 1 98 382 PHE B C 1
ATOM 6952 O O . PHE B 1 382 ? 17.469 -45.938 -15.555 1 98 382 PHE B O 1
ATOM 6959 N N . GLN B 1 383 ? 19.094 -44.812 -16.656 1 98.56 383 GLN B N 1
ATOM 6960 C CA . GLN B 1 383 ? 19.531 -44 -15.539 1 98.56 383 GLN B CA 1
ATOM 6961 C C . GLN B 1 383 ? 20.188 -42.719 -16.031 1 98.56 383 GLN B C 1
ATOM 6963 O O . GLN B 1 383 ? 20.969 -42.719 -16.984 1 98.56 383 GLN B O 1
ATOM 6968 N N . ALA B 1 384 ? 19.859 -41.688 -15.484 1 98.81 384 ALA B N 1
ATOM 6969 C CA . ALA B 1 384 ? 20.531 -40.406 -15.695 1 98.81 384 ALA B CA 1
ATOM 6970 C C . ALA B 1 384 ? 20.922 -39.781 -14.359 1 98.81 384 ALA B C 1
ATOM 6972 O O . ALA B 1 384 ? 20.156 -39.812 -13.398 1 98.81 384 ALA B O 1
ATOM 6973 N N . VAL B 1 385 ? 22.094 -39.219 -14.258 1 98.69 385 VAL B N 1
ATOM 6974 C CA . VAL B 1 385 ? 22.594 -38.531 -13.07 1 98.69 385 VAL B CA 1
ATOM 6975 C C . VAL B 1 385 ? 22.969 -37.094 -13.438 1 98.69 385 VAL B C 1
ATOM 6977 O O . VAL B 1 385 ? 23.797 -36.875 -14.328 1 98.69 385 VAL B O 1
ATOM 6980 N N . LEU B 1 386 ? 22.266 -36.156 -12.836 1 98.56 386 LEU B N 1
ATOM 6981 C CA . LEU B 1 386 ? 22.578 -34.75 -13.031 1 98.56 386 LEU B CA 1
ATOM 6982 C C . LEU B 1 386 ? 23.312 -34.156 -11.828 1 98.56 386 LEU B C 1
ATOM 6984 O O . LEU B 1 386 ? 22.828 -34.281 -10.695 1 98.56 386 LEU B O 1
ATOM 6988 N N . SER B 1 387 ? 24.422 -33.562 -12.039 1 97.31 387 SER B N 1
ATOM 6989 C CA . SER B 1 387 ? 25.234 -32.875 -11.039 1 97.31 387 SER B CA 1
ATOM 6990 C C . SER B 1 387 ? 25.531 -33.781 -9.852 1 97.31 387 SER B C 1
ATOM 6992 O O . SER B 1 387 ? 25.469 -33.344 -8.695 1 97.31 387 SER B O 1
ATOM 6994 N N . ASP B 1 388 ? 25.656 -34.969 -10.055 1 95.5 388 ASP B N 1
ATOM 6995 C CA . ASP B 1 388 ? 26.109 -36.031 -9.148 1 95.5 388 ASP B CA 1
ATOM 6996 C C . ASP B 1 388 ? 25.047 -36.312 -8.094 1 95.5 388 ASP B C 1
ATOM 6998 O O . ASP B 1 388 ? 25.141 -37.312 -7.355 1 95.5 388 ASP B O 1
ATOM 7002 N N . GLU B 1 389 ? 24 -35.531 -8.047 1 97.12 389 GLU B N 1
ATOM 7003 C CA . GLU B 1 389 ? 23.109 -35.656 -6.898 1 97.12 389 GLU B CA 1
ATOM 7004 C C . GLU B 1 389 ? 21.688 -35.938 -7.336 1 97.12 389 GLU B C 1
ATOM 7006 O O . GLU B 1 389 ? 20.906 -36.531 -6.586 1 97.12 389 GLU B O 1
ATOM 7011 N N . LEU B 1 390 ? 21.219 -35.469 -8.445 1 98.56 390 LEU B N 1
ATOM 7012 C CA . LEU B 1 390 ? 19.875 -35.75 -8.938 1 98.56 390 LEU B CA 1
ATOM 7013 C C . LEU B 1 390 ? 19.891 -37 -9.82 1 98.56 390 LEU B C 1
ATOM 7015 O O . LEU B 1 390 ? 20.516 -37 -10.875 1 98.56 390 LEU B O 1
ATOM 7019 N N . ILE B 1 391 ? 19.172 -38.031 -9.422 1 98.69 391 ILE B N 1
ATOM 7020 C CA . ILE B 1 391 ? 19.156 -39.312 -10.125 1 98.69 391 ILE B CA 1
ATOM 7021 C C . ILE B 1 391 ? 17.75 -39.562 -10.703 1 98.69 391 ILE B C 1
ATOM 7023 O O . ILE B 1 391 ? 16.766 -39.5 -9.977 1 98.69 391 ILE B O 1
ATOM 7027 N N . LEU B 1 392 ? 17.719 -39.781 -11.977 1 98.81 392 LEU B N 1
ATOM 7028 C CA . LEU B 1 392 ? 16.547 -40.281 -12.672 1 98.81 392 LEU B CA 1
ATOM 7029 C C . LEU B 1 392 ? 16.734 -41.75 -13.062 1 98.81 392 LEU B C 1
ATOM 7031 O O . LEU B 1 392 ? 17.703 -42.094 -13.742 1 98.81 392 LEU B O 1
ATOM 7035 N N . ASN B 1 393 ? 15.828 -42.594 -12.664 1 98.19 393 ASN B N 1
ATOM 7036 C CA . ASN B 1 393 ? 16 -43.969 -13.039 1 98.19 393 ASN B CA 1
ATOM 7037 C C . ASN B 1 393 ? 14.672 -44.719 -13.086 1 98.19 393 ASN B C 1
ATOM 7039 O O . ASN B 1 393 ? 13.641 -44.188 -12.664 1 98.19 393 ASN B O 1
ATOM 7043 N N . TYR B 1 394 ? 14.664 -45.781 -13.758 1 97.81 394 TYR B N 1
ATOM 7044 C CA . TYR B 1 394 ? 13.523 -46.688 -13.828 1 97.81 394 TYR B CA 1
ATOM 7045 C C . TYR B 1 394 ? 13.82 -48 -13.094 1 97.81 394 TYR B C 1
ATOM 7047 O O . TYR B 1 394 ? 14.797 -48.688 -13.406 1 97.81 394 TYR B O 1
ATOM 7055 N N . GLU B 1 395 ? 12.938 -48.281 -12.109 1 92.38 395 GLU B N 1
ATOM 7056 C CA . GLU B 1 395 ? 13.117 -49.5 -11.32 1 92.38 395 GLU B CA 1
ATOM 7057 C C . GLU B 1 395 ? 11.773 -50.062 -10.844 1 92.38 395 GLU B C 1
ATOM 7059 O O . GLU B 1 395 ? 10.93 -49.312 -10.352 1 92.38 395 GLU B O 1
ATOM 7064 N N . ASN B 1 396 ? 11.617 -51.375 -11.07 1 91.75 396 ASN B N 1
ATOM 7065 C CA . ASN B 1 396 ? 10.453 -52.094 -10.547 1 91.75 396 ASN B CA 1
ATOM 7066 C C . ASN B 1 396 ? 9.148 -51.438 -11.016 1 91.75 396 ASN B C 1
ATOM 7068 O O . ASN B 1 396 ? 8.25 -51.219 -10.211 1 91.75 396 ASN B O 1
ATOM 7072 N N . GLY B 1 397 ? 9.172 -51 -12.234 1 94.69 397 GLY B N 1
ATOM 7073 C CA . GLY B 1 397 ? 7.945 -50.469 -12.828 1 94.69 397 GLY B CA 1
ATOM 7074 C C . GLY B 1 397 ? 7.695 -49.031 -12.5 1 94.69 397 GLY B C 1
ATOM 7075 O O . GLY B 1 397 ? 6.656 -48.469 -12.859 1 94.69 397 GLY B O 1
ATOM 7076 N N . ARG B 1 398 ? 8.703 -48.406 -11.867 1 96 398 ARG B N 1
ATOM 7077 C CA . ARG B 1 398 ? 8.547 -47.031 -11.43 1 96 398 ARG B CA 1
ATOM 7078 C C . ARG B 1 398 ? 9.633 -46.156 -12.023 1 96 398 ARG B C 1
ATOM 7080 O O . ARG B 1 398 ? 10.805 -46.531 -12.07 1 96 398 ARG B O 1
ATOM 7087 N N . PHE B 1 399 ? 9.172 -45.125 -12.602 1 98.19 399 PHE B N 1
ATOM 7088 C CA . PHE B 1 399 ? 10.125 -44.031 -12.891 1 98.19 399 PHE B CA 1
ATOM 7089 C C . PHE B 1 399 ? 10.336 -43.156 -11.672 1 98.19 399 PHE B C 1
ATOM 7091 O O . PHE B 1 399 ? 9.375 -42.688 -11.062 1 98.19 399 PHE B O 1
ATOM 7098 N N . GLN B 1 400 ? 11.641 -42.969 -11.328 1 97.94 400 GLN B N 1
ATOM 7099 C CA . GLN B 1 400 ? 11.953 -42.25 -10.086 1 97.94 400 GLN B CA 1
ATOM 7100 C C . GLN B 1 400 ? 12.828 -41.031 -10.359 1 97.94 400 GLN B C 1
ATOM 7102 O O . GLN B 1 400 ? 13.727 -41.094 -11.203 1 97.94 400 GLN B O 1
ATOM 7107 N N . MET B 1 401 ? 12.453 -39.938 -9.688 1 98.25 401 MET B N 1
ATOM 7108 C CA . MET B 1 401 ? 13.289 -38.75 -9.516 1 98.25 401 MET B CA 1
ATOM 7109 C C . MET B 1 401 ? 13.734 -38.594 -8.07 1 98.25 401 MET B C 1
ATOM 7111 O O . MET B 1 401 ? 12.914 -38.406 -7.18 1 98.25 401 MET B O 1
ATOM 7115 N N . HIS B 1 402 ? 15.031 -38.688 -7.809 1 96.56 402 HIS B N 1
ATOM 7116 C CA . HIS B 1 402 ? 15.422 -38.625 -6.406 1 96.56 402 HIS B CA 1
ATOM 7117 C C . HIS B 1 402 ? 16.797 -38 -6.254 1 96.56 402 HIS B C 1
ATOM 7119 O O . HIS B 1 402 ? 17.656 -38.125 -7.133 1 96.56 402 HIS B O 1
ATOM 7125 N N . PHE B 1 403 ? 16.969 -37.375 -5.156 1 97.62 403 PHE B N 1
ATOM 7126 C CA . PHE B 1 403 ? 18.25 -36.781 -4.777 1 97.62 403 PHE B CA 1
ATOM 7127 C C . PHE B 1 403 ? 18.984 -37.688 -3.807 1 97.62 403 PHE B C 1
ATOM 7129 O O . PHE B 1 403 ? 18.375 -38.344 -2.969 1 97.62 403 PHE B O 1
ATOM 7136 N N . THR B 1 404 ? 20.281 -37.656 -3.879 1 96.81 404 THR B N 1
ATOM 7137 C CA . THR B 1 404 ? 21.094 -38.531 -3.045 1 96.81 404 THR B CA 1
ATOM 7138 C C . THR B 1 404 ? 21.188 -38 -1.618 1 96.81 404 THR B C 1
ATOM 7140 O O . THR B 1 404 ? 21.547 -38.719 -0.696 1 96.81 404 THR B O 1
ATOM 7143 N N . THR B 1 405 ? 20.906 -36.688 -1.467 1 94.5 405 THR B N 1
ATOM 7144 C CA . THR B 1 405 ? 20.891 -36.062 -0.145 1 94.5 405 THR B CA 1
ATOM 7145 C C . THR B 1 405 ? 19.641 -35.219 0.037 1 94.5 405 THR B C 1
ATOM 7147 O O . THR B 1 405 ? 19.141 -34.656 -0.926 1 94.5 405 THR B O 1
ATOM 7150 N N . LYS B 1 406 ? 19.172 -35.125 1.315 1 93.25 406 LYS B N 1
ATOM 7151 C CA . LYS B 1 406 ? 18 -34.312 1.637 1 93.25 406 LYS B CA 1
ATOM 7152 C C . LYS B 1 406 ? 18.406 -33.062 2.412 1 93.25 406 LYS B C 1
ATOM 7154 O O . LYS B 1 406 ? 17.594 -32.469 3.111 1 93.25 406 LYS B O 1
ATOM 7159 N N . SER B 1 407 ? 19.641 -32.812 2.35 1 94.5 407 SER B N 1
ATOM 7160 C CA . SER B 1 407 ? 20.125 -31.625 3.061 1 94.5 407 SER B CA 1
ATOM 7161 C C . SER B 1 407 ? 19.578 -30.344 2.432 1 94.5 407 SER B C 1
ATOM 7163 O O . SER B 1 407 ? 19.609 -30.172 1.21 1 94.5 407 SER B O 1
ATOM 7165 N N . LYS B 1 408 ? 19.156 -29.406 3.25 1 94.94 408 LYS B N 1
ATOM 7166 C CA . LYS B 1 408 ? 18.609 -28.141 2.771 1 94.94 408 LYS B CA 1
ATOM 7167 C C . LYS B 1 408 ? 19.719 -27.234 2.236 1 94.94 408 LYS B C 1
ATOM 7169 O O . LYS B 1 408 ? 19.438 -26.234 1.583 1 94.94 408 LYS B O 1
ATOM 7174 N N . THR B 1 409 ? 20.984 -27.594 2.389 1 93.62 409 THR B N 1
ATOM 7175 C CA . THR B 1 409 ? 22.109 -26.781 1.937 1 93.62 409 THR B CA 1
ATOM 7176 C C . THR B 1 409 ? 22.812 -27.453 0.764 1 93.62 409 THR B C 1
ATOM 7178 O O . THR B 1 409 ? 23.859 -26.984 0.317 1 93.62 409 THR B O 1
ATOM 7181 N N . SER B 1 410 ? 22.281 -28.531 0.298 1 94.5 410 SER B N 1
ATOM 7182 C CA . SER B 1 410 ? 22.859 -29.25 -0.838 1 94.5 410 SER B CA 1
ATOM 7183 C C . SER B 1 410 ? 22.141 -28.891 -2.137 1 94.5 410 SER B C 1
ATOM 7185 O O . SER B 1 410 ? 21.312 -27.969 -2.164 1 94.5 410 SER B O 1
ATOM 7187 N N . VAL B 1 411 ? 22.469 -29.625 -3.201 1 96.31 411 VAL B N 1
ATOM 7188 C CA . VAL B 1 411 ? 21.875 -29.453 -4.523 1 96.31 411 VAL B CA 1
ATOM 7189 C C . VAL B 1 411 ? 20.375 -29.672 -4.441 1 96.31 411 VAL B C 1
ATOM 7191 O O . VAL B 1 411 ? 19.594 -29.031 -5.156 1 96.31 411 VAL B O 1
ATOM 7194 N N . SER B 1 412 ? 19.969 -30.5 -3.516 1 97.06 412 SER B N 1
ATOM 7195 C CA . SER B 1 412 ? 18.578 -30.906 -3.41 1 97.06 412 SER B CA 1
ATOM 7196 C C . SER B 1 412 ? 17.734 -29.828 -2.707 1 97.06 412 SER B C 1
ATOM 7198 O O . SER B 1 412 ? 16.516 -29.766 -2.891 1 97.06 412 SER B O 1
ATOM 7200 N N . ALA B 1 413 ? 18.406 -29.094 -1.812 1 97.25 413 ALA B N 1
ATOM 7201 C CA . ALA B 1 413 ? 17.75 -28.125 -0.958 1 97.25 413 ALA B CA 1
ATOM 7202 C C . ALA B 1 413 ? 16.562 -28.75 -0.219 1 97.25 413 ALA B C 1
ATOM 7204 O O . ALA B 1 413 ? 15.523 -28.109 -0.053 1 97.25 413 ALA B O 1
ATOM 7205 N N . GLY B 1 414 ? 16.688 -29.969 0.152 1 97.06 414 GLY B N 1
ATOM 7206 C CA . GLY B 1 414 ? 15.703 -30.625 0.994 1 97.06 414 GLY B CA 1
ATOM 7207 C C . GLY B 1 414 ? 14.812 -31.594 0.231 1 97.06 414 GLY B C 1
ATOM 7208 O O . GLY B 1 414 ? 14.102 -32.406 0.833 1 97.06 414 GLY B O 1
ATOM 7209 N N . ARG B 1 415 ? 14.773 -31.547 -1.071 1 96.75 415 ARG B N 1
ATOM 7210 C CA . ARG B 1 415 ? 13.945 -32.438 -1.9 1 96.75 415 ARG B CA 1
ATOM 7211 C C . ARG B 1 415 ? 14.461 -33.875 -1.855 1 96.75 415 ARG B C 1
ATOM 7213 O O . ARG B 1 415 ? 15.672 -34.094 -1.807 1 96.75 415 ARG B O 1
ATOM 7220 N N . SER B 1 416 ? 13.539 -34.812 -1.956 1 95.38 416 SER B N 1
ATOM 7221 C CA . SER B 1 416 ? 13.898 -36.219 -1.714 1 95.38 416 SER B CA 1
ATOM 7222 C C . SER B 1 416 ? 13.523 -37.094 -2.898 1 95.38 416 SER B C 1
ATOM 7224 O O . SER B 1 416 ? 14.219 -37.094 -3.92 1 95.38 416 SER B O 1
ATOM 7226 N N . LEU B 1 417 ? 12.367 -37.75 -2.766 1 95.94 417 LEU B N 1
ATOM 7227 C CA . LEU B 1 417 ? 12.008 -38.75 -3.764 1 95.94 417 LEU B CA 1
ATOM 7228 C C . LEU B 1 417 ? 10.602 -38.5 -4.293 1 95.94 417 LEU B C 1
ATOM 7230 O O . LEU B 1 417 ? 9.68 -38.219 -3.521 1 95.94 417 LEU B O 1
ATOM 7234 N N . ARG B 1 418 ? 10.508 -38.562 -5.586 1 97 418 ARG B N 1
ATOM 7235 C CA . ARG B 1 418 ? 9.234 -38.594 -6.305 1 97 418 ARG B CA 1
ATOM 7236 C C . ARG B 1 418 ? 9.211 -39.75 -7.328 1 97 418 ARG B C 1
ATOM 7238 O O . ARG B 1 418 ? 10.258 -40.125 -7.848 1 97 418 ARG B O 1
ATOM 7245 N N . TYR B 1 419 ? 8.008 -40.188 -7.605 1 97.25 419 TYR B N 1
ATOM 7246 C CA . TYR B 1 419 ? 7.938 -41.312 -8.539 1 97.25 419 TYR B CA 1
ATOM 7247 C C . TYR B 1 419 ? 6.559 -41.406 -9.188 1 97.25 419 TYR B C 1
ATOM 7249 O O . TYR B 1 419 ? 5.613 -40.75 -8.734 1 97.25 419 TYR B O 1
ATOM 7257 N N . ALA B 1 420 ? 6.438 -42.125 -10.258 1 97.12 420 ALA B N 1
ATOM 7258 C CA . ALA B 1 420 ? 5.199 -42.531 -10.922 1 97.12 420 ALA B CA 1
ATOM 7259 C C . ALA B 1 420 ? 5.273 -44 -11.375 1 97.12 420 ALA B C 1
ATOM 7261 O O . ALA B 1 420 ? 6.324 -44.438 -11.82 1 97.12 420 ALA B O 1
ATOM 7262 N N . GLU B 1 421 ? 4.156 -44.719 -11.227 1 96.12 421 GLU B N 1
ATOM 7263 C CA . GLU B 1 421 ? 4.078 -46.062 -11.781 1 96.12 421 GLU B CA 1
ATOM 7264 C C . GLU B 1 421 ? 3.967 -46.031 -13.305 1 96.12 421 GLU B C 1
ATOM 7266 O O . GLU B 1 421 ? 2.969 -45.562 -13.844 1 96.12 421 GLU B O 1
ATOM 7271 N N . VAL B 1 422 ? 5.062 -46.438 -13.859 1 95.25 422 VAL B N 1
ATOM 7272 C CA . VAL B 1 422 ? 5.195 -46.438 -15.312 1 95.25 422 VAL B CA 1
ATOM 7273 C C . VAL B 1 422 ? 5.387 -47.875 -15.805 1 95.25 422 VAL B C 1
ATOM 7275 O O . VAL B 1 422 ? 6.367 -48.531 -15.445 1 95.25 422 VAL B O 1
ATOM 7278 N N . GLY B 1 423 ? 4.531 -48.562 -16.391 1 92 423 GLY B N 1
ATOM 7279 C CA . GLY B 1 423 ? 4.629 -49.969 -16.828 1 92 423 GLY B CA 1
ATOM 7280 C C . GLY B 1 423 ? 5.812 -50.219 -17.75 1 92 423 GLY B C 1
ATOM 7281 O O . GLY B 1 423 ? 6.656 -51.062 -17.469 1 92 423 GLY B O 1
ATOM 7282 N N . THR B 1 424 ? 5.898 -49.594 -18.844 1 95.06 424 THR B N 1
ATOM 7283 C CA . THR B 1 424 ? 6.98 -49.688 -19.812 1 95.06 424 THR B CA 1
ATOM 7284 C C . THR B 1 424 ? 7.578 -48.312 -20.109 1 95.06 424 THR B C 1
ATOM 7286 O O . THR B 1 424 ? 6.848 -47.344 -20.344 1 95.06 424 THR B O 1
ATOM 7289 N N . LEU B 1 425 ? 8.891 -48.281 -20.062 1 97.81 425 LEU B N 1
ATOM 7290 C CA . LEU B 1 425 ? 9.602 -47.062 -20.359 1 97.81 425 LEU B CA 1
ATOM 7291 C C . LEU B 1 425 ? 10.07 -47.031 -21.812 1 97.81 425 LEU B C 1
ATOM 7293 O O . LEU B 1 425 ? 10.891 -47.875 -22.219 1 97.81 425 LEU B O 1
ATOM 7297 N N . GLU B 1 426 ? 9.609 -46.062 -22.578 1 96.88 426 GLU B N 1
ATOM 7298 C CA . GLU B 1 426 ? 9.914 -46.031 -24.016 1 96.88 426 GLU B CA 1
ATOM 7299 C C . GLU B 1 426 ? 10.922 -44.938 -24.328 1 96.88 426 GLU B C 1
ATOM 7301 O O . GLU B 1 426 ? 11.82 -45.156 -25.156 1 96.88 426 GLU B O 1
ATOM 7306 N N . ASN B 1 427 ? 10.812 -43.844 -23.797 1 98.38 427 ASN B N 1
ATOM 7307 C CA . ASN B 1 427 ? 11.703 -42.719 -24.031 1 98.38 427 ASN B CA 1
ATOM 7308 C C . ASN B 1 427 ? 11.664 -41.719 -22.875 1 98.38 427 ASN B C 1
ATOM 7310 O O . ASN B 1 427 ? 10.75 -41.75 -22.047 1 98.38 427 ASN B O 1
ATOM 7314 N N . VAL B 1 428 ? 12.656 -40.906 -22.766 1 98.81 428 VAL B N 1
ATOM 7315 C CA . VAL B 1 428 ? 12.781 -39.875 -21.734 1 98.81 428 VAL B CA 1
ATOM 7316 C C . VAL B 1 428 ? 13.375 -38.594 -22.344 1 98.81 428 VAL B C 1
ATOM 7318 O O . VAL B 1 428 ? 14.375 -38.656 -23.062 1 98.81 428 VAL B O 1
ATOM 7321 N N . LYS B 1 429 ? 12.688 -37.5 -22.156 1 98.81 429 LYS B N 1
ATOM 7322 C CA . LYS B 1 429 ? 13.227 -36.188 -22.484 1 98.81 429 LYS B CA 1
ATOM 7323 C C . LYS B 1 429 ? 13.539 -35.375 -21.219 1 98.81 429 LYS B C 1
ATOM 7325 O O . LYS B 1 429 ? 12.703 -35.281 -20.328 1 98.81 429 LYS B O 1
ATOM 7330 N N . ILE B 1 430 ? 14.766 -34.844 -21.125 1 98.88 430 ILE B N 1
ATOM 7331 C CA . ILE B 1 430 ? 15.203 -34.031 -19.984 1 98.88 430 ILE B CA 1
ATOM 7332 C C . ILE B 1 430 ? 15.5 -32.594 -20.438 1 98.88 430 ILE B C 1
ATOM 7334 O O . ILE B 1 430 ? 16.359 -32.375 -21.297 1 98.88 430 ILE B O 1
ATOM 7338 N N . LEU B 1 431 ? 14.781 -31.656 -19.906 1 98.88 431 LEU B N 1
ATOM 7339 C CA . LEU B 1 431 ? 15.062 -30.234 -20.109 1 98.88 431 LEU B CA 1
ATOM 7340 C C . LEU B 1 431 ? 15.633 -29.609 -18.844 1 98.88 431 LEU B C 1
ATOM 7342 O O . LEU B 1 431 ? 14.945 -29.531 -17.828 1 98.88 431 LEU B O 1
ATOM 7346 N N . ALA B 1 432 ? 16.844 -29.188 -18.938 1 98.69 432 ALA B N 1
ATOM 7347 C CA . ALA B 1 432 ? 17.5 -28.578 -17.797 1 98.69 432 ALA B CA 1
ATOM 7348 C C . ALA B 1 432 ? 17.812 -27.109 -18.062 1 98.69 432 ALA B C 1
ATOM 7350 O O . ALA B 1 432 ? 18.156 -26.734 -19.188 1 98.69 432 ALA B O 1
ATOM 7351 N N . ASP B 1 433 ? 17.656 -26.391 -17.094 1 98.31 433 ASP B N 1
ATOM 7352 C CA . ASP B 1 433 ? 18.031 -24.984 -17.031 1 98.31 433 ASP B CA 1
ATOM 7353 C C . ASP B 1 433 ? 18.859 -24.688 -15.789 1 98.31 433 ASP B C 1
ATOM 7355 O O . ASP B 1 433 ? 19.078 -25.562 -14.953 1 98.31 433 ASP B O 1
ATOM 7359 N N . THR B 1 434 ? 19.469 -23.688 -15.562 1 97.75 434 THR B N 1
ATOM 7360 C CA . THR B 1 434 ? 20.453 -23.266 -14.57 1 97.75 434 THR B CA 1
ATOM 7361 C C . THR B 1 434 ? 20.094 -23.844 -13.195 1 97.75 434 THR B C 1
ATOM 7363 O O . THR B 1 434 ? 20.969 -24.391 -12.508 1 97.75 434 THR B O 1
ATOM 7366 N N . SER B 1 435 ? 18.828 -23.797 -12.828 1 98.19 435 SER B N 1
ATOM 7367 C CA . SER B 1 435 ? 18.469 -24.266 -11.492 1 98.19 435 SER B CA 1
ATOM 7368 C C . SER B 1 435 ? 17.125 -24.984 -11.508 1 98.19 435 SER B C 1
ATOM 7370 O O . SER B 1 435 ? 16.359 -24.906 -10.539 1 98.19 435 SER B O 1
ATOM 7372 N N . SER B 1 436 ? 16.766 -25.609 -12.594 1 98.44 436 SER B N 1
ATOM 7373 C CA . SER B 1 436 ? 15.539 -26.391 -12.703 1 98.44 436 SER B CA 1
ATOM 7374 C C . SER B 1 436 ? 15.688 -27.516 -13.719 1 98.44 436 SER B C 1
ATOM 7376 O O . SER B 1 436 ? 16.562 -27.469 -14.586 1 98.44 436 SER B O 1
ATOM 7378 N N . VAL B 1 437 ? 14.914 -28.531 -13.539 1 98.75 437 VAL B N 1
ATOM 7379 C CA . VAL B 1 437 ? 14.875 -29.672 -14.445 1 98.75 437 VAL B CA 1
ATOM 7380 C C . VAL B 1 437 ? 13.43 -30.125 -14.656 1 98.75 437 VAL B C 1
ATOM 7382 O O . VAL B 1 437 ? 12.656 -30.219 -13.703 1 98.75 437 VAL B O 1
ATOM 7385 N N . GLU B 1 438 ? 13.055 -30.281 -15.859 1 98.94 438 GLU B N 1
ATOM 7386 C CA . GLU B 1 438 ? 11.781 -30.891 -16.234 1 98.94 438 GLU B CA 1
ATOM 7387 C C . GLU B 1 438 ? 11.992 -32.156 -17.062 1 98.94 438 GLU B C 1
ATOM 7389 O O . GLU B 1 438 ? 12.742 -32.156 -18.031 1 98.94 438 GLU B O 1
ATOM 7394 N N . VAL B 1 439 ? 11.336 -33.219 -16.672 1 98.94 439 VAL B N 1
ATOM 7395 C CA . VAL B 1 439 ? 11.523 -34.531 -17.312 1 98.94 439 VAL B CA 1
ATOM 7396 C C . VAL B 1 439 ? 10.203 -35 -17.906 1 98.94 439 VAL B C 1
ATOM 7398 O O . VAL B 1 439 ? 9.18 -35.031 -17.219 1 98.94 439 VAL B O 1
ATOM 7401 N N . PHE B 1 440 ? 10.234 -35.375 -19.141 1 98.88 440 PHE B N 1
ATOM 7402 C CA . PHE B 1 440 ? 9.078 -35.875 -19.859 1 98.88 440 PHE B CA 1
ATOM 7403 C C . PHE B 1 440 ? 9.258 -37.344 -20.203 1 98.88 440 PHE B C 1
ATOM 7405 O O . PHE B 1 440 ? 10.125 -37.719 -21 1 98.88 440 PHE B O 1
ATOM 7412 N N . VAL B 1 441 ? 8.414 -38.188 -19.594 1 98.75 441 VAL B N 1
ATOM 7413 C CA . VAL B 1 441 ? 8.531 -39.625 -19.688 1 98.75 441 VAL B CA 1
ATOM 7414 C C . VAL B 1 441 ? 7.465 -40.156 -20.641 1 98.75 441 VAL B C 1
ATOM 7416 O O . VAL B 1 441 ? 6.289 -39.844 -20.516 1 98.75 441 VAL B O 1
ATOM 7419 N N . ASN B 1 442 ? 7.848 -41.062 -21.594 1 98.19 442 ASN B N 1
ATOM 7420 C CA . ASN B 1 442 ? 6.961 -41.719 -22.547 1 98.19 442 ASN B CA 1
ATOM 7421 C C . ASN B 1 442 ? 6.113 -40.688 -23.312 1 98.19 442 ASN B C 1
ATOM 7423 O O . ASN B 1 442 ? 4.883 -40.75 -23.266 1 98.19 442 ASN B O 1
ATOM 7427 N N . ASP B 1 443 ? 6.816 -39.812 -24 1 97.62 443 ASP B N 1
ATOM 7428 C CA . ASP B 1 443 ? 6.23 -38.781 -24.844 1 97.62 443 ASP B CA 1
ATOM 7429 C C . ASP B 1 443 ? 5.379 -37.812 -24 1 97.62 443 ASP B C 1
ATOM 7431 O O . ASP B 1 443 ? 4.34 -37.344 -24.469 1 97.62 443 ASP B O 1
ATOM 7435 N N . GLY B 1 444 ? 5.715 -37.656 -22.734 1 98.31 444 GLY B N 1
ATOM 7436 C CA . GLY B 1 444 ? 5.082 -36.656 -21.891 1 98.31 444 GLY B CA 1
ATOM 7437 C C . GLY B 1 444 ? 3.85 -37.156 -21.172 1 98.31 444 GLY B C 1
ATOM 7438 O O . GLY B 1 444 ? 3.072 -36.375 -20.625 1 98.31 444 GLY B O 1
ATOM 7439 N N . GLU B 1 445 ? 3.615 -38.5 -21.172 1 98.19 445 GLU B N 1
ATOM 7440 C CA . GLU B 1 445 ? 2.537 -39.094 -20.375 1 98.19 445 GLU B CA 1
ATOM 7441 C C . GLU B 1 445 ? 2.73 -38.812 -18.891 1 98.19 445 GLU B C 1
ATOM 7443 O O . GLU B 1 445 ? 1.761 -38.594 -18.172 1 98.19 445 GLU B O 1
ATOM 7448 N N . PHE B 1 446 ? 3.953 -38.875 -18.469 1 98.31 446 PHE B N 1
ATOM 7449 C CA . PHE B 1 446 ? 4.355 -38.5 -17.109 1 98.31 446 PHE B CA 1
ATOM 7450 C C . PHE B 1 446 ? 5.41 -37.406 -17.156 1 98.31 446 PHE B C 1
ATOM 7452 O O . PHE B 1 446 ? 6.316 -37.438 -17.984 1 98.31 446 PHE B O 1
ATOM 7459 N N . VAL B 1 447 ? 5.199 -36.438 -16.297 1 98.69 447 VAL B N 1
ATOM 7460 C CA . VAL B 1 447 ? 6.141 -35.312 -16.25 1 98.69 447 VAL B CA 1
ATOM 7461 C C . VAL B 1 447 ? 6.605 -35.094 -14.805 1 98.69 447 VAL B C 1
ATOM 7463 O O . VAL B 1 447 ? 5.836 -35.312 -13.867 1 98.69 447 VAL B O 1
ATOM 7466 N N . PHE B 1 448 ? 7.898 -34.75 -14.594 1 98.75 448 PHE B N 1
ATOM 7467 C CA . PHE B 1 448 ? 8.5 -34.406 -13.312 1 98.75 448 PHE B CA 1
ATOM 7468 C C . PHE B 1 448 ? 9.195 -33.062 -13.375 1 98.75 448 PHE B C 1
ATOM 7470 O O . PHE B 1 448 ? 10 -32.812 -14.281 1 98.75 448 PHE B O 1
ATOM 7477 N N . SER B 1 449 ? 8.875 -32.219 -12.477 1 98.62 449 SER B N 1
ATOM 7478 C CA . SER B 1 449 ? 9.547 -30.906 -12.406 1 98.62 449 SER B CA 1
ATOM 7479 C C . SER B 1 449 ? 10.18 -30.688 -11.039 1 98.62 449 SER B C 1
ATOM 7481 O O . SER B 1 449 ? 9.586 -31.016 -10.016 1 98.62 449 SER B O 1
ATOM 7483 N N . THR B 1 450 ? 11.398 -30.141 -11.023 1 98.38 450 THR B N 1
ATOM 7484 C CA . THR B 1 450 ? 12.055 -29.844 -9.758 1 98.38 450 THR B CA 1
ATOM 7485 C C . THR B 1 450 ? 13.008 -28.656 -9.906 1 98.38 450 THR B C 1
ATOM 7487 O O . THR B 1 450 ? 13.617 -28.469 -10.961 1 98.38 450 THR B O 1
ATOM 7490 N N . ARG B 1 451 ? 13.031 -27.891 -8.906 1 98 451 ARG B N 1
ATOM 7491 C CA . ARG B 1 451 ? 14.188 -27.016 -8.719 1 98 451 ARG B CA 1
ATOM 7492 C C . ARG B 1 451 ? 15.383 -27.812 -8.203 1 98 451 ARG B C 1
ATOM 7494 O O . ARG B 1 451 ? 15.219 -28.828 -7.527 1 98 451 ARG B O 1
ATOM 7501 N N . TYR B 1 452 ? 16.594 -27.422 -8.516 1 98.12 452 TYR B N 1
ATOM 7502 C CA . TYR B 1 452 ? 17.844 -27.906 -7.949 1 98.12 452 TYR B CA 1
ATOM 7503 C C . TYR B 1 452 ? 18.938 -26.844 -8.016 1 98.12 452 TYR B C 1
ATOM 7505 O O . TYR B 1 452 ? 18.812 -25.875 -8.781 1 98.12 452 TYR B O 1
ATOM 7513 N N . TYR B 1 453 ? 19.922 -26.953 -7.23 1 97.75 453 TYR B N 1
ATOM 7514 C CA . TYR B 1 453 ? 20.922 -25.891 -7.082 1 97.75 453 TYR B CA 1
ATOM 7515 C C . TYR B 1 453 ? 22.328 -26.469 -7.172 1 97.75 453 TYR B C 1
ATOM 7517 O O . TYR B 1 453 ? 23.016 -26.609 -6.156 1 97.75 453 TYR B O 1
ATOM 7525 N N . PRO B 1 454 ? 22.766 -26.656 -8.367 1 97.12 454 PRO B N 1
ATOM 7526 C CA . PRO B 1 454 ? 24 -27.422 -8.617 1 97.12 454 PRO B CA 1
ATOM 7527 C C . PRO B 1 454 ? 25.25 -26.578 -8.414 1 97.12 454 PRO B C 1
ATOM 7529 O O . PRO B 1 454 ? 25.234 -25.359 -8.617 1 97.12 454 PRO B O 1
ATOM 7532 N N . ASN B 1 455 ? 26.328 -27.297 -8.047 1 94.38 455 ASN B N 1
ATOM 7533 C CA . ASN B 1 455 ? 27.641 -26.688 -7.984 1 94.38 455 ASN B CA 1
ATOM 7534 C C . ASN B 1 455 ? 28.391 -26.812 -9.312 1 94.38 455 ASN B C 1
ATOM 7536 O O . ASN B 1 455 ? 29.359 -26.109 -9.555 1 94.38 455 ASN B O 1
ATOM 7540 N N . ASP B 1 456 ? 27.969 -27.703 -10.078 1 95.56 456 ASP B N 1
ATOM 7541 C CA . ASP B 1 456 ? 28.5 -27.938 -11.422 1 95.56 456 ASP B CA 1
ATOM 7542 C C . ASP B 1 456 ? 27.406 -28.438 -12.359 1 95.56 456 ASP B C 1
ATOM 7544 O O . ASP B 1 456 ? 26.344 -28.859 -11.906 1 95.56 456 ASP B O 1
ATOM 7548 N N . TYR B 1 457 ? 27.656 -28.312 -13.594 1 97.69 457 TYR B N 1
ATOM 7549 C CA . TYR B 1 457 ? 26.672 -28.766 -14.586 1 97.69 457 TYR B CA 1
ATOM 7550 C C . TYR B 1 457 ? 27.203 -29.984 -15.344 1 97.69 457 TYR B C 1
ATOM 7552 O O . TYR B 1 457 ? 27.906 -29.844 -16.344 1 97.69 457 TYR B O 1
ATOM 7560 N N . LYS B 1 458 ? 26.891 -31.141 -14.781 1 98 458 LYS B N 1
ATOM 7561 C CA . LYS B 1 458 ? 27.266 -32.406 -15.391 1 98 458 LYS B CA 1
ATOM 7562 C C . LYS B 1 458 ? 26.062 -33.344 -15.492 1 98 458 LYS B C 1
ATOM 7564 O O . LYS B 1 458 ? 25.25 -33.406 -14.578 1 98 458 LYS B O 1
ATOM 7569 N N . ILE B 1 459 ? 25.969 -34.062 -16.672 1 98.69 459 ILE B N 1
ATOM 7570 C CA . ILE B 1 459 ? 24.938 -35.094 -16.797 1 98.69 459 ILE B CA 1
ATOM 7571 C C . ILE B 1 459 ? 25.562 -36.375 -17.375 1 98.69 459 ILE B C 1
ATOM 7573 O O . ILE B 1 459 ? 26.422 -36.312 -18.266 1 98.69 459 ILE B O 1
ATOM 7577 N N . VAL B 1 460 ? 25.25 -37.5 -16.766 1 98.75 460 VAL B N 1
ATOM 7578 C CA . VAL B 1 460 ? 25.594 -38.812 -17.25 1 98.75 460 VAL B CA 1
ATOM 7579 C C . VAL B 1 460 ? 24.328 -39.656 -17.484 1 98.75 460 VAL B C 1
ATOM 7581 O O . VAL B 1 460 ? 23.484 -39.75 -16.594 1 98.75 460 VAL B O 1
ATOM 7584 N N . VAL B 1 461 ? 24.188 -40.156 -18.719 1 98.75 461 VAL B N 1
ATOM 7585 C CA . VAL B 1 461 ? 23.031 -40.969 -19.062 1 98.75 461 VAL B CA 1
ATOM 7586 C C . VAL B 1 461 ? 23.484 -42.344 -19.484 1 98.75 461 VAL B C 1
ATOM 7588 O O . VAL B 1 461 ? 24.422 -42.5 -20.281 1 98.75 461 VAL B O 1
ATOM 7591 N N . HIS B 1 462 ? 22.875 -43.344 -18.859 1 98.5 462 HIS B N 1
ATOM 7592 C CA . HIS B 1 462 ? 23.109 -44.75 -19.234 1 98.5 462 HIS B CA 1
ATOM 7593 C C . HIS B 1 462 ? 21.797 -45.438 -19.609 1 98.5 462 HIS B C 1
ATOM 7595 O O . HIS B 1 462 ? 20.906 -45.562 -18.781 1 98.5 462 HIS B O 1
ATOM 7601 N N . SER B 1 463 ? 21.688 -45.844 -20.812 1 98.19 463 SER B N 1
ATOM 7602 C CA . SER B 1 463 ? 20.562 -46.625 -21.328 1 98.19 463 SER B CA 1
ATOM 7603 C C . SER B 1 463 ? 21 -47.531 -22.484 1 98.19 463 SER B C 1
ATOM 7605 O O . SER B 1 463 ? 20.969 -47.094 -23.641 1 98.19 463 SER B O 1
ATOM 7607 N N . PRO B 1 464 ? 21.219 -48.844 -22.188 1 96.56 464 PRO B N 1
ATOM 7608 C CA . PRO B 1 464 ? 21.734 -49.719 -23.234 1 96.56 464 PRO B CA 1
ATOM 7609 C C . PRO B 1 464 ? 20.812 -49.781 -24.453 1 96.56 464 PRO B C 1
ATOM 7611 O O . PRO B 1 464 ? 19.594 -49.875 -24.328 1 96.56 464 PRO B O 1
ATOM 7614 N N . SER B 1 465 ? 21.422 -49.625 -25.656 1 94.88 465 SER B N 1
ATOM 7615 C CA . SER B 1 465 ? 20.797 -49.781 -26.969 1 94.88 465 SER B CA 1
ATOM 7616 C C . SER B 1 465 ? 20 -48.531 -27.344 1 94.88 465 SER B C 1
ATOM 7618 O O . SER B 1 465 ? 19.625 -48.344 -28.516 1 94.88 465 SER B O 1
ATOM 7620 N N . ALA B 1 466 ? 19.812 -47.625 -26.344 1 97.88 466 ALA B N 1
ATOM 7621 C CA . ALA B 1 466 ? 19.016 -46.438 -26.641 1 97.88 466 ALA B CA 1
ATOM 7622 C C . ALA B 1 466 ? 19.828 -45.406 -27.422 1 97.88 466 ALA B C 1
ATOM 7624 O O . ALA B 1 466 ? 21.062 -45.375 -27.344 1 97.88 466 ALA B O 1
ATOM 7625 N N . HIS B 1 467 ? 19.109 -44.719 -28.297 1 98.44 467 HIS B N 1
ATOM 7626 C CA . HIS B 1 467 ? 19.688 -43.531 -28.953 1 98.44 467 HIS B CA 1
ATOM 7627 C C . HIS B 1 467 ? 19.578 -42.312 -28.078 1 98.44 467 HIS B C 1
ATOM 7629 O O . HIS B 1 467 ? 18.5 -41.969 -27.594 1 98.44 467 HIS B O 1
ATOM 7635 N N . ILE B 1 468 ? 20.734 -41.625 -27.75 1 98.69 468 ILE B N 1
ATOM 7636 C CA . ILE B 1 468 ? 20.781 -40.469 -26.844 1 98.69 468 ILE B CA 1
ATOM 7637 C C . ILE B 1 468 ? 21.344 -39.25 -27.562 1 98.69 468 ILE B C 1
ATOM 7639 O O . ILE B 1 468 ? 22.406 -39.312 -28.172 1 98.69 468 ILE B O 1
ATOM 7643 N N . THR B 1 469 ? 20.594 -38.188 -27.547 1 98.69 469 THR B N 1
ATOM 7644 C CA . THR B 1 469 ? 21.078 -36.906 -28.109 1 98.69 469 THR B CA 1
ATOM 7645 C C . THR B 1 469 ? 21.172 -35.844 -27.031 1 98.69 469 THR B C 1
ATOM 7647 O O . THR B 1 469 ? 20.375 -35.844 -26.078 1 98.69 469 THR B O 1
ATOM 7650 N N . PHE B 1 470 ? 22.156 -34.969 -27.125 1 98.62 470 PHE B N 1
ATOM 7651 C CA . PHE B 1 470 ? 22.359 -33.781 -26.266 1 98.62 470 PHE B CA 1
ATOM 7652 C C . PHE B 1 470 ? 22.344 -32.5 -27.094 1 98.62 470 PHE B C 1
ATOM 7654 O O . PHE B 1 470 ? 23.172 -32.312 -27.969 1 98.62 470 PHE B O 1
ATOM 7661 N N . ASP B 1 471 ? 21.375 -31.688 -26.797 1 98.69 471 ASP B N 1
ATOM 7662 C CA . ASP B 1 471 ? 21.281 -30.375 -27.453 1 98.69 471 ASP B CA 1
ATOM 7663 C C . ASP B 1 471 ? 21.516 -29.25 -26.453 1 98.69 471 ASP B C 1
ATOM 7665 O O . ASP B 1 471 ? 20.828 -29.156 -25.422 1 98.69 471 ASP B O 1
ATOM 7669 N N . LYS B 1 472 ? 22.484 -28.406 -26.672 1 97.62 472 LYS B N 1
ATOM 7670 C CA . LYS B 1 472 ? 22.625 -27.141 -25.953 1 97.62 472 LYS B CA 1
ATOM 7671 C C . LYS B 1 472 ? 21.547 -26.141 -26.375 1 97.62 472 LYS B C 1
ATOM 7673 O O . LYS B 1 472 ? 21.234 -26.031 -27.562 1 97.62 472 LYS B O 1
ATOM 7678 N N . ILE B 1 473 ? 20.969 -25.453 -25.484 1 97.75 473 ILE B N 1
ATOM 7679 C CA . ILE B 1 473 ? 19.969 -24.438 -25.797 1 97.75 473 ILE B CA 1
ATOM 7680 C C . ILE B 1 473 ? 20.609 -23.047 -25.734 1 97.75 473 ILE B C 1
ATOM 7682 O O . ILE B 1 473 ? 21.203 -22.688 -24.719 1 97.75 473 ILE B O 1
ATOM 7686 N N . GLN B 1 474 ? 20.438 -22.219 -26.844 1 88.44 474 GLN B N 1
ATOM 7687 C CA . GLN B 1 474 ? 21.109 -20.922 -26.969 1 88.44 474 GLN B CA 1
ATOM 7688 C C . GLN B 1 474 ? 20.125 -19.781 -26.719 1 88.44 474 GLN B C 1
ATOM 7690 O O . GLN B 1 474 ? 18.938 -19.906 -27 1 88.44 474 GLN B O 1
#